Protein AF-0000000085018864 (afdb_homodimer)

Secondary structure (DSSP, 8-state):
-HHHHHHHHHTTSS-HHHHHHTS---TT--HHHHHHHHHHHHHHHHTTS---S------TTPPPGGGEEEESSHHHHHHHHHHHH--TT-EEEEEES--TTHHHHHHHTTPEEEEEEBPSEEE-TTSSEEEEEP-B-HHHHHHHHHTS----SEEEE--SS-TTT-----HHHHHHHHHHHHHHT-EEEEE-TTTT-B-SSSPPPPPGGGS--TTEEEEEESTTTT-GGG--EEEEE-HHHHHHHHT-HHHHHH-SSSHHHHHHHHHHHHTTHHHHHHHHHHHHHHHHHHHHHHHHHHTHHHH--EE-SSPPSBSSEEEEEPPTT--HHHHHHHHHHTT---EEGGGGS-TT-SS--GGGGEEEEE-SSS-HHHHHHHHHHHHHHHHHHH--/-HHHHHHHHHTTSS-HHHHHHTS---TT--HHHHHHHHHHHHHHHHTTS---S------TTPPPGGGEEEESSHHHHHHHHHHHH--TT-EEEEEES--TTHHHHHHHTTPEEEEEEBPSEEE-TTSSEEEEEP-B-HHHHHHHHHTS----SEEEE--SS-TTT-----HHHHHHHHHHHHHHT-EEEEE-TTTT-B-SSSPPPPPGGGS-STTEEEEEESTTTT-GGG--EEEEE-HHHHHHHHT-HHHHHH-SSSHHHHHHHHHHHHTTHHHHHHHHHHHHHHHHHHHHHHHHHHTHHHH--EE-SS--SBSSEEEEEPPTT--HHHHHHHHHHTT---EEGGGGS-TTSSSS-GGGGEEEEE-SSS-HHHHHHHHHHHHHHHHHHH--

Nearest PDB structures (foldseek):
  6t8q-assembly1_A  TM=7.999E-01  e=4.158E-24  Homo sapiens
  4ge4-assembly1_A  TM=7.899E-01  e=2.792E-24  Homo sapiens
  4gdy-assembly1_B  TM=7.959E-01  e=1.093E-23  Homo sapiens
  4gdy-assembly1_A  TM=8.057E-01  e=8.473E-23  Homo sapiens
  6t8p-assembly1_A  TM=7.926E-01  e=1.375E-21  Homo sapiens

Radius of gyration: 28.54 Å; Cα contacts (8 Å, |Δi|>4): 1666; chains: 2; bounding box: 64×83×63 Å

pLDDT: mean 85.65, std 16.69, range [29.11, 98.5]

Sequence (784 aa):
MVDAAERLRDTGVVGESATQELNYVARWGSPETLDAIARFLTDQYAFESEPTEPREKEASGVVRPESLMITNGVSHGIDLACAQLTKPGDIVVVELPTYFLAADVFRDNGLDVVGVDGLEEGIGPDGLPDGTPGYFDVGALERRLRVDGLRPRLVYLVPTHSNPRGGTLPERDRKRLVELAVEFNFYVLADEVYHLLHWGEEPPPPRIGRSSAARVVSVSSFTKILAPGLRVGWIETARSIVDTISDRGYVNSGGCVAPFAASIVVSAIENGSQARWLQRLRERYRGTSRALHDAASREKASTGWKVASCPPSGGYFLWIELPADCDERGVTRAAEDAGVAFLPGSRCVPGGTLEVPREERSCRLCFAYLDEEKIVEGVKRLAESVRNARGKMVDAAERLRDTGVVGESATQELNYVARWGSPETLDAIARFLTDQYAFESEPTEPREKEASGVVRPESLMITNGVSHGIDLACAQLTKPGDIVVVELPTYFLAADVFRDNGLDVVGVDGLEEGIGPDGLPDGTPGYFDVGALERRLRVDGLRPRLVYLVPTHSNPRGGTLPERDRKRLVELAVEFNFYVLADEVYHLLHWGEEPPPPRIGRSSAARVVSVSSFTKILAPGLRVGWIETARSIVDTISDRGYVNSGGCVAPFAASIVVSAIENGSQARWLQRLRERYRGTSRALHDAASREKASTGWKVASCPPSGGYFLWIELPADCDERGVTRAAEDAGVAFLPGSRCVPGGTLEVPREERSCRLCFAYLDEEKIVEGVKRLAESVRNARGK

Solvent-accessible surface area (backbone atoms only — not comparable to full-atom values): 38912 Å² total; per-residue (Å²): 110,66,56,56,28,44,50,46,28,68,55,50,44,36,59,78,68,37,35,61,24,29,33,80,37,48,42,43,40,43,71,69,48,32,46,49,51,18,50,53,48,19,54,63,40,41,73,52,54,71,80,76,71,87,61,78,69,76,61,77,38,66,48,55,40,71,25,42,29,50,24,55,16,41,45,44,35,51,42,44,46,47,62,59,73,52,51,69,70,37,31,32,34,34,32,35,64,24,52,61,52,53,54,48,34,42,45,72,54,39,32,43,81,41,78,41,60,34,37,82,48,20,66,36,97,85,70,38,75,59,39,36,34,14,28,68,34,57,67,59,51,49,46,36,42,73,70,72,63,52,72,42,48,31,40,38,42,40,49,34,27,17,51,44,46,26,6,54,50,48,61,71,52,46,54,48,48,52,52,48,24,64,76,65,65,22,32,38,39,35,42,41,56,28,59,82,40,48,60,44,97,62,65,75,66,72,65,76,41,64,48,83,51,85,36,33,41,29,21,20,36,40,38,79,58,61,36,41,10,51,22,36,15,32,36,38,28,40,48,72,55,46,56,53,42,40,60,39,27,32,35,58,62,58,18,24,64,39,41,34,49,40,43,54,52,40,50,32,51,74,71,43,53,40,61,54,45,40,52,51,49,27,55,52,41,49,51,18,28,42,40,42,39,52,44,48,58,69,42,26,80,80,47,54,36,46,63,54,75,44,56,58,49,32,45,49,36,46,38,34,35,49,29,88,77,43,52,46,67,53,29,50,52,41,13,48,75,64,73,37,85,67,46,57,26,50,56,18,42,64,83,88,54,76,72,91,47,80,39,49,23,24,38,34,40,71,34,73,87,49,54,52,68,59,38,39,51,43,44,51,44,42,44,51,17,45,47,56,37,50,78,100,108,66,56,54,27,44,49,45,28,69,54,51,43,36,58,78,70,36,33,61,24,31,34,78,39,48,41,45,42,43,68,69,48,32,45,47,50,17,50,51,47,20,53,61,42,40,71,52,54,70,79,75,70,86,59,77,69,75,62,77,38,65,47,57,39,70,26,44,29,51,23,55,17,41,48,44,34,51,41,42,45,46,62,58,75,52,52,68,70,38,31,32,34,33,32,35,65,25,51,61,52,52,54,47,32,42,45,72,53,40,30,44,81,40,76,42,60,34,36,83,47,19,65,38,97,86,69,39,75,60,40,36,34,15,27,68,33,55,67,59,49,49,46,35,40,73,72,72,63,53,72,43,49,32,39,38,42,38,48,34,28,17,50,45,48,27,6,54,49,48,61,72,52,46,53,49,48,51,51,49,24,66,77,64,64,22,32,38,39,35,42,42,57,27,60,83,38,49,60,45,97,61,64,75,64,73,66,73,40,65,47,84,53,86,37,31,42,27,22,20,36,40,38,80,58,62,38,42,10,51,22,35,16,32,34,39,27,40,47,72,54,46,54,52,41,42,58,39,27,33,34,59,62,58,18,26,62,40,40,36,50,39,43,52,52,38,51,31,51,75,72,43,52,42,60,55,45,40,50,51,48,25,54,52,41,49,52,18,28,41,40,42,40,52,44,49,58,69,42,25,82,78,48,55,37,46,64,54,76,44,57,58,47,31,44,47,37,45,40,34,34,50,29,88,76,40,52,46,67,52,29,51,53,41,13,48,75,65,73,36,86,67,46,57,26,50,55,18,44,67,83,91,51,82,69,93,44,81,39,47,23,25,36,36,40,72,35,73,86,50,54,50,68,58,37,39,52,42,43,52,45,41,44,50,17,44,45,56,36,50,78,97

Organism: Micromonas commoda (strain RCC299 / NOUM17 / CCMP2709) (NCBI:txid296587)

Structure (mmCIF, N/CA/C/O backbone):
data_AF-0000000085018864-model_v1
#
loop_
_entity.id
_entity.type
_entity.pdbx_description
1 polymer Aminotransferase
#
loop_
_atom_site.group_PDB
_atom_site.id
_atom_site.type_symbol
_atom_site.label_atom_id
_atom_site.label_alt_id
_atom_site.label_comp_id
_atom_site.label_asym_id
_atom_site.label_entity_id
_atom_site.label_seq_id
_atom_site.pdbx_PDB_ins_code
_atom_site.Cartn_x
_atom_site.Cartn_y
_atom_site.Cartn_z
_atom_site.occupancy
_atom_site.B_iso_or_equiv
_atom_site.auth_seq_id
_atom_site.auth_comp_id
_atom_site.auth_asym_id
_atom_site.auth_atom_id
_atom_site.pdbx_PDB_model_num
ATOM 1 N N . MET A 1 1 ? -6.48 21.312 -8.648 1 29.22 1 MET A N 1
ATOM 2 C CA . MET A 1 1 ? -6.625 19.891 -8.891 1 29.22 1 MET A CA 1
ATOM 3 C C . MET A 1 1 ? -6.98 19.625 -10.352 1 29.22 1 MET A C 1
ATOM 5 O O . MET A 1 1 ? -6.516 18.641 -10.938 1 29.22 1 MET A O 1
ATOM 9 N N . VAL A 1 2 ? -7.699 20.688 -10.914 1 32.72 2 VAL A N 1
ATOM 10 C CA . VAL A 1 2 ? -8.266 20.656 -12.258 1 32.72 2 VAL A CA 1
ATOM 11 C C . VAL A 1 2 ? -7.141 20.734 -13.289 1 32.72 2 VAL A C 1
ATOM 13 O O . VAL A 1 2 ? -7.129 19.969 -14.258 1 32.72 2 VAL A O 1
ATOM 16 N N . ASP A 1 3 ? -6.277 21.562 -12.812 1 34.09 3 ASP A N 1
ATOM 17 C CA . ASP A 1 3 ? -5.336 21.922 -13.875 1 34.09 3 ASP A CA 1
ATOM 18 C C . ASP A 1 3 ? -4.301 20.828 -14.086 1 34.09 3 ASP A C 1
ATOM 20 O O . ASP A 1 3 ? -3.918 20.531 -15.219 1 34.09 3 ASP A O 1
ATOM 24 N N . ALA A 1 4 ? -3.826 20.391 -13.039 1 33.25 4 ALA A N 1
ATOM 25 C CA . ALA A 1 4 ? -2.848 19.328 -13.266 1 33.25 4 ALA A CA 1
ATOM 26 C C . ALA A 1 4 ? -3.461 18.172 -14.055 1 33.25 4 ALA A C 1
ATOM 28 O O . ALA A 1 4 ? -2.811 17.594 -14.93 1 33.25 4 ALA A O 1
ATOM 29 N N . ALA A 1 5 ? -4.75 17.859 -13.773 1 37.75 5 ALA A N 1
ATOM 30 C CA . ALA A 1 5 ? -5.492 16.891 -14.578 1 37.75 5 ALA A CA 1
ATOM 31 C C . ALA A 1 5 ? -5.566 17.328 -16.031 1 37.75 5 ALA A C 1
ATOM 33 O O . ALA A 1 5 ? -5.402 16.516 -16.938 1 37.75 5 ALA A O 1
ATOM 34 N N . GLU A 1 6 ? -5.77 18.594 -16.125 1 38.78 6 GLU A N 1
ATOM 35 C CA . GLU A 1 6 ? -5.832 19.125 -17.484 1 38.78 6 GLU A CA 1
ATOM 36 C C . GLU A 1 6 ? -4.508 18.922 -18.219 1 38.78 6 GLU A C 1
ATOM 38 O O . GLU A 1 6 ? -4.492 18.531 -19.391 1 38.78 6 GLU A O 1
ATOM 43 N N . ARG A 1 7 ? -3.559 19.219 -17.484 1 36.56 7 ARG A N 1
ATOM 44 C CA . ARG A 1 7 ? -2.258 19.141 -18.156 1 36.56 7 ARG A CA 1
ATOM 45 C C . ARG A 1 7 ? -1.856 17.688 -18.391 1 36.56 7 ARG A C 1
ATOM 47 O O . ARG A 1 7 ? -1.23 17.375 -19.406 1 36.56 7 ARG A O 1
ATOM 54 N N . LEU A 1 8 ? -2.107 16.922 -17.359 1 40.69 8 LEU A N 1
ATOM 55 C CA . LEU A 1 8 ? -1.921 15.516 -17.672 1 40.69 8 LEU A CA 1
ATOM 56 C C . LEU A 1 8 ? -2.85 15.086 -18.812 1 40.69 8 LEU A C 1
ATOM 58 O O . LEU A 1 8 ? -2.49 14.227 -19.609 1 40.69 8 LEU A O 1
ATOM 62 N N . ARG A 1 9 ? -4.012 15.75 -18.891 1 41.19 9 ARG A N 1
ATOM 63 C CA . ARG A 1 9 ? -4.898 15.625 -20.047 1 41.19 9 ARG A CA 1
ATOM 64 C C . ARG A 1 9 ? -4.188 16.047 -21.328 1 41.19 9 ARG A C 1
ATOM 66 O O . ARG A 1 9 ? -4.34 15.406 -22.375 1 41.19 9 ARG A O 1
ATOM 73 N N . ASP A 1 10 ? -3.66 17.219 -21.125 1 40.31 10 ASP A N 1
ATOM 74 C CA . ASP A 1 10 ? -3.047 17.75 -22.328 1 40.31 10 ASP A CA 1
ATOM 75 C C . ASP A 1 10 ? -1.89 16.875 -22.797 1 40.31 10 ASP A C 1
ATOM 77 O O . ASP A 1 10 ? -1.41 17.016 -23.922 1 40.31 10 ASP A O 1
ATOM 81 N N . THR A 1 11 ? -1.381 16.266 -21.75 1 36.97 11 THR A N 1
ATOM 82 C CA . THR A 1 11 ? -0.326 15.383 -22.234 1 36.97 11 THR A CA 1
ATOM 83 C C . THR A 1 11 ? -0.916 14.227 -23.031 1 36.97 11 THR A C 1
ATOM 85 O O . THR A 1 11 ? -0.183 13.469 -23.672 1 36.97 11 THR A O 1
ATOM 88 N N . GLY A 1 12 ? -2.256 14.258 -23.266 1 37.62 12 GLY A N 1
ATOM 89 C CA . GLY A 1 12 ? -2.93 13.219 -24.016 1 37.62 12 GLY A CA 1
ATOM 90 C C . GLY A 1 12 ? -2.979 11.883 -23.297 1 37.62 12 GLY A C 1
ATOM 91 O O . GLY A 1 12 ? -3.385 10.875 -23.875 1 37.62 12 GLY A O 1
ATOM 92 N N . VAL A 1 13 ? -2.338 11.797 -22.312 1 38.72 13 VAL A N 1
ATOM 93 C CA . VAL A 1 13 ? -2.223 10.516 -21.625 1 38.72 13 VAL A CA 1
ATOM 94 C C . VAL A 1 13 ? -3.555 10.156 -20.969 1 38.72 13 VAL A C 1
ATOM 96 O O . VAL A 1 13 ? -3.9 8.977 -20.859 1 38.72 13 VAL A O 1
ATOM 99 N N . VAL A 1 14 ? -4.23 11.102 -20.297 1 43.47 14 VAL A N 1
ATOM 100 C CA . VAL A 1 14 ? -5.359 10.695 -19.469 1 43.47 14 VAL A CA 1
ATOM 101 C C . VAL A 1 14 ? -6.652 11.266 -20.031 1 43.47 14 VAL A C 1
ATOM 103 O O . VAL A 1 14 ? -6.691 12.43 -20.453 1 43.47 14 VAL A O 1
ATOM 106 N N . GLY A 1 15 ? -7.508 10.406 -20.5 1 40.38 15 GLY A N 1
ATOM 107 C CA . GLY A 1 15 ? -8.859 10.828 -20.844 1 40.38 15 GLY A CA 1
ATOM 108 C C . GLY A 1 15 ? -9.578 11.508 -19.703 1 40.38 15 GLY A C 1
ATOM 109 O O . GLY A 1 15 ? -9.008 11.711 -18.625 1 40.38 15 GLY A O 1
ATOM 110 N N . GLU A 1 16 ? -10.797 12.109 -19.938 1 44.62 16 GLU A N 1
ATOM 111 C CA . GLU A 1 16 ? -11.664 12.82 -19 1 44.62 16 GLU A CA 1
ATOM 112 C C . GLU A 1 16 ? -11.797 12.078 -17.688 1 44.62 16 GLU A C 1
ATOM 114 O O . GLU A 1 16 ? -11.758 12.688 -16.609 1 44.62 16 GLU A O 1
ATOM 119 N N . SER A 1 17 ? -11.961 10.789 -17.719 1 45.34 17 SER A N 1
ATOM 120 C CA . SER A 1 17 ? -12.133 9.977 -16.516 1 45.34 17 SER A CA 1
ATOM 121 C C . SER A 1 17 ? -10.883 10 -15.648 1 45.34 17 SER A C 1
ATOM 123 O O . SER A 1 17 ? -10.977 10.047 -14.414 1 45.34 17 SER A O 1
ATOM 125 N N . ALA A 1 18 ? -9.789 10.07 -16.297 1 54.5 18 ALA A N 1
ATOM 126 C CA . ALA A 1 18 ? -8.516 10.086 -15.586 1 54.5 18 ALA A CA 1
ATOM 127 C C . ALA A 1 18 ? -8.344 11.375 -14.781 1 54.5 18 ALA A C 1
ATOM 129 O O . ALA A 1 18 ? -7.715 11.375 -13.727 1 54.5 18 ALA A O 1
ATOM 130 N N . THR A 1 19 ? -9.039 12.352 -15.188 1 54.56 19 THR A N 1
ATOM 131 C CA . THR A 1 19 ? -8.922 13.633 -14.5 1 54.56 19 THR A CA 1
ATOM 132 C C . THR A 1 19 ? -9.57 13.562 -13.117 1 54.56 19 THR A C 1
ATOM 134 O O . THR A 1 19 ? -9.031 14.102 -12.148 1 54.56 19 THR A O 1
ATOM 137 N N . GLN A 1 20 ? -10.695 12.852 -13.023 1 59.97 20 GLN A N 1
ATOM 138 C CA . GLN A 1 20 ? -11.367 12.695 -11.742 1 59.97 20 GLN A CA 1
ATOM 139 C C . GLN A 1 20 ? -10.539 11.836 -10.789 1 59.97 20 GLN A C 1
ATOM 141 O O . GLN A 1 20 ? -10.484 12.102 -9.594 1 59.97 20 GLN A O 1
ATOM 146 N N . GLU A 1 21 ? -9.758 11.016 -11.492 1 67.81 21 GLU A N 1
ATOM 147 C CA . GLU A 1 21 ? -9.016 10.039 -10.703 1 67.81 21 GLU A CA 1
ATOM 148 C C . GLU A 1 21 ? -7.715 10.625 -10.172 1 67.81 21 GLU A C 1
ATOM 150 O O . GLU A 1 21 ? -7.023 10 -9.367 1 67.81 21 GLU A O 1
ATOM 155 N N . LEU A 1 22 ? -7.441 11.773 -10.586 1 68.69 22 LEU A N 1
ATOM 156 C CA . LEU A 1 22 ? -6.262 12.461 -10.07 1 68.69 22 LEU A CA 1
ATOM 157 C C . LEU A 1 22 ? -6.551 13.102 -8.719 1 68.69 22 LEU A C 1
ATOM 159 O O . LEU A 1 22 ? -5.633 13.531 -8.023 1 68.69 22 LEU A O 1
ATOM 163 N N . ASN A 1 23 ? -7.859 13 -8.328 1 70.44 23 ASN A N 1
ATOM 164 C CA . ASN A 1 23 ? -8.273 13.461 -7.004 1 70.44 23 ASN A CA 1
ATOM 165 C C . ASN A 1 23 ? -8.414 12.297 -6.023 1 70.44 23 ASN A C 1
ATOM 167 O O . ASN A 1 23 ? -8.086 11.156 -6.355 1 70.44 23 ASN A O 1
ATOM 171 N N . TYR A 1 24 ? -8.766 12.711 -4.809 1 69.25 24 TYR A N 1
ATOM 172 C CA . TYR A 1 24 ? -9.039 11.656 -3.838 1 69.25 24 TYR A CA 1
ATOM 173 C C . TYR A 1 24 ? -10.227 10.812 -4.277 1 69.25 24 TYR A C 1
ATOM 175 O O . TYR A 1 24 ? -11.219 11.336 -4.777 1 69.25 24 TYR A O 1
ATOM 183 N N . VAL A 1 25 ? -10.062 9.531 -4.23 1 80.12 25 VAL A N 1
ATOM 184 C CA . VAL A 1 25 ? -11.07 8.531 -4.586 1 80.12 25 VAL A CA 1
ATOM 185 C C . VAL A 1 25 ? -11.414 7.684 -3.363 1 80.12 25 VAL A C 1
ATOM 187 O O . VAL A 1 25 ? -10.57 7.492 -2.48 1 80.12 25 VAL A O 1
ATOM 190 N N . ALA A 1 26 ? -12.664 7.23 -3.33 1 80 26 ALA A N 1
ATOM 191 C CA . ALA A 1 26 ? -13.125 6.395 -2.225 1 80 26 ALA A CA 1
ATOM 192 C C . ALA A 1 26 ? -12.172 5.23 -1.977 1 80 26 ALA A C 1
ATOM 194 O O . ALA A 1 26 ? -11.555 4.715 -2.912 1 80 26 ALA A O 1
ATOM 195 N N . ARG A 1 27 ? -12.141 4.75 -0.759 1 84.19 27 ARG A N 1
ATOM 196 C CA . ARG A 1 27 ? -11.203 3.754 -0.249 1 84.19 27 ARG A CA 1
ATOM 197 C C . ARG A 1 27 ? -11.211 2.498 -1.112 1 84.19 27 ARG A C 1
ATOM 199 O O . ARG A 1 27 ? -10.172 1.863 -1.308 1 84.19 27 ARG A O 1
ATOM 206 N N . TRP A 1 28 ? -12.375 2.123 -1.613 1 87.12 28 TRP A N 1
ATOM 207 C CA . TRP A 1 28 ? -12.5 0.878 -2.363 1 87.12 28 TRP A CA 1
ATOM 208 C C . TRP A 1 28 ? -12.211 1.104 -3.844 1 87.12 28 TRP A C 1
ATOM 210 O O . TRP A 1 28 ? -11.984 0.15 -4.594 1 87.12 28 TRP A O 1
ATOM 220 N N . GLY A 1 29 ? -12.266 2.291 -4.312 1 90.81 29 GLY A N 1
ATOM 221 C CA . GLY A 1 29 ? -12.188 2.656 -5.719 1 90.81 29 GLY A CA 1
ATOM 222 C C . GLY A 1 29 ? -13.367 3.488 -6.188 1 90.81 29 GLY A C 1
ATOM 223 O O . GLY A 1 29 ? -14.398 3.555 -5.508 1 90.81 29 GLY A O 1
ATOM 224 N N . SER A 1 30 ? -13.227 4.141 -7.289 1 90.12 30 SER A N 1
ATOM 225 C CA . SER A 1 30 ? -14.336 4.918 -7.832 1 90.12 30 SER A CA 1
ATOM 226 C C . SER A 1 30 ? -15.438 4.012 -8.367 1 90.12 30 SER A C 1
ATOM 228 O O . SER A 1 30 ? -15.172 2.885 -8.797 1 90.12 30 SER A O 1
ATOM 230 N N . PRO A 1 31 ? -16.688 4.504 -8.32 1 90.81 31 PRO A N 1
ATOM 231 C CA . PRO A 1 31 ? -17.781 3.709 -8.875 1 90.81 31 PRO A CA 1
ATOM 232 C C . PRO A 1 31 ? -17.516 3.285 -10.32 1 90.81 31 PRO A C 1
ATOM 234 O O . PRO A 1 31 ? -17.797 2.143 -10.695 1 90.81 31 PRO A O 1
ATOM 237 N N . GLU A 1 32 ? -17 4.168 -11.109 1 88.81 32 GLU A N 1
ATOM 238 C CA . GLU A 1 32 ? -16.703 3.873 -12.508 1 88.81 32 GLU A CA 1
ATOM 239 C C . GLU A 1 32 ? -15.695 2.73 -12.625 1 88.81 32 GLU A C 1
ATOM 241 O O . GLU A 1 32 ? -15.867 1.83 -13.453 1 88.81 32 GLU A O 1
ATOM 246 N N . THR A 1 33 ? -14.688 2.811 -11.812 1 92.44 33 THR A N 1
ATOM 247 C CA . THR A 1 33 ? -13.641 1.792 -11.828 1 92.44 33 THR A CA 1
ATOM 248 C C . THR A 1 33 ? -14.203 0.443 -11.383 1 92.44 33 THR A C 1
ATOM 250 O O . THR A 1 33 ? -13.992 -0.572 -12.047 1 92.44 33 THR A O 1
ATOM 253 N N . LEU A 1 34 ? -14.906 0.448 -10.281 1 95.56 34 LEU A N 1
ATOM 254 C CA . LEU A 1 34 ? -15.453 -0.787 -9.727 1 95.56 34 LEU A CA 1
ATOM 255 C C . LEU A 1 34 ? -16.469 -1.406 -10.68 1 95.56 34 LEU A C 1
ATOM 257 O O . LEU A 1 34 ? -16.5 -2.627 -10.859 1 95.56 34 LEU A O 1
ATOM 261 N N . ASP A 1 35 ? -17.266 -0.565 -11.352 1 95.12 35 ASP A N 1
ATOM 262 C CA . ASP A 1 35 ? -18.25 -1.044 -12.312 1 95.12 35 ASP A CA 1
ATOM 263 C C . ASP A 1 35 ? -17.578 -1.688 -13.516 1 95.12 35 ASP A C 1
ATOM 265 O O . ASP A 1 35 ? -18 -2.752 -13.977 1 95.12 35 ASP A O 1
ATOM 269 N N . ALA A 1 36 ? -16.578 -1.052 -14.023 1 93.56 36 ALA A N 1
ATOM 270 C CA . ALA A 1 36 ? -15.859 -1.554 -15.195 1 93.56 36 ALA A CA 1
ATOM 271 C C . ALA A 1 36 ? -15.203 -2.896 -14.898 1 93.56 36 ALA A C 1
ATOM 273 O O . ALA A 1 36 ? -15.289 -3.83 -15.703 1 93.56 36 ALA A O 1
ATOM 274 N N . ILE A 1 37 ? -14.578 -3 -13.75 1 94.62 37 ILE A N 1
ATOM 275 C CA . ILE A 1 37 ? -13.883 -4.23 -13.391 1 94.62 37 ILE A CA 1
ATOM 276 C C . ILE A 1 37 ? -14.898 -5.34 -13.133 1 94.62 37 ILE A C 1
ATOM 278 O O . ILE A 1 37 ? -14.703 -6.48 -13.555 1 94.62 37 ILE A O 1
ATOM 282 N N . ALA A 1 38 ? -15.977 -4.965 -12.453 1 94.19 38 ALA A N 1
ATOM 283 C CA . ALA A 1 38 ? -17.031 -5.941 -12.203 1 94.19 38 ALA A CA 1
ATOM 284 C C . ALA A 1 38 ? -17.578 -6.504 -13.516 1 94.19 38 ALA A C 1
ATOM 286 O O . ALA A 1 38 ? -17.781 -7.715 -13.648 1 94.19 38 ALA A O 1
ATOM 287 N N . ARG A 1 39 ? -17.844 -5.652 -14.438 1 93.62 39 ARG A N 1
ATOM 288 C CA . ARG A 1 39 ? -18.344 -6.078 -15.742 1 93.62 39 ARG A CA 1
ATOM 289 C C . ARG A 1 39 ? -17.328 -6.977 -16.453 1 93.62 39 ARG A C 1
ATOM 291 O O . ARG A 1 39 ? -17.703 -8.008 -17.016 1 93.62 39 ARG A O 1
ATOM 298 N N . PHE A 1 40 ? -16.125 -6.566 -16.438 1 92.81 40 PHE A N 1
ATOM 299 C CA . PHE A 1 40 ? -15.07 -7.348 -17.062 1 92.81 40 PHE A CA 1
ATOM 300 C C . PHE A 1 40 ? -15.016 -8.75 -16.484 1 92.81 40 PHE A C 1
ATOM 302 O O . PHE A 1 40 ? -14.969 -9.734 -17.219 1 92.81 40 PHE A O 1
ATOM 309 N N . LEU A 1 41 ? -15.023 -8.836 -15.18 1 91.38 41 LEU A N 1
ATOM 310 C CA . LEU A 1 41 ? -14.93 -10.117 -14.5 1 91.38 41 LEU A CA 1
ATOM 311 C C . LEU A 1 41 ? -16.172 -10.969 -14.766 1 91.38 41 LEU A C 1
ATOM 313 O O . LEU A 1 41 ? -16.047 -12.172 -15.016 1 91.38 41 LEU A O 1
ATOM 317 N N . THR A 1 42 ? -17.312 -10.344 -14.719 1 90 42 THR A N 1
ATOM 318 C CA . THR A 1 42 ? -18.547 -11.047 -15.016 1 90 42 THR A CA 1
ATOM 319 C C . THR A 1 42 ? -18.5 -11.664 -16.406 1 90 42 THR A C 1
ATOM 321 O O . THR A 1 42 ? -18.875 -12.828 -16.594 1 90 42 THR A O 1
ATOM 324 N N . ASP A 1 43 ? -18.016 -10.883 -17.328 1 88.19 43 ASP A N 1
ATOM 325 C CA . ASP A 1 43 ? -17.891 -11.344 -18.703 1 88.19 43 ASP A CA 1
ATOM 326 C C . ASP A 1 43 ? -16.922 -12.523 -18.812 1 88.19 43 ASP A C 1
ATOM 328 O O . ASP A 1 43 ? -17.188 -13.492 -19.516 1 88.19 43 ASP A O 1
ATOM 332 N N . GLN A 1 44 ? -15.859 -12.43 -18.141 1 86.31 44 GLN A N 1
ATOM 333 C CA . GLN A 1 44 ? -14.852 -13.484 -18.188 1 86.31 44 GLN A CA 1
ATOM 334 C C . GLN A 1 44 ? -15.352 -14.758 -17.516 1 86.31 44 GLN A C 1
ATOM 336 O O . GLN A 1 44 ? -15.008 -15.867 -17.953 1 86.31 44 GLN A O 1
ATOM 341 N N . TYR A 1 45 ? -16.188 -14.555 -16.469 1 80.25 45 TYR A N 1
ATOM 342 C CA . TYR A 1 45 ? -16.688 -15.719 -15.734 1 80.25 45 TYR A CA 1
ATOM 343 C C . TYR A 1 45 ? -17.844 -16.375 -16.484 1 80.25 45 TYR A C 1
ATOM 345 O O . TYR A 1 45 ? -18.109 -17.562 -16.312 1 80.25 45 TYR A O 1
ATOM 353 N N . ALA A 1 46 ? -18.812 -15.641 -17.078 1 70.12 46 ALA A N 1
ATOM 354 C CA . ALA A 1 46 ? -19.938 -16.172 -17.859 1 70.12 46 ALA A CA 1
ATOM 355 C C . ALA A 1 46 ? -19.438 -17.078 -18.984 1 70.12 46 ALA A C 1
ATOM 357 O O . ALA A 1 46 ? -20.078 -18.078 -19.297 1 70.12 46 ALA A O 1
ATOM 358 N N . PHE A 1 47 ? -18.578 -16.531 -19.703 1 54.47 47 PHE A N 1
ATOM 359 C CA . PHE A 1 47 ? -18.094 -17.359 -20.797 1 54.47 47 PHE A CA 1
ATOM 360 C C . PHE A 1 47 ? -17.703 -18.75 -20.297 1 54.47 47 PHE A C 1
ATOM 362 O O . PHE A 1 47 ? -17.766 -19.719 -21.047 1 54.47 47 PHE A O 1
ATOM 369 N N . GLU A 1 48 ? -17.5 -18.797 -19.062 1 50.53 48 GLU A N 1
ATOM 370 C CA . GLU A 1 48 ? -17.016 -20.047 -18.5 1 50.53 48 GLU A CA 1
ATOM 371 C C . GLU A 1 48 ? -18.172 -20.984 -18.172 1 50.53 48 GLU A C 1
ATOM 373 O O . GLU A 1 48 ? -18 -22.203 -18.078 1 50.53 48 GLU A O 1
ATOM 378 N N . SER A 1 49 ? -19.359 -20.438 -17.938 1 46.75 49 SER A N 1
ATOM 379 C CA . SER A 1 49 ? -20.484 -21.297 -17.578 1 46.75 49 SER A CA 1
ATOM 380 C C . SER A 1 49 ? -21.375 -21.562 -18.797 1 46.75 49 SER A C 1
ATOM 382 O O . SER A 1 49 ? -21.938 -20.625 -19.375 1 46.75 49 SER A O 1
ATOM 384 N N . GLU A 1 50 ? -21.016 -22.438 -19.734 1 41.31 50 GLU A N 1
ATOM 385 C CA . GLU A 1 50 ? -22.016 -22.828 -20.719 1 41.31 50 GLU A CA 1
ATOM 386 C C . GLU A 1 50 ? -23.375 -23.062 -20.047 1 41.31 50 GLU A C 1
ATOM 388 O O . GLU A 1 50 ? -23.469 -23.766 -19.031 1 41.31 50 GLU A O 1
ATOM 393 N N . PRO A 1 51 ? -24.484 -22.297 -20.547 1 38.44 51 PRO A N 1
ATOM 394 C CA . PRO A 1 51 ? -25.812 -22.484 -19.969 1 38.44 51 PRO A CA 1
ATOM 395 C C . PRO A 1 51 ? -26.281 -23.938 -20.031 1 38.44 51 PRO A C 1
ATOM 397 O O . PRO A 1 51 ? -26.672 -24.422 -21.094 1 38.44 51 PRO A O 1
ATOM 400 N N . THR A 1 52 ? -25.656 -25 -19.688 1 36.09 52 THR A N 1
ATOM 401 C CA . THR A 1 52 ? -26.484 -26.188 -19.922 1 36.09 52 THR A CA 1
ATOM 402 C C . THR A 1 52 ? -27.922 -25.938 -19.484 1 36.09 52 THR A C 1
ATOM 404 O O . THR A 1 52 ? -28.859 -26.281 -20.188 1 36.09 52 THR A O 1
ATOM 407 N N . GLU A 1 53 ? -28.5 -26.484 -18.234 1 35.78 53 GLU A N 1
ATOM 408 C CA . GLU A 1 53 ? -29.891 -26.406 -17.766 1 35.78 53 GLU A CA 1
ATOM 409 C C . GLU A 1 53 ? -30.234 -25 -17.297 1 35.78 53 GLU A C 1
ATOM 411 O O . GLU A 1 53 ? -29.359 -24.266 -16.828 1 35.78 53 GLU A O 1
ATOM 416 N N . PRO A 1 54 ? -31.562 -24.547 -17.828 1 34.53 54 PRO A N 1
ATOM 417 C CA . PRO A 1 54 ? -32.094 -23.281 -17.328 1 34.53 54 PRO A CA 1
ATOM 418 C C . PRO A 1 54 ? -31.891 -23.094 -15.828 1 34.53 54 PRO A C 1
ATOM 420 O O . PRO A 1 54 ? -32.719 -22.453 -15.164 1 34.53 54 PRO A O 1
ATOM 423 N N . ARG A 1 55 ? -31.281 -23.938 -15.203 1 34.94 55 ARG A N 1
ATOM 424 C CA . ARG A 1 55 ? -31.312 -23.766 -13.75 1 34.94 55 ARG A CA 1
ATOM 425 C C . ARG A 1 55 ? -31.25 -22.297 -13.359 1 34.94 55 ARG A C 1
ATOM 427 O O . ARG A 1 55 ? -30.797 -21.453 -14.141 1 34.94 55 ARG A O 1
ATOM 434 N N . GLU A 1 56 ? -32.031 -21.984 -12.156 1 34.78 56 GLU A N 1
ATOM 435 C CA . GLU A 1 56 ? -32.188 -20.719 -11.453 1 34.78 56 GLU A CA 1
ATOM 436 C C . GLU A 1 56 ? -31 -19.781 -11.703 1 34.78 56 GLU A C 1
ATOM 438 O O . GLU A 1 56 ? -29.844 -20.188 -11.562 1 34.78 56 GLU A O 1
ATOM 443 N N . LYS A 1 57 ? -31.141 -18.875 -12.5 1 38.12 57 LYS A N 1
ATOM 444 C CA . LYS A 1 57 ? -30.453 -17.609 -12.766 1 38.12 57 LYS A CA 1
ATOM 445 C C . LYS A 1 57 ? -29.703 -17.109 -11.531 1 38.12 57 LYS A C 1
ATOM 447 O O . LYS A 1 57 ? -29.422 -15.922 -11.406 1 38.12 57 LYS A O 1
ATOM 452 N N . GLU A 1 58 ? -30.031 -17.688 -10.5 1 40.81 58 GLU A N 1
ATOM 453 C CA . GLU A 1 58 ? -29.141 -17.109 -9.5 1 40.81 58 GLU A CA 1
ATOM 454 C C . GLU A 1 58 ? -27.703 -17.062 -9.992 1 40.81 58 GLU A C 1
ATOM 456 O O . GLU A 1 58 ? -27.078 -18.109 -10.203 1 40.81 58 GLU A O 1
ATOM 461 N N . ALA A 1 59 ? -27.328 -16.156 -10.812 1 45.38 59 ALA A N 1
ATOM 462 C CA . ALA A 1 59 ? -26.359 -15.586 -11.734 1 45.38 59 ALA A CA 1
ATOM 463 C C . ALA A 1 59 ? -24.938 -15.789 -11.219 1 45.38 59 ALA A C 1
ATOM 465 O O . ALA A 1 59 ? -24.469 -15.062 -10.344 1 45.38 59 ALA A O 1
ATOM 466 N N . SER A 1 60 ? -24.359 -16.984 -11.078 1 54.88 60 SER A N 1
ATOM 467 C CA . SER A 1 60 ? -23.156 -17.578 -10.5 1 54.88 60 SER A CA 1
ATOM 468 C C . SER A 1 60 ? -21.922 -16.766 -10.867 1 54.88 60 SER A C 1
ATOM 470 O O . SER A 1 60 ? -20.938 -16.734 -10.117 1 54.88 60 SER A O 1
ATOM 472 N N . GLY A 1 61 ? -21.906 -16.016 -11.797 1 67.5 61 GLY A N 1
ATOM 473 C CA . GLY A 1 61 ? -20.672 -15.422 -12.273 1 67.5 61 GLY A CA 1
ATOM 474 C C . GLY A 1 61 ? -20.688 -13.898 -12.234 1 67.5 61 GLY A C 1
ATOM 475 O O . GLY A 1 61 ? -19.703 -13.258 -12.609 1 67.5 61 GLY A O 1
ATOM 476 N N . VAL A 1 62 ? -21.828 -13.469 -11.625 1 81.12 62 VAL A N 1
ATOM 477 C CA . VAL A 1 62 ? -21.922 -12.016 -11.664 1 81.12 62 VAL A CA 1
ATOM 478 C C . VAL A 1 62 ? -21.094 -11.422 -10.523 1 81.12 62 VAL A C 1
ATOM 480 O O . VAL A 1 62 ? -21.234 -11.836 -9.367 1 81.12 62 VAL A O 1
ATOM 483 N N . VAL A 1 63 ? -20.25 -10.602 -10.859 1 89.62 63 VAL A N 1
ATOM 484 C CA . VAL A 1 63 ? -19.453 -9.867 -9.883 1 89.62 63 VAL A CA 1
ATOM 485 C C . VAL A 1 63 ? -20.078 -8.5 -9.617 1 89.62 63 VAL A C 1
ATOM 487 O O . VAL A 1 63 ? -20.312 -7.727 -10.547 1 89.62 63 VAL A O 1
ATOM 490 N N . ARG A 1 64 ? -20.453 -8.18 -8.375 1 91.31 64 ARG A N 1
ATOM 491 C CA . ARG A 1 64 ? -21 -6.887 -7.984 1 91.31 64 ARG A CA 1
ATOM 492 C C . ARG A 1 64 ? -19.891 -5.902 -7.617 1 91.31 64 ARG A C 1
ATOM 494 O O . ARG A 1 64 ? -18.922 -6.273 -6.957 1 91.31 64 ARG A O 1
ATOM 501 N N . PRO A 1 65 ? -20.047 -4.699 -8.07 1 94.25 65 PRO A N 1
ATOM 502 C CA . PRO A 1 65 ? -19.016 -3.701 -7.75 1 94.25 65 PRO A CA 1
ATOM 503 C C . PRO A 1 65 ? -18.781 -3.562 -6.25 1 94.25 65 PRO A C 1
ATOM 505 O O . PRO A 1 65 ? -17.656 -3.312 -5.82 1 94.25 65 PRO A O 1
ATOM 508 N N . GLU A 1 66 ? -19.812 -3.725 -5.391 1 91.75 66 GLU A N 1
ATOM 509 C CA . GLU A 1 66 ? -19.734 -3.529 -3.947 1 91.75 66 GLU A CA 1
ATOM 510 C C . GLU A 1 66 ? -18.891 -4.629 -3.289 1 91.75 66 GLU A C 1
ATOM 512 O O . GLU A 1 66 ? -18.516 -4.512 -2.123 1 91.75 66 GLU A O 1
ATOM 517 N N . SER A 1 67 ? -18.609 -5.668 -4.086 1 92.75 67 SER A N 1
ATOM 518 C CA . SER A 1 67 ? -17.812 -6.773 -3.561 1 92.75 67 SER A CA 1
ATOM 519 C C . SER A 1 67 ? -16.328 -6.59 -3.871 1 92.75 67 SER A C 1
ATOM 521 O O . SER A 1 67 ? -15.508 -7.445 -3.537 1 92.75 67 SER A O 1
ATOM 523 N N . LEU A 1 68 ? -16.031 -5.445 -4.461 1 95.06 68 LEU A N 1
ATOM 524 C CA . LEU A 1 68 ? -14.664 -5.258 -4.941 1 95.06 68 LEU A CA 1
ATOM 525 C C . LEU A 1 68 ? -13.969 -4.145 -4.168 1 95.06 68 LEU A C 1
ATOM 527 O O . LEU A 1 68 ? -14.609 -3.188 -3.73 1 95.06 68 LEU A O 1
ATOM 531 N N . MET A 1 69 ? -12.648 -4.273 -4.016 1 96.31 69 MET A N 1
ATOM 532 C CA . MET A 1 69 ? -11.742 -3.232 -3.531 1 96.31 69 MET A CA 1
ATOM 533 C C . MET A 1 69 ? -10.438 -3.232 -4.324 1 96.31 69 MET A C 1
ATOM 535 O O . MET A 1 69 ? -9.812 -4.277 -4.492 1 96.31 69 MET A O 1
ATOM 539 N N . ILE A 1 70 ? -10.086 -2.086 -4.809 1 96.44 70 ILE A N 1
ATOM 540 C CA . ILE A 1 70 ? -8.852 -1.945 -5.578 1 96.44 70 ILE A CA 1
ATOM 541 C C . ILE A 1 70 ? -7.645 -2.066 -4.652 1 96.44 70 ILE A C 1
ATOM 543 O O . ILE A 1 70 ? -7.637 -1.506 -3.555 1 96.44 70 ILE A O 1
ATOM 547 N N . THR A 1 71 ? -6.68 -2.816 -5.066 1 96.81 71 THR A N 1
ATOM 548 C CA . THR A 1 71 ? -5.418 -2.967 -4.352 1 96.81 71 THR A CA 1
ATOM 549 C C . THR A 1 71 ? -4.234 -2.742 -5.289 1 96.81 71 THR A C 1
ATOM 551 O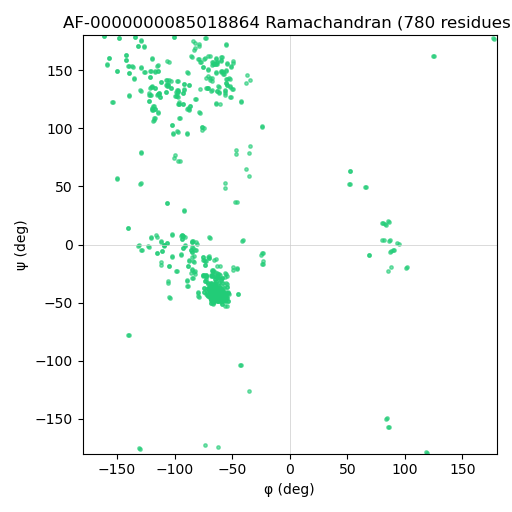 O . THR A 1 71 ? -4.418 -2.506 -6.484 1 96.81 71 THR A O 1
ATOM 554 N N . ASN A 1 72 ? -3.014 -2.766 -4.699 1 95.06 72 ASN A N 1
ATOM 555 C CA . ASN A 1 72 ? -1.788 -2.643 -5.48 1 95.06 72 ASN A CA 1
ATOM 556 C C . ASN A 1 72 ? -1.251 -4.008 -5.898 1 95.06 72 ASN A C 1
ATOM 558 O O . ASN A 1 72 ? -0.038 -4.199 -6 1 95.06 72 ASN A O 1
ATOM 562 N N . GLY A 1 73 ? -2.129 -4.977 -6.078 1 94.94 73 GLY A N 1
ATOM 563 C CA . GLY A 1 73 ? -1.741 -6.324 -6.465 1 94.94 73 GLY A CA 1
ATOM 564 C C . GLY A 1 73 ? -2.111 -7.371 -5.434 1 94.94 73 GLY A C 1
ATOM 565 O O . GLY A 1 73 ? -2.678 -7.043 -4.387 1 94.94 73 GLY A O 1
ATOM 566 N N . VAL A 1 74 ? -1.774 -8.562 -5.707 1 95.75 74 VAL A N 1
ATOM 567 C CA . VAL A 1 74 ? -2.182 -9.695 -4.887 1 95.75 74 VAL A CA 1
ATOM 568 C C . VAL A 1 74 ? -1.479 -9.633 -3.531 1 95.75 74 VAL A C 1
ATOM 570 O O . VAL A 1 74 ? -2.117 -9.781 -2.486 1 95.75 74 VAL A O 1
ATOM 573 N N . SER A 1 75 ? -0.15 -9.406 -3.516 1 95.88 75 SER A N 1
ATOM 574 C CA . SER A 1 75 ? 0.593 -9.391 -2.26 1 95.88 75 SER A CA 1
ATOM 575 C C . SER A 1 75 ? 0.069 -8.312 -1.321 1 95.88 75 SER A C 1
ATOM 577 O O . SER A 1 75 ? -0.049 -8.531 -0.114 1 95.88 75 SER A O 1
ATOM 579 N N . HIS A 1 76 ? -0.203 -7.164 -1.89 1 96.5 76 HIS A N 1
ATOM 580 C CA . HIS A 1 76 ? -0.802 -6.094 -1.1 1 96.5 76 HIS A CA 1
ATOM 581 C C . HIS A 1 76 ? -2.174 -6.504 -0.571 1 96.5 76 HIS A C 1
ATOM 583 O O . HIS A 1 76 ? -2.498 -6.246 0.591 1 96.5 76 HIS A O 1
ATOM 589 N N . GLY A 1 77 ? -3.02 -7.105 -1.432 1 97.31 77 GLY A N 1
ATOM 590 C CA . GLY A 1 77 ? -4.316 -7.598 -1 1 97.31 77 GLY A CA 1
ATOM 591 C C . GLY A 1 77 ? -4.227 -8.594 0.142 1 97.31 77 GLY A C 1
ATOM 592 O O . GLY A 1 77 ? -5.027 -8.547 1.08 1 97.31 77 GLY A O 1
ATOM 593 N N . ILE A 1 78 ? -3.248 -9.469 0.036 1 97.75 78 ILE A N 1
ATOM 594 C CA . ILE A 1 78 ? -3.012 -10.445 1.094 1 97.75 78 ILE A CA 1
ATOM 595 C C . ILE A 1 78 ? -2.645 -9.727 2.389 1 97.75 78 ILE A C 1
ATOM 597 O O . ILE A 1 78 ? -3.17 -10.047 3.457 1 97.75 78 ILE A O 1
ATOM 601 N N . ASP A 1 79 ? -1.772 -8.758 2.314 1 97.31 79 ASP A N 1
ATOM 602 C CA . ASP A 1 79 ? -1.339 -8 3.482 1 97.31 79 ASP A CA 1
ATOM 603 C C . ASP A 1 79 ? -2.518 -7.289 4.145 1 97.31 79 ASP A C 1
ATOM 605 O O . ASP A 1 79 ? -2.672 -7.34 5.367 1 97.31 79 ASP A O 1
ATOM 609 N N . LEU A 1 80 ? -3.357 -6.625 3.354 1 96.94 80 LEU A N 1
ATOM 610 C CA . LEU A 1 80 ? -4.527 -5.922 3.863 1 96.94 80 LEU A CA 1
ATOM 611 C C . LEU A 1 80 ? -5.484 -6.887 4.555 1 96.94 80 LEU A C 1
ATOM 613 O O . LEU A 1 80 ? -6.004 -6.59 5.633 1 96.94 80 LEU A O 1
ATOM 617 N N . ALA A 1 81 ? -5.738 -8 3.914 1 96.88 81 ALA A N 1
ATOM 618 C CA . ALA A 1 81 ? -6.629 -9.008 4.488 1 96.88 81 ALA A CA 1
ATOM 619 C C . ALA A 1 81 ? -6.105 -9.508 5.828 1 96.88 81 ALA A C 1
ATOM 621 O O . ALA A 1 81 ? -6.855 -9.602 6.801 1 96.88 81 ALA A O 1
ATOM 622 N N . CYS A 1 82 ? -4.785 -9.812 5.887 1 97.38 82 CYS A N 1
ATOM 623 C CA . CYS A 1 82 ? -4.184 -10.273 7.129 1 97.38 82 CYS A CA 1
ATOM 624 C C . CYS A 1 82 ? -4.301 -9.219 8.219 1 97.38 82 CYS A C 1
ATOM 626 O O . CYS A 1 82 ? -4.703 -9.523 9.344 1 97.38 82 CYS A O 1
ATOM 628 N N . ALA A 1 83 ? -4 -8.016 7.848 1 94.88 83 ALA A N 1
ATOM 629 C CA . ALA A 1 83 ? -3.959 -6.918 8.812 1 94.88 83 ALA A CA 1
ATOM 630 C C . ALA A 1 83 ? -5.328 -6.695 9.453 1 94.88 83 ALA A C 1
ATOM 632 O O . ALA A 1 83 ? -5.418 -6.309 10.617 1 94.88 83 ALA A O 1
ATOM 633 N N . GLN A 1 84 ? -6.371 -6.949 8.711 1 94.56 84 GLN A N 1
ATOM 634 C CA . GLN A 1 84 ? -7.695 -6.543 9.172 1 94.56 84 GLN A CA 1
ATOM 635 C C . GLN A 1 84 ? -8.5 -7.742 9.664 1 94.56 84 GLN A C 1
ATOM 637 O O . GLN A 1 84 ? -9.477 -7.582 10.406 1 94.56 84 GLN A O 1
ATOM 642 N N . LEU A 1 85 ? -8.125 -8.93 9.297 1 96.44 85 LEU A N 1
ATOM 643 C CA . LEU A 1 85 ? -8.953 -10.086 9.617 1 96.44 85 LEU A CA 1
ATOM 644 C C . LEU A 1 85 ? -8.281 -10.969 10.656 1 96.44 85 LEU A C 1
ATOM 646 O O . LEU A 1 85 ? -8.852 -11.977 11.086 1 96.44 85 LEU A O 1
ATOM 650 N N . THR A 1 86 ? -7.035 -10.633 11.008 1 97 86 THR A N 1
ATOM 651 C CA . THR A 1 86 ? -6.301 -11.461 11.961 1 97 86 THR A CA 1
ATOM 652 C C . THR A 1 86 ? -5.668 -10.602 13.047 1 97 86 THR A C 1
ATOM 654 O O . THR A 1 86 ? -5.758 -9.367 13.008 1 97 86 THR A O 1
ATOM 657 N N . LYS A 1 87 ? -5.148 -11.195 14.031 1 95.12 87 LYS A N 1
ATOM 658 C CA . LYS A 1 87 ? -4.332 -10.609 15.094 1 95.12 87 LYS A CA 1
ATOM 659 C C . LYS A 1 87 ? -3.029 -11.383 15.273 1 95.12 87 LYS A C 1
ATOM 661 O O . LYS A 1 87 ? -2.943 -12.562 14.922 1 95.12 87 LYS A O 1
ATOM 666 N N . PRO A 1 88 ? -1.977 -10.656 15.758 1 94.62 88 PRO A N 1
ATOM 667 C CA . PRO A 1 88 ? -0.734 -11.383 16.031 1 94.62 88 PRO A CA 1
ATOM 668 C C . PRO A 1 88 ? -0.954 -12.641 16.859 1 94.62 88 PRO A C 1
ATOM 670 O O . PRO A 1 88 ? -1.712 -12.609 17.844 1 94.62 88 PRO A O 1
ATOM 673 N N . GLY A 1 89 ? -0.347 -13.727 16.453 1 96.12 89 GLY A N 1
ATOM 674 C CA . GLY A 1 89 ? -0.5 -14.992 17.156 1 96.12 89 GLY A CA 1
ATOM 675 C C . GLY A 1 89 ? -1.481 -15.93 16.469 1 96.12 89 GLY A C 1
ATOM 676 O O . GLY A 1 89 ? -1.486 -17.125 16.75 1 96.12 89 GLY A O 1
ATOM 677 N N . ASP A 1 90 ? -2.381 -15.453 15.602 1 97.94 90 ASP A N 1
ATOM 678 C CA . ASP A 1 90 ? -3.303 -16.312 14.859 1 97.94 90 ASP A CA 1
ATOM 679 C C . ASP A 1 90 ? -2.545 -17.25 13.93 1 97.94 90 ASP A C 1
ATOM 681 O O . ASP A 1 90 ? -1.422 -16.953 13.516 1 97.94 90 ASP A O 1
ATOM 685 N N . ILE A 1 91 ? -3.164 -18.359 13.562 1 98.06 91 ILE A N 1
ATOM 686 C CA . ILE A 1 91 ? -2.572 -19.359 12.688 1 98.06 91 ILE A CA 1
ATOM 687 C C . ILE A 1 91 ? -3.072 -19.156 11.258 1 98.06 91 ILE A C 1
ATOM 689 O O . ILE A 1 91 ? -4.262 -18.938 11.039 1 98.06 91 ILE A O 1
ATOM 693 N N . VAL A 1 92 ? -2.172 -19.141 10.336 1 98.19 92 VAL A N 1
ATOM 694 C CA . VAL A 1 92 ? -2.502 -19.219 8.922 1 98.19 92 VAL A CA 1
ATOM 695 C C . VAL A 1 92 ? -1.998 -20.547 8.352 1 98.19 92 VAL A C 1
ATOM 697 O O . VAL A 1 92 ? -0.83 -20.891 8.523 1 98.19 92 VAL A O 1
ATOM 700 N N . VAL A 1 93 ? -2.883 -21.266 7.727 1 97.19 93 VAL A N 1
ATOM 701 C CA . VAL A 1 93 ? -2.512 -22.5 7.031 1 97.19 93 VAL A CA 1
ATOM 702 C C . VAL A 1 93 ? -2.186 -22.188 5.574 1 97.19 93 VAL A C 1
ATOM 704 O O . VAL A 1 93 ? -2.914 -21.453 4.91 1 97.19 93 VAL A O 1
ATOM 707 N N . VAL A 1 94 ? -1.103 -22.719 5.105 1 96.06 94 VAL A N 1
ATOM 708 C CA . VAL A 1 94 ? -0.746 -22.562 3.699 1 96.06 94 VAL A CA 1
ATOM 709 C C . VAL A 1 94 ? -0.623 -23.922 3.035 1 96.06 94 VAL A C 1
ATOM 711 O O . VAL A 1 94 ? -0.267 -24.906 3.689 1 96.06 94 VAL A O 1
ATOM 714 N N . GLU A 1 95 ? -0.944 -23.891 1.77 1 92 95 GLU A N 1
ATOM 715 C CA . GLU A 1 95 ? -0.682 -25.062 0.942 1 92 95 GLU A CA 1
ATOM 716 C C . GLU A 1 95 ? 0.817 -25.297 0.768 1 92 95 GLU A C 1
ATOM 718 O O . GLU A 1 95 ? 1.566 -24.359 0.5 1 92 95 GLU A O 1
ATOM 723 N N . LEU A 1 96 ? 1.269 -26.594 0.962 1 90.56 96 LEU A N 1
ATOM 724 C CA . LEU A 1 96 ? 2.672 -26.891 0.691 1 90.56 96 LEU A CA 1
ATOM 725 C C . LEU A 1 96 ? 2.816 -27.703 -0.588 1 90.56 96 LEU A C 1
ATOM 727 O O . LEU A 1 96 ? 2.107 -28.688 -0.782 1 90.56 96 LEU A O 1
ATOM 731 N N . PRO A 1 97 ? 3.717 -27.469 -1.46 1 91.94 97 PRO A N 1
ATOM 732 C CA . PRO A 1 97 ? 4.469 -26.219 -1.479 1 91.94 97 PRO A CA 1
ATOM 733 C C . PRO A 1 97 ? 3.594 -25.016 -1.813 1 91.94 97 PRO A C 1
ATOM 735 O O . PRO A 1 97 ? 2.467 -25.172 -2.289 1 91.94 97 PRO A O 1
ATOM 738 N N . THR A 1 98 ? 4.043 -23.812 -1.408 1 93.38 98 THR A N 1
ATOM 739 C CA . THR A 1 98 ? 3.248 -22.594 -1.579 1 93.38 98 THR A CA 1
ATOM 740 C C . THR A 1 98 ? 4.051 -21.516 -2.309 1 93.38 98 THR A C 1
ATOM 742 O O . THR A 1 98 ? 5.211 -21.734 -2.664 1 93.38 98 THR A O 1
ATOM 745 N N . TYR A 1 99 ? 3.414 -20.484 -2.689 1 93.75 99 TYR A N 1
ATOM 746 C CA . TYR A 1 99 ? 4.098 -19.312 -3.248 1 93.75 99 TYR A CA 1
ATOM 747 C C . TYR A 1 99 ? 5.227 -18.859 -2.332 1 93.75 99 TYR A C 1
ATOM 749 O O . TYR A 1 99 ? 4.988 -18.5 -1.174 1 93.75 99 TYR A O 1
ATOM 757 N N . PHE A 1 100 ? 6.391 -18.703 -2.777 1 90.06 100 PHE A N 1
ATOM 758 C CA . PHE A 1 100 ? 7.613 -18.641 -1.979 1 90.06 100 PHE A CA 1
ATOM 759 C C . PHE A 1 100 ? 7.703 -17.312 -1.233 1 90.06 100 PHE A C 1
ATOM 761 O O . PHE A 1 100 ? 8.484 -17.188 -0.288 1 90.06 100 PHE A O 1
ATOM 768 N N . LEU A 1 101 ? 6.902 -16.344 -1.589 1 89.94 101 LEU A N 1
ATOM 769 C CA . LEU A 1 101 ? 7.008 -15.055 -0.914 1 89.94 101 LEU A CA 1
ATOM 770 C C . LEU A 1 101 ? 5.805 -14.812 -0.003 1 89.94 101 LEU A C 1
ATOM 772 O O . LEU A 1 101 ? 5.734 -13.797 0.685 1 89.94 101 LEU A O 1
ATOM 776 N N . ALA A 1 102 ? 4.875 -15.727 0.034 1 92.31 102 ALA A N 1
ATOM 777 C CA . ALA A 1 102 ? 3.637 -15.555 0.789 1 92.31 102 ALA A CA 1
ATOM 778 C C . ALA A 1 102 ? 3.902 -15.578 2.291 1 92.31 102 ALA A C 1
ATOM 780 O O . ALA A 1 102 ? 3.33 -14.781 3.041 1 92.31 102 ALA A O 1
ATOM 781 N N . ALA A 1 103 ? 4.758 -16.453 2.734 1 92.94 103 ALA A N 1
ATOM 782 C CA . ALA A 1 103 ? 4.977 -16.672 4.16 1 92.94 103 ALA A CA 1
ATOM 783 C C . ALA A 1 103 ? 5.461 -15.391 4.84 1 92.94 103 ALA A C 1
ATOM 785 O O . ALA A 1 103 ? 5.078 -15.094 5.973 1 92.94 103 ALA A O 1
ATOM 786 N N . ASP A 1 104 ? 6.305 -14.672 4.176 1 92.69 104 ASP A N 1
ATOM 787 C CA . ASP A 1 104 ? 6.832 -13.445 4.758 1 92.69 104 ASP A CA 1
ATOM 788 C C . ASP A 1 104 ? 5.723 -12.422 4.977 1 92.69 104 ASP A C 1
ATOM 790 O O . ASP A 1 104 ? 5.762 -11.648 5.941 1 92.69 104 ASP A O 1
ATOM 794 N N . VAL A 1 105 ? 4.762 -12.352 4.105 1 95.69 105 VAL A N 1
ATOM 795 C CA . VAL A 1 105 ? 3.625 -11.453 4.273 1 95.69 105 VAL A CA 1
ATOM 796 C C . VAL A 1 105 ? 2.85 -11.828 5.535 1 95.69 105 VAL A C 1
ATOM 798 O O . VAL A 1 105 ? 2.439 -10.953 6.301 1 95.69 105 VAL A O 1
ATOM 801 N N . PHE A 1 106 ? 2.703 -13.133 5.785 1 96.88 106 PHE A N 1
ATOM 802 C CA . PHE A 1 106 ? 1.98 -13.609 6.957 1 96.88 106 PHE A CA 1
ATOM 803 C C . PHE A 1 106 ? 2.766 -13.328 8.234 1 96.88 106 PHE A C 1
ATOM 805 O O . PHE A 1 106 ? 2.207 -12.828 9.211 1 96.88 106 PHE A O 1
ATOM 812 N N . ARG A 1 107 ? 4.051 -13.602 8.188 1 95.12 107 ARG A N 1
ATOM 813 C CA . ARG A 1 107 ? 4.895 -13.398 9.359 1 95.12 107 ARG A CA 1
ATOM 814 C C . ARG A 1 107 ? 4.98 -11.922 9.727 1 95.12 107 ARG A C 1
ATOM 816 O O . ARG A 1 107 ? 5.027 -11.57 10.906 1 95.12 107 ARG A O 1
ATOM 823 N N . ASP A 1 108 ? 5.004 -11.125 8.734 1 94.5 108 ASP A N 1
ATOM 824 C CA . ASP A 1 108 ? 5.051 -9.68 8.953 1 94.5 108 ASP A CA 1
ATOM 825 C C . ASP A 1 108 ? 3.797 -9.195 9.68 1 94.5 108 ASP A C 1
ATOM 827 O O . ASP A 1 108 ? 3.799 -8.117 10.273 1 94.5 108 ASP A O 1
ATOM 831 N N . ASN A 1 109 ? 2.713 -9.875 9.602 1 95.38 109 ASN A N 1
ATOM 832 C CA . ASN A 1 109 ? 1.481 -9.555 10.312 1 95.38 109 ASN A CA 1
ATOM 833 C C . ASN A 1 109 ? 1.389 -10.312 11.641 1 95.38 109 ASN A C 1
ATOM 835 O O . ASN A 1 109 ? 0.338 -10.32 12.281 1 95.38 109 ASN A O 1
ATOM 839 N N . GLY A 1 110 ? 2.521 -11.016 12.031 1 94.75 110 GLY A N 1
ATOM 840 C CA . GLY A 1 110 ? 2.607 -11.695 13.32 1 94.75 110 GLY A CA 1
ATOM 841 C C . GLY A 1 110 ? 1.908 -13.039 13.328 1 94.75 110 GLY A C 1
ATOM 842 O O . GLY A 1 110 ? 1.562 -13.555 14.391 1 94.75 110 GLY A O 1
ATOM 843 N N . LEU A 1 111 ? 1.639 -13.633 12.164 1 96.5 111 LEU A N 1
ATOM 844 C CA . LEU A 1 111 ? 0.892 -14.883 12.102 1 96.5 111 LEU A CA 1
ATOM 845 C C . LEU A 1 111 ? 1.83 -16.078 12.203 1 96.5 111 LEU A C 1
ATOM 847 O O . LEU A 1 111 ? 2.98 -16.016 11.758 1 96.5 111 LEU A O 1
ATOM 851 N N . ASP A 1 112 ? 1.362 -17.125 12.781 1 96.38 112 ASP A N 1
ATOM 852 C CA . ASP A 1 112 ? 2.047 -18.422 12.789 1 96.38 112 ASP A CA 1
ATOM 853 C C . ASP A 1 112 ? 1.697 -19.234 11.547 1 96.38 112 ASP A C 1
ATOM 855 O O . ASP A 1 112 ? 0.55 -19.656 11.375 1 96.38 112 ASP A O 1
ATOM 859 N N . VAL A 1 113 ? 2.668 -19.562 10.742 1 96.12 113 VAL A N 1
ATOM 860 C CA . VAL A 1 113 ? 2.449 -20.219 9.461 1 96.12 113 VAL A CA 1
ATOM 861 C C . VAL A 1 113 ? 2.541 -21.734 9.641 1 96.12 113 VAL A C 1
ATOM 863 O O . VAL A 1 113 ? 3.562 -22.25 10.102 1 96.12 113 VAL A O 1
ATOM 866 N N . VAL A 1 114 ? 1.464 -22.406 9.297 1 95.12 114 VAL A N 1
ATOM 867 C CA . VAL A 1 114 ? 1.405 -23.859 9.375 1 95.12 114 VAL A CA 1
ATOM 868 C C . VAL A 1 114 ? 1.143 -24.453 7.988 1 95.12 114 VAL A C 1
ATOM 870 O O . VAL A 1 114 ? 0.264 -23.969 7.266 1 95.12 114 VAL A O 1
ATOM 873 N N . GLY A 1 115 ? 1.853 -25.469 7.664 1 93.56 115 GLY A N 1
ATOM 874 C CA . GLY A 1 115 ? 1.709 -26.078 6.352 1 93.56 115 GLY A CA 1
ATOM 875 C C . GLY A 1 115 ? 0.802 -27.297 6.352 1 93.56 115 GLY A C 1
ATOM 876 O O . GLY A 1 115 ? 0.803 -28.078 7.305 1 93.56 115 GLY A O 1
ATOM 877 N N . VAL A 1 116 ? 0.029 -27.406 5.32 1 92.12 116 VAL A N 1
ATOM 878 C CA . VAL A 1 116 ? -0.699 -28.625 4.984 1 92.12 116 VAL A CA 1
ATOM 879 C C . VAL A 1 116 ? -0.309 -29.078 3.58 1 92.12 116 VAL A C 1
ATOM 881 O O . VAL A 1 116 ? -0.334 -28.297 2.631 1 92.12 116 VAL A O 1
ATOM 884 N N . ASP A 1 117 ? 0.017 -30.281 3.471 1 84.56 117 ASP A N 1
ATOM 885 C CA . ASP A 1 117 ? 0.562 -30.781 2.217 1 84.56 117 ASP A CA 1
ATOM 886 C C . ASP A 1 117 ? -0.505 -30.812 1.124 1 84.56 117 ASP A C 1
ATOM 888 O O . ASP A 1 117 ? -1.673 -31.094 1.396 1 84.56 117 ASP A O 1
ATOM 892 N N . GLY A 1 118 ? -0.103 -30.484 -0.046 1 87.44 118 GLY A N 1
ATOM 893 C CA . GLY A 1 118 ? -0.926 -30.719 -1.221 1 87.44 118 GLY A CA 1
ATOM 894 C C . GLY A 1 118 ? -0.797 -32.125 -1.755 1 87.44 118 GLY A C 1
ATOM 895 O O . GLY A 1 118 ? 0.076 -32.906 -1.323 1 87.44 118 GLY A O 1
ATOM 896 N N . LEU A 1 119 ? -1.681 -32.438 -2.623 1 89.75 119 LEU A N 1
ATOM 897 C CA . LEU A 1 119 ? -1.616 -33.719 -3.316 1 89.75 119 LEU A CA 1
ATOM 898 C C . LEU A 1 119 ? -0.462 -33.75 -4.312 1 89.75 119 LEU A C 1
ATOM 900 O O . LEU A 1 119 ? -0.14 -32.719 -4.918 1 89.75 119 LEU A O 1
ATOM 904 N N . GLU A 1 120 ? 0.112 -34.844 -4.441 1 83.88 120 GLU A N 1
ATOM 905 C CA . GLU A 1 120 ? 1.195 -34.969 -5.406 1 83.88 120 GLU A CA 1
ATOM 906 C C . GLU A 1 120 ? 0.675 -34.875 -6.84 1 83.88 120 GLU A C 1
ATOM 908 O O . GLU A 1 120 ? 1.364 -34.344 -7.719 1 83.88 120 GLU A O 1
ATOM 913 N N . GLU A 1 121 ? -0.456 -35.438 -6.941 1 90.06 121 GLU A N 1
ATOM 914 C CA . GLU A 1 121 ? -1.118 -35.469 -8.242 1 90.06 121 GLU A CA 1
ATOM 915 C C . GLU A 1 121 ? -2.605 -35.156 -8.117 1 90.06 121 GLU A C 1
ATOM 917 O O . GLU A 1 121 ? -3.203 -35.406 -7.059 1 90.06 121 GLU A O 1
ATOM 922 N N . GLY A 1 122 ? -3.102 -34.625 -9.25 1 91.88 122 GLY A N 1
ATOM 923 C CA . GLY A 1 122 ? -4.535 -34.375 -9.258 1 91.88 122 GLY A CA 1
ATOM 924 C C . GLY A 1 122 ? -5.359 -35.656 -9.195 1 91.88 122 GLY A C 1
ATOM 925 O O . GLY A 1 122 ? -4.867 -36.719 -9.547 1 91.88 122 GLY A O 1
ATOM 926 N N . ILE A 1 123 ? -6.578 -35.469 -8.68 1 91.75 123 ILE A N 1
ATOM 927 C CA . ILE A 1 123 ? -7.496 -36.594 -8.57 1 91.75 123 ILE A CA 1
ATOM 928 C C . ILE A 1 123 ? -8.688 -36.375 -9.5 1 91.75 123 ILE A C 1
ATOM 930 O O . ILE A 1 123 ? -9.359 -35.344 -9.438 1 91.75 123 ILE A O 1
ATOM 934 N N . GLY A 1 124 ? -8.992 -37.375 -10.266 1 87.81 124 GLY A N 1
ATOM 935 C CA . GLY A 1 124 ? -10.102 -37.281 -11.195 1 87.81 124 GLY A CA 1
ATOM 936 C C . GLY A 1 124 ? -11.438 -37.594 -10.555 1 87.81 124 GLY A C 1
ATOM 937 O O . GLY A 1 124 ? -11.508 -37.906 -9.359 1 87.81 124 GLY A O 1
ATOM 938 N N . PRO A 1 125 ? -12.516 -37.438 -11.312 1 85.62 125 PRO A N 1
ATOM 939 C CA . PRO A 1 125 ? -13.859 -37.719 -10.812 1 85.62 125 PRO A CA 1
ATOM 940 C C . PRO A 1 125 ? -14.008 -39.156 -10.281 1 85.62 125 PRO A C 1
ATOM 942 O O . PRO A 1 125 ? -14.867 -39.406 -9.445 1 85.62 125 PRO A O 1
ATOM 945 N N . ASP A 1 126 ? -13.172 -40.031 -10.781 1 89.44 126 ASP A N 1
ATOM 946 C CA . ASP A 1 126 ? -13.242 -41.438 -10.367 1 89.44 126 ASP A CA 1
ATOM 947 C C . ASP A 1 126 ? -12.453 -41.656 -9.078 1 89.44 126 ASP A C 1
ATOM 949 O O . ASP A 1 126 ? -12.398 -42.781 -8.57 1 89.44 126 ASP A O 1
ATOM 953 N N . GLY A 1 127 ? -11.867 -40.594 -8.641 1 89.25 127 GLY A N 1
ATOM 954 C CA . GLY A 1 127 ? -11.141 -40.688 -7.391 1 89.25 127 GLY A CA 1
ATOM 955 C C . GLY A 1 127 ? -9.711 -41.156 -7.566 1 89.25 127 GLY A C 1
ATOM 956 O O . GLY A 1 127 ? -9 -41.406 -6.586 1 89.25 127 GLY A O 1
ATOM 957 N N . LEU A 1 128 ? -9.305 -41.344 -8.781 1 92.56 128 LEU A N 1
ATOM 958 C CA . LEU A 1 128 ? -7.957 -41.781 -9.078 1 92.56 128 LEU A CA 1
ATOM 959 C C . LEU A 1 128 ? -7.098 -40.656 -9.617 1 92.56 128 LEU A C 1
ATOM 961 O O . LEU A 1 128 ? -7.621 -39.656 -10.133 1 92.56 128 LEU A O 1
ATOM 965 N N . PRO A 1 129 ? -5.789 -40.844 -9.461 1 92.31 129 PRO A N 1
ATOM 966 C CA . PRO A 1 129 ? -4.914 -39.844 -10.055 1 92.31 129 PRO A CA 1
ATOM 967 C C . PRO A 1 129 ? -5.184 -39.625 -11.547 1 92.31 129 PRO A C 1
ATOM 969 O O . PRO A 1 129 ? -5.414 -40.594 -12.273 1 92.31 129 PRO A O 1
ATOM 972 N N . ASP A 1 130 ? -5.191 -38.375 -11.992 1 90.94 130 ASP A N 1
ATOM 973 C CA . ASP A 1 130 ? -5.609 -38.094 -13.367 1 90.94 130 ASP A CA 1
ATOM 974 C C . ASP A 1 130 ? -4.457 -37.531 -14.188 1 90.94 130 ASP A C 1
ATOM 976 O O . ASP A 1 130 ? -4.652 -37.094 -15.328 1 90.94 130 ASP A O 1
ATOM 980 N N . GLY A 1 131 ? -3.279 -37.5 -13.617 1 91.75 131 GLY A N 1
ATOM 981 C CA . GLY A 1 131 ? -2.102 -37.094 -14.359 1 91.75 131 GLY A CA 1
ATOM 982 C C . GLY A 1 131 ? -1.873 -35.594 -14.328 1 91.75 131 GLY A C 1
ATOM 983 O O . GLY A 1 131 ? -0.842 -35.094 -14.797 1 91.75 131 GLY A O 1
ATOM 984 N N . THR A 1 132 ? -2.785 -34.781 -13.758 1 91.69 132 THR A N 1
ATOM 985 C CA . THR A 1 132 ? -2.627 -33.344 -13.641 1 91.69 132 THR A CA 1
ATOM 986 C C . THR A 1 132 ? -1.839 -33 -12.383 1 91.69 132 THR A C 1
ATOM 988 O O . THR A 1 132 ? -1.638 -33.844 -11.508 1 91.69 132 THR A O 1
ATOM 991 N N . PRO A 1 133 ? -1.301 -31.797 -12.32 1 92.06 133 PRO A N 1
ATOM 992 C CA . PRO A 1 133 ? -0.546 -31.391 -11.133 1 92.06 133 PRO A CA 1
ATOM 993 C C . PRO A 1 133 ? -1.389 -31.438 -9.859 1 92.06 133 PRO A C 1
ATOM 995 O O . PRO A 1 133 ? -2.602 -31.203 -9.914 1 92.06 133 PRO A O 1
ATOM 998 N N . GLY A 1 134 ? -0.698 -31.719 -8.797 1 90.62 134 GLY A N 1
ATOM 999 C CA . GLY A 1 134 ? -1.364 -31.766 -7.504 1 90.62 134 GLY A CA 1
ATOM 1000 C C . GLY A 1 134 ? -1.866 -30.422 -7.031 1 90.62 134 GLY A C 1
ATOM 1001 O O . GLY A 1 134 ? -1.398 -29.375 -7.5 1 90.62 134 GLY A O 1
ATOM 1002 N N . TYR A 1 135 ? -2.84 -30.391 -6.215 1 93.25 135 TYR A N 1
ATOM 1003 C CA . TYR A 1 135 ? -3.451 -29.203 -5.621 1 93.25 135 TYR A CA 1
ATOM 1004 C C . TYR A 1 135 ? -3.672 -29.406 -4.125 1 93.25 135 TYR A C 1
ATOM 1006 O O . TYR A 1 135 ? -3.289 -30.422 -3.561 1 93.25 135 TYR A O 1
ATOM 1014 N N . PHE A 1 136 ? -4.184 -28.391 -3.463 1 95.31 136 PHE A N 1
ATOM 1015 C CA . PHE A 1 136 ? -4.383 -28.375 -2.02 1 95.31 136 PHE A CA 1
ATOM 1016 C C . PHE A 1 136 ? -5.23 -29.547 -1.568 1 95.31 136 PHE A C 1
ATOM 1018 O O . PHE A 1 136 ? -6.262 -29.859 -2.174 1 95.31 136 PHE A O 1
ATOM 1025 N N . ASP A 1 137 ? -4.801 -30.25 -0.535 1 95.62 137 ASP A N 1
ATOM 1026 C CA . ASP A 1 137 ? -5.516 -31.406 -0.005 1 95.62 137 ASP A CA 1
ATOM 1027 C C . ASP A 1 137 ? -6.523 -30.984 1.061 1 95.62 137 ASP A C 1
ATOM 1029 O O . ASP A 1 137 ? -6.203 -30.953 2.25 1 95.62 137 ASP A O 1
ATOM 1033 N N . VAL A 1 138 ? -7.746 -30.797 0.667 1 96.62 138 VAL A N 1
ATOM 1034 C CA . VAL A 1 138 ? -8.805 -30.375 1.57 1 96.62 138 VAL A CA 1
ATOM 1035 C C . VAL A 1 138 ? -9.07 -31.453 2.611 1 96.62 138 VAL A C 1
ATOM 1037 O O . VAL A 1 138 ? -9.383 -31.156 3.766 1 96.62 138 VAL A O 1
ATOM 1040 N N . GLY A 1 139 ? -8.914 -32.75 2.209 1 96.19 139 GLY A N 1
ATOM 1041 C CA . GLY A 1 139 ? -9.047 -33.844 3.162 1 96.19 139 GLY A CA 1
ATOM 1042 C C . GLY A 1 139 ? -8.016 -33.781 4.277 1 96.19 139 GLY A C 1
ATOM 1043 O O . GLY A 1 139 ? -8.344 -34 5.441 1 96.19 139 GLY A O 1
ATOM 1044 N N . ALA A 1 140 ? -6.789 -33.5 3.92 1 96.12 140 ALA A N 1
ATOM 1045 C CA . ALA A 1 140 ? -5.738 -33.375 4.926 1 96.12 140 ALA A CA 1
ATOM 1046 C C . ALA A 1 140 ? -6.047 -32.219 5.879 1 96.12 140 ALA A C 1
ATOM 1048 O O . ALA A 1 140 ? -5.84 -32.344 7.09 1 96.12 140 ALA A O 1
ATOM 1049 N N . LEU A 1 141 ? -6.508 -31.078 5.375 1 97.69 141 LEU A N 1
ATOM 1050 C CA . LEU A 1 141 ? -6.914 -29.969 6.219 1 97.69 141 LEU A CA 1
ATOM 1051 C C . LEU A 1 141 ? -8.016 -30.391 7.188 1 97.69 141 LEU A C 1
ATOM 1053 O O . LEU A 1 141 ? -7.945 -30.094 8.383 1 97.69 141 LEU A O 1
ATOM 1057 N N . GLU A 1 142 ? -8.992 -31.047 6.656 1 98.12 142 GLU A N 1
ATOM 1058 C CA . GLU A 1 142 ? -10.117 -31.484 7.48 1 98.12 142 GLU A CA 1
ATOM 1059 C C . GLU A 1 142 ? -9.648 -32.375 8.625 1 98.12 142 GLU A C 1
ATOM 1061 O O . GLU A 1 142 ? -10.109 -32.219 9.766 1 98.12 142 GLU A O 1
ATOM 1066 N N . ARG A 1 143 ? -8.773 -33.281 8.305 1 97.56 143 ARG A N 1
ATOM 1067 C CA . ARG A 1 143 ? -8.227 -34.156 9.336 1 97.56 143 ARG A CA 1
ATOM 1068 C C . ARG A 1 143 ? -7.527 -33.344 10.43 1 97.56 143 ARG A C 1
ATOM 1070 O O . ARG A 1 143 ? -7.699 -33.625 11.617 1 97.56 143 ARG A O 1
ATOM 1077 N N . ARG A 1 144 ? -6.738 -32.375 10.023 1 97.5 144 ARG A N 1
ATOM 1078 C CA . ARG A 1 144 ? -6.02 -31.547 10.984 1 97.5 144 ARG A CA 1
ATOM 1079 C C . ARG A 1 144 ? -6.992 -30.75 11.852 1 97.5 144 ARG A C 1
ATOM 1081 O O . ARG A 1 144 ? -6.727 -30.516 13.031 1 97.5 144 ARG A O 1
ATOM 1088 N N . LEU A 1 145 ? -8.078 -30.297 11.273 1 98.06 145 LEU A N 1
ATOM 1089 C CA . LEU A 1 145 ? -9.094 -29.547 12 1 98.06 145 LEU A CA 1
ATOM 1090 C C . LEU A 1 145 ? -9.82 -30.422 13 1 98.06 145 LEU A C 1
ATOM 1092 O O . LEU A 1 145 ? -10.031 -30.031 14.148 1 98.06 145 LEU A O 1
ATOM 1096 N N . ARG A 1 146 ? -10.156 -31.609 12.602 1 97.94 146 ARG A N 1
ATOM 1097 C CA . ARG A 1 146 ? -11.047 -32.469 13.375 1 97.94 146 ARG A CA 1
ATOM 1098 C C . ARG A 1 146 ? -10.258 -33.312 14.375 1 97.94 146 ARG A C 1
ATOM 1100 O O . ARG A 1 146 ? -10.734 -33.594 15.477 1 97.94 146 ARG A O 1
ATOM 1107 N N . VAL A 1 147 ? -9.078 -33.719 13.984 1 97.62 147 VAL A N 1
ATOM 1108 C CA . VAL A 1 147 ? -8.352 -34.719 14.773 1 97.62 147 VAL A CA 1
ATOM 1109 C C . VAL A 1 147 ? -7.227 -34.062 15.555 1 97.62 147 VAL A C 1
ATOM 1111 O O . VAL A 1 147 ? -7.074 -34.281 16.75 1 97.62 147 VAL A O 1
ATOM 1114 N N . ASP A 1 148 ? -6.469 -33.188 14.922 1 96.5 148 ASP A N 1
ATOM 1115 C CA . ASP A 1 148 ? -5.277 -32.594 15.539 1 96.5 148 ASP A CA 1
ATOM 1116 C C . ASP A 1 148 ? -5.625 -31.344 16.328 1 96.5 148 ASP A C 1
ATOM 1118 O O . ASP A 1 148 ? -4.777 -30.797 17.031 1 96.5 148 ASP A O 1
ATOM 1122 N N . GLY A 1 149 ? -6.805 -30.797 16.156 1 97.19 149 GLY A N 1
ATOM 1123 C CA . GLY A 1 149 ? -7.242 -29.641 16.906 1 97.19 149 GLY A CA 1
ATOM 1124 C C . GLY A 1 149 ? -6.746 -28.312 16.344 1 97.19 149 GLY A C 1
ATOM 1125 O O . GLY A 1 149 ? -6.73 -27.297 17.031 1 97.19 149 GLY A O 1
ATOM 1126 N N . LEU A 1 150 ? -6.328 -28.391 15.086 1 97.31 150 LEU A N 1
ATOM 1127 C CA . LEU A 1 150 ? -5.895 -27.172 14.406 1 97.31 150 LEU A CA 1
ATOM 1128 C C . LEU A 1 150 ? -7.039 -26.172 14.305 1 97.31 150 LEU A C 1
ATOM 1130 O O . LEU A 1 150 ? -8.156 -26.531 13.922 1 97.31 150 LEU A O 1
ATOM 1134 N N . ARG A 1 151 ? -6.781 -24.906 14.695 1 98.5 151 ARG A N 1
ATOM 1135 C CA . ARG A 1 151 ? -7.773 -23.844 14.617 1 98.5 151 ARG A CA 1
ATOM 1136 C C . ARG A 1 151 ? -7.207 -22.609 13.914 1 98.5 151 ARG A C 1
ATOM 1138 O O . ARG A 1 151 ? -6.848 -21.625 14.562 1 98.5 151 ARG A O 1
ATOM 1145 N N . PRO A 1 152 ? -7.168 -22.672 12.609 1 98.44 152 PRO A N 1
ATOM 1146 C CA . PRO A 1 152 ? -6.625 -21.531 11.867 1 98.44 152 PRO A CA 1
ATOM 1147 C C . PRO A 1 152 ? -7.594 -20.344 11.82 1 98.44 152 PRO A C 1
ATOM 1149 O O . PRO A 1 152 ? -8.805 -20.531 11.969 1 98.44 152 PRO A O 1
ATOM 1152 N N . ARG A 1 153 ? -7.043 -19.172 11.695 1 98.5 153 ARG A N 1
ATOM 1153 C CA . ARG A 1 153 ? -7.836 -17.984 11.383 1 98.5 153 ARG A CA 1
ATOM 1154 C C . ARG A 1 153 ? -7.953 -17.781 9.875 1 98.5 153 ARG A C 1
ATOM 1156 O O . ARG A 1 153 ? -8.961 -17.266 9.391 1 98.5 153 ARG A O 1
ATOM 1163 N N . LEU A 1 154 ? -6.922 -18.203 9.148 1 98.12 154 LEU A N 1
ATOM 1164 C CA . LEU A 1 154 ? -6.855 -18.094 7.695 1 98.12 154 LEU A CA 1
ATOM 1165 C C . LEU A 1 154 ? -6.348 -19.391 7.07 1 98.12 154 LEU A C 1
ATOM 1167 O O . LEU A 1 154 ? -5.469 -20.047 7.629 1 98.12 154 LEU A O 1
ATOM 1171 N N . VAL A 1 155 ? -6.871 -19.75 5.949 1 97.75 155 VAL A N 1
ATOM 1172 C CA . VAL A 1 155 ? -6.312 -20.766 5.059 1 97.75 155 VAL A CA 1
ATOM 1173 C C . VAL A 1 155 ? -5.984 -20.141 3.707 1 97.75 155 VAL A C 1
ATOM 1175 O O . VAL A 1 155 ? -6.883 -19.688 2.994 1 97.75 155 VAL A O 1
ATOM 1178 N N . TYR A 1 156 ? -4.711 -20.141 3.412 1 97.5 156 TYR A N 1
ATOM 1179 C CA . TYR A 1 156 ? -4.23 -19.547 2.172 1 97.5 156 TYR A CA 1
ATOM 1180 C C . TYR A 1 156 ? -3.898 -20.625 1.144 1 97.5 156 TYR A C 1
ATOM 1182 O O . TYR A 1 156 ? -3.209 -21.594 1.455 1 97.5 156 TYR A O 1
ATOM 1190 N N . LEU A 1 157 ? -4.352 -20.375 -0.075 1 96.19 157 LEU A N 1
ATOM 1191 C CA . LEU A 1 157 ? -4.008 -21.266 -1.186 1 96.19 157 LEU A CA 1
ATOM 1192 C C . LEU A 1 157 ? -4.137 -20.531 -2.518 1 96.19 157 LEU A C 1
ATOM 1194 O O . LEU A 1 157 ? -4.75 -19.469 -2.59 1 96.19 157 LEU A O 1
ATOM 1198 N N . VAL A 1 158 ? -3.529 -21.016 -3.49 1 96.12 158 VAL A N 1
ATOM 1199 C CA . VAL A 1 158 ? -3.729 -20.625 -4.883 1 96.12 158 VAL A CA 1
ATOM 1200 C C . VAL A 1 158 ? -4.594 -21.672 -5.586 1 96.12 158 VAL A C 1
ATOM 1202 O O . VAL A 1 158 ? -4.078 -22.656 -6.129 1 96.12 158 VAL A O 1
ATOM 1205 N N . PRO A 1 159 ? -5.891 -21.453 -5.66 1 95.06 159 PRO A N 1
ATOM 1206 C CA . PRO A 1 159 ? -6.824 -22.516 -6.016 1 95.06 159 PRO A CA 1
ATOM 1207 C C . PRO A 1 159 ? -6.797 -22.859 -7.504 1 95.06 159 PRO A C 1
ATOM 1209 O O . PRO A 1 159 ? -7.242 -23.938 -7.902 1 95.06 159 PRO A O 1
ATOM 1212 N N . THR A 1 160 ? -6.441 -21.938 -8.305 1 94.69 160 THR A N 1
ATOM 1213 C CA . THR A 1 160 ? -6.43 -22.141 -9.75 1 94.69 160 THR A CA 1
ATOM 1214 C C . THR A 1 160 ? -5.02 -22 -10.305 1 94.69 160 THR A C 1
ATOM 1216 O O . THR A 1 160 ? -4.418 -20.922 -10.203 1 94.69 160 THR A O 1
ATOM 1219 N N . HIS A 1 161 ? -4.551 -23.141 -10.914 1 94.69 161 HIS A N 1
ATOM 1220 C CA . HIS A 1 161 ? -3.195 -23.156 -11.461 1 94.69 161 HIS A CA 1
ATOM 1221 C C . HIS A 1 161 ? -2.182 -22.703 -10.414 1 94.69 161 HIS A C 1
ATOM 1223 O O . HIS A 1 161 ? -1.445 -21.734 -10.633 1 94.69 161 HIS A O 1
ATOM 1229 N N . SER A 1 162 ? -2.092 -23.438 -9.414 1 94.5 162 SER A N 1
ATOM 1230 C CA . SER A 1 162 ? -1.377 -23.078 -8.195 1 94.5 162 SER A CA 1
ATOM 1231 C C . SER A 1 162 ? 0.089 -22.766 -8.492 1 94.5 162 SER A C 1
ATOM 1233 O O . SER A 1 162 ? 0.641 -23.234 -9.484 1 94.5 162 SER A O 1
ATOM 1235 N N . ASN A 1 163 ? 0.642 -21.922 -7.762 1 94.31 163 ASN A N 1
ATOM 1236 C CA . ASN A 1 163 ? 2.068 -21.641 -7.652 1 94.31 163 ASN A CA 1
ATOM 1237 C C . ASN A 1 163 ? 2.67 -22.266 -6.395 1 94.31 163 ASN A C 1
ATOM 1239 O O . ASN A 1 163 ? 2.393 -21.812 -5.281 1 94.31 163 ASN A O 1
ATOM 1243 N N . PRO A 1 164 ? 3.338 -23.297 -6.477 1 92.94 164 PRO A N 1
ATOM 1244 C CA . PRO A 1 164 ? 4.195 -23.562 -7.637 1 92.94 164 PRO A CA 1
ATOM 1245 C C . PRO A 1 164 ? 3.738 -24.766 -8.453 1 92.94 164 PRO A C 1
ATOM 1247 O O . PRO A 1 164 ? 4.246 -25 -9.555 1 92.94 164 PRO A O 1
ATOM 1250 N N . ARG A 1 165 ? 2.809 -25.562 -8.102 1 92.06 165 ARG A N 1
ATOM 1251 C CA . ARG A 1 165 ? 2.617 -26.906 -8.648 1 92.06 165 ARG A CA 1
ATOM 1252 C C . ARG A 1 165 ? 1.813 -26.859 -9.945 1 92.06 165 ARG A C 1
ATOM 1254 O O . ARG A 1 165 ? 1.88 -27.781 -10.758 1 92.06 165 ARG A O 1
ATOM 1261 N N . GLY A 1 166 ? 0.995 -25.875 -10.023 1 93.94 166 GLY A N 1
ATOM 1262 C CA . GLY A 1 166 ? 0.236 -25.703 -11.25 1 93.94 166 GLY A CA 1
ATOM 1263 C C . GLY A 1 166 ? -1.126 -26.375 -11.203 1 93.94 166 GLY A C 1
ATOM 1264 O O . GLY A 1 166 ? -1.888 -26.312 -12.172 1 93.94 166 GLY A O 1
ATOM 1265 N N . GLY A 1 167 ? -1.463 -26.969 -10.125 1 93.56 167 GLY A N 1
ATOM 1266 C CA . GLY A 1 167 ? -2.729 -27.672 -10 1 93.56 167 GLY A CA 1
ATOM 1267 C C . GLY A 1 167 ? -3.906 -26.75 -9.758 1 93.56 167 GLY A C 1
ATOM 1268 O O . GLY A 1 167 ? -3.727 -25.594 -9.352 1 93.56 167 GLY A O 1
ATOM 1269 N N . THR A 1 168 ? -5.133 -27.203 -10.031 1 94.31 168 THR A N 1
ATOM 1270 C CA . THR A 1 168 ? -6.387 -26.484 -9.836 1 94.31 168 THR A CA 1
ATOM 1271 C C . THR A 1 168 ? -7.328 -27.266 -8.922 1 94.31 168 THR A C 1
ATOM 1273 O O . THR A 1 168 ? -7.609 -28.438 -9.172 1 94.31 168 THR A O 1
ATOM 1276 N N . LEU A 1 169 ? -7.707 -26.641 -7.898 1 93.94 169 LEU A N 1
ATOM 1277 C CA . LEU A 1 169 ? -8.656 -27.234 -6.965 1 93.94 169 LEU A CA 1
ATOM 1278 C C . LEU A 1 169 ? -10 -27.469 -7.641 1 93.94 169 LEU A C 1
ATOM 1280 O O . LEU A 1 169 ? -10.617 -26.547 -8.164 1 93.94 169 LEU A O 1
ATOM 1284 N N . PRO A 1 170 ? -10.438 -28.703 -7.645 1 91.38 170 PRO A N 1
ATOM 1285 C CA . PRO A 1 170 ? -11.711 -28.984 -8.32 1 91.38 170 PRO A CA 1
ATOM 1286 C C . PRO A 1 170 ? -12.914 -28.422 -7.57 1 91.38 170 PRO A C 1
ATOM 1288 O O . PRO A 1 170 ? -12.812 -28.094 -6.387 1 91.38 170 PRO A O 1
ATOM 1291 N N . GLU A 1 171 ? -14.031 -28.297 -8.219 1 88.38 171 GLU A N 1
ATOM 1292 C CA . GLU A 1 171 ? -15.25 -27.688 -7.68 1 88.38 171 GLU A CA 1
ATOM 1293 C C . GLU A 1 171 ? -15.672 -28.375 -6.383 1 88.38 171 GLU A C 1
ATOM 1295 O O . GLU A 1 171 ? -16.078 -27.703 -5.43 1 88.38 171 GLU A O 1
ATOM 1300 N N . ARG A 1 172 ? -15.625 -29.688 -6.395 1 88.94 172 ARG A N 1
ATOM 1301 C CA . ARG A 1 172 ? -16.016 -30.453 -5.215 1 88.94 172 ARG A CA 1
ATOM 1302 C C . ARG A 1 172 ? -15.195 -30.031 -3.998 1 88.94 172 ARG A C 1
ATOM 1304 O O . ARG A 1 172 ? -15.75 -29.844 -2.91 1 88.94 172 ARG A O 1
ATOM 1311 N N . ASP A 1 173 ? -13.914 -29.938 -4.152 1 92.44 173 ASP A N 1
ATOM 1312 C CA . ASP A 1 173 ? -13.031 -29.578 -3.047 1 92.44 173 ASP A CA 1
ATOM 1313 C C . ASP A 1 173 ? -13.195 -28.109 -2.652 1 92.44 173 ASP A C 1
ATOM 1315 O O . ASP A 1 173 ? -13.055 -27.766 -1.48 1 92.44 173 ASP A O 1
ATOM 1319 N N . ARG A 1 174 ? -13.492 -27.188 -3.584 1 92.31 174 ARG A N 1
ATOM 1320 C CA . ARG A 1 174 ? -13.781 -25.797 -3.279 1 92.31 174 ARG A CA 1
ATOM 1321 C C . ARG A 1 174 ? -14.984 -25.672 -2.352 1 92.31 174 ARG A C 1
ATOM 1323 O O . ARG A 1 174 ? -14.945 -24.938 -1.365 1 92.31 174 ARG A O 1
ATOM 1330 N N . LYS A 1 175 ? -16.031 -26.359 -2.717 1 89.94 175 LYS A N 1
ATOM 1331 C CA . LYS A 1 175 ? -17.234 -26.344 -1.904 1 89.94 175 LYS A CA 1
ATOM 1332 C C . LYS A 1 175 ? -16.953 -26.859 -0.492 1 89.94 175 LYS A C 1
ATOM 1334 O O . LYS A 1 175 ? -17.391 -26.25 0.489 1 89.94 175 LYS A O 1
ATOM 1339 N N . ARG A 1 176 ? -16.234 -27.938 -0.491 1 93.31 176 ARG A N 1
ATOM 1340 C CA . ARG A 1 176 ? -15.922 -28.516 0.812 1 93.31 176 ARG A CA 1
ATOM 1341 C C . ARG A 1 176 ? -15.086 -27.562 1.651 1 93.31 176 ARG A C 1
ATOM 1343 O O . ARG A 1 176 ? -15.297 -27.438 2.859 1 93.31 176 ARG A O 1
ATOM 1350 N N . LEU A 1 177 ? -14.133 -26.938 1.056 1 94.81 177 LEU A N 1
ATOM 1351 C CA . LEU A 1 177 ? -13.281 -25.969 1.75 1 94.81 177 LEU A CA 1
ATOM 1352 C C . LEU A 1 177 ? -14.125 -24.844 2.361 1 94.81 177 LEU A C 1
ATOM 1354 O O . LEU A 1 177 ? -13.898 -24.453 3.508 1 94.81 177 LEU A O 1
ATOM 1358 N N . VAL A 1 178 ? -15.117 -24.312 1.68 1 93.25 178 VAL A N 1
ATOM 1359 C CA . VAL A 1 178 ? -15.992 -23.25 2.162 1 93.25 178 VAL A CA 1
ATOM 1360 C C . VAL A 1 178 ? -16.828 -23.766 3.328 1 93.25 178 VAL A C 1
ATOM 1362 O O . VAL A 1 178 ? -17.031 -23.047 4.316 1 93.25 178 VAL A O 1
ATOM 1365 N N . GLU A 1 179 ? -17.312 -24.984 3.156 1 94.06 179 GLU A N 1
ATOM 1366 C CA . GLU A 1 179 ? -18.062 -25.594 4.25 1 94.06 179 GLU A CA 1
ATOM 1367 C C . GLU A 1 179 ? -17.234 -25.656 5.523 1 94.06 179 GLU A C 1
ATOM 1369 O O . GLU A 1 179 ? -17.719 -25.344 6.613 1 94.06 179 GLU A O 1
ATOM 1374 N N . LEU A 1 180 ? -16.016 -26.125 5.375 1 96.19 180 LEU A N 1
ATOM 1375 C CA . LEU A 1 180 ? -15.109 -26.203 6.52 1 96.19 180 LEU A CA 1
ATOM 1376 C C . LEU A 1 180 ? -14.844 -24.828 7.102 1 96.19 180 LEU A C 1
ATOM 1378 O O . LEU A 1 180 ? -14.75 -24.672 8.32 1 96.19 180 LEU A O 1
ATOM 1382 N N . ALA A 1 181 ? -14.711 -23.828 6.25 1 96.31 181 ALA A N 1
ATOM 1383 C CA . ALA A 1 181 ? -14.477 -22.453 6.699 1 96.31 181 ALA A CA 1
ATOM 1384 C C . ALA A 1 181 ? -15.609 -21.969 7.602 1 96.31 181 ALA A C 1
ATOM 1386 O O . ALA A 1 181 ? -15.367 -21.328 8.625 1 96.31 181 ALA A O 1
ATOM 1387 N N . VAL A 1 182 ? -16.828 -22.25 7.254 1 93.69 182 VAL A N 1
ATOM 1388 C CA . VAL A 1 182 ? -17.984 -21.859 8.039 1 93.69 182 VAL A CA 1
ATOM 1389 C C . VAL A 1 182 ? -18.031 -22.641 9.344 1 93.69 182 VAL A C 1
ATOM 1391 O O . VAL A 1 182 ? -18.219 -22.078 10.414 1 93.69 182 VAL A O 1
ATOM 1394 N N . GLU A 1 183 ? -17.812 -23.922 9.219 1 95.56 183 GLU A N 1
ATOM 1395 C CA . GLU A 1 183 ? -17.906 -24.812 10.375 1 95.56 183 GLU A CA 1
ATOM 1396 C C . GLU A 1 183 ? -16.859 -24.469 11.422 1 95.56 183 GLU A C 1
ATOM 1398 O O . GLU A 1 183 ? -17.141 -24.484 12.625 1 95.56 183 GLU A O 1
ATOM 1403 N N . PHE A 1 184 ? -15.672 -24.172 10.984 1 97.56 184 PHE A N 1
ATOM 1404 C CA . PHE A 1 184 ? -14.562 -24 11.914 1 97.56 184 PHE A CA 1
ATOM 1405 C C . PHE A 1 184 ? -14.195 -22.531 12.055 1 97.56 184 PHE A C 1
ATOM 1407 O O . PHE A 1 184 ? -13.211 -22.188 12.711 1 97.56 184 PHE A O 1
ATOM 1414 N N . ASN A 1 185 ? -14.883 -21.641 11.391 1 95.62 185 ASN A N 1
ATOM 1415 C CA . ASN A 1 185 ? -14.836 -20.203 11.547 1 95.62 185 ASN A CA 1
ATOM 1416 C C . ASN A 1 185 ? -13.477 -19.625 11.148 1 95.62 185 ASN A C 1
ATOM 1418 O O . ASN A 1 185 ? -12.859 -18.891 11.914 1 95.62 185 ASN A O 1
ATOM 1422 N N . PHE A 1 186 ? -12.977 -19.984 10.008 1 97.31 186 PHE A N 1
ATOM 1423 C CA . PHE A 1 186 ? -11.789 -19.359 9.438 1 97.31 186 PHE A CA 1
ATOM 1424 C C . PHE A 1 186 ? -12.109 -18.719 8.086 1 97.31 186 PHE A C 1
ATOM 1426 O O . PHE A 1 186 ? -13.18 -18.953 7.527 1 97.31 186 PHE A O 1
ATOM 1433 N N . TYR A 1 187 ? -11.258 -17.797 7.664 1 96.88 187 TYR A N 1
ATOM 1434 C CA . TYR A 1 187 ? -11.375 -17.219 6.332 1 96.88 187 TYR A CA 1
ATOM 1435 C C . TYR A 1 187 ? -10.531 -18 5.324 1 96.88 187 TYR A C 1
ATOM 1437 O O . TYR A 1 187 ? -9.422 -18.422 5.633 1 96.88 187 TYR A O 1
ATOM 1445 N N . VAL A 1 188 ? -11.094 -18.219 4.148 1 96.69 188 VAL A N 1
ATOM 1446 C CA . VAL A 1 188 ? -10.305 -18.688 3.014 1 96.69 188 VAL A CA 1
ATOM 1447 C C . VAL A 1 188 ? -9.703 -17.484 2.271 1 96.69 188 VAL A C 1
ATOM 1449 O O . VAL A 1 188 ? -10.43 -16.609 1.813 1 96.69 188 VAL A O 1
ATOM 1452 N N . LEU A 1 189 ? -8.461 -17.391 2.248 1 96.94 189 LEU A N 1
ATOM 1453 C CA . LEU A 1 189 ? -7.742 -16.391 1.451 1 96.94 189 LEU A CA 1
ATOM 1454 C C . LEU A 1 189 ? -7.27 -17 0.136 1 96.94 189 LEU A C 1
ATOM 1456 O O . LEU A 1 189 ? -6.227 -17.656 0.091 1 96.94 189 LEU A O 1
ATOM 1460 N N . ALA A 1 190 ? -8.008 -16.781 -0.894 1 96 190 ALA A N 1
ATOM 1461 C CA . ALA A 1 190 ? -7.773 -17.406 -2.195 1 96 190 ALA A CA 1
ATOM 1462 C C . ALA A 1 190 ? -6.965 -16.484 -3.104 1 96 190 ALA A C 1
ATOM 1464 O O . ALA A 1 190 ? -7.445 -15.438 -3.52 1 96 190 ALA A O 1
ATOM 1465 N N . ASP A 1 191 ? -5.746 -16.828 -3.342 1 96.5 191 ASP A N 1
ATOM 1466 C CA . ASP A 1 191 ? -4.906 -16.156 -4.328 1 96.5 191 ASP A CA 1
ATOM 1467 C C . ASP A 1 191 ? -5.285 -16.562 -5.746 1 96.5 191 ASP A C 1
ATOM 1469 O O . ASP A 1 191 ? -4.848 -17.625 -6.23 1 96.5 191 ASP A O 1
ATOM 1473 N N . GLU A 1 192 ? -6.023 -15.719 -6.41 1 94.19 192 GLU A N 1
ATOM 1474 C CA . GLU A 1 192 ? -6.602 -16.031 -7.711 1 94.19 192 GLU A CA 1
ATOM 1475 C C . GLU A 1 192 ? -5.875 -15.297 -8.836 1 94.19 192 GLU A C 1
ATOM 1477 O O . GLU A 1 192 ? -6.5 -14.852 -9.797 1 94.19 192 GLU A O 1
ATOM 1482 N N . VAL A 1 193 ? -4.629 -15.156 -8.68 1 94.25 193 VAL A N 1
ATOM 1483 C CA . VAL A 1 193 ? -3.844 -14.328 -9.586 1 94.25 193 VAL A CA 1
ATOM 1484 C C . VAL A 1 193 ? -3.811 -14.961 -10.977 1 94.25 193 VAL A C 1
ATOM 1486 O O . VAL A 1 193 ? -3.695 -14.258 -11.984 1 94.25 193 VAL A O 1
ATOM 1489 N N . TYR A 1 194 ? -4.043 -16.297 -11.148 1 94.88 194 TYR A N 1
ATOM 1490 C CA . TYR A 1 194 ? -3.877 -16.984 -12.422 1 94.88 194 TYR A CA 1
ATOM 1491 C C . TYR A 1 194 ? -5.223 -17.438 -12.977 1 94.88 194 TYR A C 1
ATOM 1493 O O . TYR A 1 194 ? -5.289 -18.062 -14.039 1 94.88 194 TYR A O 1
ATOM 1501 N N . HIS A 1 195 ? -6.328 -17.125 -12.328 1 91.44 195 HIS A N 1
ATOM 1502 C CA . HIS A 1 195 ? -7.605 -17.75 -12.641 1 91.44 195 HIS A CA 1
ATOM 1503 C C . HIS A 1 195 ? -8.086 -17.359 -14.031 1 91.44 195 HIS A C 1
ATOM 1505 O O . HIS A 1 195 ? -8.836 -18.109 -14.664 1 91.44 195 HIS A O 1
ATOM 1511 N N . LEU A 1 196 ? -7.629 -16.281 -14.547 1 91.94 196 LEU A N 1
ATOM 1512 C CA . LEU A 1 196 ? -8.07 -15.852 -15.875 1 91.94 196 LEU A CA 1
ATOM 1513 C C . LEU A 1 196 ? -7.102 -16.328 -16.953 1 91.94 196 LEU A C 1
ATOM 1515 O O . LEU A 1 196 ? -7.383 -16.219 -18.141 1 91.94 196 LEU A O 1
ATOM 1519 N N . LEU A 1 197 ? -5.988 -16.875 -16.562 1 93.44 197 LEU A N 1
ATOM 1520 C CA . LEU A 1 197 ? -4.977 -17.359 -17.5 1 93.44 197 LEU A CA 1
ATOM 1521 C C . LEU A 1 197 ? -5.133 -18.859 -17.719 1 93.44 197 LEU A C 1
ATOM 1523 O O . LEU A 1 197 ? -4.301 -19.656 -17.266 1 93.44 197 LEU A O 1
ATOM 1527 N N . HIS A 1 198 ? -6.133 -19.234 -18.406 1 92.62 198 HIS A N 1
ATOM 1528 C CA . HIS A 1 198 ? -6.406 -20.625 -18.719 1 92.62 198 HIS A CA 1
ATOM 1529 C C . HIS A 1 198 ? -6.582 -20.828 -20.219 1 92.62 198 HIS A C 1
ATOM 1531 O O . HIS A 1 198 ? -7.051 -19.938 -20.922 1 92.62 198 HIS A O 1
ATOM 1537 N N . TRP A 1 199 ? -6.227 -21.938 -20.719 1 90.38 199 TRP A N 1
ATOM 1538 C CA . TRP A 1 199 ? -6.352 -22.25 -22.141 1 90.38 199 TRP A CA 1
ATOM 1539 C C . TRP A 1 199 ? -6.801 -23.703 -22.344 1 90.38 199 TRP A C 1
ATOM 1541 O O . TRP A 1 199 ? -6.668 -24.25 -23.438 1 90.38 199 TRP A O 1
ATOM 1551 N N . GLY A 1 200 ? -7.254 -24.297 -21.281 1 76.44 200 GLY A N 1
ATOM 1552 C CA . GLY A 1 200 ? -7.75 -25.656 -21.391 1 76.44 200 GLY A CA 1
ATOM 1553 C C . GLY A 1 200 ? -9.094 -25.75 -22.094 1 76.44 200 GLY A C 1
ATOM 1554 O O . GLY A 1 200 ? -9.625 -24.75 -22.562 1 76.44 200 GLY A O 1
ATOM 1555 N N . GLU A 1 201 ? -9.516 -26.984 -22.234 1 69.69 201 GLU A N 1
ATOM 1556 C CA . GLU A 1 201 ? -10.781 -27.266 -22.906 1 69.69 201 GLU A CA 1
ATOM 1557 C C . GLU A 1 201 ? -11.945 -26.594 -22.188 1 69.69 201 GLU A C 1
ATOM 1559 O O . GLU A 1 201 ? -12.836 -26.031 -22.828 1 69.69 201 GLU A O 1
ATOM 1564 N N . GLU A 1 202 ? -11.836 -26.688 -20.812 1 72.06 202 GLU A N 1
ATOM 1565 C CA . GLU A 1 202 ? -12.852 -26.062 -19.984 1 72.06 202 GLU A CA 1
ATOM 1566 C C . GLU A 1 202 ? -12.219 -25.031 -19.031 1 72.06 202 GLU A C 1
ATOM 1568 O O . GLU A 1 202 ? -11.102 -25.219 -18.562 1 72.06 202 GLU A O 1
ATOM 1573 N N . PRO A 1 203 ? -13.016 -23.969 -18.859 1 75.31 203 PRO A N 1
ATOM 1574 C CA . PRO A 1 203 ? -12.523 -23.016 -17.875 1 75.31 203 PRO A CA 1
ATOM 1575 C C . PRO A 1 203 ? -12.469 -23.609 -16.469 1 75.31 203 PRO A C 1
ATOM 1577 O O . PRO A 1 203 ? -13.203 -24.562 -16.156 1 75.31 203 PRO A O 1
ATOM 1580 N N . PRO A 1 204 ? -11.477 -23.125 -15.703 1 76.88 204 PRO A N 1
ATOM 1581 C CA . PRO A 1 204 ? -11.484 -23.578 -14.305 1 76.88 204 PRO A CA 1
ATOM 1582 C C . PRO A 1 204 ? -12.766 -23.203 -13.57 1 76.88 204 PRO A C 1
ATOM 1584 O O . PRO A 1 204 ? -13.539 -22.375 -14.047 1 76.88 204 PRO A O 1
ATOM 1587 N N . PRO A 1 205 ? -13.016 -24 -12.453 1 71.38 205 PRO A N 1
ATOM 1588 C CA . PRO A 1 205 ? -14.18 -23.609 -11.656 1 71.38 205 PRO A CA 1
ATOM 1589 C C . PRO A 1 205 ? -14.141 -22.156 -11.219 1 71.38 205 PRO A C 1
ATOM 1591 O O . PRO A 1 205 ? -13.07 -21.547 -11.156 1 71.38 205 PRO A O 1
ATOM 1594 N N . PRO A 1 206 ? -15.312 -21.672 -10.977 1 64.06 206 PRO A N 1
ATOM 1595 C CA . PRO A 1 206 ? -15.383 -20.281 -10.531 1 64.06 206 PRO A CA 1
ATOM 1596 C C . PRO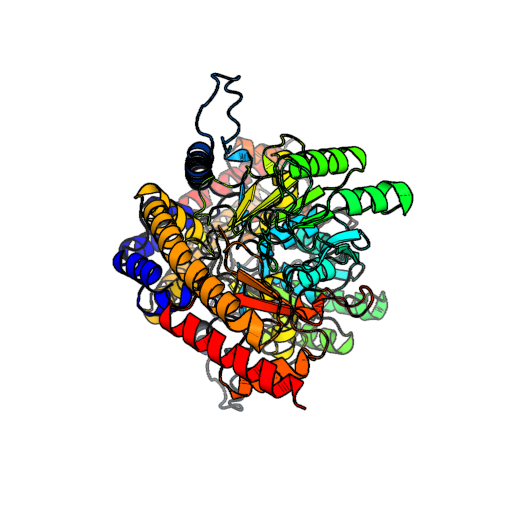 A 1 206 ? -14.594 -20.031 -9.242 1 64.06 206 PRO A C 1
ATOM 1598 O O . PRO A 1 206 ? -14.273 -20.984 -8.523 1 64.06 206 PRO A O 1
ATOM 1601 N N . ARG A 1 207 ? -14.367 -18.828 -9.094 1 69 207 ARG A N 1
ATOM 1602 C CA . ARG A 1 207 ? -13.703 -18.406 -7.863 1 69 207 ARG A CA 1
ATOM 1603 C C . ARG A 1 207 ? -14.43 -18.953 -6.641 1 69 207 ARG A C 1
ATOM 1605 O O . ARG A 1 207 ? -15.633 -19.203 -6.684 1 69 207 ARG A O 1
ATOM 1612 N N . ILE A 1 208 ? -13.602 -19.312 -5.688 1 61.12 208 ILE A N 1
ATOM 1613 C CA . ILE A 1 208 ? -14.188 -19.844 -4.461 1 61.12 208 ILE A CA 1
ATOM 1614 C C . ILE A 1 208 ? -15.203 -18.844 -3.902 1 61.12 208 ILE A C 1
ATOM 1616 O O . ILE A 1 208 ? -16.188 -19.25 -3.275 1 61.12 208 ILE A O 1
ATOM 1620 N N . GLY A 1 209 ? -14.984 -17.484 -4.23 1 56.97 209 GLY A N 1
ATOM 1621 C CA . GLY A 1 209 ? -15.672 -16.344 -3.627 1 56.97 209 GLY A CA 1
ATOM 1622 C C . GLY A 1 209 ? -17.156 -16.312 -3.953 1 56.97 209 GLY A C 1
ATOM 1623 O O . GLY A 1 209 ? -17.875 -15.43 -3.477 1 56.97 209 GLY A O 1
ATOM 1624 N N . ARG A 1 210 ? -17.594 -17.141 -4.953 1 53.66 210 ARG A N 1
ATOM 1625 C CA . ARG A 1 210 ? -19.016 -17.016 -5.285 1 53.66 210 ARG A CA 1
ATOM 1626 C C . ARG A 1 210 ? -19.891 -17.344 -4.082 1 53.66 210 ARG A C 1
ATOM 1628 O O . ARG A 1 210 ? -21.109 -17.094 -4.105 1 53.66 210 ARG A O 1
ATOM 1635 N N . SER A 1 211 ? -19.188 -18 -3.223 1 48.41 211 SER A N 1
ATOM 1636 C CA . SER A 1 211 ? -20.047 -18.406 -2.109 1 48.41 211 SER A CA 1
ATOM 1637 C C . SER A 1 211 ? -20.328 -17.219 -1.179 1 48.41 211 SER A C 1
ATOM 1639 O O . SER A 1 211 ? -19.438 -16.406 -0.933 1 48.41 211 SER A O 1
ATOM 1641 N N . SER A 1 212 ? -21.484 -16.656 -1.411 1 50.28 212 SER A N 1
ATOM 1642 C CA . SER A 1 212 ? -22.094 -15.688 -0.521 1 50.28 212 SER A CA 1
ATOM 1643 C C . SER A 1 212 ? -21.562 -15.82 0.902 1 50.28 212 SER A C 1
ATOM 1645 O O . SER A 1 212 ? -21.922 -15.023 1.778 1 50.28 212 SER A O 1
ATOM 1647 N N . ALA A 1 213 ? -20.75 -16.875 1.15 1 58.28 213 ALA A N 1
ATOM 1648 C CA . ALA A 1 213 ? -20.453 -17.047 2.568 1 58.28 213 ALA A CA 1
ATOM 1649 C C . ALA A 1 213 ? -19.391 -16.031 3.018 1 58.28 213 ALA A C 1
ATOM 1651 O O . ALA A 1 213 ? -18.406 -15.812 2.312 1 58.28 213 ALA A O 1
ATOM 1652 N N . ALA A 1 214 ? -19.672 -15.141 3.809 1 77.31 214 ALA A N 1
ATOM 1653 C CA . ALA A 1 214 ? -18.875 -14.109 4.473 1 77.31 214 ALA A CA 1
ATOM 1654 C C . ALA A 1 214 ? -17.594 -14.68 5.051 1 77.31 214 ALA A C 1
ATOM 1656 O O . ALA A 1 214 ? -17.219 -14.367 6.18 1 77.31 214 ALA A O 1
ATOM 1657 N N . ARG A 1 215 ? -16.922 -15.805 4.172 1 91.38 215 ARG A N 1
ATOM 1658 C CA . ARG A 1 215 ? -15.695 -16.375 4.723 1 91.38 215 ARG A CA 1
ATOM 1659 C C . ARG A 1 215 ? -14.594 -16.422 3.662 1 91.38 215 ARG A C 1
ATOM 1661 O O . ARG A 1 215 ? -13.484 -16.891 3.936 1 91.38 215 ARG A O 1
ATOM 1668 N N . VAL A 1 216 ? -14.891 -15.984 2.432 1 94.12 216 VAL A N 1
ATOM 1669 C CA . VAL A 1 216 ? -13.898 -16.109 1.367 1 94.12 216 VAL A CA 1
ATOM 1670 C C . VAL A 1 216 ? -13.43 -14.727 0.931 1 94.12 216 VAL A C 1
ATOM 1672 O O . VAL A 1 216 ? -14.242 -13.836 0.67 1 94.12 216 VAL A O 1
ATOM 1675 N N . VAL A 1 217 ? -12.172 -14.562 0.878 1 95.5 217 VAL A N 1
ATOM 1676 C CA . VAL A 1 217 ? -11.516 -13.375 0.339 1 95.5 217 VAL A CA 1
ATOM 1677 C C . VAL A 1 217 ? -10.648 -13.766 -0.859 1 95.5 217 VAL A C 1
ATOM 1679 O O . VAL A 1 217 ? -9.602 -14.391 -0.698 1 95.5 217 VAL A O 1
ATOM 1682 N N . SER A 1 218 ? -11.133 -13.406 -2.02 1 94.75 218 SER A N 1
ATOM 1683 C CA . SER A 1 218 ? -10.352 -13.633 -3.23 1 94.75 218 SER A CA 1
ATOM 1684 C C . SER A 1 218 ? -9.5 -12.414 -3.584 1 94.75 218 SER A C 1
ATOM 1686 O O . SER A 1 218 ? -10 -11.289 -3.578 1 94.75 218 SER A O 1
ATOM 1688 N N . VAL A 1 219 ? -8.25 -12.648 -3.83 1 96.12 219 VAL A N 1
ATOM 1689 C CA . VAL A 1 219 ? -7.355 -11.578 -4.262 1 96.12 219 VAL A CA 1
ATOM 1690 C C . VAL A 1 219 ? -6.828 -11.875 -5.66 1 96.12 219 VAL A C 1
ATOM 1692 O O . VAL A 1 219 ? -6.508 -13.023 -5.977 1 96.12 219 VAL A O 1
ATOM 1695 N N . SER A 1 220 ? -6.836 -10.906 -6.5 1 96 220 SER A N 1
ATOM 1696 C CA . SER A 1 220 ? -6.336 -11.055 -7.859 1 96 220 SER A CA 1
ATOM 1697 C C . SER A 1 220 ? -5.738 -9.742 -8.375 1 96 220 SER A C 1
ATOM 1699 O O . SER A 1 220 ? -5.621 -8.773 -7.621 1 96 220 SER A O 1
ATOM 1701 N N . SER A 1 221 ? -5.215 -9.797 -9.578 1 95.31 221 SER A N 1
ATOM 1702 C CA . SER A 1 221 ? -4.484 -8.625 -10.047 1 95.31 221 SER A CA 1
ATOM 1703 C C . SER A 1 221 ? -4.387 -8.609 -11.57 1 95.31 221 SER A C 1
ATOM 1705 O O . SER A 1 221 ? -4.484 -9.656 -12.211 1 95.31 221 SER A O 1
ATOM 1707 N N . PHE A 1 222 ? -4.234 -7.461 -12.102 1 92.75 222 PHE A N 1
ATOM 1708 C CA . PHE A 1 222 ? -3.963 -7.27 -13.516 1 92.75 222 PHE A CA 1
ATOM 1709 C C . PHE A 1 222 ? -2.471 -7.383 -13.805 1 92.75 222 PHE A C 1
ATOM 1711 O O . PHE A 1 222 ? -2.047 -7.301 -14.961 1 92.75 222 PHE A O 1
ATOM 1718 N N . THR A 1 223 ? -1.668 -7.668 -12.805 1 87.19 223 THR A N 1
ATOM 1719 C CA . THR A 1 223 ? -0.214 -7.656 -12.93 1 87.19 223 THR A CA 1
ATOM 1720 C C . THR A 1 223 ? 0.258 -8.781 -13.852 1 87.19 223 THR A C 1
ATOM 1722 O O . THR A 1 223 ? 1.304 -8.664 -14.492 1 87.19 223 THR A O 1
ATOM 1725 N N . LYS A 1 224 ? -0.542 -9.852 -13.922 1 88.69 224 LYS A N 1
ATOM 1726 C CA . LYS A 1 224 ? -0.154 -11 -14.734 1 88.69 224 LYS A CA 1
ATOM 1727 C C . LYS A 1 224 ? -0.908 -11.008 -16.062 1 88.69 224 LYS A C 1
ATOM 1729 O O . LYS A 1 224 ? -0.569 -11.773 -16.969 1 88.69 224 LYS A O 1
ATOM 1734 N N . ILE A 1 225 ? -1.893 -10.172 -16.203 1 90.12 225 ILE A N 1
ATOM 1735 C CA . ILE A 1 225 ? -2.74 -10.273 -17.391 1 90.12 225 ILE A CA 1
ATOM 1736 C C . ILE A 1 225 ? -2.727 -8.953 -18.141 1 90.12 225 ILE A C 1
ATOM 1738 O O . ILE A 1 225 ? -3.406 -8.812 -19.172 1 90.12 225 ILE A O 1
ATOM 1742 N N . LEU A 1 226 ? -2.045 -7.953 -17.641 1 88 226 LEU A N 1
ATOM 1743 C CA . LEU A 1 226 ? -1.899 -6.68 -18.328 1 88 226 LEU A CA 1
ATOM 1744 C C . LEU A 1 226 ? -0.484 -6.133 -18.188 1 88 226 LEU A C 1
ATOM 1746 O O . LEU A 1 226 ? 0.355 -6.316 -19.062 1 88 226 LEU A O 1
ATOM 1750 N N . ALA A 1 227 ? -0.134 -5.523 -16.984 1 81.69 227 ALA A N 1
ATOM 1751 C CA . ALA A 1 227 ? 1.199 -4.977 -16.75 1 81.69 227 ALA A CA 1
ATOM 1752 C C . ALA A 1 227 ? 1.527 -4.945 -15.266 1 81.69 227 ALA A C 1
ATOM 1754 O O . ALA A 1 227 ? 0.847 -4.273 -14.492 1 81.69 227 ALA A O 1
ATOM 1755 N N . PRO A 1 228 ? 2.643 -5.629 -14.922 1 78.38 228 PRO A N 1
ATOM 1756 C CA . PRO A 1 228 ? 2.98 -5.68 -13.5 1 78.38 228 PRO A CA 1
ATOM 1757 C C . PRO A 1 228 ? 3.275 -4.301 -12.914 1 78.38 228 PRO A C 1
ATOM 1759 O O . PRO A 1 228 ? 2.961 -4.039 -11.75 1 78.38 228 PRO A O 1
ATOM 1762 N N . GLY A 1 229 ? 3.758 -3.381 -13.68 1 82.94 229 GLY A N 1
ATOM 1763 C CA . GLY A 1 229 ? 4.164 -2.07 -13.203 1 82.94 229 GLY A CA 1
ATOM 1764 C C . GLY A 1 229 ? 2.994 -1.158 -12.891 1 82.94 229 GLY A C 1
ATOM 1765 O O . GLY A 1 229 ? 3.16 -0.126 -12.242 1 82.94 229 GLY A O 1
ATOM 1766 N N . LEU A 1 230 ? 1.78 -1.505 -13.32 1 85.44 230 LEU A N 1
ATOM 1767 C CA . LEU A 1 230 ? 0.599 -0.717 -12.992 1 85.44 230 LEU A CA 1
ATOM 1768 C C . LEU A 1 230 ? 0.219 -0.899 -11.523 1 85.44 230 LEU A C 1
ATOM 1770 O O . LEU A 1 230 ? -0.395 -0.014 -10.922 1 85.44 230 LEU A O 1
ATOM 1774 N N . ARG A 1 231 ? 0.592 -2.029 -11.008 1 90.69 231 ARG A N 1
ATOM 1775 C CA . ARG A 1 231 ? 0.301 -2.363 -9.617 1 90.69 231 ARG A CA 1
ATOM 1776 C C . ARG A 1 231 ? -1.183 -2.189 -9.312 1 90.69 231 ARG A C 1
ATOM 1778 O O . ARG A 1 231 ? -1.547 -1.547 -8.32 1 90.69 231 ARG A O 1
ATOM 1785 N N . VAL A 1 232 ? -2.037 -2.797 -10.133 1 93.5 232 VAL A N 1
ATOM 1786 C CA . VAL A 1 232 ? -3.477 -2.744 -9.906 1 93.5 232 VAL A CA 1
ATOM 1787 C C . VAL A 1 232 ? -4.02 -4.156 -9.703 1 93.5 232 VAL A C 1
ATOM 1789 O O . VAL A 1 232 ? -3.852 -5.023 -10.562 1 93.5 232 VAL A O 1
ATOM 1792 N N . GLY A 1 233 ? -4.523 -4.414 -8.609 1 96.38 233 GLY A N 1
ATOM 1793 C CA . GLY A 1 233 ? -5.238 -5.633 -8.258 1 96.38 233 GLY A CA 1
ATOM 1794 C C . GLY A 1 233 ? -6.574 -5.371 -7.594 1 96.38 233 GLY A C 1
ATOM 1795 O O . GLY A 1 233 ? -7.043 -4.234 -7.555 1 96.38 233 GLY A O 1
ATOM 1796 N N . TRP A 1 234 ? -7.23 -6.441 -7.168 1 96.44 234 TRP A N 1
ATOM 1797 C CA . TRP A 1 234 ? -8.508 -6.277 -6.477 1 96.44 234 TRP A CA 1
ATOM 1798 C C . TRP A 1 234 ? -8.727 -7.406 -5.477 1 96.44 234 TRP A C 1
ATOM 1800 O O . TRP A 1 234 ? -8.148 -8.492 -5.613 1 96.44 234 TRP A O 1
ATOM 1810 N N . ILE A 1 235 ? -9.422 -7.055 -4.449 1 95.94 235 ILE A N 1
ATOM 1811 C CA . ILE A 1 235 ? -10.047 -8.023 -3.553 1 95.94 235 ILE A CA 1
ATOM 1812 C C . ILE A 1 235 ? -11.516 -8.203 -3.938 1 95.94 235 ILE A C 1
ATOM 1814 O O . ILE A 1 235 ? -12.211 -7.23 -4.246 1 95.94 235 ILE A O 1
ATOM 1818 N N . GLU A 1 236 ? -12 -9.391 -4.043 1 93.94 236 GLU A N 1
ATOM 1819 C CA . GLU A 1 236 ? -13.406 -9.734 -4.211 1 93.94 236 GLU A CA 1
ATOM 1820 C C . GLU A 1 236 ? -13.922 -10.547 -3.023 1 93.94 236 GLU A C 1
ATOM 1822 O O . GLU A 1 236 ? -13.414 -11.633 -2.738 1 93.94 236 GLU A O 1
ATOM 1827 N N . THR A 1 237 ? -14.836 -10.047 -2.299 1 93.5 237 THR A N 1
ATOM 1828 C CA . THR A 1 237 ? -15.375 -10.695 -1.107 1 93.5 237 THR A CA 1
ATOM 1829 C C . THR A 1 237 ? -16.719 -10.094 -0.729 1 93.5 237 THR A C 1
ATOM 1831 O O . THR A 1 237 ? -17.281 -9.297 -1.481 1 93.5 237 THR A O 1
ATOM 1834 N N . ALA A 1 238 ? -17.312 -10.625 0.352 1 92 238 ALA A N 1
ATOM 1835 C CA . ALA A 1 238 ? -18.562 -10.047 0.845 1 92 238 ALA A CA 1
ATOM 1836 C C . ALA A 1 238 ? -18.391 -8.57 1.182 1 92 238 ALA A C 1
ATOM 1838 O O . ALA A 1 238 ? -17.344 -8.156 1.678 1 92 238 ALA A O 1
ATOM 1839 N N . ARG A 1 239 ? -19.453 -7.816 0.975 1 90.31 239 ARG A N 1
ATOM 1840 C CA . ARG A 1 239 ? -19.438 -6.375 1.197 1 90.31 239 ARG A CA 1
ATOM 1841 C C . ARG A 1 239 ? -18.984 -6.043 2.613 1 90.31 239 ARG A C 1
ATOM 1843 O O . ARG A 1 239 ? -18.219 -5.102 2.82 1 90.31 239 ARG A O 1
ATOM 1850 N N . SER A 1 240 ? -19.438 -6.777 3.531 1 91.94 240 SER A N 1
ATOM 1851 C CA . SER A 1 240 ? -19.094 -6.523 4.926 1 91.94 240 SER A CA 1
ATOM 1852 C C . SER A 1 240 ? -17.594 -6.676 5.152 1 91.94 240 SER A C 1
ATOM 1854 O O . SER A 1 240 ? -17 -5.934 5.941 1 91.94 240 SER A O 1
ATOM 1856 N N . ILE A 1 241 ? -16.969 -7.609 4.504 1 93.88 241 ILE A N 1
ATOM 1857 C CA . ILE A 1 241 ? -15.523 -7.832 4.645 1 93.88 241 ILE A CA 1
ATOM 1858 C C . ILE A 1 241 ? -14.758 -6.738 3.906 1 93.88 241 ILE A C 1
ATOM 1860 O O . ILE A 1 241 ? -13.719 -6.277 4.379 1 93.88 241 ILE A O 1
ATOM 1864 N N . VAL A 1 242 ? -15.305 -6.301 2.725 1 93.75 242 VAL A N 1
ATOM 1865 C CA . VAL A 1 242 ? -14.711 -5.176 2.012 1 93.75 242 VAL A CA 1
ATOM 1866 C C . VAL A 1 242 ? -14.648 -3.957 2.932 1 93.75 242 VAL A C 1
ATOM 1868 O O . VAL A 1 242 ? -13.609 -3.293 3.018 1 93.75 242 VAL A O 1
ATOM 1871 N N . ASP A 1 243 ? -15.719 -3.686 3.643 1 92.69 243 ASP A N 1
ATOM 1872 C CA . ASP A 1 243 ? -15.781 -2.559 4.57 1 92.69 243 ASP A CA 1
ATOM 1873 C C . ASP A 1 243 ? -14.727 -2.693 5.668 1 92.69 243 ASP A C 1
ATOM 1875 O O . ASP A 1 243 ? -14.055 -1.719 6.008 1 92.69 243 ASP A O 1
ATOM 1879 N N . THR A 1 244 ? -14.586 -3.889 6.117 1 93.81 244 THR A N 1
ATOM 1880 C CA . THR A 1 244 ? -13.625 -4.156 7.18 1 93.81 244 THR A CA 1
ATOM 1881 C C . THR A 1 244 ? -12.203 -3.928 6.684 1 93.81 244 THR A C 1
ATOM 1883 O O . THR A 1 244 ? -11.414 -3.234 7.332 1 93.81 244 THR A O 1
ATOM 1886 N N . ILE A 1 245 ? -11.883 -4.465 5.543 1 94.75 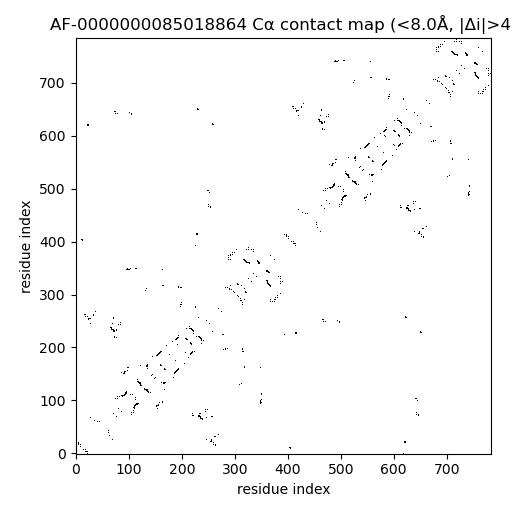245 ILE A N 1
ATOM 1887 C CA . ILE A 1 245 ? -10.523 -4.391 5.012 1 94.75 245 ILE A CA 1
ATOM 1888 C C . ILE A 1 245 ? -10.195 -2.949 4.629 1 94.75 245 ILE A C 1
ATOM 1890 O O . ILE A 1 245 ? -9.086 -2.473 4.871 1 94.75 245 ILE A O 1
ATOM 1894 N N . SER A 1 246 ? -11.172 -2.248 4.102 1 93.38 246 SER A N 1
ATOM 1895 C CA . SER A 1 246 ? -10.953 -0.892 3.609 1 93.38 246 SER A CA 1
ATOM 1896 C C . SER A 1 246 ? -10.836 0.102 4.762 1 93.38 246 SER A C 1
ATOM 1898 O O . SER A 1 246 ? -10.43 1.247 4.559 1 93.38 246 SER A O 1
ATOM 1900 N N . ASP A 1 247 ? -11.141 -0.271 5.953 1 91.62 247 ASP A N 1
ATOM 1901 C CA . ASP A 1 247 ? -11.086 0.619 7.105 1 91.62 247 ASP A CA 1
ATOM 1902 C C . ASP A 1 247 ? -9.68 0.685 7.688 1 91.62 247 ASP A C 1
ATOM 1904 O O . ASP A 1 247 ? -9.461 1.307 8.734 1 91.62 247 ASP A O 1
ATOM 1908 N N . ARG A 1 248 ? -8.727 -0.008 7.035 1 92.12 248 ARG A N 1
ATOM 1909 C CA . ARG A 1 248 ? -7.336 0.14 7.441 1 92.12 248 ARG A CA 1
ATOM 1910 C C . ARG A 1 248 ? -6.93 1.609 7.488 1 92.12 248 ARG A C 1
ATOM 1912 O O . ARG A 1 248 ? -7.277 2.383 6.594 1 92.12 248 ARG A O 1
ATOM 1919 N N . GLY A 1 249 ? -6.238 2.031 8.508 1 89.56 249 GLY A N 1
ATOM 1920 C CA . GLY A 1 249 ? -5.969 3.426 8.82 1 89.56 249 GLY A CA 1
ATOM 1921 C C . GLY A 1 249 ? -5.348 4.188 7.664 1 89.56 249 GLY A C 1
ATOM 1922 O O . GLY A 1 249 ? -5.809 5.273 7.312 1 89.56 249 GLY A O 1
ATOM 1923 N N . TYR A 1 250 ? -4.297 3.629 7.047 1 89.81 250 TYR A N 1
ATOM 1924 C CA . TYR A 1 250 ? -3.629 4.395 6 1 89.81 250 TYR A CA 1
ATOM 1925 C C . TYR A 1 250 ? -4.484 4.461 4.742 1 89.81 250 TYR A C 1
ATOM 1927 O O . TYR A 1 250 ? -4.375 5.406 3.957 1 89.81 250 TYR A O 1
ATOM 1935 N N . VAL A 1 251 ? -5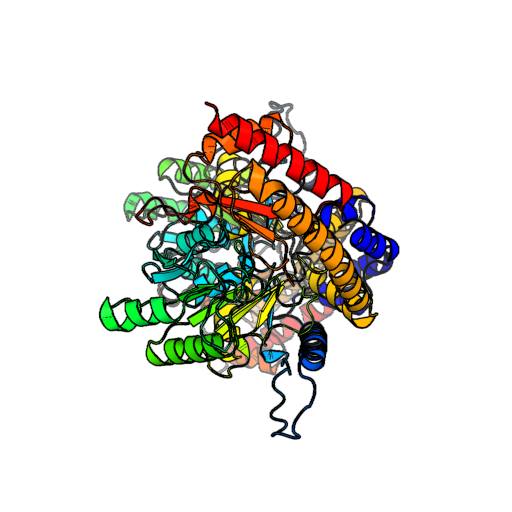.359 3.428 4.551 1 90.38 251 VAL A N 1
ATOM 1936 C CA . VAL A 1 251 ? -6.285 3.447 3.424 1 90.38 251 VAL A CA 1
ATOM 1937 C C . VAL A 1 251 ? -7.371 4.492 3.664 1 90.38 251 VAL A C 1
ATOM 1939 O O . VAL A 1 251 ? -7.73 5.242 2.756 1 90.38 251 VAL A O 1
ATOM 1942 N N . ASN A 1 252 ? -7.836 4.527 4.895 1 86.44 252 ASN A N 1
ATOM 1943 C CA . ASN A 1 252 ? -8.805 5.551 5.266 1 86.44 252 ASN A CA 1
ATOM 1944 C C . ASN A 1 252 ? -8.227 6.953 5.086 1 86.44 252 ASN A C 1
ATOM 1946 O O . ASN A 1 252 ? -8.922 7.859 4.621 1 86.44 252 ASN A O 1
ATOM 1950 N N . SER A 1 253 ? -7.016 7.102 5.383 1 85.25 253 SER A N 1
ATOM 1951 C CA . SER A 1 253 ? -6.332 8.391 5.32 1 85.25 253 SER A CA 1
ATOM 1952 C C . SER A 1 253 ? -6.039 8.789 3.877 1 85.25 253 SER A C 1
ATOM 1954 O O . SER A 1 253 ? -6.27 9.938 3.486 1 85.25 253 SER A O 1
ATOM 1956 N N . GLY A 1 254 ? -5.641 7.898 3.051 1 84.06 254 GLY A N 1
ATOM 1957 C CA . GLY A 1 254 ? -5.195 8.203 1.7 1 84.06 254 GLY A CA 1
ATOM 1958 C C . GLY A 1 254 ? -6.27 7.98 0.652 1 84.06 254 GLY A C 1
ATOM 1959 O O . GLY A 1 254 ? -6.191 8.523 -0.451 1 84.06 254 GLY A O 1
ATOM 1960 N N . GLY A 1 255 ? -7.238 7.117 1.008 1 87.56 255 GLY A N 1
ATOM 1961 C CA . GLY A 1 255 ? -8.211 6.703 0.011 1 87.56 255 GLY A CA 1
ATOM 1962 C C . GLY A 1 255 ? -7.75 5.523 -0.822 1 87.56 255 GLY A C 1
ATOM 1963 O O . GLY A 1 255 ? -6.945 4.707 -0.361 1 87.56 255 GLY A O 1
ATOM 1964 N N . CYS A 1 256 ? -8.391 5.469 -2.008 1 88.94 256 CYS A N 1
ATOM 1965 C CA . CYS A 1 256 ? -8.023 4.383 -2.908 1 88.94 256 CYS A CA 1
ATOM 1966 C C . CYS A 1 256 ? -6.52 4.383 -3.168 1 88.94 256 CYS A C 1
ATOM 1968 O O . CYS A 1 256 ? -5.918 5.438 -3.373 1 88.94 256 CYS A O 1
ATOM 1970 N N . VAL A 1 257 ? -5.953 3.223 -3.254 1 91.25 257 VAL A N 1
ATOM 1971 C CA . VAL A 1 257 ? -4.5 3.078 -3.229 1 91.25 257 VAL A CA 1
ATOM 1972 C C . VAL A 1 257 ? -3.936 3.281 -4.633 1 91.25 257 VAL A C 1
ATOM 1974 O O . VAL A 1 257 ? -2.742 3.547 -4.793 1 91.25 257 VAL A O 1
ATOM 1977 N N . ALA A 1 258 ? -4.707 3.123 -5.676 1 90.94 258 ALA A N 1
ATOM 1978 C CA . ALA A 1 258 ? -4.176 3.256 -7.027 1 90.94 258 ALA A CA 1
ATOM 1979 C C . ALA A 1 258 ? -5.246 3.762 -7.992 1 90.94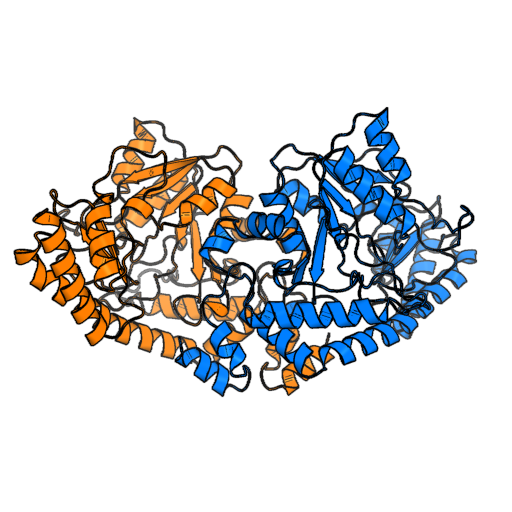 258 ALA A C 1
ATOM 1981 O O . ALA A 1 258 ? -5.469 3.168 -9.047 1 90.94 258 ALA A O 1
ATOM 1982 N N . PRO A 1 259 ? -5.832 4.91 -7.691 1 87.19 259 PRO A N 1
ATOM 1983 C CA . PRO A 1 259 ? -6.965 5.344 -8.516 1 87.19 259 PRO A CA 1
ATOM 1984 C C . PRO A 1 259 ? -6.551 5.715 -9.938 1 87.19 259 PRO A C 1
ATOM 1986 O O . PRO A 1 259 ? -7.242 5.367 -10.898 1 87.19 259 PRO A O 1
ATOM 1989 N N . PHE A 1 260 ? -5.457 6.371 -10.125 1 84.81 260 PHE A N 1
ATOM 199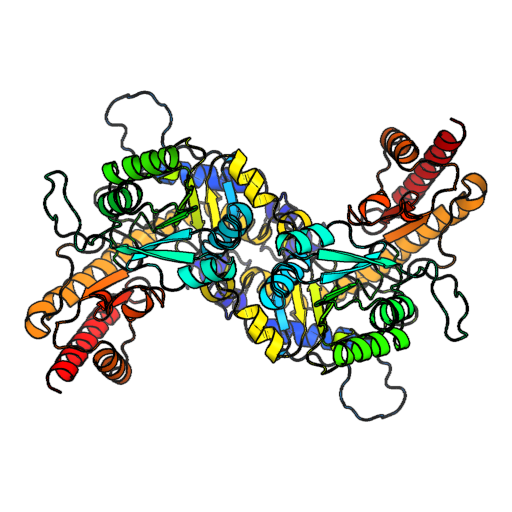0 C CA . PHE A 1 260 ? -5.008 6.766 -11.461 1 84.81 260 PHE A CA 1
ATOM 1991 C C . PHE A 1 260 ? -4.641 5.539 -12.289 1 84.81 260 PHE A C 1
ATOM 1993 O O . PHE A 1 260 ? -5.066 5.41 -13.438 1 84.81 260 PHE A O 1
ATOM 2000 N N . ALA A 1 261 ? -3.809 4.66 -11.734 1 87.06 261 ALA A N 1
ATOM 2001 C CA . ALA A 1 261 ? -3.434 3.438 -12.445 1 87.06 261 ALA A CA 1
ATOM 2002 C C . ALA A 1 261 ? -4.664 2.609 -12.797 1 87.06 261 ALA A C 1
ATOM 2004 O O . ALA A 1 261 ? -4.734 2.021 -13.875 1 87.06 261 ALA A O 1
ATOM 2005 N N . ALA A 1 262 ? -5.633 2.537 -11.867 1 89.44 262 ALA A N 1
ATOM 2006 C CA . ALA A 1 262 ? -6.867 1.797 -12.117 1 89.44 262 ALA A CA 1
ATOM 2007 C C . ALA A 1 262 ? -7.633 2.387 -13.297 1 89.44 262 ALA A C 1
ATOM 2009 O O . ALA A 1 262 ? -8.273 1.658 -14.055 1 89.44 262 ALA A O 1
ATOM 2010 N N . SER A 1 263 ? -7.582 3.689 -13.438 1 84.25 263 SER A N 1
ATOM 2011 C CA . SER A 1 263 ? -8.266 4.328 -14.555 1 84.25 263 SER A CA 1
ATOM 2012 C C . SER A 1 263 ? -7.656 3.912 -15.891 1 84.25 263 SER A C 1
ATOM 2014 O O . SER A 1 263 ? -8.359 3.842 -16.906 1 84.25 263 SER A O 1
ATOM 2016 N N . ILE A 1 264 ? -6.375 3.619 -15.852 1 82.06 264 ILE A N 1
ATOM 2017 C CA . ILE A 1 264 ? -5.707 3.119 -17.047 1 82.06 264 ILE A CA 1
ATOM 2018 C C . ILE A 1 264 ? -6.223 1.722 -17.391 1 82.06 264 ILE A C 1
ATOM 2020 O O . ILE A 1 264 ? -6.492 1.415 -18.547 1 82.06 264 ILE A O 1
ATOM 2024 N N . VAL A 1 265 ? -6.375 0.931 -16.406 1 86.75 265 VAL A N 1
ATOM 2025 C CA . VAL A 1 265 ? -6.926 -0.409 -16.578 1 86.75 265 VAL A CA 1
ATOM 2026 C C . VAL A 1 265 ? -8.344 -0.316 -17.141 1 86.75 265 VAL A C 1
ATOM 2028 O O . VAL A 1 265 ? -8.703 -1.059 -18.062 1 86.75 265 VAL A O 1
ATOM 2031 N N . VAL A 1 266 ? -9.141 0.625 -16.594 1 86.44 266 VAL A N 1
ATOM 2032 C CA . VAL A 1 266 ? -10.523 0.814 -17.031 1 86.44 266 VAL A CA 1
ATOM 2033 C C . VAL A 1 266 ? -10.547 1.19 -18.516 1 86.44 266 VAL A C 1
ATOM 2035 O O . VAL A 1 266 ? -11.375 0.679 -19.281 1 86.44 266 VAL A O 1
ATOM 2038 N N . SER A 1 267 ? -9.672 2.021 -18.875 1 82.38 267 SER A N 1
ATOM 2039 C CA . SER A 1 267 ? -9.594 2.41 -20.281 1 82.38 267 SER A CA 1
ATOM 2040 C C . SER A 1 267 ? -9.312 1.206 -21.172 1 82.38 267 SER A C 1
ATOM 2042 O O . SER A 1 267 ? -9.914 1.062 -22.234 1 82.38 267 SER A O 1
ATOM 2044 N N . ALA A 1 268 ? -8.406 0.384 -20.734 1 83.69 268 ALA A N 1
ATOM 2045 C CA . ALA A 1 268 ? -8.07 -0.82 -21.484 1 83.69 268 ALA A CA 1
ATOM 2046 C C . ALA A 1 268 ? -9.25 -1.778 -21.547 1 83.69 268 ALA A C 1
ATOM 2048 O O . ALA A 1 268 ? -9.445 -2.459 -22.562 1 83.69 268 ALA A O 1
ATOM 2049 N N . ILE A 1 269 ? -10.023 -1.85 -20.531 1 88.75 269 ILE A N 1
ATOM 2050 C CA . ILE A 1 269 ? -11.211 -2.695 -20.5 1 88.75 269 ILE A CA 1
ATOM 2051 C C . ILE A 1 269 ? -12.258 -2.154 -21.469 1 88.75 269 ILE A C 1
ATOM 2053 O O . ILE A 1 269 ? -12.797 -2.9 -22.281 1 88.75 269 ILE A O 1
ATOM 2057 N N . GLU A 1 270 ? -12.492 -0.892 -21.391 1 84.56 270 GLU A N 1
ATOM 2058 C CA . GLU A 1 270 ? -13.578 -0.263 -22.125 1 84.56 270 GLU A CA 1
ATOM 2059 C C . GLU A 1 270 ? -13.312 -0.273 -23.625 1 84.56 270 GLU A C 1
ATOM 2061 O O . GLU A 1 270 ? -14.234 -0.409 -24.422 1 84.56 270 GLU A O 1
ATOM 2066 N N . ASN A 1 271 ? -12.086 -0.158 -23.984 1 83.19 271 ASN A N 1
ATOM 2067 C CA . ASN A 1 271 ? -11.789 -0.129 -25.406 1 83.19 271 ASN A CA 1
ATOM 2068 C C . ASN A 1 271 ? -11.523 -1.528 -25.953 1 83.19 271 ASN A C 1
ATOM 2070 O O . ASN A 1 271 ? -11.188 -1.688 -27.125 1 83.19 271 ASN A O 1
ATOM 2074 N N . GLY A 1 272 ? -11.57 -2.557 -25.109 1 85.5 272 GLY A N 1
ATOM 2075 C CA . GLY A 1 272 ? -11.484 -3.941 -25.547 1 85.5 272 GLY A CA 1
ATOM 2076 C C . GLY A 1 272 ? -10.062 -4.465 -25.594 1 85.5 272 GLY A C 1
ATOM 2077 O O . GLY A 1 272 ? -9.836 -5.66 -25.797 1 85.5 272 GLY A O 1
ATOM 2078 N N . SER A 1 273 ? -9.102 -3.604 -25.344 1 84.81 273 SER A N 1
ATOM 2079 C CA . SER A 1 273 ? -7.703 -3.996 -25.438 1 84.81 273 SER A CA 1
ATOM 2080 C C . SER A 1 273 ? -7.34 -5.031 -24.375 1 84.81 273 SER A C 1
ATOM 2082 O O . SER A 1 273 ? -6.527 -5.922 -24.625 1 84.81 273 SER A O 1
ATOM 2084 N N . GLN A 1 274 ? -7.922 -4.906 -23.203 1 87.5 274 GLN A N 1
ATOM 2085 C CA . GLN A 1 274 ? -7.629 -5.855 -22.141 1 87.5 274 GLN A CA 1
ATOM 2086 C C . GLN A 1 274 ? -8.07 -7.266 -22.516 1 87.5 274 GLN A C 1
ATOM 2088 O O . GLN A 1 274 ? -7.324 -8.227 -22.344 1 87.5 274 GLN A O 1
ATOM 2093 N N . ALA A 1 275 ? -9.25 -7.395 -23.047 1 88.38 275 ALA A N 1
ATOM 2094 C CA . ALA A 1 275 ? -9.766 -8.703 -23.453 1 88.38 275 ALA A CA 1
ATOM 2095 C C . ALA A 1 275 ? -8.93 -9.305 -24.578 1 88.38 275 ALA A C 1
ATOM 2097 O O . ALA A 1 275 ? -8.617 -10.492 -24.547 1 88.38 275 ALA A O 1
ATOM 2098 N N . ARG A 1 276 ? -8.578 -8.492 -25.516 1 88.88 276 ARG A N 1
ATOM 2099 C CA . ARG A 1 276 ? -7.754 -8.953 -26.641 1 88.88 276 ARG A CA 1
ATOM 2100 C C . ARG A 1 276 ? -6.383 -9.406 -26.156 1 88.88 276 ARG A C 1
ATOM 2102 O O . ARG A 1 276 ? -5.871 -10.438 -26.594 1 88.88 276 ARG A O 1
ATOM 2109 N N . TRP A 1 277 ? -5.883 -8.648 -25.25 1 87.44 277 TRP A N 1
ATOM 2110 C CA . TRP A 1 277 ? -4.57 -8.984 -24.703 1 87.44 277 TRP A CA 1
ATOM 2111 C C . TRP A 1 277 ? -4.609 -10.297 -23.938 1 87.44 277 TRP A C 1
ATOM 2113 O O . TRP A 1 277 ? -3.725 -11.141 -24.094 1 87.44 277 TRP A O 1
ATOM 2123 N N . LEU A 1 278 ? -5.582 -10.469 -23.156 1 90.44 278 LEU A N 1
ATOM 2124 C CA . LEU A 1 278 ? -5.742 -11.695 -22.375 1 90.44 278 LEU A CA 1
ATOM 2125 C C . LEU A 1 278 ? -5.828 -12.906 -23.297 1 90.44 278 LEU A C 1
ATOM 2127 O O . LEU A 1 278 ? -5.203 -13.938 -23.031 1 90.44 278 LEU A O 1
ATOM 2131 N N . GLN A 1 279 ? -6.535 -12.75 -24.375 1 91.56 279 GLN A N 1
ATOM 2132 C CA . GLN A 1 279 ? -6.652 -13.836 -25.328 1 91.56 279 GLN A CA 1
ATOM 2133 C C . GLN A 1 279 ? -5.301 -14.148 -25.969 1 91.56 279 GLN A C 1
ATOM 2135 O O . GLN A 1 279 ? -4.953 -15.312 -26.172 1 91.56 279 GLN A O 1
ATOM 2140 N N . ARG A 1 280 ? -4.598 -13.133 -26.281 1 90.69 280 ARG A N 1
ATOM 2141 C CA . ARG A 1 280 ? -3.268 -13.328 -26.844 1 90.69 280 ARG A CA 1
ATOM 2142 C C . ARG A 1 280 ? -2.354 -14.047 -25.859 1 90.69 280 ARG A C 1
ATOM 2144 O O . ARG A 1 280 ? -1.573 -14.922 -26.266 1 90.69 280 ARG A O 1
ATOM 2151 N N . LEU A 1 281 ? -2.457 -13.664 -24.609 1 91 281 LEU A N 1
ATOM 2152 C CA . LEU A 1 281 ? -1.662 -14.328 -23.578 1 91 281 LEU A CA 1
ATOM 2153 C C . LEU A 1 281 ? -2.021 -15.805 -23.469 1 91 281 LEU A C 1
ATOM 2155 O O . LEU A 1 281 ? -1.136 -16.656 -23.391 1 91 281 LEU A O 1
ATOM 2159 N N . ARG A 1 282 ? -3.301 -16.109 -23.5 1 93.75 282 ARG A N 1
ATOM 2160 C CA . ARG A 1 282 ? -3.756 -17.484 -23.406 1 93.75 282 ARG A CA 1
ATOM 2161 C C . ARG A 1 282 ? -3.199 -18.328 -24.562 1 93.75 282 ARG A C 1
ATOM 2163 O O . ARG A 1 282 ? -2.721 -19.438 -24.344 1 93.75 282 ARG A O 1
ATOM 2170 N N . GLU A 1 283 ? -3.201 -17.781 -25.719 1 93.69 283 GLU A N 1
ATOM 2171 C CA . GLU A 1 283 ? -2.693 -18.5 -26.875 1 93.69 283 GLU A CA 1
ATOM 2172 C C . GLU A 1 283 ? -1.184 -18.703 -26.781 1 93.69 283 GLU A C 1
ATOM 2174 O O . GLU A 1 283 ? -0.686 -19.797 -27.047 1 93.69 283 GLU A O 1
ATOM 2179 N N . ARG A 1 284 ? -0.535 -17.656 -26.453 1 93.94 284 ARG A N 1
ATOM 2180 C CA . ARG A 1 284 ? 0.917 -17.734 -26.328 1 93.94 284 ARG A CA 1
ATOM 2181 C C . ARG A 1 284 ? 1.326 -18.734 -25.266 1 93.94 284 ARG A C 1
ATOM 2183 O O . ARG A 1 284 ? 2.213 -19.562 -25.484 1 93.94 284 ARG A O 1
ATOM 2190 N N . TYR A 1 285 ? 0.663 -18.672 -24.141 1 95.19 285 TYR A N 1
ATOM 2191 C CA . TYR A 1 285 ? 1.062 -19.516 -23.031 1 95.19 285 TYR A CA 1
ATOM 2192 C C . TYR A 1 285 ? 0.635 -20.969 -23.25 1 95.19 285 TYR A C 1
ATOM 2194 O O . TYR A 1 285 ? 1.26 -21.891 -22.734 1 95.19 285 TYR A O 1
ATOM 2202 N N . ARG A 1 286 ? -0.428 -21.188 -24.047 1 95.5 286 ARG A N 1
ATOM 2203 C CA . ARG A 1 286 ? -0.756 -22.547 -24.469 1 95.5 286 ARG A CA 1
ATOM 2204 C C . ARG A 1 286 ? 0.417 -23.172 -25.203 1 95.5 286 ARG A C 1
ATOM 2206 O O . ARG A 1 286 ? 0.771 -24.328 -24.938 1 95.5 286 ARG A O 1
ATOM 2213 N N . GLY A 1 287 ? 1.009 -22.453 -26.062 1 96 287 GLY A N 1
ATOM 2214 C CA . GLY A 1 287 ? 2.152 -22.938 -26.828 1 96 287 GLY A CA 1
ATOM 2215 C C . GLY A 1 287 ? 3.385 -23.156 -25.969 1 96 287 GLY A C 1
ATOM 2216 O O . GLY A 1 287 ? 3.994 -24.219 -26.016 1 96 287 GLY A O 1
ATOM 2217 N N . THR A 1 288 ? 3.734 -22.125 -25.172 1 96.44 288 THR A N 1
ATOM 2218 C CA . THR A 1 288 ? 4.965 -22.188 -24.391 1 96.44 288 THR A CA 1
ATOM 2219 C C . THR A 1 288 ? 4.848 -23.234 -23.297 1 96.44 288 THR A C 1
ATOM 2221 O O . THR A 1 288 ? 5.828 -23.906 -22.953 1 96.44 288 THR A O 1
ATOM 2224 N N . SER A 1 289 ? 3.666 -23.375 -22.719 1 96.5 289 SER A N 1
ATOM 2225 C CA . SER A 1 289 ? 3.457 -24.406 -21.703 1 96.5 289 SER A CA 1
ATOM 2226 C C . SER A 1 289 ? 3.621 -25.797 -22.297 1 96.5 289 SER A C 1
ATOM 2228 O O . SER A 1 289 ? 4.223 -26.672 -21.672 1 96.5 289 SER A O 1
ATOM 2230 N N . ARG A 1 290 ? 3.104 -26.047 -23.438 1 96.81 290 ARG A N 1
ATOM 2231 C CA . ARG A 1 290 ? 3.244 -27.328 -24.125 1 96.81 290 ARG A CA 1
ATOM 2232 C C . ARG A 1 290 ? 4.699 -27.594 -24.484 1 96.81 290 ARG A C 1
ATOM 2234 O O . ARG A 1 290 ? 5.188 -28.719 -24.312 1 96.81 290 ARG A O 1
ATOM 2241 N N . ALA A 1 291 ? 5.32 -26.594 -24.969 1 97.69 291 ALA A N 1
ATOM 2242 C CA . ALA A 1 291 ? 6.727 -26.75 -25.328 1 97.69 291 ALA A CA 1
ATOM 2243 C C . ALA A 1 291 ? 7.566 -27.141 -24.125 1 97.69 291 ALA A C 1
ATOM 2245 O O . ALA A 1 291 ? 8.43 -28.016 -24.219 1 97.69 291 ALA A O 1
ATOM 2246 N N . LEU A 1 292 ? 7.336 -26.469 -23.047 1 97.88 292 LEU A N 1
ATOM 2247 C CA . LEU A 1 292 ? 8.062 -26.766 -21.812 1 97.88 292 LEU A CA 1
ATOM 2248 C C . LEU A 1 292 ? 7.773 -28.188 -21.344 1 97.88 292 LEU A C 1
ATOM 2250 O O . LEU A 1 292 ? 8.695 -28.938 -21 1 97.88 292 LEU A O 1
ATOM 2254 N N . HIS A 1 293 ? 6.527 -28.531 -21.312 1 97.62 293 HIS A N 1
ATOM 2255 C CA . HIS A 1 293 ? 6.117 -29.859 -20.859 1 97.62 293 HIS A CA 1
ATOM 2256 C C . HIS A 1 293 ? 6.703 -30.938 -21.75 1 97.62 293 HIS A C 1
ATOM 2258 O O . HIS A 1 293 ? 7.23 -31.938 -21.25 1 97.62 293 HIS A O 1
ATOM 2264 N N . ASP A 1 294 ? 6.582 -30.75 -23.047 1 98.12 294 ASP A N 1
ATOM 2265 C CA . ASP A 1 294 ? 7.094 -31.734 -23.984 1 98.12 294 ASP A CA 1
ATOM 2266 C C . ASP A 1 294 ? 8.602 -31.922 -23.828 1 98.12 294 ASP A C 1
ATOM 2268 O O . ASP A 1 294 ? 9.102 -33.031 -23.828 1 98.12 294 ASP A O 1
ATOM 2272 N N . ALA A 1 295 ? 9.25 -30.812 -23.766 1 98.12 295 ALA A N 1
ATOM 2273 C CA . ALA A 1 295 ? 10.703 -30.875 -23.578 1 98.12 295 ALA A CA 1
ATOM 2274 C C . ALA A 1 295 ? 11.07 -31.594 -22.297 1 98.12 295 ALA A C 1
ATOM 2276 O O . ALA A 1 295 ? 11.961 -32.438 -22.281 1 98.12 295 ALA A O 1
ATOM 2277 N N . ALA A 1 296 ? 10.438 -31.281 -21.234 1 97.88 296 ALA A N 1
ATOM 2278 C CA . ALA A 1 296 ? 10.703 -31.922 -19.953 1 97.88 296 ALA A CA 1
ATOM 2279 C C . ALA A 1 296 ? 10.391 -33.406 -20 1 97.88 296 ALA A C 1
ATOM 2281 O O . ALA A 1 296 ? 11.117 -34.219 -19.438 1 97.88 296 ALA A O 1
ATOM 2282 N N . SER A 1 297 ? 9.297 -33.719 -20.641 1 97.62 297 SER A N 1
ATOM 2283 C CA . SER A 1 297 ? 8.867 -35.125 -20.75 1 97.62 297 SER A CA 1
ATOM 2284 C C . SER A 1 297 ? 9.883 -35.969 -21.531 1 97.62 297 SER A C 1
ATOM 2286 O O . SER A 1 297 ? 10.125 -37.125 -21.188 1 97.62 297 SER A O 1
ATOM 2288 N N . ARG A 1 298 ? 10.43 -35.375 -22.5 1 97.12 298 ARG A N 1
ATOM 2289 C CA . ARG A 1 298 ? 11.422 -36.094 -23.312 1 97.12 298 ARG A CA 1
ATOM 2290 C C . ARG A 1 298 ? 12.664 -36.438 -22.5 1 97.12 298 ARG A C 1
ATOM 2292 O O . ARG A 1 298 ? 13.344 -37.406 -22.781 1 97.12 298 ARG A O 1
ATOM 2299 N N . GLU A 1 299 ? 12.898 -35.656 -21.531 1 96.88 299 GLU A N 1
ATOM 2300 C CA . GLU A 1 299 ? 14.125 -35.812 -20.75 1 96.88 299 GLU A CA 1
ATOM 2301 C C . GLU A 1 299 ? 13.898 -36.719 -19.531 1 96.88 299 GLU A C 1
ATOM 2303 O O . GLU A 1 299 ? 14.828 -37 -18.781 1 96.88 299 GLU A O 1
ATOM 2308 N N . LYS A 1 300 ? 12.695 -37.156 -19.328 1 96 300 LYS A N 1
ATOM 2309 C CA . LYS A 1 300 ? 12.359 -37.969 -18.156 1 96 300 LYS A CA 1
ATOM 2310 C C . LYS A 1 300 ? 13.258 -39.188 -18.047 1 96 300 LYS A C 1
ATOM 2312 O O . LYS A 1 300 ? 13.789 -39.5 -16.969 1 96 300 LYS A O 1
ATOM 2317 N N . ALA A 1 301 ? 13.461 -39.875 -19.156 1 94.56 301 ALA A N 1
ATOM 2318 C CA . ALA A 1 301 ? 14.219 -41.125 -19.156 1 94.56 301 ALA A CA 1
ATOM 2319 C C . ALA A 1 301 ? 15.68 -40.875 -18.781 1 94.56 301 ALA A C 1
ATOM 2321 O O . ALA A 1 301 ? 16.281 -41.656 -18.031 1 94.56 301 ALA A O 1
ATOM 2322 N N . SER A 1 302 ? 16.219 -39.875 -19.266 1 94 302 SER A N 1
ATOM 2323 C CA . SER A 1 302 ? 17.641 -39.625 -19.078 1 94 302 SER A CA 1
ATOM 2324 C C . SER A 1 302 ? 17.906 -38.969 -17.719 1 94 302 SER A C 1
ATOM 2326 O O . SER A 1 302 ? 19 -39.125 -17.172 1 94 302 SER A O 1
ATOM 2328 N N . THR A 1 303 ? 16.984 -38.312 -17.094 1 94.44 303 THR A N 1
ATOM 2329 C CA . THR A 1 303 ? 17.219 -37.562 -15.859 1 94.44 303 THR A CA 1
ATOM 2330 C C . THR A 1 303 ? 16.625 -38.312 -14.664 1 94.44 303 THR A C 1
ATOM 2332 O O . THR A 1 303 ? 17.078 -38.125 -13.531 1 94.44 303 THR A O 1
ATOM 2335 N N . GLY A 1 304 ? 15.516 -39 -14.969 1 93.88 304 GLY A N 1
ATOM 2336 C CA . GLY A 1 304 ? 14.781 -39.656 -13.898 1 93.88 304 GLY A CA 1
ATOM 2337 C C . GLY A 1 304 ? 13.859 -38.719 -13.148 1 93.88 304 GLY A C 1
ATOM 2338 O O . GLY A 1 304 ? 13.266 -39.094 -12.133 1 93.88 304 GLY A O 1
ATOM 2339 N N . TRP A 1 305 ? 13.766 -37.406 -13.602 1 94.19 305 TRP A N 1
ATOM 2340 C CA . TRP A 1 305 ? 12.883 -36.5 -12.898 1 94.19 305 TRP A CA 1
ATOM 2341 C C . TRP A 1 305 ? 11.422 -36.812 -13.211 1 94.19 305 TRP A C 1
ATOM 2343 O O . TRP A 1 305 ? 11.125 -37.625 -14.094 1 94.19 305 TRP A O 1
ATOM 2353 N N . LYS A 1 306 ? 10.523 -36.344 -12.359 1 93 306 LYS A N 1
ATOM 2354 C CA . LYS A 1 306 ? 9.086 -36.531 -12.523 1 93 306 LYS A CA 1
ATOM 2355 C C . LYS A 1 306 ? 8.398 -35.25 -12.961 1 93 306 LYS A C 1
ATOM 2357 O O . LYS A 1 306 ? 8.742 -34.156 -12.477 1 93 306 LYS A O 1
ATOM 2362 N N . VAL A 1 307 ? 7.543 -35.375 -13.859 1 93.88 307 VAL A N 1
ATOM 2363 C CA . VAL A 1 307 ? 6.707 -34.281 -14.352 1 93.88 307 VAL A CA 1
ATOM 2364 C C . VAL A 1 307 ? 5.285 -34.781 -14.578 1 93.88 307 VAL A C 1
ATOM 2366 O O . VAL A 1 307 ? 5.074 -35.969 -14.875 1 93.88 307 VAL A O 1
ATOM 2369 N N . ALA A 1 308 ? 4.324 -33.906 -14.375 1 93.19 308 ALA A N 1
ATOM 2370 C CA . ALA A 1 308 ? 2.932 -34.281 -14.609 1 93.19 308 ALA A CA 1
ATOM 2371 C C . ALA A 1 308 ? 2.734 -34.812 -16.031 1 93.19 308 ALA A C 1
ATOM 2373 O O . ALA A 1 308 ? 3.445 -34.375 -16.953 1 93.19 308 ALA A O 1
ATOM 2374 N N . SER A 1 309 ? 1.762 -35.719 -16.172 1 94.31 309 SER A N 1
ATOM 2375 C CA . SER A 1 309 ? 1.538 -36.344 -17.469 1 94.31 309 SER A CA 1
ATOM 2376 C C . SER A 1 309 ? 0.89 -35.344 -18.438 1 94.31 309 SER A C 1
ATOM 2378 O O . SER A 1 309 ? 1.083 -35.438 -19.656 1 94.31 309 SER A O 1
ATOM 2380 N N . CYS A 1 310 ? 0.149 -34.469 -17.891 1 92.25 310 CYS A N 1
ATOM 2381 C CA . CYS A 1 310 ? -0.525 -33.469 -18.719 1 92.25 310 CYS A CA 1
ATOM 2382 C C . CYS A 1 310 ? 0.188 -32.125 -18.641 1 92.25 310 CYS A C 1
ATOM 2384 O O . CYS A 1 310 ? 0.695 -31.75 -17.578 1 92.25 310 CYS A O 1
ATOM 2386 N N . PRO A 1 311 ? 0.274 -31.406 -19.812 1 93.38 311 PRO A N 1
ATOM 2387 C CA . PRO A 1 311 ? 0.806 -30.047 -19.734 1 93.38 311 PRO A CA 1
ATOM 2388 C C . PRO A 1 311 ? -0.07 -29.125 -18.891 1 93.38 311 PRO A C 1
ATOM 2390 O O . PRO A 1 311 ? -1.263 -29.391 -18.719 1 93.38 311 PRO A O 1
ATOM 2393 N N . PRO A 1 312 ? 0.54 -28.078 -18.344 1 93.38 312 PRO A N 1
ATOM 2394 C CA . PRO A 1 312 ? -0.29 -27.094 -17.656 1 93.38 312 PRO A CA 1
ATOM 2395 C C . PRO A 1 312 ? -1.406 -26.531 -18.531 1 93.38 312 PRO A C 1
ATOM 2397 O O . PRO A 1 312 ? -1.197 -26.312 -19.734 1 93.38 312 PRO A O 1
ATOM 2400 N N . SER A 1 313 ? -2.553 -26.375 -17.969 1 93.25 313 SER A N 1
ATOM 2401 C CA . SER A 1 313 ? -3.701 -25.828 -18.688 1 93.25 313 SER A CA 1
ATOM 2402 C C . SER A 1 313 ? -3.947 -24.375 -18.328 1 93.25 313 SER A C 1
ATOM 2404 O O . SER A 1 313 ? -4.969 -23.797 -18.703 1 93.25 313 SER A O 1
ATOM 2406 N N . GLY A 1 314 ? -3.084 -23.766 -17.609 1 95.19 314 GLY A N 1
ATOM 2407 C CA . GLY A 1 314 ? -3.127 -22.391 -17.188 1 95.19 314 GLY A CA 1
ATOM 2408 C C . GLY A 1 314 ? -1.965 -22 -16.281 1 95.19 314 GLY A C 1
ATOM 2409 O O . GLY A 1 314 ? -1.052 -22.797 -16.062 1 95.19 314 GLY A O 1
ATOM 2410 N N . GLY A 1 315 ? -1.904 -20.703 -15.891 1 95.06 315 GLY A N 1
ATOM 2411 C CA . GLY A 1 315 ? -0.889 -20.219 -14.969 1 95.06 315 GLY A CA 1
ATOM 2412 C C . GLY A 1 315 ? 0.417 -19.859 -15.648 1 95.06 315 GLY A C 1
ATOM 2413 O O . GLY A 1 315 ? 0.416 -19.344 -16.766 1 95.06 315 GLY A O 1
ATOM 2414 N N . TYR A 1 316 ? 1.508 -20.047 -14.859 1 95.56 316 TYR A N 1
ATOM 2415 C CA . TYR A 1 316 ? 2.805 -19.594 -15.336 1 95.56 316 TYR A CA 1
ATOM 2416 C C . TYR A 1 316 ? 3.85 -20.688 -15.234 1 95.56 316 TYR A C 1
ATOM 2418 O O . TYR A 1 316 ? 4.949 -20.578 -15.773 1 95.56 316 TYR A O 1
ATOM 2426 N N . PHE A 1 317 ? 3.492 -21.938 -14.609 1 95.69 317 PHE A N 1
ATOM 2427 C CA . PHE A 1 317 ? 4.625 -22.703 -14.109 1 95.69 317 PHE A CA 1
ATOM 2428 C C . PHE A 1 317 ? 4.43 -24.188 -14.367 1 95.69 317 PHE A C 1
ATOM 2430 O O . PHE A 1 317 ? 3.301 -24.656 -14.523 1 95.69 317 PHE A O 1
ATOM 2437 N N . LEU A 1 318 ? 5.52 -24.859 -14.461 1 96.25 318 LEU A N 1
ATOM 2438 C CA . LEU A 1 318 ? 5.625 -26.312 -14.445 1 96.25 318 LEU A CA 1
ATOM 2439 C C . LEU A 1 318 ? 6.512 -26.781 -13.297 1 96.25 318 LEU A C 1
ATOM 2441 O O . LEU A 1 318 ? 7.594 -26.219 -13.07 1 96.25 318 LEU A O 1
ATOM 2445 N N . TRP A 1 319 ? 6.008 -27.672 -12.547 1 95.06 319 TRP A N 1
ATOM 2446 C CA . TRP A 1 319 ? 6.715 -28.219 -11.391 1 95.06 319 TRP A CA 1
ATOM 2447 C C . TRP A 1 319 ? 7.391 -29.547 -11.742 1 95.06 319 TRP A C 1
ATOM 2449 O O . TRP A 1 319 ? 6.75 -30.453 -12.281 1 95.06 319 TRP A O 1
ATOM 2459 N N . ILE A 1 320 ? 8.703 -29.672 -11.461 1 93.81 320 ILE A N 1
ATOM 2460 C CA . ILE A 1 320 ? 9.461 -30.891 -11.711 1 93.81 320 ILE A CA 1
ATOM 2461 C C . ILE A 1 320 ? 10.062 -31.406 -10.398 1 93.81 320 ILE A C 1
ATOM 2463 O O . ILE A 1 320 ? 10.57 -30.609 -9.594 1 93.81 320 ILE A O 1
ATOM 2467 N N . GLU A 1 321 ? 9.938 -32.625 -10.219 1 91.75 321 GLU A N 1
ATOM 2468 C CA . GLU A 1 321 ? 10.594 -33.25 -9.086 1 91.75 321 GLU A CA 1
ATOM 2469 C C . GLU A 1 321 ? 11.891 -33.938 -9.516 1 91.75 321 GLU A C 1
ATOM 2471 O O . GLU A 1 321 ? 11.891 -34.781 -10.43 1 91.75 321 GLU A O 1
ATOM 2476 N N . LEU A 1 322 ? 12.898 -33.625 -8.852 1 91.62 322 LEU A N 1
ATOM 2477 C CA . LEU A 1 322 ? 14.203 -34.188 -9.156 1 91.62 322 LEU A CA 1
ATOM 2478 C C . LEU A 1 322 ? 14.32 -35.625 -8.633 1 91.62 322 LEU A C 1
ATOM 2480 O O . LEU A 1 322 ? 13.602 -36 -7.703 1 91.62 322 LEU A O 1
ATOM 2484 N N . PRO A 1 323 ? 15.219 -36.344 -9.25 1 88.81 323 PRO A N 1
ATOM 2485 C CA . PRO A 1 323 ? 15.414 -37.688 -8.742 1 88.81 323 PRO A CA 1
ATOM 2486 C C . PRO A 1 323 ? 15.945 -37.719 -7.316 1 88.81 323 PRO A C 1
ATOM 2488 O O . PRO A 1 323 ? 16.547 -36.75 -6.859 1 88.81 323 PRO A O 1
ATOM 2491 N N . ALA A 1 324 ? 15.758 -38.844 -6.68 1 82.12 324 ALA A N 1
ATOM 2492 C CA . ALA A 1 324 ? 16.062 -39 -5.258 1 82.12 324 ALA A CA 1
ATOM 2493 C C . ALA A 1 324 ? 17.547 -38.812 -4.996 1 82.12 324 ALA A C 1
ATOM 2495 O O . ALA A 1 324 ? 17.953 -38.406 -3.906 1 82.12 324 ALA A O 1
ATOM 2496 N N . ASP A 1 325 ? 18.312 -39.094 -5.973 1 82.31 325 ASP A N 1
ATOM 2497 C CA . ASP A 1 325 ? 19.75 -39.062 -5.766 1 82.31 325 ASP A CA 1
ATOM 2498 C C . ASP A 1 325 ? 20.328 -37.719 -6.117 1 82.31 325 ASP A C 1
ATOM 2500 O O . ASP A 1 325 ? 21.547 -37.531 -6.137 1 82.31 325 ASP A O 1
ATOM 2504 N N . CYS A 1 326 ? 19.469 -36.812 -6.391 1 83.88 326 CYS A N 1
ATOM 2505 C CA . CYS A 1 326 ? 19.938 -35.469 -6.699 1 83.88 326 CYS A CA 1
ATOM 2506 C C . CYS A 1 326 ? 19.656 -34.5 -5.539 1 83.88 326 CYS A C 1
ATOM 2508 O O . CYS A 1 326 ? 18.641 -34.625 -4.859 1 83.88 326 CYS A O 1
ATOM 2510 N N . ASP A 1 327 ? 20.688 -33.688 -5.309 1 79.94 327 ASP A N 1
ATOM 2511 C CA . ASP A 1 327 ? 20.516 -32.594 -4.336 1 79.94 327 ASP A CA 1
ATOM 2512 C C . ASP A 1 327 ? 20.172 -31.297 -5.027 1 79.94 327 ASP A C 1
ATOM 2514 O O . ASP A 1 327 ? 20.75 -30.969 -6.066 1 79.94 327 ASP A O 1
ATOM 2518 N N . GLU A 1 328 ? 19.172 -30.625 -4.52 1 84.62 328 GLU A N 1
ATOM 2519 C CA . GLU A 1 328 ? 18.703 -29.359 -5.098 1 84.62 328 GLU A CA 1
ATOM 2520 C C . GLU A 1 328 ? 19.844 -28.359 -5.238 1 84.62 328 GLU A C 1
ATOM 2522 O O . GLU A 1 328 ? 19.938 -27.656 -6.246 1 84.62 328 GLU A O 1
ATOM 2527 N N . ARG A 1 329 ? 20.734 -28.266 -4.234 1 85.12 329 ARG A N 1
ATOM 2528 C CA . ARG A 1 329 ? 21.844 -27.312 -4.254 1 85.12 329 ARG A CA 1
ATOM 2529 C C . ARG A 1 329 ? 22.812 -27.625 -5.391 1 85.12 329 ARG A C 1
ATOM 2531 O O . ARG A 1 329 ? 23.297 -26.719 -6.074 1 85.12 329 ARG A O 1
ATOM 2538 N N . GLY A 1 330 ? 23.156 -28.906 -5.492 1 87.62 330 GLY A N 1
ATOM 2539 C CA . GLY A 1 330 ? 24.031 -29.328 -6.574 1 87.62 330 GLY A CA 1
ATOM 2540 C C . GLY A 1 330 ? 23.484 -29.016 -7.949 1 87.62 330 GLY A C 1
ATOM 2541 O O . GLY A 1 330 ? 24.188 -28.5 -8.812 1 87.62 330 GLY A O 1
ATOM 2542 N N . VAL A 1 331 ? 22.25 -29.312 -8.102 1 91.75 331 VAL A N 1
ATOM 2543 C CA . VAL A 1 331 ? 21.594 -29.062 -9.383 1 91.75 331 VAL A CA 1
ATOM 2544 C C . VAL A 1 331 ? 21.531 -27.562 -9.656 1 91.75 331 VAL A C 1
ATOM 2546 O O . VAL A 1 331 ? 21.75 -27.109 -10.781 1 91.75 331 VAL A O 1
ATOM 2549 N N . THR A 1 332 ? 21.203 -26.719 -8.633 1 91.81 332 THR A N 1
ATOM 2550 C CA . THR A 1 332 ? 21.109 -25.281 -8.773 1 91.81 332 THR A CA 1
ATOM 2551 C C . THR A 1 332 ? 22.453 -24.688 -9.242 1 91.81 332 THR A C 1
ATOM 2553 O O . THR A 1 332 ? 22.484 -23.875 -10.164 1 91.81 332 THR A O 1
ATOM 2556 N N . ARG A 1 333 ? 23.5 -25.109 -8.648 1 91.44 333 ARG A N 1
ATOM 2557 C CA . ARG A 1 333 ? 24.828 -24.625 -9.023 1 91.44 333 ARG A CA 1
ATOM 2558 C C . ARG A 1 333 ? 25.156 -25 -10.461 1 91.44 333 ARG A C 1
ATOM 2560 O O . ARG A 1 333 ? 25.641 -24.172 -11.234 1 91.44 333 ARG A O 1
ATOM 2567 N N . ALA A 1 334 ? 24.922 -26.266 -10.734 1 93.12 334 ALA A N 1
ATOM 2568 C CA . ALA A 1 334 ? 25.203 -26.766 -12.086 1 93.12 334 ALA A CA 1
ATOM 2569 C C . ALA A 1 334 ? 24.391 -26 -13.125 1 93.12 334 ALA A C 1
ATOM 2571 O O . ALA A 1 334 ? 24.891 -25.688 -14.203 1 93.12 334 ALA A O 1
ATOM 2572 N N . ALA A 1 335 ? 23.141 -25.781 -12.852 1 94.19 335 ALA A N 1
ATOM 2573 C CA . ALA A 1 335 ? 22.266 -25.062 -13.773 1 94.19 335 ALA A CA 1
ATOM 2574 C C . ALA A 1 335 ? 22.734 -23.625 -13.969 1 94.19 335 ALA A C 1
ATOM 2576 O O . ALA A 1 335 ? 22.719 -23.109 -15.086 1 94.19 335 ALA A O 1
ATOM 2577 N N . GLU A 1 336 ? 23.078 -22.984 -12.852 1 92.31 336 GLU A N 1
ATOM 2578 C CA . GLU A 1 336 ? 23.594 -21.625 -12.938 1 92.31 336 GLU A CA 1
ATOM 2579 C C . GLU A 1 336 ? 24.812 -21.547 -13.852 1 92.31 336 GLU A C 1
ATOM 2581 O O . GLU A 1 336 ? 24.922 -20.641 -14.672 1 92.31 336 GLU A O 1
ATOM 2586 N N . ASP A 1 337 ? 25.703 -22.422 -13.672 1 92.38 337 ASP A N 1
ATOM 2587 C CA . ASP A 1 337 ? 26.891 -22.5 -14.516 1 92.38 337 ASP A CA 1
ATOM 2588 C C . ASP A 1 337 ? 26.516 -22.688 -15.984 1 92.38 337 ASP A C 1
ATOM 2590 O O . ASP A 1 337 ? 27.219 -22.203 -16.875 1 92.38 337 ASP A O 1
ATOM 2594 N N . ALA A 1 338 ? 25.438 -23.375 -16.188 1 93.94 338 ALA A N 1
ATOM 2595 C CA . ALA A 1 338 ? 24.969 -23.672 -17.531 1 93.94 338 ALA A CA 1
ATOM 2596 C C . ALA A 1 338 ? 24.094 -22.531 -18.078 1 93.94 338 ALA A C 1
ATOM 2598 O O . ALA A 1 338 ? 23.578 -22.609 -19.188 1 93.94 338 ALA A O 1
ATOM 2599 N N . GLY A 1 339 ? 23.812 -21.516 -17.234 1 93.81 339 GLY A N 1
ATOM 2600 C CA . GLY A 1 339 ? 23.047 -20.359 -17.672 1 93.81 339 GLY A CA 1
ATOM 2601 C C . GLY A 1 339 ? 21.547 -20.562 -17.578 1 93.81 339 GLY A C 1
ATOM 2602 O O . GLY A 1 339 ? 20.781 -20 -18.375 1 93.81 339 GLY A O 1
ATOM 2603 N N . VAL A 1 340 ? 21.078 -21.516 -16.781 1 93.62 340 VAL A N 1
ATOM 2604 C CA . VAL A 1 340 ? 19.656 -21.781 -16.578 1 93.62 340 VAL A CA 1
ATOM 2605 C C . VAL A 1 340 ? 19.281 -21.484 -15.133 1 93.62 340 VAL A C 1
ATOM 2607 O O . VAL A 1 340 ? 19.969 -21.891 -14.203 1 93.62 340 VAL A O 1
ATOM 2610 N N . ALA A 1 341 ? 18.219 -20.688 -15.039 1 91.5 341 ALA A N 1
ATOM 2611 C CA . ALA A 1 341 ? 17.719 -20.375 -13.703 1 91.5 341 ALA A CA 1
ATOM 2612 C C . ALA A 1 341 ? 16.344 -21.016 -13.484 1 91.5 341 ALA A C 1
ATOM 2614 O O . ALA A 1 341 ? 15.523 -21.078 -14.406 1 91.5 341 ALA A O 1
ATOM 2615 N N . PHE A 1 342 ? 16.125 -21.531 -12.312 1 91.5 342 PHE A N 1
ATOM 2616 C CA . PHE A 1 342 ? 14.844 -22.047 -11.852 1 91.5 342 PHE A CA 1
ATOM 2617 C C . PHE A 1 342 ? 14.633 -21.719 -10.375 1 91.5 342 PHE A C 1
ATOM 2619 O O . PHE A 1 342 ? 15.555 -21.266 -9.695 1 91.5 342 PHE A O 1
ATOM 2626 N N . LEU A 1 343 ? 13.406 -21.797 -9.867 1 92.94 343 LEU A N 1
ATOM 2627 C CA . LEU A 1 343 ? 13.148 -21.641 -8.438 1 92.94 343 LEU A CA 1
ATOM 2628 C C . LEU A 1 343 ? 13.242 -22.969 -7.711 1 92.94 343 LEU A C 1
ATOM 2630 O O . LEU A 1 343 ? 12.461 -23.875 -7.977 1 92.94 343 LEU A O 1
ATOM 2634 N N . PRO A 1 344 ? 14.203 -23.094 -6.797 1 91.5 344 PRO A N 1
ATOM 2635 C CA . PRO A 1 344 ? 14.273 -24.328 -6.008 1 91.5 344 PRO A CA 1
ATOM 2636 C C . PRO A 1 344 ? 13.016 -24.562 -5.172 1 91.5 344 PRO A C 1
ATOM 2638 O O . PRO A 1 344 ? 12.477 -23.625 -4.582 1 91.5 344 PRO A O 1
ATOM 2641 N N . GLY A 1 345 ? 12.562 -25.781 -5.199 1 90.75 345 GLY A N 1
ATOM 2642 C CA . GLY A 1 345 ? 11.344 -26.125 -4.484 1 90.75 345 GLY A CA 1
ATOM 2643 C C . GLY A 1 345 ? 11.43 -25.844 -2.998 1 90.75 345 GLY A C 1
ATOM 2644 O O . GLY A 1 345 ? 10.414 -25.531 -2.363 1 90.75 345 GLY A O 1
ATOM 2645 N N . SER A 1 346 ? 12.609 -25.906 -2.432 1 89.06 346 SER A N 1
ATOM 2646 C CA . SER A 1 346 ? 12.805 -25.656 -1.007 1 89.06 346 SER A CA 1
ATOM 2647 C C . SER A 1 346 ? 12.367 -24.25 -0.623 1 89.06 346 SER A C 1
ATOM 2649 O O . SER A 1 346 ? 11.953 -24.016 0.515 1 89.06 346 SER A O 1
ATOM 2651 N N . ARG A 1 347 ? 12.398 -23.344 -1.565 1 89.81 347 ARG A N 1
ATOM 2652 C CA . ARG A 1 347 ? 12 -21.953 -1.314 1 89.81 347 ARG A CA 1
ATOM 2653 C C . ARG A 1 347 ? 10.492 -21.844 -1.172 1 89.81 347 ARG A C 1
ATOM 2655 O O . ARG A 1 347 ? 9.984 -20.828 -0.681 1 89.81 347 ARG A O 1
ATOM 2662 N N . CYS A 1 348 ? 9.781 -22.828 -1.619 1 92.5 348 CYS A N 1
ATOM 2663 C CA . CYS A 1 348 ? 8.32 -22.797 -1.622 1 92.5 348 CYS A CA 1
ATOM 2664 C C . CYS A 1 348 ? 7.758 -23.453 -0.368 1 92.5 348 CYS A C 1
ATOM 2666 O O . CYS A 1 348 ? 6.551 -23.672 -0.27 1 92.5 348 CYS A O 1
ATOM 2668 N N . VAL A 1 349 ? 8.625 -23.766 0.521 1 90.06 349 VAL A N 1
ATOM 2669 C CA . VAL A 1 349 ? 8.234 -24.312 1.814 1 90.06 349 VAL A CA 1
ATOM 2670 C C . VAL A 1 349 ? 8.672 -23.375 2.932 1 90.06 349 VAL A C 1
ATOM 2672 O O . VAL A 1 349 ? 9.867 -23.188 3.166 1 90.06 349 VAL A O 1
ATOM 2675 N N . PRO A 1 350 ? 7.672 -22.719 3.551 1 85.94 350 PRO A N 1
ATOM 2676 C CA . PRO A 1 350 ? 8.055 -21.797 4.625 1 85.94 350 PRO A CA 1
ATOM 2677 C C . PRO A 1 350 ? 8.867 -22.469 5.723 1 85.94 350 PRO A C 1
ATOM 2679 O O . PRO A 1 350 ? 8.617 -23.641 6.051 1 85.94 350 PRO A O 1
ATOM 2682 N N . GLY A 1 351 ? 10.141 -21.812 6.086 1 70.62 351 GLY A N 1
ATOM 2683 C CA . GLY A 1 351 ? 11.008 -22.328 7.133 1 70.62 351 GLY A CA 1
ATOM 2684 C C . GLY A 1 351 ? 10.266 -22.625 8.422 1 70.62 351 GLY A C 1
ATOM 2685 O O . GLY A 1 351 ? 9.219 -22.031 8.695 1 70.62 351 GLY A O 1
ATOM 2686 N N . GLY A 1 352 ? 10.82 -23.484 9.188 1 56.69 352 GLY A N 1
ATOM 2687 C CA . GLY A 1 352 ? 10.242 -23.891 10.461 1 56.69 352 GLY A CA 1
ATOM 2688 C C . GLY A 1 352 ? 9.266 -25.047 10.336 1 56.69 352 GLY A C 1
ATOM 2689 O O . GLY A 1 352 ? 8.742 -25.531 11.336 1 56.69 352 GLY A O 1
ATOM 2690 N N . THR A 1 353 ? 8.906 -25.094 9.102 1 51.22 353 THR A N 1
ATOM 2691 C CA . THR A 1 353 ? 8.055 -26.266 8.938 1 51.22 353 THR A CA 1
ATOM 2692 C C . THR A 1 353 ? 8.891 -27.531 8.867 1 51.22 353 THR A C 1
ATOM 2694 O O . THR A 1 353 ? 10.062 -27.5 8.492 1 51.22 353 THR A O 1
ATOM 2697 N N . LEU A 1 354 ? 8.57 -28.578 9.562 1 45.97 354 LEU A N 1
ATOM 2698 C CA . LEU A 1 354 ? 9.273 -29.812 9.875 1 45.97 354 LEU A CA 1
ATOM 2699 C C . LEU A 1 354 ? 10.133 -30.266 8.703 1 45.97 354 LEU A C 1
ATOM 2701 O O . LEU A 1 354 ? 10.578 -29.438 7.898 1 45.97 354 LEU A O 1
ATOM 2705 N N . GLU A 1 355 ? 9.859 -31.625 8.297 1 46.84 355 GLU A N 1
ATOM 2706 C CA . GLU A 1 355 ? 10.602 -32.656 7.574 1 46.84 355 GLU A CA 1
ATOM 2707 C C . GLU A 1 355 ? 10.953 -32.188 6.164 1 46.84 355 GLU A C 1
ATOM 2709 O O . GLU A 1 355 ? 10.195 -31.438 5.547 1 46.84 355 GLU A O 1
ATOM 2714 N N . VAL A 1 356 ? 12.281 -32.219 6.051 1 51.25 356 VAL A N 1
ATOM 2715 C CA . VAL A 1 356 ? 12.875 -31.969 4.742 1 51.25 356 VAL A CA 1
ATOM 2716 C C . VAL A 1 356 ? 11.969 -32.531 3.645 1 51.25 356 VAL A C 1
ATOM 2718 O O . VAL A 1 356 ? 11.922 -33.75 3.432 1 51.25 356 VAL A O 1
ATOM 2721 N N . PRO A 1 357 ? 10.945 -31.797 3.188 1 57.22 357 PRO A N 1
ATOM 2722 C CA . PRO A 1 357 ? 9.859 -32.25 2.312 1 57.22 357 PRO A CA 1
ATOM 2723 C C . PRO A 1 357 ? 10.336 -32.562 0.893 1 57.22 357 PRO A C 1
ATOM 2725 O O . PRO A 1 357 ? 11.43 -32.125 0.503 1 57.22 357 PRO A O 1
ATOM 2728 N N . ARG A 1 358 ? 9.75 -33.625 0.254 1 58.75 358 ARG A N 1
ATOM 2729 C CA . ARG A 1 358 ? 9.805 -33.906 -1.176 1 58.75 358 ARG A CA 1
ATOM 2730 C C . ARG A 1 358 ? 10.078 -32.625 -1.978 1 58.75 358 ARG A C 1
ATOM 2732 O O . ARG A 1 358 ? 10.727 -32.688 -3.021 1 58.75 358 ARG A O 1
ATOM 2739 N N . GLU A 1 359 ? 9.852 -31.547 -1.257 1 62.09 359 GLU A N 1
ATOM 2740 C CA . GLU A 1 359 ? 9.945 -30.281 -1.959 1 62.09 359 GLU A CA 1
ATOM 2741 C C . GLU A 1 359 ? 11.391 -29.797 -2.053 1 62.09 359 GLU A C 1
ATOM 2743 O O . GLU A 1 359 ? 11.719 -28.969 -2.9 1 62.09 359 GLU A O 1
ATOM 2748 N N . GLU A 1 360 ? 12.18 -30.516 -1.306 1 69.06 360 GLU A N 1
ATOM 2749 C CA . GLU A 1 360 ? 13.586 -30.109 -1.355 1 69.06 360 GLU A CA 1
ATOM 2750 C C . GLU A 1 360 ? 14.273 -30.688 -2.594 1 69.06 360 GLU A C 1
ATOM 2752 O O . GLU A 1 360 ? 15.453 -30.422 -2.83 1 69.06 360 GLU A O 1
ATOM 2757 N N . ARG A 1 361 ? 13.469 -31.344 -3.326 1 81.69 361 ARG A N 1
ATOM 2758 C CA . ARG A 1 361 ? 13.969 -31.891 -4.582 1 81.69 361 ARG A CA 1
ATOM 2759 C C . ARG A 1 361 ? 13.047 -31.531 -5.742 1 81.69 361 ARG A C 1
ATOM 2761 O O . ARG A 1 361 ? 12.656 -32.406 -6.52 1 81.69 361 ARG A O 1
ATOM 2768 N N . SER A 1 362 ? 12.789 -30.359 -5.848 1 90.12 362 SER A N 1
ATOM 2769 C CA . SER A 1 362 ? 11.891 -29.938 -6.914 1 90.12 362 SER A CA 1
ATOM 2770 C C . SER A 1 362 ? 12.336 -28.609 -7.52 1 90.12 362 SER A C 1
ATOM 2772 O O . SER A 1 362 ? 13.172 -27.906 -6.938 1 90.12 362 SER A O 1
ATOM 2774 N N . CYS A 1 363 ? 11.875 -28.375 -8.711 1 92.31 363 CYS A N 1
ATOM 2775 C CA . CYS A 1 363 ? 12.117 -27.141 -9.461 1 92.31 363 CYS A CA 1
ATOM 2776 C C . CYS A 1 363 ? 10.82 -26.578 -10.008 1 92.31 363 CYS A C 1
ATOM 2778 O O . CYS A 1 363 ? 9.992 -27.312 -10.547 1 92.31 363 CYS A O 1
ATOM 2780 N N . ARG A 1 364 ? 10.68 -25.312 -9.797 1 94.69 364 ARG A N 1
ATOM 2781 C CA . ARG A 1 364 ? 9.617 -24.609 -10.516 1 94.69 364 ARG A CA 1
ATOM 2782 C C . ARG A 1 364 ? 10.164 -23.938 -11.766 1 94.69 364 ARG A C 1
ATOM 2784 O O . ARG A 1 364 ? 11.086 -23.109 -11.688 1 94.69 364 ARG A O 1
ATOM 2791 N N . LEU A 1 365 ? 9.641 -24.266 -12.859 1 95.38 365 LEU A N 1
ATOM 2792 C CA . LEU A 1 365 ? 10.023 -23.672 -14.141 1 95.38 365 LEU A CA 1
ATOM 2793 C C . LEU A 1 365 ? 8.93 -22.734 -14.648 1 95.38 365 LEU A C 1
ATOM 2795 O O . LEU A 1 365 ? 7.742 -23.031 -14.508 1 95.38 365 LEU A O 1
ATOM 2799 N N . CYS A 1 366 ? 9.336 -21.641 -15.234 1 94.62 366 CYS A N 1
ATOM 2800 C CA . CYS A 1 366 ? 8.398 -20.641 -15.734 1 94.62 366 CYS A CA 1
ATOM 2801 C C . CYS A 1 366 ? 8.352 -20.656 -17.25 1 94.62 366 CYS A C 1
ATOM 2803 O O . CYS A 1 366 ? 9.391 -20.641 -17.922 1 94.62 366 CYS A O 1
ATOM 2805 N N . PHE A 1 367 ? 7.18 -20.688 -17.875 1 94.06 367 PHE A N 1
ATOM 2806 C CA . PHE A 1 367 ? 7.055 -20.703 -19.328 1 94.06 367 PHE A CA 1
ATOM 2807 C C . PHE A 1 367 ? 6.508 -19.375 -19.828 1 94.06 367 PHE A C 1
ATOM 2809 O O . PHE A 1 367 ? 6.316 -19.188 -21.031 1 94.06 367 PHE A O 1
ATOM 2816 N N . ALA A 1 368 ? 6.227 -18.422 -18.922 1 88.94 368 ALA A N 1
ATOM 2817 C CA . ALA A 1 368 ? 5.508 -17.203 -19.281 1 88.94 368 ALA A CA 1
ATOM 2818 C C . ALA A 1 368 ? 6.461 -16.141 -19.859 1 88.94 368 ALA A C 1
ATOM 2820 O O . ALA A 1 368 ? 6.023 -15.195 -20.516 1 88.94 368 ALA A O 1
ATOM 2821 N N . TYR A 1 369 ? 7.801 -16.266 -19.719 1 79.88 369 TYR A N 1
ATOM 2822 C CA . TYR A 1 369 ? 8.695 -15.164 -20.047 1 79.88 369 TYR A CA 1
ATOM 2823 C C . TYR A 1 369 ? 9.523 -15.5 -21.281 1 79.88 369 TYR A C 1
ATOM 2825 O O . TYR A 1 369 ? 10.07 -14.602 -21.938 1 79.88 369 TYR A O 1
ATOM 2833 N N . LEU A 1 370 ? 9.633 -16.734 -21.672 1 84.69 370 LEU A N 1
ATOM 2834 C CA . LEU A 1 370 ? 10.539 -17.156 -22.734 1 84.69 370 LEU A CA 1
ATOM 2835 C C . LEU A 1 370 ? 9.766 -17.672 -23.938 1 84.69 370 LEU A C 1
ATOM 2837 O O . LEU A 1 370 ? 8.609 -18.078 -23.812 1 84.69 370 LEU A O 1
ATOM 2841 N N . ASP A 1 371 ? 10.406 -17.562 -25.047 1 91.69 371 ASP A N 1
ATOM 2842 C CA . ASP A 1 371 ? 9.82 -18.172 -26.234 1 91.69 371 ASP A CA 1
ATOM 2843 C C . ASP A 1 371 ? 10.07 -19.688 -26.234 1 91.69 371 ASP A C 1
ATOM 2845 O O . ASP A 1 371 ? 10.812 -20.203 -25.406 1 91.69 371 ASP A O 1
ATOM 2849 N N . GLU A 1 372 ? 9.469 -20.359 -27.156 1 95.75 372 GLU A N 1
ATOM 2850 C CA . GLU A 1 372 ? 9.492 -21.828 -27.188 1 95.75 372 GLU A CA 1
ATOM 2851 C C . GLU A 1 372 ? 10.906 -22.344 -27.406 1 95.75 372 GLU A C 1
ATOM 2853 O O . GLU A 1 372 ? 11.32 -23.328 -26.781 1 95.75 372 GLU A O 1
ATOM 2858 N N . GLU A 1 373 ? 11.648 -21.672 -28.25 1 95.69 373 GLU A N 1
ATOM 2859 C CA . GLU A 1 373 ? 13.016 -22.109 -28.547 1 95.69 373 GLU A CA 1
ATOM 2860 C C . GLU A 1 373 ? 13.898 -22.047 -27.297 1 95.69 373 GLU A C 1
ATOM 2862 O O . GLU A 1 373 ? 14.641 -22.984 -27 1 95.69 373 GLU A O 1
ATOM 2867 N N . LYS A 1 374 ? 13.805 -20.891 -26.625 1 95.12 374 LYS A N 1
ATOM 2868 C CA . LYS A 1 374 ? 14.586 -20.703 -25.406 1 95.12 374 LYS A CA 1
ATOM 2869 C C . LYS A 1 374 ? 14.164 -21.688 -24.312 1 95.12 374 LYS A C 1
ATOM 2871 O O . LYS A 1 374 ? 14.984 -22.141 -23.516 1 95.12 374 LYS A O 1
ATOM 2876 N N . ILE A 1 375 ? 12.914 -22.047 -24.312 1 96.44 375 ILE A N 1
ATOM 2877 C CA . ILE A 1 375 ? 12.391 -22.984 -23.328 1 96.44 375 ILE A CA 1
ATOM 2878 C C . ILE A 1 375 ? 12.992 -24.375 -23.562 1 96.44 375 ILE A C 1
ATOM 2880 O O . ILE A 1 375 ? 13.492 -25 -22.641 1 96.44 375 ILE A O 1
ATOM 2884 N N . VAL A 1 376 ? 12.992 -24.797 -24.781 1 97.12 376 VAL A N 1
ATOM 2885 C CA . VAL A 1 376 ? 13.516 -26.109 -25.125 1 97.12 376 VAL A CA 1
ATOM 2886 C C . VAL A 1 376 ? 15.008 -26.188 -24.797 1 97.12 376 VAL A C 1
ATOM 2888 O O . VAL A 1 376 ? 15.469 -27.156 -24.188 1 97.12 376 VAL A O 1
ATOM 2891 N N . GLU A 1 377 ? 15.68 -25.109 -25.125 1 96.75 377 GLU A N 1
ATOM 2892 C CA . GLU A 1 377 ? 17.109 -25.031 -24.828 1 96.75 377 GLU A CA 1
ATOM 2893 C C . GLU A 1 377 ? 17.344 -25.047 -23.328 1 96.75 377 GLU A C 1
ATOM 2895 O O . GLU A 1 377 ? 18.266 -25.719 -22.844 1 96.75 377 GLU A O 1
ATOM 2900 N N . GLY A 1 378 ? 16.578 -24.281 -22.625 1 96.75 378 GLY A N 1
ATOM 2901 C CA . GLY A 1 378 ? 16.703 -24.25 -21.172 1 96.75 378 GLY A CA 1
ATOM 2902 C C . GLY A 1 378 ? 16.484 -25.594 -20.516 1 96.75 378 GLY A C 1
ATOM 2903 O O . GLY A 1 378 ? 17.203 -25.969 -19.578 1 96.75 378 GLY A O 1
ATOM 2904 N N . VAL A 1 379 ? 15.547 -26.328 -21.031 1 97.38 379 VAL A N 1
ATOM 2905 C CA . VAL A 1 379 ? 15.242 -27.641 -20.469 1 97.38 379 VAL A CA 1
ATOM 2906 C C . VAL A 1 379 ? 16.406 -28.594 -20.75 1 97.38 379 VAL A C 1
ATOM 2908 O O . VAL A 1 379 ? 16.781 -29.391 -19.875 1 97.38 379 VAL A O 1
ATOM 2911 N N . LYS A 1 380 ? 16.922 -28.516 -21.922 1 97.25 380 LYS A N 1
ATOM 2912 C CA . LYS A 1 380 ? 18.078 -29.359 -22.266 1 97.25 380 LYS A CA 1
ATOM 2913 C C . LYS A 1 380 ? 19.234 -29.094 -21.312 1 97.25 380 LYS A C 1
ATOM 2915 O O . LYS A 1 380 ? 19.859 -30.031 -20.812 1 97.25 380 LYS A O 1
ATOM 2920 N N . ARG A 1 381 ? 19.5 -27.859 -21.078 1 97 381 ARG A N 1
ATOM 2921 C CA . ARG A 1 381 ? 20.578 -27.469 -20.188 1 97 381 ARG A CA 1
ATOM 2922 C C . ARG A 1 381 ? 20.297 -27.922 -18.75 1 97 381 ARG A C 1
ATOM 2924 O O . ARG A 1 381 ? 21.203 -28.359 -18.047 1 97 381 ARG A O 1
ATOM 2931 N N . LEU A 1 382 ? 19.062 -27.781 -18.375 1 96.31 382 LEU A N 1
ATOM 2932 C CA . LEU A 1 382 ? 18.688 -28.234 -17.031 1 96.31 382 LEU A CA 1
ATOM 2933 C C . LEU A 1 382 ? 18.859 -29.75 -16.906 1 96.31 382 LEU A C 1
ATOM 2935 O O . LEU A 1 382 ? 19.375 -30.234 -15.891 1 96.31 382 LEU A O 1
ATOM 2939 N N . ALA A 1 383 ? 18.453 -30.469 -17.906 1 96.5 383 ALA A N 1
ATOM 2940 C CA . ALA A 1 383 ? 18.609 -31.922 -17.906 1 96.5 383 ALA A CA 1
ATOM 2941 C C . ALA A 1 383 ? 20.078 -32.312 -17.797 1 96.5 383 ALA A C 1
ATOM 2943 O O . ALA A 1 383 ? 20.422 -33.219 -17.047 1 96.5 383 ALA A O 1
ATOM 2944 N N . GLU A 1 384 ? 20.875 -31.656 -18.516 1 95.75 384 GLU A N 1
ATOM 2945 C CA . GLU A 1 384 ? 22.312 -31.922 -18.438 1 95.75 384 GLU A CA 1
ATOM 2946 C C . GLU A 1 384 ? 22.844 -31.641 -17.047 1 95.75 384 GLU A C 1
ATOM 2948 O O . GLU A 1 384 ? 23.688 -32.375 -16.547 1 95.75 384 GLU A O 1
ATOM 2953 N N . SER A 1 385 ? 22.391 -30.562 -16.5 1 94.81 385 SER A N 1
ATOM 2954 C CA . SER A 1 385 ? 22.812 -30.188 -15.141 1 94.81 385 SER A CA 1
ATOM 2955 C C . SER A 1 385 ? 22.422 -31.266 -14.133 1 94.81 385 SER A C 1
ATOM 2957 O O . SER A 1 385 ? 23.172 -31.547 -13.203 1 94.81 385 SER A O 1
ATOM 2959 N N . VAL A 1 386 ? 21.234 -31.828 -14.305 1 94.38 386 VAL A N 1
ATOM 2960 C CA . VAL A 1 386 ? 20.75 -32.906 -13.43 1 94.38 386 VAL A CA 1
ATOM 2961 C C . VAL A 1 386 ? 21.609 -34.125 -13.602 1 94.38 386 VAL A C 1
ATOM 2963 O O . VAL A 1 386 ? 22.016 -34.75 -12.617 1 94.38 386 VAL A O 1
ATOM 2966 N N . ARG A 1 387 ? 21.969 -34.438 -14.812 1 93 387 ARG A N 1
ATOM 2967 C CA . ARG A 1 387 ? 22.812 -35.625 -15.086 1 93 387 ARG A CA 1
ATOM 2968 C C . ARG A 1 387 ? 24.203 -35.438 -14.484 1 93 387 ARG A C 1
ATOM 2970 O O . ARG A 1 387 ? 24.766 -36.375 -13.914 1 93 387 ARG A O 1
ATOM 2977 N N . ASN A 1 388 ? 24.641 -34.25 -14.578 1 89.25 388 ASN A N 1
ATOM 2978 C CA . ASN A 1 388 ? 25.969 -33.969 -14.047 1 89.25 388 ASN A CA 1
ATOM 2979 C C . ASN A 1 388 ? 25.984 -34 -12.523 1 89.25 388 ASN A C 1
ATOM 2981 O O . ASN A 1 388 ? 27 -34.344 -11.922 1 89.25 388 ASN A O 1
ATOM 2985 N N . ALA A 1 389 ? 24.953 -33.594 -11.945 1 86 389 ALA A N 1
ATOM 2986 C CA . ALA A 1 389 ? 24.859 -33.562 -10.492 1 86 389 ALA A CA 1
ATOM 2987 C C . ALA A 1 389 ? 24.688 -34.969 -9.93 1 86 389 ALA A C 1
ATOM 2989 O O . ALA A 1 389 ? 25.047 -35.219 -8.781 1 86 389 ALA A O 1
ATOM 2990 N N . ARG A 1 390 ? 24.078 -35.844 -10.609 1 81.56 390 ARG A N 1
ATOM 2991 C CA . ARG A 1 390 ? 23.906 -37.25 -10.203 1 81.56 390 ARG A CA 1
ATOM 2992 C C . ARG A 1 390 ? 25.234 -38 -10.242 1 81.56 390 ARG A C 1
ATOM 2994 O O . ARG A 1 390 ? 25.453 -38.906 -9.445 1 81.56 390 ARG A O 1
ATOM 3001 N N . GLY A 1 391 ? 26.094 -37.812 -11.211 1 65.75 391 GLY A N 1
ATOM 3002 C CA . GLY A 1 391 ? 27.359 -38.5 -11.367 1 65.75 391 GLY A CA 1
ATOM 3003 C C . GLY A 1 391 ? 28.406 -38.094 -10.336 1 65.75 391 GLY A C 1
ATOM 3004 O O . GLY A 1 391 ? 29.484 -38.688 -10.266 1 65.75 391 GLY A O 1
ATOM 3005 N N . LYS A 1 392 ? 28.125 -37 -9.547 1 54.62 392 LYS A N 1
ATOM 3006 C CA . LYS A 1 392 ? 29.062 -36.625 -8.477 1 54.62 392 LYS A CA 1
ATOM 3007 C C . LYS A 1 392 ? 28.562 -37.125 -7.121 1 54.62 392 LYS A C 1
ATOM 3009 O O . LYS A 1 392 ? 27.359 -37.156 -6.879 1 54.62 392 LYS A O 1
ATOM 3014 N N . MET B 1 1 ? 5.191 -8.148 -22.062 1 29.11 1 MET B N 1
ATOM 3015 C CA . MET B 1 1 ? 5.426 -6.992 -21.203 1 29.11 1 MET B CA 1
ATOM 3016 C C . MET B 1 1 ? 5.68 -5.738 -22.047 1 29.11 1 MET B C 1
ATOM 3018 O O . MET B 1 1 ? 5.215 -4.652 -21.688 1 29.11 1 MET B O 1
ATOM 3022 N N . VAL B 1 2 ? 6.293 -6.059 -23.281 1 32.19 2 VAL B N 1
ATOM 3023 C CA . VAL B 1 2 ? 6.758 -5.035 -24.219 1 32.19 2 VAL B CA 1
ATOM 3024 C C . VAL B 1 2 ? 5.559 -4.363 -24.891 1 32.19 2 VAL B C 1
ATOM 3026 O O . VAL B 1 2 ? 5.5 -3.135 -24.984 1 32.19 2 VAL B O 1
ATOM 3029 N N . ASP B 1 3 ? 4.695 -5.305 -25.094 1 33.59 3 ASP B N 1
ATOM 3030 C CA . ASP B 1 3 ? 3.662 -4.801 -26 1 33.59 3 ASP B CA 1
ATOM 3031 C C . ASP B 1 3 ? 2.654 -3.932 -25.25 1 33.59 3 ASP B C 1
ATOM 3033 O O . ASP B 1 3 ? 2.148 -2.947 -25.797 1 33.59 3 ASP B O 1
ATOM 3037 N N . ALA B 1 4 ? 2.291 -4.406 -24.172 1 33.19 4 ALA B N 1
ATOM 3038 C CA . ALA B 1 4 ? 1.339 -3.555 -23.469 1 33.19 4 ALA B CA 1
ATOM 3039 C C . ALA B 1 4 ? 1.92 -2.164 -23.219 1 33.19 4 ALA B C 1
ATOM 3041 O O . ALA B 1 4 ? 1.215 -1.16 -23.344 1 33.19 4 ALA B O 1
ATOM 3042 N N . ALA B 1 5 ? 3.236 -2.104 -22.922 1 37.66 5 ALA B N 1
ATOM 3043 C CA . ALA B 1 5 ? 3.945 -0.828 -22.844 1 37.66 5 ALA B CA 1
ATOM 3044 C C . ALA B 1 5 ? 3.855 -0.069 -24.156 1 37.66 5 ALA B C 1
ATOM 3046 O O . ALA B 1 5 ? 3.645 1.146 -24.172 1 37.66 5 ALA B O 1
ATOM 3047 N N . GLU B 1 6 ? 4 -0.86 -25.172 1 38.62 6 GLU B N 1
ATOM 3048 C CA . GLU B 1 6 ? 3.908 -0.227 -26.484 1 38.62 6 GLU B CA 1
ATOM 3049 C C . GLU B 1 6 ? 2.531 0.39 -26.703 1 38.62 6 GLU B C 1
ATOM 3051 O O . GLU B 1 6 ? 2.418 1.504 -27.219 1 38.62 6 GLU B O 1
ATOM 3056 N N . ARG B 1 7 ? 1.633 -0.385 -26.328 1 36.25 7 ARG B N 1
ATOM 3057 C CA . ARG B 1 7 ? 0.281 0.096 -26.594 1 36.25 7 ARG B CA 1
ATOM 3058 C C . ARG B 1 7 ? -0.078 1.254 -25.672 1 36.25 7 ARG B C 1
ATOM 3060 O O . ARG B 1 7 ? -0.792 2.176 -26.062 1 36.25 7 ARG B O 1
ATOM 3067 N N . LEU B 1 8 ? 0.303 1.028 -24.438 1 40.31 8 LEU B N 1
ATOM 3068 C CA . LEU B 1 8 ? 0.159 2.219 -23.609 1 40.31 8 LEU B CA 1
ATOM 3069 C C . LEU B 1 8 ? 0.998 3.369 -24.156 1 40.31 8 LEU B C 1
ATOM 3071 O O . LEU B 1 8 ? 0.604 4.531 -24.047 1 40.31 8 LEU B O 1
ATOM 3075 N N . ARG B 1 9 ? 2.123 3.023 -24.812 1 40.91 9 ARG B N 1
ATOM 3076 C CA . ARG B 1 9 ? 2.904 3.977 -25.594 1 40.91 9 ARG B CA 1
ATOM 3077 C C . ARG B 1 9 ? 2.062 4.594 -26.703 1 40.91 9 ARG B C 1
ATOM 3079 O O . ARG B 1 9 ? 2.148 5.797 -26.953 1 40.91 9 ARG B O 1
ATOM 3086 N N . ASP B 1 10 ? 1.508 3.621 -27.359 1 40.22 10 ASP B N 1
ATOM 3087 C CA . ASP B 1 10 ? 0.765 4.121 -28.5 1 40.22 10 ASP B CA 1
ATOM 3088 C C . ASP B 1 10 ? -0.387 5.023 -28.062 1 40.22 10 ASP B C 1
ATOM 3090 O O . ASP B 1 10 ? -0.982 5.727 -28.891 1 40.22 10 ASP B O 1
ATOM 3094 N N . THR B 1 11 ? -0.76 4.664 -26.859 1 36.94 11 THR B N 1
ATOM 3095 C CA . THR B 1 11 ? -1.806 5.586 -26.438 1 36.94 11 THR B CA 1
ATOM 3096 C C . THR B 1 11 ? -1.23 6.977 -26.172 1 36.94 11 THR B C 1
ATOM 3098 O O . THR B 1 11 ? -1.978 7.938 -26 1 36.94 11 THR B O 1
ATOM 3101 N N . GLY B 1 12 ? 0.09 7.168 -26.484 1 37.91 12 GLY B N 1
ATOM 3102 C CA . GLY B 1 12 ? 0.756 8.453 -26.312 1 37.91 12 GLY B CA 1
ATOM 3103 C C . GLY B 1 12 ? 0.94 8.836 -24.859 1 37.91 12 GLY B C 1
ATOM 3104 O O . GLY B 1 12 ? 1.36 9.953 -24.562 1 37.91 12 GLY B O 1
ATOM 3105 N N . VAL B 1 13 ? 0.399 8.172 -24.047 1 38.88 13 VAL B N 1
ATOM 3106 C CA . VAL B 1 13 ? 0.419 8.555 -22.641 1 38.88 13 VAL B CA 1
ATOM 3107 C C . VAL B 1 13 ? 1.821 8.352 -22.062 1 38.88 13 VAL B C 1
ATOM 3109 O O . VAL B 1 13 ? 2.24 9.086 -21.172 1 38.88 13 VAL B O 1
ATOM 3112 N N . VAL B 1 14 ? 2.486 7.242 -22.344 1 43.38 14 VAL B N 1
ATOM 3113 C CA . VAL B 1 14 ? 3.701 6.945 -21.594 1 43.38 14 VAL B CA 1
ATOM 3114 C C . VAL B 1 14 ? 4.91 6.992 -22.516 1 43.38 14 VAL B C 1
ATOM 3116 O O . VAL B 1 14 ? 4.848 6.5 -23.641 1 43.38 14 VAL B O 1
ATOM 3119 N N . GLY B 1 15 ? 5.766 7.922 -22.297 1 40.31 15 GLY B N 1
ATOM 3120 C CA . GLY B 1 15 ? 7.055 7.918 -22.969 1 40.31 15 GLY B CA 1
ATOM 3121 C C . GLY B 1 15 ? 7.828 6.633 -22.766 1 40.31 15 GLY B C 1
ATOM 3122 O O . GLY B 1 15 ? 7.336 5.699 -22.125 1 40.31 15 GLY B O 1
ATOM 3123 N N . GLU B 1 16 ? 8.992 6.41 -23.453 1 44.53 16 GLU B N 1
ATOM 3124 C CA . GLU B 1 16 ? 9.898 5.27 -23.438 1 44.53 16 GLU B CA 1
ATOM 3125 C C . GLU B 1 16 ? 10.172 4.805 -22.016 1 44.53 16 GLU B C 1
ATOM 3127 O O . GLU B 1 16 ? 10.195 3.602 -21.734 1 44.53 16 GLU B O 1
ATOM 3132 N N . SER B 1 17 ? 10.383 5.703 -21.094 1 45.38 17 SER B N 1
ATOM 3133 C CA . SER B 1 17 ? 10.688 5.379 -19.703 1 45.38 17 SER B CA 1
ATOM 3134 C C . SER B 1 17 ? 9.516 4.676 -19.031 1 45.38 17 SER B C 1
ATOM 3136 O O . SER B 1 17 ? 9.711 3.76 -18.219 1 45.38 17 SER B O 1
ATOM 3138 N N . ALA B 1 18 ? 8.359 5.043 -19.422 1 54.72 18 ALA B N 1
ATOM 3139 C CA . ALA B 1 18 ? 7.141 4.465 -18.859 1 54.72 18 ALA B CA 1
ATOM 3140 C C . ALA B 1 18 ? 7.008 2.992 -19.234 1 54.72 18 ALA B C 1
ATOM 3142 O O . ALA B 1 18 ? 6.477 2.195 -18.453 1 54.72 18 ALA B O 1
ATOM 3143 N N . THR B 1 19 ? 7.629 2.645 -20.281 1 55.53 19 THR B N 1
ATOM 3144 C CA . THR B 1 19 ? 7.531 1.26 -20.719 1 55.53 19 THR B CA 1
ATOM 3145 C C . THR B 1 19 ? 8.297 0.333 -19.781 1 55.53 19 THR B C 1
ATOM 3147 O O . THR B 1 19 ? 7.828 -0.763 -19.469 1 55.53 19 THR B O 1
ATOM 3150 N N . GLN B 1 20 ? 9.445 0.808 -19.297 1 61.12 20 GLN B N 1
ATOM 3151 C CA . GLN B 1 20 ? 10.234 0.013 -18.359 1 61.12 20 GLN B CA 1
ATOM 3152 C C . GLN B 1 20 ? 9.516 -0.121 -17.016 1 61.12 20 GLN B C 1
ATOM 3154 O O . GLN B 1 20 ? 9.555 -1.182 -16.391 1 61.12 20 GLN B O 1
ATOM 3159 N N . GLU B 1 21 ? 8.719 0.925 -16.844 1 68.69 21 GLU B N 1
ATOM 3160 C CA . GLU B 1 21 ? 8.078 0.993 -15.523 1 68.69 21 GLU B CA 1
ATOM 3161 C C . GLU B 1 21 ? 6.805 0.151 -15.492 1 68.69 21 GLU B C 1
ATOM 3163 O O . GLU B 1 21 ? 6.211 -0.042 -14.43 1 68.69 21 GLU B O 1
ATOM 3168 N N . LEU B 1 22 ? 6.457 -0.337 -16.578 1 69.38 22 LEU B N 1
ATOM 3169 C CA . LEU B 1 22 ? 5.301 -1.225 -16.625 1 69.38 22 LEU B CA 1
ATOM 3170 C C . LEU B 1 22 ? 5.684 -2.643 -16.219 1 69.38 22 LEU B C 1
ATOM 3172 O O . LEU B 1 22 ? 4.812 -3.48 -15.984 1 69.38 22 LEU B O 1
ATOM 3176 N N . ASN B 1 23 ? 7.016 -2.812 -15.992 1 70.12 23 ASN B N 1
ATOM 3177 C CA . ASN B 1 23 ? 7.527 -4.078 -15.469 1 70.12 23 ASN B CA 1
ATOM 3178 C C . ASN B 1 23 ? 7.797 -3.996 -13.969 1 70.12 23 ASN B C 1
ATOM 3180 O O . ASN B 1 23 ? 7.48 -2.992 -13.328 1 70.12 23 ASN B O 1
ATOM 3184 N N . TYR B 1 24 ? 8.234 -5.148 -13.477 1 70.06 24 TYR B N 1
ATOM 3185 C CA . TYR B 1 24 ? 8.625 -5.129 -12.07 1 70.06 24 TYR B CA 1
ATOM 3186 C C . TYR B 1 24 ? 9.805 -4.184 -11.844 1 70.06 24 TYR B C 1
ATOM 3188 O O . TYR B 1 24 ? 10.734 -4.137 -12.648 1 70.06 24 TYR B O 1
ATOM 3196 N N . VAL B 1 25 ? 9.703 -3.348 -10.859 1 80.19 25 VAL B N 1
ATOM 3197 C CA . VAL B 1 25 ? 10.703 -2.371 -10.445 1 80.19 25 VAL B CA 1
ATOM 3198 C C . VAL B 1 25 ? 11.18 -2.68 -9.031 1 80.19 25 VAL B C 1
ATOM 3200 O O . VAL B 1 25 ? 10.422 -3.229 -8.227 1 80.19 25 VAL B O 1
ATOM 3203 N N . ALA B 1 26 ? 12.43 -2.357 -8.781 1 80.19 26 ALA B N 1
ATOM 3204 C CA . ALA B 1 26 ? 13.016 -2.586 -7.465 1 80.19 26 ALA B CA 1
ATOM 3205 C C . ALA B 1 26 ? 12.125 -2.01 -6.363 1 80.19 26 ALA B C 1
ATOM 3207 O O . ALA B 1 26 ? 11.453 -0.994 -6.566 1 80.19 26 ALA B O 1
ATOM 3208 N N . ARG B 1 27 ? 12.211 -2.582 -5.184 1 84.75 27 ARG B N 1
ATOM 3209 C CA . ARG B 1 27 ? 11.359 -2.312 -4.031 1 84.75 27 ARG B CA 1
ATOM 3210 C C . ARG B 1 27 ? 11.344 -0.825 -3.695 1 84.75 27 ARG B C 1
ATOM 3212 O O . ARG B 1 27 ? 10.32 -0.286 -3.27 1 84.75 27 ARG B O 1
ATOM 3219 N N . TRP B 1 28 ? 12.477 -0.15 -3.854 1 87.5 28 TRP B N 1
ATOM 3220 C CA . TRP B 1 28 ? 12.586 1.251 -3.461 1 87.5 28 TRP B CA 1
ATOM 3221 C C . TRP B 1 28 ? 12.172 2.17 -4.605 1 87.5 28 TRP B C 1
ATOM 3223 O O . TRP B 1 28 ? 11.914 3.359 -4.391 1 87.5 28 TRP B O 1
ATOM 3233 N N . GLY B 1 29 ? 12.148 1.703 -5.805 1 91 29 GLY B N 1
ATOM 3234 C CA . GLY B 1 29 ? 11.938 2.479 -7.016 1 91 29 GLY B CA 1
ATOM 3235 C C . GLY B 1 29 ? 13.039 2.293 -8.039 1 91 29 GLY B C 1
ATOM 3236 O O . GLY B 1 29 ? 14.117 1.79 -7.719 1 91 29 GLY B O 1
ATOM 3237 N N . SER B 1 30 ? 12.781 2.652 -9.25 1 90.25 30 SER B N 1
ATOM 3238 C CA . SER B 1 30 ? 13.812 2.562 -10.281 1 90.25 30 SER B CA 1
ATOM 3239 C C . SER B 1 30 ? 14.898 3.609 -10.07 1 90.25 30 SER B C 1
ATOM 3241 O O . SER B 1 30 ? 14.641 4.676 -9.508 1 90.25 30 SER B O 1
ATOM 3243 N N . PRO B 1 31 ? 16.125 3.279 -10.492 1 90.94 31 PRO B N 1
ATOM 3244 C CA . PRO B 1 31 ? 17.188 4.27 -10.383 1 90.94 31 PRO B CA 1
ATOM 3245 C C . PRO B 1 31 ? 16.828 5.602 -11.039 1 90.94 31 PRO B C 1
ATOM 3247 O O . PRO B 1 31 ? 17.125 6.664 -10.477 1 90.94 31 PRO B O 1
ATOM 3250 N N . GLU B 1 32 ? 16.203 5.562 -12.172 1 88.94 32 GLU B N 1
ATOM 3251 C CA . GLU B 1 32 ? 15.805 6.773 -12.883 1 88.94 32 GLU B CA 1
ATOM 3252 C C . GLU B 1 32 ? 14.836 7.605 -12.047 1 88.94 32 GLU B C 1
ATOM 3254 O O . GLU B 1 32 ? 14.977 8.828 -11.961 1 88.94 32 GLU B O 1
ATOM 3259 N N . THR B 1 33 ? 13.906 6.918 -11.461 1 92.56 33 THR B N 1
ATOM 3260 C CA . THR B 1 33 ? 12.906 7.586 -10.633 1 92.56 33 THR B CA 1
ATOM 3261 C C . THR B 1 33 ? 13.547 8.195 -9.391 1 92.56 33 THR B C 1
ATOM 3263 O O . THR B 1 33 ? 13.32 9.367 -9.086 1 92.56 33 THR B O 1
ATOM 3266 N N . LEU B 1 34 ? 14.344 7.414 -8.719 1 95.69 34 LEU B N 1
ATOM 3267 C CA . LEU B 1 34 ? 14.977 7.871 -7.488 1 95.69 34 LEU B CA 1
ATOM 3268 C C . LEU B 1 34 ? 15.938 9.023 -7.762 1 95.69 34 LEU B C 1
ATOM 3270 O O . LEU B 1 34 ? 15.992 9.984 -6.996 1 95.69 34 LEU B O 1
ATOM 3274 N N . ASP B 1 35 ? 16.641 8.969 -8.898 1 95.19 35 ASP B N 1
ATOM 3275 C CA . ASP B 1 35 ? 17.562 10.039 -9.281 1 95.19 35 ASP B CA 1
ATOM 3276 C C . ASP B 1 35 ? 16.797 11.336 -9.57 1 95.19 35 ASP B C 1
ATOM 3278 O O . ASP B 1 35 ? 17.219 12.414 -9.141 1 95.19 35 ASP B O 1
ATOM 3282 N N . ALA B 1 36 ? 15.742 11.234 -10.297 1 93.81 36 ALA B N 1
ATOM 3283 C CA . ALA B 1 36 ? 14.953 12.406 -10.664 1 93.81 36 ALA B CA 1
ATOM 3284 C C . ALA B 1 36 ? 14.367 13.078 -9.422 1 93.81 36 ALA B C 1
ATOM 3286 O O . ALA B 1 36 ? 14.422 14.305 -9.289 1 93.81 36 ALA B O 1
ATOM 3287 N N . ILE B 1 37 ? 13.844 12.289 -8.516 1 94.75 37 ILE B N 1
ATOM 3288 C CA . ILE B 1 37 ? 13.227 12.836 -7.309 1 94.75 37 ILE B CA 1
ATOM 3289 C C . ILE B 1 37 ? 14.297 13.438 -6.406 1 94.75 37 ILE B C 1
ATOM 3291 O O . ILE B 1 37 ? 14.109 14.523 -5.84 1 94.75 37 ILE B O 1
ATOM 3295 N N . ALA B 1 38 ? 15.422 12.734 -6.32 1 94.25 38 ALA B N 1
ATOM 3296 C CA . ALA B 1 38 ? 16.531 13.25 -5.527 1 94.25 38 ALA B CA 1
ATOM 3297 C C . ALA B 1 38 ? 16.984 14.609 -6.051 1 94.25 38 ALA B C 1
ATOM 3299 O O . ALA B 1 38 ? 17.219 15.539 -5.27 1 94.25 38 ALA B O 1
ATOM 3300 N N . ARG B 1 39 ? 17.125 14.719 -7.316 1 93.69 39 ARG B N 1
ATOM 3301 C CA . ARG B 1 39 ? 17.531 15.984 -7.926 1 93.69 39 ARG B CA 1
ATOM 3302 C C . ARG B 1 39 ? 16.5 17.078 -7.668 1 93.69 39 ARG B C 1
ATOM 3304 O O . ARG B 1 39 ? 16.859 18.203 -7.328 1 93.69 39 ARG B O 1
ATOM 3311 N N . PHE B 1 40 ? 15.289 16.734 -7.855 1 93 40 PHE B N 1
ATOM 3312 C CA . PHE B 1 40 ? 14.203 17.688 -7.621 1 93 40 PHE B CA 1
ATOM 3313 C C . PHE B 1 40 ? 14.25 18.219 -6.191 1 93 40 PHE B C 1
ATOM 3315 O O . PHE B 1 40 ? 14.172 19.422 -5.965 1 93 40 PHE B O 1
ATOM 3322 N N . LEU B 1 41 ? 14.383 17.312 -5.246 1 91.56 41 LEU B N 1
ATOM 3323 C CA . LEU B 1 41 ? 14.391 17.688 -3.836 1 91.56 41 LEU B CA 1
ATOM 3324 C C . LEU B 1 41 ? 15.625 18.516 -3.498 1 91.56 41 LEU B C 1
ATOM 3326 O O . LEU B 1 41 ? 15.539 19.516 -2.775 1 91.56 41 LEU B O 1
ATOM 3330 N N . THR B 1 42 ? 16.75 18.109 -4.02 1 90.12 42 THR B N 1
ATOM 3331 C CA . THR B 1 42 ? 17.984 18.844 -3.807 1 90.12 42 THR B CA 1
ATOM 3332 C C . THR B 1 42 ? 17.828 20.281 -4.297 1 90.12 42 THR B C 1
ATOM 3334 O O . THR B 1 42 ? 18.234 21.234 -3.605 1 90.12 42 THR B O 1
ATOM 3337 N N . ASP B 1 43 ? 17.25 20.406 -5.453 1 88.38 43 ASP B N 1
ATOM 3338 C CA . ASP B 1 43 ? 17.031 21.734 -6.035 1 88.38 43 ASP B CA 1
ATOM 3339 C C . ASP B 1 43 ? 16.094 22.562 -5.164 1 88.38 43 ASP B C 1
ATOM 3341 O O . ASP B 1 43 ? 16.328 23.766 -4.949 1 88.38 43 ASP B O 1
ATOM 3345 N N . GLN B 1 44 ? 15.086 21.969 -4.691 1 86.5 44 GLN B N 1
ATOM 3346 C CA . GLN B 1 44 ? 14.109 22.688 -3.877 1 86.5 44 GLN B CA 1
ATOM 3347 C C . GLN B 1 44 ? 14.703 23.094 -2.529 1 86.5 44 GLN B C 1
ATOM 3349 O O . GLN B 1 44 ? 14.367 24.141 -1.984 1 86.5 44 GLN B O 1
ATOM 3354 N N . TYR B 1 45 ? 15.609 22.219 -2.023 1 80.38 45 TYR B N 1
ATOM 3355 C CA . TYR B 1 45 ? 16.203 22.484 -0.721 1 80.38 45 TYR B CA 1
ATOM 3356 C C . TYR B 1 45 ? 17.312 23.516 -0.835 1 80.38 45 TYR B C 1
ATOM 3358 O O . TYR B 1 45 ? 17.625 24.219 0.133 1 80.38 45 TYR B O 1
ATOM 3366 N N . ALA B 1 46 ? 18.188 23.5 -1.865 1 69.88 46 ALA B N 1
ATOM 3367 C CA . ALA B 1 46 ? 19.25 24.469 -2.105 1 69.88 46 ALA B CA 1
ATOM 3368 C C . ALA B 1 46 ? 18.703 25.891 -2.182 1 69.88 46 ALA B C 1
ATOM 3370 O O . ALA B 1 46 ? 19.328 26.828 -1.701 1 69.88 46 ALA B O 1
ATOM 3371 N N . PHE B 1 47 ? 17.766 26 -3.006 1 54.5 47 PHE B N 1
ATOM 3372 C CA . PHE B 1 47 ? 17.203 27.344 -3.131 1 54.5 47 PHE B CA 1
ATOM 3373 C C . PHE B 1 47 ? 16.875 27.922 -1.762 1 54.5 47 PHE B C 1
ATOM 3375 O O . PHE B 1 47 ? 16.891 29.141 -1.574 1 54.5 47 PHE B O 1
ATOM 3382 N N . GLU B 1 48 ? 16.734 27.047 -0.884 1 50.53 48 GLU B N 1
ATOM 3383 C CA . GLU B 1 48 ? 16.344 27.484 0.454 1 50.53 48 GLU B CA 1
ATOM 3384 C C . GLU B 1 48 ? 17.547 27.938 1.269 1 50.53 48 GLU B C 1
ATOM 3386 O O . GLU B 1 48 ? 17.406 28.703 2.221 1 50.53 48 GLU B O 1
ATOM 3391 N N . SER B 1 49 ? 18.734 27.453 0.917 1 46.84 49 SER B N 1
ATOM 3392 C CA . SER B 1 49 ? 19.922 27.828 1.684 1 46.84 49 SER B CA 1
ATOM 3393 C C . SER B 1 49 ? 20.719 28.906 0.977 1 46.84 49 SER B C 1
ATOM 3395 O O . SER B 1 49 ? 21.203 28.703 -0.135 1 46.84 49 SER B O 1
ATOM 3397 N N . GLU B 1 50 ? 20.297 30.172 0.952 1 41.09 50 GLU B N 1
ATOM 3398 C CA . GLU B 1 50 ? 21.234 31.188 0.466 1 41.09 50 GLU B CA 1
ATOM 3399 C C . GLU B 1 50 ? 22.641 30.953 1.016 1 41.09 50 GLU B C 1
ATOM 3401 O O . GLU B 1 50 ? 22.812 30.766 2.221 1 41.09 50 GLU B O 1
ATOM 3406 N N . PRO B 1 51 ? 23.703 30.797 0.047 1 38.19 51 PRO B N 1
ATOM 3407 C CA . PRO B 1 51 ? 25.078 30.594 0.516 1 38.19 51 PRO B CA 1
ATOM 3408 C C . PRO B 1 51 ? 25.547 31.703 1.45 1 38.19 51 PRO B C 1
ATOM 3410 O O . PRO B 1 51 ? 25.828 32.812 1 1 38.19 51 PRO B O 1
ATOM 3413 N N . THR B 1 52 ? 25 32.156 2.504 1 35.78 52 THR B N 1
ATOM 3414 C CA . THR B 1 52 ? 25.828 33.219 3.109 1 35.78 52 THR B CA 1
ATOM 3415 C C . THR B 1 52 ? 27.297 32.812 3.104 1 35.78 52 THR B C 1
ATOM 3417 O O . THR B 1 52 ? 28.156 33.625 2.785 1 35.78 52 THR B O 1
ATOM 3420 N N . GLU B 1 53 ? 28 32.344 4.316 1 35.53 53 GLU B N 1
ATOM 3421 C CA . GLU B 1 53 ? 29.422 32 4.449 1 35.53 53 GLU B CA 1
ATOM 3422 C C . GLU B 1 53 ? 29.766 30.703 3.732 1 35.53 53 GLU B C 1
ATOM 3424 O O . GLU B 1 53 ? 28.906 29.812 3.617 1 35.53 53 GLU B O 1
ATOM 3429 N N . PRO B 1 54 ? 31.016 30.828 2.928 1 34.59 54 PRO B N 1
ATOM 3430 C CA . PRO B 1 54 ? 31.562 29.609 2.312 1 34.59 54 PRO B CA 1
ATOM 3431 C C . PRO B 1 54 ? 31.469 28.391 3.232 1 34.59 54 PRO B C 1
ATOM 3433 O O . PRO B 1 54 ? 32.312 27.5 3.174 1 34.59 54 PRO B O 1
ATOM 3436 N N . ARG B 1 55 ? 30.922 28.516 4.301 1 35.16 55 ARG B N 1
ATOM 3437 C CA . ARG B 1 55 ? 31.031 27.359 5.188 1 35.16 55 ARG B CA 1
ATOM 3438 C C . ARG B 1 55 ? 31.016 26.047 4.395 1 35.16 55 ARG B C 1
ATOM 3440 O O . ARG B 1 55 ? 30.484 26 3.285 1 35.16 55 ARG B O 1
ATOM 3447 N N . GLU B 1 56 ? 31.922 25.047 4.914 1 34.47 56 GLU B N 1
ATOM 3448 C CA . GLU B 1 56 ? 32.125 23.672 4.465 1 34.47 56 GLU B CA 1
ATOM 3449 C C . GLU B 1 56 ? 30.875 23.156 3.738 1 34.47 56 GLU B C 1
ATOM 3451 O O . GLU B 1 56 ? 29.766 23.234 4.258 1 34.47 56 GLU B O 1
ATOM 3456 N N . LYS B 1 57 ? 30.891 23.141 2.543 1 38.25 57 LYS B N 1
ATOM 3457 C CA . LYS B 1 57 ? 30.125 22.438 1.519 1 38.25 57 LYS B CA 1
ATOM 3458 C C . LYS B 1 57 ? 29.547 21.125 2.064 1 38.25 57 LYS B C 1
ATOM 3460 O O . LYS B 1 57 ? 29.266 20.203 1.303 1 38.25 57 LYS B O 1
ATOM 3465 N N . GLU B 1 58 ? 29.969 20.844 3.154 1 40.66 58 GLU B N 1
ATOM 3466 C CA . GLU B 1 58 ? 29.219 19.641 3.498 1 40.66 58 GLU B CA 1
ATOM 3467 C C . GLU B 1 58 ? 27.719 19.828 3.205 1 40.66 58 GLU B C 1
ATOM 3469 O O . GLU B 1 58 ? 27.078 20.703 3.787 1 40.66 58 GLU B O 1
ATOM 3474 N N . ALA B 1 59 ? 27.281 19.672 2.02 1 45.25 59 ALA B N 1
ATOM 3475 C CA . ALA B 1 59 ? 26.219 19.781 1.03 1 45.25 59 ALA B CA 1
ATOM 3476 C C . ALA B 1 59 ? 24.844 19.516 1.66 1 45.25 59 ALA B C 1
ATOM 3478 O O . ALA B 1 59 ? 24.438 18.359 1.809 1 45.25 59 ALA B O 1
ATOM 3479 N N . SER B 1 60 ? 24.359 20.219 2.652 1 54.5 60 SER B N 1
ATOM 3480 C CA . SER B 1 60 ? 23.234 20.156 3.586 1 54.5 60 SER B CA 1
ATOM 3481 C C . SER B 1 60 ? 21.938 19.812 2.863 1 54.5 60 SER B C 1
ATOM 3483 O O . SER B 1 60 ? 21.031 19.219 3.447 1 54.5 60 SER B O 1
ATOM 3485 N N . GLY B 1 61 ? 21.797 19.984 1.693 1 67.38 61 GLY B N 1
ATOM 3486 C CA . GLY B 1 61 ? 20.5 19.875 1.058 1 67.38 61 GLY B CA 1
ATOM 3487 C C . GLY B 1 61 ? 20.453 18.812 -0.029 1 67.38 61 GLY B C 1
ATOM 3488 O O . GLY B 1 61 ? 19.422 18.625 -0.673 1 67.38 61 GLY B O 1
ATOM 3489 N N . VAL B 1 62 ? 21.625 18.141 -0.032 1 81.38 62 VAL B N 1
ATOM 3490 C CA . VAL B 1 62 ? 21.656 17.172 -1.129 1 81.38 62 VAL B CA 1
ATOM 3491 C C . VAL B 1 62 ? 20.906 15.906 -0.722 1 81.38 62 VAL B C 1
ATOM 3493 O O . VAL B 1 62 ? 21.172 15.344 0.344 1 81.38 62 VAL B O 1
ATOM 3496 N N . VAL B 1 63 ? 20.016 15.57 -1.485 1 89.75 63 VAL B N 1
ATOM 3497 C CA . VAL B 1 63 ? 19.266 14.328 -1.291 1 89.75 63 VAL B CA 1
ATOM 3498 C C . VAL B 1 63 ? 19.859 13.227 -2.164 1 89.75 63 VAL B C 1
ATOM 3500 O O . VAL B 1 63 ? 20 13.391 -3.379 1 89.75 63 VAL B O 1
ATOM 3503 N N . ARG B 1 64 ? 20.328 12.102 -1.577 1 91.44 64 ARG B N 1
ATOM 3504 C CA . ARG B 1 64 ? 20.859 10.953 -2.305 1 91.44 64 ARG B CA 1
ATOM 3505 C C . ARG B 1 64 ? 19.75 9.977 -2.68 1 91.44 64 ARG B C 1
ATOM 3507 O O . ARG B 1 64 ? 18.859 9.711 -1.879 1 91.44 64 ARG B O 1
ATOM 3514 N N . PRO B 1 65 ? 19.812 9.492 -3.883 1 94.31 65 PRO B N 1
ATOM 3515 C CA . PRO B 1 65 ? 18.797 8.539 -4.309 1 94.31 65 PRO B CA 1
ATOM 3516 C C . PRO B 1 65 ? 18.672 7.336 -3.371 1 94.31 65 PRO B C 1
ATOM 3518 O O . PRO B 1 65 ? 17.578 6.809 -3.168 1 94.31 65 PRO B O 1
ATOM 3521 N N . GLU B 1 66 ? 19.781 6.859 -2.76 1 91.88 66 GLU B N 1
ATOM 3522 C CA . GLU B 1 66 ? 19.812 5.668 -1.917 1 91.88 66 GLU B CA 1
ATOM 3523 C C . GLU B 1 66 ? 19.078 5.906 -0.599 1 91.88 66 GLU B C 1
ATOM 3525 O O . GLU B 1 66 ? 18.797 4.957 0.138 1 91.88 66 GLU B O 1
ATOM 3530 N N . SER B 1 67 ? 18.766 7.188 -0.348 1 92.75 67 SER B N 1
ATOM 3531 C CA . SER B 1 67 ? 18.062 7.527 0.883 1 92.75 67 SER B CA 1
ATOM 3532 C C . SER B 1 67 ? 16.547 7.574 0.663 1 92.75 67 SER B C 1
ATOM 3534 O O . SER B 1 67 ? 15.797 7.879 1.586 1 92.75 67 SER B O 1
ATOM 3536 N N . LEU B 1 68 ? 16.172 7.215 -0.547 1 95.12 68 LEU B N 1
ATOM 3537 C CA . LEU B 1 68 ? 14.766 7.387 -0.896 1 95.12 68 LEU B CA 1
ATOM 3538 C C . LEU B 1 68 ? 14.094 6.035 -1.128 1 95.12 68 LEU B C 1
ATOM 3540 O O . LEU B 1 68 ? 14.734 5.09 -1.59 1 95.12 68 LEU B O 1
ATOM 3544 N N . MET B 1 69 ? 12.797 5.969 -0.822 1 96.38 69 MET B N 1
ATOM 3545 C CA . MET B 1 69 ? 11.898 4.875 -1.18 1 96.38 69 MET B CA 1
ATOM 3546 C C . MET B 1 69 ? 10.531 5.406 -1.611 1 96.38 69 MET B C 1
ATOM 3548 O O . MET B 1 69 ? 9.93 6.219 -0.91 1 96.38 69 MET B O 1
ATOM 3552 N N . ILE B 1 70 ? 10.094 4.965 -2.75 1 96.56 70 ILE B N 1
ATOM 3553 C CA . ILE B 1 70 ? 8.805 5.391 -3.271 1 96.56 70 ILE B CA 1
ATOM 3554 C C . ILE B 1 70 ? 7.68 4.75 -2.455 1 96.56 70 ILE B C 1
ATOM 3556 O O . ILE B 1 70 ? 7.746 3.564 -2.123 1 96.56 70 ILE B O 1
ATOM 3560 N N . THR B 1 71 ? 6.711 5.531 -2.102 1 96.81 71 THR B N 1
ATOM 3561 C CA . THR B 1 71 ? 5.52 5.062 -1.403 1 96.81 71 THR B CA 1
ATOM 3562 C C . THR B 1 71 ? 4.254 5.547 -2.105 1 96.81 71 THR B C 1
ATOM 3564 O O . THR B 1 71 ? 4.328 6.262 -3.109 1 96.81 71 THR B O 1
ATOM 3567 N N . ASN B 1 72 ? 3.084 5.098 -1.584 1 95.06 72 ASN B N 1
ATOM 3568 C CA . ASN B 1 72 ? 1.795 5.543 -2.104 1 95.06 72 ASN B CA 1
ATOM 3569 C C . ASN B 1 72 ? 1.274 6.762 -1.348 1 95.06 72 ASN B C 1
ATOM 3571 O O . ASN B 1 72 ? 0.064 6.934 -1.199 1 95.06 72 ASN B O 1
ATOM 3575 N N . GLY B 1 73 ? 2.162 7.574 -0.817 1 94.94 73 GLY B N 1
ATOM 3576 C CA . GLY B 1 73 ? 1.793 8.758 -0.06 1 94.94 73 GLY B CA 1
ATOM 3577 C C . GLY B 1 73 ? 2.285 8.727 1.375 1 94.94 73 GLY B C 1
ATOM 3578 O O . GLY B 1 73 ? 2.92 7.758 1.798 1 94.94 73 GLY B O 1
ATOM 3579 N N . VAL B 1 74 ? 1.978 9.734 2.084 1 95.75 74 VAL B N 1
ATOM 3580 C CA . VAL B 1 74 ? 2.492 9.922 3.438 1 95.75 74 VAL B CA 1
ATOM 3581 C C . VAL B 1 74 ? 1.903 8.859 4.363 1 95.75 74 VAL B C 1
ATOM 3583 O O . VAL B 1 74 ? 2.631 8.219 5.125 1 95.75 74 VAL B O 1
ATOM 3586 N N . SER B 1 75 ? 0.569 8.656 4.324 1 95.81 75 SER B N 1
ATOM 3587 C CA . SER B 1 75 ? -0.067 7.695 5.223 1 95.81 75 SER B CA 1
ATOM 3588 C C . SER B 1 75 ? 0.493 6.289 5.016 1 95.81 75 SER B C 1
ATOM 3590 O O . SER B 1 75 ? 0.716 5.559 5.984 1 95.81 75 SER B O 1
ATOM 3592 N N . HIS B 1 76 ? 0.681 5.93 3.775 1 96.5 76 HIS B N 1
ATOM 3593 C CA . HIS B 1 76 ? 1.304 4.645 3.477 1 96.5 76 HIS B CA 1
ATOM 3594 C C . HIS B 1 76 ? 2.727 4.582 4.023 1 96.5 76 HIS B C 1
ATOM 3596 O O . HIS B 1 76 ? 3.135 3.566 4.59 1 96.5 76 HIS B O 1
ATOM 3602 N N . GLY B 1 77 ? 3.525 5.656 3.811 1 97.31 77 GLY B N 1
ATOM 3603 C CA . GLY B 1 77 ? 4.871 5.719 4.355 1 97.31 77 GLY B CA 1
ATOM 3604 C C . GLY B 1 77 ? 4.91 5.559 5.863 1 97.31 77 GLY B C 1
ATOM 3605 O O . GLY B 1 77 ? 5.781 4.867 6.398 1 97.31 77 GLY B O 1
ATOM 3606 N N . ILE B 1 78 ? 3.959 6.199 6.516 1 97.75 78 ILE B N 1
ATOM 3607 C CA . ILE B 1 78 ? 3.848 6.082 7.965 1 97.75 78 ILE B CA 1
ATOM 3608 C C . ILE B 1 78 ? 3.561 4.633 8.344 1 97.75 78 ILE B C 1
ATOM 3610 O O . ILE B 1 78 ? 4.184 4.09 9.258 1 97.75 78 ILE B O 1
ATOM 3614 N N . ASP B 1 79 ? 2.652 3.998 7.656 1 97.25 79 ASP B N 1
ATOM 3615 C CA . ASP B 1 79 ? 2.291 2.611 7.926 1 97.25 79 ASP B CA 1
ATOM 3616 C C . ASP B 1 79 ? 3.494 1.687 7.758 1 97.25 79 ASP B C 1
ATOM 3618 O O . ASP B 1 79 ? 3.746 0.826 8.609 1 97.25 79 ASP B O 1
ATOM 3622 N N . LEU B 1 80 ? 4.242 1.837 6.672 1 97 80 LEU B N 1
ATOM 3623 C CA . LEU B 1 80 ? 5.426 1.028 6.402 1 97 80 LEU B CA 1
ATOM 3624 C C . LEU B 1 80 ? 6.469 1.211 7.5 1 97 80 LEU B C 1
ATOM 3626 O O . LEU B 1 80 ? 7.062 0.236 7.969 1 97 80 LEU B O 1
ATOM 3630 N N . ALA B 1 81 ? 6.711 2.455 7.855 1 96.94 81 ALA B N 1
ATOM 3631 C CA . ALA B 1 81 ? 7.688 2.75 8.906 1 96.94 81 ALA B CA 1
ATOM 3632 C C . ALA B 1 81 ? 7.293 2.09 10.219 1 96.94 81 ALA B C 1
ATOM 3634 O O . ALA B 1 81 ? 8.125 1.467 10.883 1 96.94 81 ALA B O 1
ATOM 3635 N N . CYS B 1 82 ? 5.992 2.201 10.594 1 97.38 82 CYS B N 1
ATOM 3636 C CA . CYS B 1 82 ? 5.512 1.582 11.828 1 97.38 82 CYS B CA 1
ATOM 3637 C C . CYS B 1 82 ? 5.684 0.068 11.773 1 97.38 82 CYS B C 1
ATOM 3639 O O . CYS B 1 82 ? 6.184 -0.536 12.727 1 97.38 82 CYS B O 1
ATOM 3641 N N . ALA B 1 83 ? 5.309 -0.49 10.672 1 94.94 83 ALA B N 1
ATOM 3642 C CA . ALA B 1 83 ? 5.309 -1.943 10.523 1 94.94 83 ALA B CA 1
ATOM 3643 C C . ALA B 1 83 ? 6.715 -2.512 10.68 1 94.94 83 ALA B C 1
ATOM 3645 O O . ALA B 1 83 ? 6.891 -3.627 11.172 1 94.94 83 ALA B O 1
ATOM 3646 N N . GLN B 1 84 ? 7.703 -1.762 10.266 1 94.62 84 GLN B N 1
ATOM 3647 C CA . GLN B 1 84 ? 9.047 -2.33 10.172 1 94.62 84 GLN B CA 1
ATOM 3648 C C . GLN B 1 84 ? 9.93 -1.844 11.312 1 94.62 84 GLN B C 1
ATOM 3650 O O . GLN B 1 84 ? 10.961 -2.453 11.609 1 94.62 84 GLN B O 1
ATOM 3655 N N . LEU B 1 85 ? 9.57 -0.777 11.969 1 96.5 85 LEU B N 1
ATOM 3656 C CA . LEU B 1 85 ? 10.469 -0.192 12.961 1 96.5 85 LEU B CA 1
ATOM 3657 C C . LEU B 1 85 ? 9.914 -0.374 14.367 1 96.5 85 LEU B C 1
ATOM 3659 O O . LEU B 1 85 ? 10.562 0.013 15.352 1 96.5 85 LEU B O 1
ATOM 3663 N N . THR B 1 86 ? 8.695 -0.916 14.469 1 97 86 THR B N 1
ATOM 3664 C CA . THR B 1 86 ? 8.07 -1.073 15.773 1 97 86 THR B CA 1
ATOM 3665 C C . THR B 1 86 ? 7.5 -2.479 15.938 1 97 86 THR B C 1
ATOM 3667 O O . THR B 1 86 ? 7.535 -3.281 15 1 97 86 THR B O 1
ATOM 3670 N N . LYS B 1 87 ? 7.082 -2.805 17.078 1 95.12 87 LYS B N 1
ATOM 3671 C CA . LYS B 1 87 ? 6.336 -4.008 17.438 1 95.12 87 LYS B CA 1
ATOM 3672 C C . LYS B 1 87 ? 5.082 -3.664 18.234 1 95.12 87 LYS B C 1
ATOM 3674 O O . LYS B 1 87 ? 5.012 -2.605 18.875 1 95.12 87 LYS B O 1
ATOM 3679 N N . PRO B 1 88 ? 4.055 -4.551 18.125 1 94.62 88 PRO B N 1
ATOM 3680 C CA . PRO B 1 88 ? 2.865 -4.297 18.938 1 94.62 88 PRO B CA 1
ATOM 3681 C C . PRO B 1 88 ? 3.201 -4.051 20.406 1 94.62 88 PRO B C 1
ATOM 3683 O O . PRO B 1 88 ? 4.039 -4.754 20.984 1 94.62 88 PRO B O 1
ATOM 3686 N N . GLY B 1 89 ? 2.605 -3.027 20.969 1 96.12 89 GLY B N 1
ATOM 3687 C CA . GLY B 1 89 ? 2.863 -2.676 22.359 1 96.12 89 GLY B CA 1
ATOM 3688 C C . GLY B 1 89 ? 3.816 -1.506 22.516 1 96.12 89 GLY B C 1
ATOM 3689 O O . GLY B 1 89 ? 3.889 -0.892 23.578 1 96.12 89 GLY B O 1
ATOM 3690 N N . ASP B 1 90 ? 4.621 -1.161 21.484 1 97.94 90 ASP B N 1
ATOM 3691 C CA . ASP B 1 90 ? 5.508 -0.003 21.531 1 97.94 90 ASP B CA 1
ATOM 3692 C C . ASP B 1 90 ? 4.711 1.294 21.656 1 97.94 90 ASP B C 1
ATOM 3694 O O . ASP B 1 90 ? 3.545 1.354 21.25 1 97.94 90 ASP B O 1
ATOM 3698 N N . ILE B 1 91 ? 5.34 2.338 22.172 1 98.06 91 ILE B N 1
ATOM 3699 C CA . ILE B 1 91 ? 4.719 3.643 22.359 1 98.06 91 ILE B CA 1
ATOM 3700 C C . ILE B 1 91 ? 5.086 4.566 21.203 1 98.06 91 ILE B C 1
ATOM 3702 O O . ILE B 1 91 ? 6.246 4.617 20.797 1 98.06 91 ILE B O 1
ATOM 3706 N N . VAL B 1 92 ? 4.105 5.191 20.641 1 98.19 92 VAL B N 1
ATOM 3707 C CA . VAL B 1 92 ? 4.316 6.297 19.719 1 98.19 92 VAL B CA 1
ATOM 3708 C C . VAL B 1 92 ? 3.814 7.598 20.344 1 98.19 92 VAL B C 1
ATOM 3710 O O . VAL B 1 92 ? 2.68 7.668 20.812 1 98.19 92 VAL B O 1
ATOM 3713 N N . VAL B 1 93 ? 4.676 8.586 20.375 1 97.25 93 VAL B N 1
ATOM 3714 C CA . VAL B 1 93 ? 4.297 9.914 20.844 1 97.25 93 VAL B CA 1
ATOM 3715 C C . VAL B 1 93 ? 3.832 10.758 19.656 1 97.25 93 VAL B C 1
ATOM 3717 O O . VAL B 1 93 ? 4.473 10.766 18.594 1 97.25 93 VAL B O 1
ATOM 3720 N N . VAL B 1 94 ? 2.732 11.422 19.812 1 96.06 94 VAL B N 1
ATOM 3721 C CA . VAL B 1 94 ? 2.25 12.328 18.781 1 96.06 94 VAL B CA 1
ATOM 3722 C C . VAL B 1 94 ? 2.123 13.734 19.344 1 96.06 94 VAL B C 1
ATOM 3724 O O . VAL B 1 94 ? 1.865 13.914 20.531 1 96.06 94 VAL B O 1
ATOM 3727 N N . GLU B 1 95 ? 2.336 14.656 18.422 1 92 95 GLU B N 1
ATOM 3728 C CA . GLU B 1 95 ? 2.049 16.047 18.75 1 92 95 GLU B CA 1
ATOM 3729 C C . GLU B 1 95 ? 0.55 16.281 18.922 1 92 95 GLU B C 1
ATOM 3731 O O . GLU B 1 95 ? -0.255 15.805 18.125 1 92 95 GLU B O 1
ATOM 3736 N N . LEU B 1 96 ? 0.159 16.984 20.047 1 90.56 96 LEU B N 1
ATOM 3737 C CA . LEU B 1 96 ? -1.249 17.328 20.203 1 90.56 96 LEU B CA 1
ATOM 3738 C C . LEU B 1 96 ? -1.471 18.828 19.953 1 90.56 96 LEU B C 1
ATOM 3740 O O . LEU B 1 96 ? -0.746 19.656 20.484 1 90.56 96 LEU B O 1
ATOM 3744 N N . PRO B 1 97 ? -2.441 19.281 19.266 1 92 97 PRO B N 1
ATOM 3745 C CA . PRO B 1 97 ? -3.236 18.406 18.391 1 92 97 PRO B CA 1
ATOM 3746 C C . PRO B 1 97 ? -2.436 17.875 17.203 1 92 97 PRO B C 1
ATOM 3748 O O . PRO B 1 97 ? -1.35 18.375 16.906 1 92 97 PRO B O 1
ATOM 3751 N N . THR B 1 98 ? -2.891 16.75 16.641 1 93.31 98 THR B N 1
ATOM 3752 C CA . THR B 1 98 ? -2.158 16.078 15.562 1 93.31 98 THR B CA 1
ATOM 3753 C C . THR B 1 98 ? -3.059 15.852 14.352 1 93.31 98 THR B C 1
ATOM 3755 O O . THR B 1 98 ? -4.234 16.219 14.367 1 93.31 98 THR B O 1
ATOM 3758 N N . TYR B 1 99 ? -2.488 15.445 13.289 1 93.62 99 TYR B N 1
ATOM 3759 C CA . TYR B 1 99 ? -3.26 15.039 12.117 1 93.62 99 TYR B CA 1
ATOM 3760 C C . TYR B 1 99 ? -4.324 14.016 12.492 1 93.62 99 TYR B C 1
ATOM 3762 O O . TYR B 1 99 ? -4.008 12.938 13 1 93.62 99 TYR B O 1
ATOM 3770 N N . PHE B 1 100 ? -5.531 14.195 12.18 1 89.94 100 PHE B N 1
ATOM 3771 C CA . PHE B 1 100 ? -6.684 13.523 12.773 1 89.94 100 PHE B CA 1
ATOM 3772 C C . PHE B 1 100 ? -6.758 12.07 12.32 1 89.94 100 PHE B C 1
ATOM 3774 O O . PHE B 1 100 ? -7.461 11.258 12.93 1 89.94 100 PHE B O 1
ATOM 3781 N N . LEU B 1 101 ? -6.027 11.688 11.297 1 89.75 101 LEU B N 1
ATOM 3782 C CA . LEU B 1 101 ? -6.121 10.312 10.828 1 89.75 101 LEU B CA 1
ATOM 3783 C C . LEU B 1 101 ? -4.855 9.531 11.164 1 89.75 101 LEU B C 1
ATOM 3785 O O . LEU B 1 101 ? -4.762 8.336 10.883 1 89.75 101 LEU B O 1
ATOM 3789 N N . ALA B 1 102 ? -3.893 10.164 11.781 1 92.25 102 ALA B N 1
ATOM 3790 C CA . ALA B 1 102 ? -2.602 9.539 12.062 1 92.25 102 ALA B CA 1
ATOM 3791 C C . ALA B 1 102 ? -2.738 8.438 13.109 1 92.25 102 ALA B C 1
ATOM 3793 O O . ALA B 1 102 ? -2.135 7.371 12.992 1 92.25 102 ALA B O 1
ATOM 3794 N N . ALA B 1 103 ? -3.518 8.68 14.133 1 92.75 103 ALA B N 1
ATOM 3795 C CA . ALA B 1 103 ? -3.611 7.773 15.273 1 92.75 103 ALA B CA 1
ATOM 3796 C C . ALA B 1 103 ? -4.09 6.391 14.828 1 92.75 103 ALA B C 1
ATOM 3798 O O . ALA B 1 103 ? -3.631 5.375 15.352 1 92.75 103 ALA B O 1
ATOM 3799 N N . ASP B 1 104 ? -5.008 6.371 13.922 1 92.62 104 ASP B N 1
ATOM 3800 C CA . ASP B 1 104 ? -5.535 5.09 13.461 1 92.62 104 ASP B CA 1
ATOM 3801 C C . ASP B 1 104 ? -4.449 4.266 12.773 1 92.62 104 ASP B C 1
ATOM 3803 O O . ASP B 1 104 ? -4.441 3.037 12.867 1 92.62 104 ASP B O 1
ATOM 3807 N N . VAL B 1 105 ? -3.572 4.879 12.062 1 95.75 105 VAL B N 1
ATOM 3808 C CA . VAL B 1 105 ? -2.459 4.188 11.422 1 95.75 105 VAL B CA 1
ATOM 3809 C C . VAL B 1 105 ? -1.57 3.545 12.484 1 95.75 105 VAL B C 1
ATOM 3811 O O . VAL B 1 105 ? -1.133 2.402 12.328 1 95.75 105 VAL B O 1
ATOM 3814 N N . PHE B 1 106 ? -1.348 4.27 13.594 1 96.94 106 PHE B N 1
ATOM 3815 C CA . PHE B 1 106 ? -0.515 3.768 14.68 1 96.94 106 PHE B CA 1
ATOM 3816 C C . PHE B 1 106 ? -1.201 2.609 15.398 1 96.94 106 PHE B C 1
ATOM 3818 O O . PHE B 1 106 ? -0.582 1.573 15.648 1 96.94 106 PHE B O 1
ATOM 3825 N N . ARG B 1 107 ? -2.473 2.777 15.672 1 95.12 107 ARG B N 1
ATOM 3826 C CA . ARG B 1 107 ? -3.227 1.751 16.375 1 95.12 107 ARG B CA 1
ATOM 3827 C C . ARG B 1 107 ? -3.336 0.476 15.555 1 95.12 107 ARG B C 1
ATOM 3829 O O . ARG B 1 107 ? -3.293 -0.63 16.094 1 95.12 107 ARG B O 1
ATOM 3836 N N . ASP B 1 108 ? -3.473 0.656 14.305 1 94.5 108 ASP B N 1
ATOM 3837 C CA . ASP B 1 108 ? -3.551 -0.484 13.398 1 94.5 108 ASP B CA 1
ATOM 3838 C C . ASP B 1 108 ? -2.26 -1.299 13.43 1 94.5 108 ASP B C 1
ATOM 3840 O O . ASP B 1 108 ? -2.25 -2.471 13.039 1 94.5 108 ASP B O 1
ATOM 3844 N N . ASN B 1 109 ? -1.155 -0.735 13.773 1 95.44 109 ASN B N 1
ATOM 3845 C CA . ASN B 1 109 ? 0.12 -1.429 13.922 1 95.44 109 ASN B CA 1
ATOM 3846 C C . ASN B 1 109 ? 0.35 -1.884 15.359 1 95.44 109 ASN B C 1
ATOM 3848 O O . ASN B 1 109 ? 1.45 -2.314 15.711 1 95.44 109 ASN B O 1
ATOM 3852 N N . GLY B 1 110 ? -0.723 -1.731 16.25 1 94.75 110 GLY B N 1
ATOM 3853 C CA . GLY B 1 110 ? -0.677 -2.219 17.609 1 94.75 110 GLY B CA 1
ATOM 3854 C C . GLY B 1 110 ? 0.069 -1.29 18.547 1 94.75 110 GLY B C 1
ATOM 3855 O O . GLY B 1 110 ? 0.522 -1.71 19.625 1 94.75 110 GLY B O 1
ATOM 3856 N N . LEU B 1 111 ? 0.257 -0.023 18.172 1 96.5 111 LEU B N 1
ATOM 3857 C CA . LEU B 1 111 ? 1.043 0.897 19 1 96.5 111 LEU B CA 1
ATOM 3858 C C . LEU B 1 111 ? 0.162 1.604 20.016 1 96.5 111 LEU B C 1
ATOM 3860 O O . LEU B 1 111 ? -1.023 1.835 19.766 1 96.5 111 LEU B O 1
ATOM 3864 N N . ASP B 1 112 ? 0.722 1.911 21.141 1 96.38 112 ASP B N 1
ATOM 3865 C CA . ASP B 1 112 ? 0.09 2.758 22.141 1 96.38 112 ASP B CA 1
ATOM 3866 C C . ASP B 1 112 ? 0.363 4.234 21.859 1 96.38 112 ASP B C 1
ATOM 3868 O O . ASP B 1 112 ? 1.507 4.688 21.953 1 96.38 112 ASP B O 1
ATOM 3872 N N . VAL B 1 113 ? -0.658 5.008 21.641 1 96.19 113 VAL B N 1
ATOM 3873 C CA . VAL B 1 113 ? -0.524 6.406 21.234 1 96.19 113 VAL B CA 1
ATOM 3874 C C . VAL B 1 113 ? -0.544 7.301 22.484 1 96.19 113 VAL B C 1
ATOM 3876 O O . VAL B 1 113 ? -1.504 7.281 23.25 1 96.19 113 VAL B O 1
ATOM 3879 N N . VAL B 1 114 ? 0.526 8.047 22.656 1 95.12 114 VAL B N 1
ATOM 3880 C CA . VAL B 1 114 ? 0.647 8.984 23.766 1 95.12 114 VAL B CA 1
ATOM 3881 C C . VAL B 1 114 ? 0.813 10.406 23.234 1 95.12 114 VAL B C 1
ATOM 3883 O O . VAL B 1 114 ? 1.611 10.641 22.312 1 95.12 114 VAL B O 1
ATOM 3886 N N . GLY B 1 115 ? 0.115 11.305 23.828 1 93.56 115 GLY B N 1
ATOM 3887 C CA . GLY B 1 115 ? 0.167 12.688 23.375 1 93.56 115 GLY B CA 1
ATOM 3888 C C . GLY B 1 115 ? 1.118 13.547 24.172 1 93.56 115 GLY B C 1
ATOM 3889 O O . GLY B 1 115 ? 1.234 13.383 25.391 1 93.56 115 GLY B O 1
ATOM 3890 N N . VAL B 1 116 ? 1.796 14.406 23.484 1 92.06 116 VAL B N 1
ATOM 3891 C CA . VAL B 1 116 ? 2.539 15.508 24.078 1 92.06 116 VAL B CA 1
ATOM 3892 C C . VAL B 1 116 ? 2.045 16.844 23.5 1 92.06 116 VAL B C 1
ATOM 3894 O O . VAL B 1 116 ? 1.962 17 22.281 1 92.06 116 VAL B O 1
ATOM 3897 N N . ASP B 1 117 ? 1.736 17.703 24.328 1 84.31 117 ASP B N 1
ATOM 3898 C CA . ASP B 1 117 ? 1.109 18.953 23.906 1 84.31 117 ASP B CA 1
ATOM 3899 C C . ASP B 1 117 ? 2.086 19.812 23.109 1 84.31 117 ASP B C 1
ATOM 3901 O O . ASP B 1 117 ? 3.279 19.844 23.406 1 84.31 117 ASP B O 1
ATOM 3905 N N . GLY B 1 118 ? 1.588 20.422 22.109 1 87.31 118 GLY B N 1
ATOM 3906 C CA . GLY B 1 118 ? 2.324 21.469 21.422 1 87.31 118 GLY B CA 1
ATOM 3907 C C . GLY B 1 118 ? 2.209 22.812 22.109 1 87.31 118 GLY B C 1
ATOM 3908 O O . GLY B 1 118 ? 1.415 22.984 23.031 1 87.31 118 GLY B O 1
ATOM 3909 N N . LEU B 1 119 ? 3.029 23.703 21.656 1 89.56 119 LEU B N 1
ATOM 3910 C CA . LEU B 1 119 ? 2.959 25.078 22.125 1 89.56 119 LEU B CA 1
ATOM 3911 C C . LEU B 1 119 ? 1.726 25.797 21.562 1 89.56 119 LEU B C 1
ATOM 3913 O O . LEU B 1 119 ? 1.313 25.531 20.438 1 89.56 119 LEU B O 1
ATOM 3917 N N . GLU B 1 120 ? 1.179 26.594 22.328 1 83.69 120 GLU B N 1
ATOM 3918 C CA . GLU B 1 120 ? 0.026 27.375 21.875 1 83.69 120 GLU B CA 1
ATOM 3919 C C . GLU B 1 120 ? 0.422 28.359 20.797 1 83.69 120 GLU B C 1
ATOM 3921 O O . GLU B 1 120 ? -0.36 28.641 19.875 1 83.69 120 GLU B O 1
ATOM 3926 N N . GLU B 1 121 ? 1.572 28.875 21.047 1 90.06 121 GLU B N 1
ATOM 3927 C CA . GLU B 1 121 ? 2.125 29.875 20.125 1 90.06 121 GLU B CA 1
ATOM 3928 C C . GLU B 1 121 ? 3.605 29.609 19.859 1 90.06 121 GLU B C 1
ATOM 3930 O O . GLU B 1 121 ? 4.297 29.016 20.688 1 90.06 121 GLU B O 1
ATOM 3935 N N . GLY B 1 122 ? 3.98 30.078 18.641 1 91.88 122 GLY B N 1
ATOM 3936 C CA . GLY B 1 122 ? 5.398 29.969 18.344 1 91.88 122 GLY B CA 1
ATOM 3937 C C . GLY B 1 122 ? 6.27 30.828 19.25 1 91.88 122 GLY B C 1
ATOM 3938 O O . GLY B 1 122 ? 5.793 31.797 19.844 1 91.88 122 GLY B O 1
ATOM 3939 N N . ILE B 1 123 ? 7.523 30.375 19.359 1 91.75 123 ILE B N 1
ATOM 3940 C CA . ILE B 1 123 ? 8.492 31.094 20.172 1 91.75 123 ILE B CA 1
ATOM 3941 C C . ILE B 1 123 ? 9.594 31.672 19.297 1 91.75 123 ILE B C 1
ATOM 3943 O O . ILE B 1 123 ? 10.227 30.938 18.516 1 91.75 123 ILE B O 1
ATOM 3947 N N . GLY B 1 124 ? 9.859 32.906 19.453 1 87.88 124 GLY B N 1
ATOM 3948 C CA . GLY B 1 124 ? 10.883 33.562 18.688 1 87.88 124 GLY B CA 1
ATOM 3949 C C . GLY B 1 124 ? 12.281 33.375 19.234 1 87.88 124 GLY B C 1
ATOM 3950 O O . GLY B 1 124 ? 12.461 32.719 20.25 1 87.88 124 GLY B O 1
ATOM 3951 N N . PRO B 1 125 ? 13.281 33.844 18.5 1 85.62 125 PRO B N 1
ATOM 3952 C CA . PRO B 1 125 ? 14.68 33.719 18.922 1 85.62 125 PRO B CA 1
ATOM 3953 C C . PRO B 1 125 ? 14.922 34.312 20.312 1 85.62 125 PRO B C 1
ATOM 3955 O O . PRO B 1 125 ? 15.859 33.906 21 1 85.62 125 PRO B O 1
ATOM 3958 N N . ASP B 1 126 ? 14.086 35.25 20.688 1 89.38 126 ASP B N 1
ATOM 3959 C CA . ASP B 1 126 ? 14.25 35.906 21.984 1 89.38 126 ASP B CA 1
ATOM 3960 C C . ASP B 1 126 ? 13.594 35.062 23.094 1 89.38 126 ASP B C 1
ATOM 3962 O O . ASP B 1 126 ? 13.633 35.469 24.266 1 89.38 126 ASP B O 1
ATOM 3966 N N . GLY B 1 127 ? 12.992 34 22.672 1 89.25 127 GLY B N 1
ATOM 3967 C CA . GLY B 1 127 ? 12.375 33.125 23.656 1 89.25 127 GLY B CA 1
ATOM 3968 C C . GLY B 1 127 ? 10.953 33.531 24 1 89.25 127 GLY B C 1
ATOM 3969 O O . GLY B 1 127 ? 10.344 32.969 24.906 1 89.25 127 GLY B O 1
ATOM 3970 N N . LEU B 1 128 ? 10.453 34.531 23.328 1 92.56 128 LEU B N 1
ATOM 3971 C CA . LEU B 1 128 ? 9.102 35 23.594 1 92.56 128 LEU B CA 1
ATOM 3972 C C . LEU B 1 128 ? 8.156 34.594 22.469 1 92.56 128 LEU B C 1
ATOM 3974 O O . LEU B 1 128 ? 8.594 34.312 21.359 1 92.56 128 LEU B O 1
ATOM 3978 N N . PRO B 1 129 ? 6.871 34.562 22.828 1 92.31 129 PRO B N 1
ATOM 3979 C CA . PRO B 1 129 ? 5.906 34.281 21.766 1 92.31 129 PRO B CA 1
ATOM 3980 C C . PRO B 1 129 ? 6.043 35.25 20.578 1 92.31 129 PRO B C 1
ATOM 3982 O O . PRO B 1 129 ? 6.254 36.438 20.781 1 92.31 129 PRO B O 1
ATOM 3985 N N . ASP B 1 130 ? 5.969 34.719 19.359 1 90.88 130 ASP B N 1
ATOM 3986 C CA . ASP B 1 130 ? 6.262 35.562 18.203 1 90.88 130 ASP B CA 1
ATOM 3987 C C . ASP B 1 130 ? 5.023 35.719 17.328 1 90.88 130 ASP B C 1
ATOM 3989 O O . ASP B 1 130 ? 5.105 36.281 16.219 1 90.88 130 ASP B O 1
ATOM 3993 N N . GLY B 1 131 ? 3.895 35.25 17.781 1 91.69 131 GLY B N 1
ATOM 3994 C CA . GLY B 1 131 ? 2.643 35.469 17.078 1 91.69 131 GLY B CA 1
ATOM 3995 C C . GLY B 1 131 ? 2.359 34.406 16.016 1 91.69 131 GLY B C 1
ATOM 3996 O O . GLY B 1 131 ? 1.274 34.375 15.43 1 91.69 131 GLY B O 1
ATOM 3997 N N . THR B 1 132 ? 3.281 33.5 15.742 1 91.69 132 THR B N 1
ATOM 3998 C CA . THR B 1 132 ? 3.076 32.406 14.789 1 91.69 132 THR B CA 1
ATOM 3999 C C . THR B 1 132 ? 2.381 31.219 15.445 1 91.69 132 THR B C 1
ATOM 4001 O O . THR B 1 132 ? 2.289 31.156 16.672 1 91.69 132 THR B O 1
ATOM 4004 N N . PRO B 1 133 ? 1.802 30.344 14.656 1 92.12 133 PRO B N 1
ATOM 4005 C CA . PRO B 1 133 ? 1.135 29.172 15.234 1 92.12 133 PRO B CA 1
ATOM 4006 C C . PRO B 1 133 ? 2.082 28.297 16.047 1 92.12 133 PRO B C 1
ATOM 4008 O O . PRO B 1 133 ? 3.275 28.219 15.742 1 92.12 133 PRO B O 1
ATOM 4011 N N . GLY B 1 134 ? 1.495 27.703 17.031 1 90.62 134 GLY B N 1
ATOM 4012 C CA . GLY B 1 134 ? 2.271 26.812 17.891 1 90.62 134 GLY B CA 1
ATOM 4013 C C . GLY B 1 134 ? 2.758 25.562 17.172 1 90.62 134 GLY B C 1
ATOM 4014 O O . GLY B 1 134 ? 2.217 25.188 16.125 1 90.62 134 GLY B O 1
ATOM 4015 N N . TYR B 1 135 ? 3.797 24.984 17.625 1 93.25 135 TYR B N 1
ATOM 4016 C CA . TYR B 1 135 ? 4.41 23.766 17.109 1 93.25 135 TYR B CA 1
ATOM 4017 C C . TYR B 1 135 ? 4.766 22.812 18.25 1 93.25 135 TYR B C 1
ATOM 4019 O O . TYR B 1 135 ? 4.461 23.078 19.406 1 93.25 135 TYR B O 1
ATOM 4027 N N . PHE B 1 136 ? 5.301 21.656 17.906 1 95.31 136 PHE B N 1
ATOM 4028 C CA . PHE B 1 136 ? 5.621 20.594 18.859 1 95.31 136 PHE B CA 1
ATOM 4029 C C . PHE B 1 136 ? 6.543 21.094 19.953 1 95.31 136 PHE B C 1
ATOM 4031 O O . PHE B 1 136 ? 7.531 21.781 19.688 1 95.31 136 PHE B O 1
ATOM 4038 N N . ASP B 1 137 ? 6.238 20.797 21.203 1 95.62 137 ASP B N 1
ATOM 4039 C CA . ASP B 1 137 ? 7.035 21.219 22.344 1 95.62 137 ASP B CA 1
ATOM 4040 C C . ASP B 1 137 ? 8.109 20.188 22.672 1 95.62 137 ASP B C 1
ATOM 4042 O O . ASP B 1 137 ? 7.891 19.297 23.484 1 95.62 137 ASP B O 1
ATOM 4046 N N . VAL B 1 138 ? 9.281 20.406 22.172 1 96.62 138 VAL B N 1
ATOM 4047 C CA . VAL B 1 138 ? 10.398 19.484 22.375 1 96.62 138 VAL B CA 1
ATOM 4048 C C . VAL B 1 138 ? 10.789 19.469 23.859 1 96.62 138 VAL B C 1
ATOM 4050 O O . VAL B 1 138 ? 11.188 18.438 24.391 1 96.62 138 VAL B O 1
ATOM 4053 N N . GLY B 1 139 ? 10.656 20.641 24.531 1 96.19 139 GLY B N 1
ATOM 4054 C CA . GLY B 1 139 ? 10.906 20.688 25.969 1 96.19 139 GLY B CA 1
ATOM 4055 C C . GLY B 1 139 ? 9.969 19.797 26.766 1 96.19 139 GLY B C 1
ATOM 4056 O O . GLY B 1 139 ? 10.406 19.125 27.703 1 96.19 139 GLY B O 1
ATOM 4057 N N . ALA B 1 140 ? 8.703 19.828 26.438 1 96.06 140 ALA B N 1
ATOM 4058 C CA . ALA B 1 140 ? 7.738 18.969 27.094 1 96.06 140 ALA B CA 1
ATOM 4059 C C . ALA B 1 140 ? 8.078 17.484 26.875 1 96.06 140 ALA B C 1
ATOM 4061 O O . ALA B 1 140 ? 7.98 16.688 27.797 1 96.06 140 ALA B O 1
ATOM 4062 N N . LEU B 1 141 ? 8.453 17.109 25.672 1 97.75 141 LEU B N 1
ATOM 4063 C CA . LEU B 1 141 ? 8.883 15.742 25.391 1 97.75 141 LEU B CA 1
ATOM 4064 C C . LEU B 1 141 ? 10.078 15.367 26.266 1 97.75 141 LEU B C 1
ATOM 4066 O O . LEU B 1 141 ? 10.102 14.281 26.859 1 97.75 141 LEU B O 1
ATOM 4070 N N . GLU B 1 142 ? 11.039 16.234 26.297 1 98.06 142 GLU B N 1
ATOM 4071 C CA . GLU B 1 142 ? 12.242 15.977 27.078 1 98.06 142 GLU B CA 1
ATOM 4072 C C . GLU B 1 142 ? 11.906 15.727 28.547 1 98.06 142 GLU B C 1
ATOM 4074 O O . GLU B 1 142 ? 12.461 14.812 29.172 1 98.06 142 GLU B O 1
ATOM 4079 N N . ARG B 1 143 ? 11.039 16.531 29.062 1 97.56 143 ARG B N 1
ATOM 4080 C CA . ARG B 1 143 ? 10.617 16.359 30.453 1 97.56 143 ARG B CA 1
ATOM 4081 C C . ARG B 1 143 ? 9.984 14.984 30.656 1 97.56 143 ARG B C 1
ATOM 4083 O O . ARG B 1 143 ? 10.266 14.305 31.641 1 97.56 143 ARG B O 1
ATOM 4090 N N . ARG B 1 144 ? 9.125 14.594 29.75 1 97.5 144 ARG B N 1
ATOM 4091 C CA . ARG B 1 144 ? 8.461 13.297 29.844 1 97.5 144 ARG B CA 1
ATOM 4092 C C . ARG B 1 144 ? 9.469 12.156 29.766 1 97.5 144 ARG B C 1
ATOM 4094 O O . ARG B 1 144 ? 9.297 11.125 30.422 1 97.5 144 ARG B O 1
ATOM 4101 N N . LEU B 1 145 ? 10.484 12.312 28.953 1 98.12 145 LEU B N 1
ATOM 4102 C CA . LEU B 1 145 ? 11.531 11.305 28.797 1 98.12 145 LEU B CA 1
ATOM 4103 C C . LEU B 1 145 ? 12.375 11.203 30.062 1 98.12 145 LEU B C 1
ATOM 4105 O O . LEU B 1 145 ? 12.664 10.102 30.531 1 98.12 145 LEU B O 1
ATOM 4109 N N . ARG B 1 146 ? 12.711 12.312 30.625 1 97.94 146 ARG B N 1
ATOM 4110 C CA . ARG B 1 146 ? 13.695 12.359 31.703 1 97.94 146 ARG B CA 1
ATOM 4111 C C . ARG B 1 146 ? 13.023 12.18 33.062 1 97.94 146 ARG B C 1
ATOM 4113 O O . ARG B 1 146 ? 13.602 11.57 33.969 1 97.94 146 ARG B O 1
ATOM 4120 N N . VAL B 1 147 ? 11.836 12.703 33.219 1 97.56 147 VAL B N 1
ATOM 4121 C CA . VAL B 1 147 ? 11.219 12.781 34.531 1 97.56 147 VAL B CA 1
ATOM 4122 C C . VAL B 1 147 ? 10.148 11.703 34.656 1 97.56 147 VAL B C 1
ATOM 4124 O O . VAL B 1 147 ? 10.102 10.977 35.656 1 97.56 147 VAL B O 1
ATOM 4127 N N . ASP B 1 148 ? 9.297 11.539 33.656 1 96.5 148 ASP B N 1
ATOM 4128 C CA . ASP B 1 148 ? 8.141 10.648 33.75 1 96.5 148 ASP B CA 1
ATOM 4129 C C . ASP B 1 148 ? 8.516 9.227 33.344 1 96.5 148 ASP B C 1
ATOM 4131 O O . ASP B 1 148 ? 7.711 8.305 33.5 1 96.5 148 ASP B O 1
ATOM 4135 N N . GLY B 1 149 ? 9.656 9.031 32.719 1 97.19 149 GLY B N 1
ATOM 4136 C CA . GLY B 1 149 ? 10.109 7.699 32.344 1 97.19 149 GLY B CA 1
ATOM 4137 C C . GLY B 1 149 ? 9.523 7.207 31.031 1 97.19 149 GLY B C 1
ATOM 4138 O O . GLY B 1 149 ? 9.523 6.004 30.766 1 97.19 149 GLY B O 1
ATOM 4139 N N . LEU B 1 150 ? 9 8.156 30.281 1 97.31 150 LEU B N 1
ATOM 4140 C CA . LEU B 1 150 ? 8.469 7.805 28.969 1 97.31 150 LEU B CA 1
ATOM 4141 C C . LEU B 1 150 ? 9.562 7.238 28.062 1 97.31 150 LEU B C 1
ATOM 4143 O O . LEU B 1 150 ? 10.656 7.801 27.984 1 97.31 150 LEU B O 1
ATOM 4147 N N . ARG B 1 151 ? 9.289 6.086 27.422 1 98.5 151 ARG B N 1
ATOM 4148 C CA . ARG B 1 151 ? 10.227 5.449 26.5 1 98.5 151 ARG B CA 1
ATOM 4149 C C . ARG B 1 151 ? 9.562 5.113 25.172 1 98.5 151 ARG B C 1
ATOM 4151 O O . ARG B 1 151 ? 9.219 3.957 24.922 1 98.5 151 ARG B O 1
ATOM 4158 N N . PRO B 1 152 ? 9.414 6.113 24.344 1 98.44 152 PRO B N 1
ATOM 4159 C CA . PRO B 1 152 ? 8.773 5.859 23.062 1 98.44 152 PRO B CA 1
ATOM 4160 C C . PRO B 1 152 ? 9.688 5.129 22.078 1 98.44 152 PRO B C 1
ATOM 4162 O O . PRO B 1 152 ? 10.906 5.188 22.203 1 98.44 152 PRO B O 1
ATOM 4165 N N . ARG B 1 153 ? 9.07 4.398 21.172 1 98.5 153 ARG B N 1
ATOM 4166 C CA . ARG B 1 153 ? 9.789 3.848 20.031 1 98.5 153 ARG B CA 1
ATOM 4167 C C . ARG B 1 153 ? 9.773 4.824 18.859 1 98.5 153 ARG B C 1
ATOM 4169 O O . ARG B 1 153 ? 10.711 4.859 18.062 1 98.5 153 ARG B O 1
ATOM 4176 N N . LEU B 1 154 ? 8.703 5.609 18.75 1 98.19 154 LEU B N 1
ATOM 4177 C CA . LEU B 1 154 ? 8.508 6.594 17.703 1 98.19 154 LEU B CA 1
ATOM 4178 C C . LEU B 1 154 ? 7.996 7.914 18.266 1 98.19 154 LEU B C 1
ATOM 4180 O O . LEU B 1 154 ? 7.191 7.922 19.203 1 98.19 154 LEU B O 1
ATOM 4184 N N . VAL B 1 155 ? 8.445 9 17.734 1 97.81 155 VAL B N 1
ATOM 4185 C CA . VAL B 1 155 ? 7.848 10.32 17.922 1 97.81 155 VAL B CA 1
ATOM 4186 C C . VAL B 1 155 ? 7.383 10.867 16.562 1 97.81 155 VAL B C 1
ATOM 4188 O O . VAL B 1 155 ? 8.203 11.102 15.68 1 97.81 155 VAL B O 1
ATOM 4191 N N . TYR B 1 156 ? 6.086 11.031 16.484 1 97.56 156 TYR B N 1
ATOM 4192 C CA . TYR B 1 156 ? 5.477 11.516 15.25 1 97.56 156 TYR B CA 1
ATOM 4193 C C . TYR B 1 156 ? 5.102 12.992 15.367 1 97.56 156 TYR B C 1
ATOM 4195 O O . TYR B 1 156 ? 4.48 13.398 16.344 1 97.56 156 TYR B O 1
ATOM 4203 N N . LEU B 1 157 ? 5.445 13.742 14.328 1 96.25 157 LEU B N 1
ATOM 4204 C CA . LEU B 1 157 ? 5.043 15.141 14.258 1 96.25 157 LEU B CA 1
ATOM 4205 C C . LEU B 1 157 ? 5.039 15.625 12.812 1 96.25 157 LEU B C 1
ATOM 4207 O O . LEU B 1 157 ? 5.609 14.977 11.93 1 96.25 157 LEU B O 1
ATOM 4211 N N . VAL B 1 158 ? 4.375 16.641 12.555 1 96.19 158 VAL B N 1
ATOM 4212 C CA . VAL B 1 158 ? 4.445 17.406 11.312 1 96.19 158 VAL B CA 1
ATOM 4213 C C . VAL B 1 158 ? 5.289 18.656 11.531 1 96.19 158 VAL B C 1
ATOM 4215 O O . VAL B 1 158 ? 4.766 19.703 11.922 1 96.19 158 VAL B O 1
ATOM 4218 N N . PRO B 1 159 ? 6.566 18.609 11.203 1 95.19 159 PRO B N 1
ATOM 4219 C CA . PRO B 1 159 ? 7.512 19.625 11.672 1 95.19 159 PRO B CA 1
ATOM 4220 C C . PRO B 1 159 ? 7.367 20.953 10.914 1 95.19 159 PRO B C 1
ATOM 4222 O O . PRO B 1 159 ? 7.816 21.984 11.398 1 95.19 159 PRO B O 1
ATOM 4225 N N . THR B 1 160 ? 6.906 20.906 9.734 1 94.75 160 THR B N 1
ATOM 4226 C CA . THR B 1 160 ? 6.781 22.094 8.906 1 94.75 160 THR B CA 1
ATOM 4227 C C . THR B 1 160 ? 5.32 22.344 8.539 1 94.75 160 THR B C 1
ATOM 4229 O O . THR B 1 160 ? 4.688 21.516 7.879 1 94.75 160 THR B O 1
ATOM 4232 N N . HIS B 1 161 ? 4.844 23.562 9.008 1 94.69 161 HIS B N 1
ATOM 4233 C CA . HIS B 1 161 ? 3.447 23.906 8.758 1 94.69 161 HIS B CA 1
ATOM 4234 C C . HIS B 1 161 ? 2.51 22.797 9.227 1 94.69 161 HIS B C 1
ATOM 4236 O O . HIS B 1 161 ? 1.718 22.281 8.438 1 94.69 161 HIS B O 1
ATOM 4242 N N . SER B 1 162 ? 2.539 22.578 10.445 1 94.56 162 SER B N 1
ATOM 4243 C CA . SER B 1 162 ? 1.915 21.406 11.062 1 94.56 162 SER B CA 1
ATOM 4244 C C . SER B 1 162 ? 0.421 21.359 10.758 1 94.56 162 SER B C 1
ATOM 4246 O O . SER B 1 162 ? -0.196 22.391 10.477 1 94.56 162 SER B O 1
ATOM 4248 N N . ASN B 1 163 ? -0.095 20.219 10.68 1 94.38 163 ASN B N 1
ATOM 4249 C CA . ASN B 1 163 ? -1.516 19.891 10.664 1 94.38 163 ASN B CA 1
ATOM 4250 C C . ASN B 1 163 ? -1.985 19.375 12.023 1 94.38 163 ASN B C 1
ATOM 4252 O O . ASN B 1 163 ? -1.633 18.266 12.43 1 94.38 163 ASN B O 1
ATOM 4256 N N . PRO B 1 164 ? -2.633 20.125 12.789 1 92.88 164 PRO B N 1
ATOM 4257 C CA . PRO B 1 164 ? -3.576 21.125 12.266 1 92.88 164 PRO B CA 1
ATOM 4258 C C . PRO B 1 164 ? -3.15 22.562 12.562 1 92.88 164 PRO B C 1
ATOM 4260 O O . PRO B 1 164 ? -3.742 23.5 12.039 1 92.88 164 PRO B O 1
ATOM 4263 N N . ARG B 1 165 ? -2.164 22.875 13.312 1 92.06 165 ARG B N 1
ATOM 4264 C CA . ARG B 1 165 ? -1.97 24.203 13.906 1 92.06 165 ARG B CA 1
ATOM 4265 C C . ARG B 1 165 ? -1.281 25.141 12.93 1 92.06 165 ARG B C 1
ATOM 4267 O O . ARG B 1 165 ? -1.392 26.359 13.055 1 92.06 165 ARG B O 1
ATOM 4274 N N . GLY B 1 166 ? -0.499 24.562 12.086 1 94 166 GLY B N 1
ATOM 4275 C CA . GLY B 1 166 ? 0.146 25.391 11.078 1 94 166 GLY B CA 1
ATOM 4276 C C . GLY B 1 166 ? 1.533 25.844 11.484 1 94 166 GLY B C 1
ATOM 4277 O O . GLY B 1 166 ? 2.211 26.531 10.719 1 94 166 GLY B O 1
ATOM 4278 N N . GLY B 1 167 ? 1.991 25.469 12.617 1 93.62 167 GLY B N 1
ATOM 4279 C CA . GLY B 1 167 ? 3.289 25.906 13.109 1 93.62 167 GLY B CA 1
ATOM 4280 C C . GLY B 1 167 ? 4.445 25.141 12.5 1 93.62 167 GLY B C 1
ATOM 4281 O O . GLY B 1 167 ? 4.254 24.062 11.93 1 93.62 167 GLY B O 1
ATOM 4282 N N . THR B 1 168 ? 5.656 25.703 12.539 1 94.38 168 THR B N 1
ATOM 4283 C CA . THR B 1 168 ? 6.891 25.109 12.031 1 94.38 168 THR B CA 1
ATOM 4284 C C . THR B 1 168 ? 7.934 25 13.133 1 94.38 168 THR B C 1
ATOM 4286 O O . THR B 1 168 ? 8.25 26 13.797 1 94.38 168 THR B O 1
ATOM 4289 N N . LEU B 1 169 ? 8.375 23.844 13.336 1 94 169 LEU B N 1
ATOM 4290 C CA . LEU B 1 169 ? 9.422 23.594 14.32 1 94 169 LEU B CA 1
ATOM 4291 C C . LEU B 1 169 ? 10.719 24.297 13.922 1 94 169 LEU B C 1
ATOM 4293 O O . LEU B 1 169 ? 11.25 24.062 12.836 1 94 169 LEU B O 1
ATOM 4297 N N . PRO B 1 170 ? 11.195 25.172 14.781 1 91.56 170 PRO B N 1
ATOM 4298 C CA . PRO B 1 170 ? 12.414 25.891 14.43 1 91.56 170 PRO B CA 1
ATOM 4299 C C . PRO B 1 170 ? 13.656 25 14.414 1 91.56 170 PRO B C 1
ATOM 4301 O O . PRO B 1 170 ? 13.633 23.906 14.984 1 91.56 170 PRO B O 1
ATOM 4304 N N . GLU B 1 171 ? 14.719 25.438 13.789 1 88.62 171 GLU B N 1
ATOM 4305 C CA . GLU B 1 171 ? 15.945 24.672 13.609 1 88.62 171 GLU B CA 1
ATOM 4306 C C . GLU B 1 171 ? 16.5 24.203 14.953 1 88.62 171 GLU B C 1
ATOM 4308 O O . GLU B 1 171 ? 16.969 23.078 15.078 1 88.62 171 GLU B O 1
ATOM 4313 N N . ARG B 1 172 ? 16.5 25.109 15.914 1 89.19 172 ARG B N 1
ATOM 4314 C CA . ARG B 1 172 ? 17.016 24.797 17.25 1 89.19 172 ARG B CA 1
ATOM 4315 C C . ARG B 1 172 ? 16.281 23.578 17.828 1 89.19 172 ARG B C 1
ATOM 4317 O O . ARG B 1 172 ? 16.922 22.688 18.391 1 89.19 172 ARG B O 1
ATOM 4324 N N . ASP B 1 173 ? 14.992 23.578 17.75 1 92.5 173 ASP B N 1
ATOM 4325 C CA . ASP B 1 173 ? 14.188 22.484 18.328 1 92.5 173 ASP B CA 1
ATOM 4326 C C . ASP B 1 173 ? 14.328 21.219 17.5 1 92.5 173 ASP B C 1
ATOM 4328 O O . ASP B 1 173 ? 14.273 20.109 18.047 1 92.5 173 ASP B O 1
ATOM 4332 N N . ARG B 1 174 ? 14.516 21.266 16.172 1 92.44 174 ARG B N 1
ATOM 4333 C CA . ARG B 1 174 ? 14.781 20.109 15.328 1 92.44 174 ARG B CA 1
ATOM 4334 C C . ARG B 1 174 ? 16.062 19.391 15.766 1 92.44 174 ARG B C 1
ATOM 4336 O O . ARG B 1 174 ? 16.062 18.156 15.898 1 92.44 174 ARG B O 1
ATOM 4343 N N . LYS B 1 175 ? 17.078 20.172 15.93 1 90.12 175 LYS B N 1
ATOM 4344 C CA . LYS B 1 175 ? 18.359 19.609 16.375 1 90.12 175 LYS B CA 1
ATOM 4345 C C . LYS B 1 175 ? 18.219 18.922 17.719 1 90.12 175 LYS B C 1
ATOM 4347 O O . LYS B 1 175 ? 18.719 17.812 17.906 1 90.12 175 LYS B O 1
ATOM 4352 N N . ARG B 1 176 ? 17.531 19.625 18.578 1 93.38 176 ARG B N 1
ATOM 4353 C CA . ARG B 1 176 ? 17.359 19.047 19.906 1 93.38 176 ARG B CA 1
ATOM 4354 C C . ARG B 1 176 ? 16.562 17.75 19.844 1 93.38 176 ARG B C 1
ATOM 4356 O O . ARG B 1 176 ? 16.859 16.797 20.562 1 93.38 176 ARG B O 1
ATOM 4363 N N . LEU B 1 177 ? 15.531 17.719 19.062 1 94.88 177 LEU B N 1
ATOM 4364 C CA . LEU B 1 177 ? 14.711 16.531 18.906 1 94.88 177 LEU B CA 1
ATOM 4365 C C . LEU B 1 177 ? 15.555 15.352 18.422 1 94.88 177 LEU B C 1
ATOM 4367 O O . LEU B 1 177 ? 15.406 14.234 18.938 1 94.88 177 LEU B O 1
ATOM 4371 N N . VAL B 1 178 ? 16.469 15.531 17.484 1 93.44 178 VAL B N 1
ATOM 4372 C CA . VAL B 1 178 ? 17.328 14.484 16.953 1 93.44 178 VAL B CA 1
ATOM 4373 C C . VAL B 1 178 ? 18.297 14.008 18.047 1 93.44 178 VAL B C 1
ATOM 4375 O O . VAL B 1 178 ? 18.547 12.805 18.172 1 93.44 178 VAL B O 1
ATOM 4378 N N . GLU B 1 179 ? 18.797 14.977 18.781 1 94.12 179 GLU B N 1
ATOM 4379 C CA . GLU B 1 179 ? 19.672 14.617 19.906 1 94.12 179 GLU B CA 1
ATOM 4380 C C . GLU B 1 179 ? 18.953 13.703 20.891 1 94.12 179 GLU B C 1
ATOM 4382 O O . GLU B 1 179 ? 19.516 12.711 21.359 1 94.12 179 GLU B O 1
ATOM 4387 N N . LEU B 1 180 ? 17.734 14.078 21.234 1 96.25 180 LEU B N 1
ATOM 4388 C CA . LEU B 1 180 ? 16.938 13.258 22.141 1 96.25 180 LEU B CA 1
ATOM 4389 C C . LEU B 1 180 ? 16.672 11.883 21.547 1 96.25 180 LEU B C 1
ATOM 4391 O O . LEU B 1 180 ? 16.672 10.883 22.266 1 96.25 180 LEU B O 1
ATOM 4395 N N . ALA B 1 181 ? 16.422 11.82 20.25 1 96.38 181 ALA B N 1
ATOM 4396 C CA . ALA B 1 181 ? 16.172 10.555 19.578 1 96.38 181 ALA B CA 1
ATOM 4397 C C . ALA B 1 181 ? 17.359 9.602 19.734 1 96.38 181 ALA B C 1
ATOM 4399 O O . ALA B 1 181 ? 17.172 8.406 19.984 1 96.38 181 ALA B O 1
ATOM 4400 N N . VAL B 1 182 ? 18.562 10.094 19.594 1 93.75 182 VAL B N 1
ATOM 4401 C CA . VAL B 1 182 ? 19.766 9.297 19.734 1 93.75 182 VAL B CA 1
ATOM 4402 C C . VAL B 1 182 ? 19.938 8.875 21.203 1 93.75 182 VAL B C 1
ATOM 4404 O O . VAL B 1 182 ? 20.203 7.703 21.484 1 93.75 182 VAL B O 1
ATOM 4407 N N . GLU B 1 183 ? 19.766 9.828 22.062 1 95.56 183 GLU B N 1
ATOM 4408 C CA . GLU B 1 183 ? 20 9.594 23.484 1 95.56 183 GLU B CA 1
ATOM 4409 C C . GLU B 1 183 ? 19.031 8.555 24.047 1 95.56 183 GLU B C 1
ATOM 4411 O O . GLU B 1 183 ? 19.406 7.691 24.828 1 95.56 183 GLU B O 1
ATOM 4416 N N . PHE B 1 184 ? 17.797 8.641 23.625 1 97.56 184 PHE B N 1
ATOM 4417 C CA . PHE B 1 184 ? 16.766 7.801 24.234 1 97.56 184 PHE B CA 1
ATOM 4418 C C . PHE B 1 184 ? 16.359 6.684 23.281 1 97.56 184 PHE B C 1
ATOM 4420 O O . PHE B 1 184 ? 15.414 5.938 23.562 1 97.56 184 PHE B O 1
ATOM 4427 N N . ASN B 1 185 ? 16.938 6.586 22.125 1 95.62 185 ASN B N 1
ATOM 4428 C CA . ASN B 1 185 ? 16.844 5.48 21.172 1 95.62 185 ASN B CA 1
ATOM 4429 C C . ASN B 1 185 ? 15.445 5.34 20.594 1 95.62 185 ASN B C 1
ATOM 4431 O O . ASN B 1 185 ? 14.859 4.258 20.625 1 95.62 185 ASN B O 1
ATOM 4435 N N . PHE B 1 186 ? 14.867 6.395 20.125 1 97.31 186 PHE B N 1
ATOM 4436 C CA . PHE B 1 186 ? 13.617 6.348 19.375 1 97.31 186 PHE B CA 1
ATOM 4437 C C . PHE B 1 186 ? 13.789 6.914 17.984 1 97.31 186 PHE B C 1
ATOM 4439 O O . PHE B 1 186 ? 14.82 7.52 17.672 1 97.31 186 PHE B O 1
ATOM 4446 N N . TYR B 1 187 ? 12.875 6.562 17.094 1 96.94 187 TYR B N 1
ATOM 4447 C CA . TYR B 1 187 ? 12.867 7.145 15.758 1 96.94 187 TYR B CA 1
ATOM 4448 C C . TYR B 1 187 ? 11.969 8.383 15.703 1 96.94 187 TYR B C 1
ATOM 4450 O O . TYR B 1 187 ? 10.906 8.406 16.328 1 96.94 187 TYR B O 1
ATOM 4458 N N . VAL B 1 188 ? 12.445 9.414 15.023 1 96.75 188 VAL B N 1
ATOM 4459 C CA . VAL B 1 188 ? 11.586 10.539 14.672 1 96.75 188 VAL B CA 1
ATOM 4460 C C . VAL B 1 188 ? 10.875 10.25 13.344 1 96.75 188 VAL B C 1
ATOM 4462 O O . VAL B 1 188 ? 11.531 10.008 12.328 1 96.75 188 VAL B O 1
ATOM 4465 N N . LEU B 1 189 ? 9.633 10.148 13.359 1 96.94 189 LEU B N 1
ATOM 4466 C CA . LEU B 1 189 ? 8.812 10.031 12.156 1 96.94 189 LEU B CA 1
ATOM 4467 C C . LEU B 1 189 ? 8.25 11.391 11.75 1 96.94 189 LEU B C 1
ATOM 4469 O O . LEU B 1 189 ? 7.234 11.836 12.289 1 96.94 189 LEU B O 1
ATOM 4473 N N . ALA B 1 190 ? 8.906 12.031 10.836 1 96.06 190 ALA B N 1
ATOM 4474 C CA . ALA B 1 190 ? 8.586 13.398 10.43 1 96.06 190 ALA B CA 1
ATOM 4475 C C . ALA B 1 190 ? 7.672 13.406 9.211 1 96.06 190 ALA B C 1
ATOM 4477 O O . ALA B 1 190 ? 8.078 13.016 8.117 1 96.06 190 ALA B O 1
ATOM 4478 N N . ASP B 1 191 ? 6.445 13.766 9.391 1 96.56 191 ASP B N 1
ATOM 4479 C CA . ASP B 1 191 ? 5.5 14 8.305 1 96.56 191 ASP B CA 1
ATOM 4480 C C . ASP B 1 191 ? 5.773 15.336 7.621 1 96.56 191 ASP B C 1
ATOM 4482 O O . ASP B 1 191 ? 5.344 16.391 8.102 1 96.56 191 ASP B O 1
ATOM 4486 N N . GLU B 1 192 ? 6.422 15.266 6.488 1 94.25 192 GLU B N 1
ATOM 4487 C CA . GLU B 1 192 ? 6.902 16.453 5.793 1 94.25 192 GLU B CA 1
ATOM 4488 C C . GLU B 1 192 ? 6.059 16.75 4.559 1 94.25 192 GLU B C 1
ATOM 4490 O O . GLU B 1 192 ? 6.586 17.188 3.531 1 94.25 192 GLU B O 1
ATOM 4495 N N . VAL B 1 193 ? 4.816 16.5 4.66 1 94.31 193 VAL B N 1
ATOM 4496 C CA . VAL B 1 193 ? 3.932 16.562 3.502 1 94.31 193 VAL B CA 1
ATOM 4497 C C . VAL B 1 193 ? 3.801 18 3.031 1 94.31 193 VAL B C 1
ATOM 4499 O O . VAL B 1 193 ? 3.57 18.266 1.847 1 94.31 193 VAL B O 1
ATOM 4502 N N . TYR B 1 194 ? 4.066 19.047 3.877 1 95 194 TYR B N 1
ATOM 4503 C CA . TYR B 1 194 ? 3.82 20.438 3.529 1 95 194 TYR B CA 1
ATOM 4504 C C . TYR B 1 194 ? 5.133 21.203 3.367 1 95 194 TYR B C 1
ATOM 4506 O O . TYR B 1 194 ? 5.129 22.406 3.107 1 95 194 TYR B O 1
ATOM 4514 N N . HIS B 1 195 ? 6.277 20.562 3.496 1 91.62 195 HIS B N 1
ATOM 4515 C CA . HIS B 1 195 ? 7.551 21.25 3.635 1 91.62 195 HIS B CA 1
ATOM 4516 C C . HIS B 1 195 ? 7.895 22.031 2.369 1 91.62 195 HIS B C 1
ATOM 4518 O O . HIS B 1 195 ? 8.617 23.031 2.428 1 91.62 195 HIS B O 1
ATOM 4524 N N . LEU B 1 196 ? 7.355 21.656 1.26 1 92.12 196 LEU B N 1
ATOM 4525 C CA . LEU B 1 196 ? 7.664 22.359 0.018 1 92.12 196 LEU B CA 1
ATOM 4526 C C . LEU B 1 196 ? 6.625 23.438 -0.272 1 92.12 196 LEU B C 1
ATOM 4528 O O . LEU B 1 196 ? 6.801 24.25 -1.188 1 92.12 196 LEU B O 1
ATOM 4532 N N . LEU B 1 197 ? 5.566 23.469 0.476 1 93.56 197 LEU B N 1
ATOM 4533 C CA . LEU B 1 197 ? 4.5 24.453 0.299 1 93.56 197 LEU B CA 1
ATOM 4534 C C . LEU B 1 197 ? 4.688 25.641 1.235 1 93.56 197 LEU B C 1
ATOM 4536 O O . LEU B 1 197 ? 3.922 25.812 2.186 1 93.56 197 LEU B O 1
ATOM 4540 N N . HIS B 1 198 ? 5.645 26.438 0.966 1 92.69 198 HIS B N 1
ATOM 4541 C CA . HIS B 1 198 ? 5.941 27.625 1.751 1 92.69 198 HIS B CA 1
ATOM 4542 C C . HIS B 1 198 ? 5.992 28.875 0.866 1 92.69 198 HIS B C 1
ATOM 4544 O O . HIS B 1 198 ? 6.363 28.781 -0.306 1 92.69 198 HIS B O 1
ATOM 4550 N N . TRP B 1 199 ? 5.633 29.969 1.364 1 90.56 199 TRP B N 1
ATOM 4551 C CA . TRP B 1 199 ? 5.645 31.234 0.625 1 90.56 199 TRP B CA 1
ATOM 4552 C C . TRP B 1 199 ? 6.117 32.375 1.511 1 90.56 199 TRP B C 1
ATOM 4554 O O . TRP B 1 199 ? 5.91 33.562 1.186 1 90.56 199 TRP B O 1
ATOM 4564 N N . GLY B 1 200 ? 6.684 32.031 2.621 1 76.69 200 GLY B N 1
ATOM 4565 C CA . GLY B 1 200 ? 7.211 33.062 3.506 1 76.69 200 GLY B CA 1
ATOM 4566 C C . GLY B 1 200 ? 8.484 33.688 2.99 1 76.69 200 GLY B C 1
ATOM 4567 O O . GLY B 1 200 ? 8.938 33.406 1.885 1 76.69 200 GLY B O 1
ATOM 4568 N N . GLU B 1 201 ? 8.938 34.656 3.773 1 70.31 201 GLU B N 1
ATOM 4569 C CA . GLU B 1 201 ? 10.148 35.406 3.41 1 70.31 201 GLU B CA 1
ATOM 4570 C C . GLU B 1 201 ? 11.352 34.469 3.314 1 70.31 201 GLU B C 1
ATOM 4572 O O . GLU B 1 201 ? 12.172 34.594 2.404 1 70.31 201 GLU B O 1
ATOM 4577 N N . GLU B 1 202 ? 11.359 33.531 4.312 1 73.19 202 GLU B N 1
ATOM 4578 C CA . GLU B 1 202 ? 12.422 32.531 4.328 1 73.19 202 GLU B CA 1
ATOM 4579 C C . GLU B 1 202 ? 11.844 31.109 4.266 1 73.19 202 GLU B C 1
ATOM 4581 O O . GLU B 1 202 ? 10.773 30.844 4.82 1 73.19 202 GLU B O 1
ATOM 4586 N N . PRO B 1 203 ? 12.617 30.297 3.555 1 76.44 203 PRO B N 1
ATOM 4587 C CA . PRO B 1 203 ? 12.18 28.891 3.57 1 76.44 203 PRO B CA 1
ATOM 4588 C C . PRO B 1 203 ? 12.258 28.266 4.961 1 76.44 203 PRO B C 1
ATOM 4590 O O . PRO B 1 203 ? 13.039 28.719 5.801 1 76.44 203 PRO B O 1
ATOM 4593 N N . PRO B 1 204 ? 11.336 27.328 5.191 1 77.69 204 PRO B N 1
ATOM 4594 C CA . PRO B 1 204 ? 11.469 26.609 6.461 1 77.69 204 PRO B CA 1
ATOM 4595 C C . PRO B 1 204 ? 12.797 25.875 6.578 1 77.69 204 PRO B C 1
ATOM 4597 O O . PRO B 1 204 ? 13.508 25.703 5.582 1 77.69 204 PRO B O 1
ATOM 4600 N N . PRO B 1 205 ? 13.148 25.594 7.891 1 73.12 205 PRO B N 1
ATOM 4601 C CA . PRO B 1 205 ? 14.359 24.797 8.055 1 73.12 205 PRO B CA 1
ATOM 4602 C C . PRO B 1 205 ? 14.312 23.484 7.277 1 73.12 205 PRO B C 1
ATOM 4604 O O . PRO B 1 205 ? 13.227 22.984 6.957 1 73.12 205 PRO B O 1
ATOM 4607 N N . PRO B 1 206 ? 15.484 23.016 7.004 1 65.44 206 PRO B N 1
ATOM 4608 C CA . PRO B 1 206 ? 15.539 21.75 6.277 1 65.44 206 PRO B CA 1
ATOM 4609 C C . PRO B 1 206 ? 14.852 20.609 7.027 1 65.44 206 PRO B C 1
ATOM 4611 O O . PRO B 1 206 ? 14.617 20.719 8.234 1 65.44 206 PRO B O 1
ATOM 4614 N N . ARG B 1 207 ? 14.586 19.688 6.277 1 70.56 207 ARG B N 1
ATOM 4615 C CA . ARG B 1 207 ? 14.008 18.484 6.855 1 70.56 207 ARG B CA 1
ATOM 4616 C C . ARG B 1 207 ? 14.852 17.969 8.008 1 70.56 207 ARG B C 1
ATOM 4618 O O . ARG B 1 207 ? 16.062 18.203 8.055 1 70.56 207 ARG B O 1
ATOM 4625 N N . ILE B 1 208 ? 14.141 17.469 8.984 1 62.53 208 ILE B N 1
ATOM 4626 C CA . ILE B 1 208 ? 14.852 16.922 10.133 1 62.53 208 ILE B CA 1
ATOM 4627 C C . ILE B 1 208 ? 15.836 15.852 9.68 1 62.53 208 ILE B C 1
ATOM 4629 O O . ILE B 1 208 ? 16.891 15.664 10.297 1 62.53 208 ILE B O 1
ATOM 4633 N N . GLY B 1 209 ? 15.477 15.164 8.484 1 56.94 209 GLY B N 1
ATOM 4634 C CA . GLY B 1 209 ? 16.156 13.977 7.984 1 56.94 209 GLY B CA 1
ATOM 4635 C C . GLY B 1 209 ? 17.594 14.227 7.594 1 56.94 209 GLY B C 1
ATOM 4636 O O . GLY B 1 209 ? 18.312 13.297 7.219 1 56.94 209 GLY B O 1
ATOM 4637 N N . ARG B 1 210 ? 18 15.516 7.5 1 53.81 210 ARG B N 1
ATOM 4638 C CA . ARG B 1 210 ? 19.375 15.734 7.062 1 53.81 210 ARG B CA 1
ATOM 4639 C C . ARG B 1 210 ? 20.375 15.141 8.055 1 53.81 210 ARG B C 1
ATOM 4641 O O . ARG B 1 210 ? 21.562 15.055 7.766 1 53.81 210 ARG B O 1
ATOM 4648 N N . SER B 1 211 ? 19.766 14.961 9.188 1 48.94 211 SER B N 1
ATOM 4649 C CA . SER B 1 211 ? 20.734 14.469 10.156 1 48.94 211 SER B CA 1
ATOM 4650 C C . SER B 1 211 ? 21.078 13 9.906 1 48.94 211 SER B C 1
ATOM 4652 O O . SER B 1 211 ? 20.203 12.211 9.531 1 48.94 211 SER B O 1
ATOM 4654 N N . SER B 1 212 ? 22.219 12.828 9.258 1 50.47 212 SER B N 1
ATOM 4655 C CA . SER B 1 212 ? 22.906 11.555 9.086 1 50.47 212 SER B CA 1
ATOM 4656 C C . SER B 1 212 ? 22.516 10.57 10.18 1 50.47 212 SER B C 1
ATOM 4658 O O . SER B 1 212 ? 22.938 9.406 10.156 1 50.47 212 SER B O 1
ATOM 4660 N N . ALA B 1 213 ? 21.734 11.078 11.203 1 58.81 213 ALA B N 1
ATOM 4661 C CA . ALA B 1 213 ? 21.562 10.133 12.297 1 58.81 213 ALA B CA 1
ATOM 4662 C C . ALA B 1 213 ? 20.516 9.078 11.953 1 58.81 213 ALA B C 1
ATOM 4664 O O . ALA B 1 213 ? 19.469 9.398 11.391 1 58.81 213 ALA B O 1
ATOM 4665 N N . ALA B 1 214 ? 20.828 7.895 11.82 1 77.88 214 ALA B N 1
ATOM 4666 C CA . ALA B 1 214 ? 20.062 6.68 11.562 1 77.88 214 ALA B CA 1
ATOM 4667 C C . ALA B 1 214 ? 18.844 6.598 12.492 1 77.88 214 ALA B C 1
ATOM 4669 O O . ALA B 1 214 ? 18.562 5.539 13.047 1 77.88 214 ALA B O 1
ATOM 4670 N N . ARG B 1 215 ? 18.156 7.961 12.797 1 91.44 215 ARG B N 1
ATOM 4671 C CA . ARG B 1 215 ? 16.984 7.902 13.68 1 91.44 215 ARG B CA 1
ATOM 4672 C C . ARG B 1 215 ? 15.812 8.68 13.094 1 91.44 215 ARG B C 1
ATOM 4674 O O . ARG B 1 215 ? 14.75 8.758 13.711 1 91.44 215 ARG B O 1
ATOM 4681 N N . VAL B 1 216 ? 16 9.281 11.914 1 94.31 216 VAL B N 1
ATOM 4682 C CA . VAL B 1 216 ? 14.93 10.117 11.375 1 94.31 216 VAL B CA 1
ATOM 4683 C C . VAL B 1 216 ? 14.375 9.484 10.102 1 94.31 216 VAL B C 1
ATOM 4685 O O . VAL B 1 216 ? 15.125 9.102 9.211 1 94.31 216 VAL B O 1
ATOM 4688 N N . VAL B 1 217 ? 13.109 9.359 10.055 1 95.56 217 VAL B N 1
ATOM 4689 C CA . VAL B 1 217 ? 12.367 8.93 8.875 1 95.56 217 VAL B CA 1
ATOM 4690 C C . VAL B 1 217 ? 11.422 10.039 8.422 1 95.56 217 VAL B C 1
ATOM 4692 O O . VAL B 1 217 ? 10.422 10.32 9.078 1 95.56 217 VAL B O 1
ATOM 4695 N N . SER B 1 218 ? 11.789 10.664 7.332 1 94.81 218 SER B N 1
ATOM 4696 C CA . SER B 1 218 ? 10.922 11.68 6.746 1 94.81 218 SER B CA 1
ATOM 4697 C C . SER B 1 218 ? 10.008 11.078 5.688 1 94.81 218 SER B C 1
ATOM 4699 O O . SER B 1 218 ? 10.453 10.328 4.824 1 94.81 218 SER B O 1
ATOM 4701 N N . VAL B 1 219 ? 8.742 11.367 5.801 1 96.19 219 VAL B N 1
ATOM 4702 C CA . VAL B 1 219 ? 7.777 10.922 4.797 1 96.19 219 VAL B CA 1
ATOM 4703 C C . VAL B 1 219 ? 7.141 12.133 4.117 1 96.19 219 VAL B C 1
ATOM 4705 O O . VAL B 1 219 ? 6.832 13.133 4.77 1 96.19 219 VAL B O 1
ATOM 4708 N N . SER B 1 220 ? 7.047 12.086 2.842 1 96 220 SER B N 1
ATOM 4709 C CA . SER B 1 220 ? 6.438 13.164 2.068 1 96 220 SER B CA 1
ATOM 4710 C C . SER B 1 220 ? 5.75 12.625 0.82 1 96 220 SER B C 1
ATOM 4712 O O . SER B 1 220 ? 5.664 11.414 0.626 1 96 220 SER B O 1
ATOM 4714 N N . SER B 1 221 ? 5.125 13.523 0.088 1 95.38 221 SER B N 1
ATOM 4715 C CA . SER B 1 221 ? 4.316 13.047 -1.027 1 95.38 221 SER B CA 1
ATOM 4716 C C . SER B 1 221 ? 4.086 14.148 -2.059 1 95.38 221 SER B C 1
ATOM 4718 O O . SER B 1 221 ? 4.168 15.336 -1.735 1 95.38 221 SER B O 1
ATOM 4720 N N . PHE B 1 222 ? 3.85 13.742 -3.246 1 92.69 222 PHE B N 1
ATOM 4721 C CA . PHE B 1 222 ? 3.451 14.641 -4.324 1 92.69 222 PHE B CA 1
ATOM 4722 C C . PHE B 1 222 ? 1.945 14.875 -4.309 1 92.69 222 PHE B C 1
ATOM 4724 O O . PHE B 1 222 ? 1.42 15.641 -5.117 1 92.69 222 PHE B O 1
ATOM 4731 N N . THR B 1 223 ? 1.239 14.305 -3.35 1 87.06 223 THR B N 1
ATOM 4732 C CA . THR B 1 223 ? -0.219 14.336 -3.32 1 87.06 223 THR B CA 1
ATOM 4733 C C . THR B 1 223 ? -0.728 15.75 -3.078 1 87.06 223 THR B C 1
ATOM 4735 O O . THR B 1 223 ? -1.827 16.109 -3.51 1 87.06 223 THR B O 1
ATOM 4738 N N . LYS B 1 224 ? 0.105 16.578 -2.406 1 88.5 224 LYS B N 1
ATOM 4739 C CA . LYS B 1 224 ? -0.309 17.938 -2.09 1 88.5 224 LYS B CA 1
ATOM 4740 C C . LYS B 1 224 ? 0.331 18.938 -3.045 1 88.5 224 LYS B C 1
ATOM 4742 O O . LYS B 1 224 ? -0.048 20.109 -3.064 1 88.5 224 LYS B O 1
ATOM 4747 N N . ILE B 1 225 ? 1.27 18.5 -3.84 1 90.06 225 ILE B N 1
ATOM 4748 C CA . ILE B 1 225 ? 2.018 19.469 -4.633 1 90.06 225 ILE B CA 1
ATOM 4749 C C . ILE B 1 225 ? 1.899 19.109 -6.117 1 90.06 225 ILE B C 1
ATOM 4751 O O . ILE B 1 225 ? 2.502 19.781 -6.965 1 90.06 225 ILE B O 1
ATOM 4755 N N . LEU B 1 226 ? 1.22 18.047 -6.449 1 87.88 226 LEU B N 1
ATOM 4756 C CA . LEU B 1 226 ? 0.968 17.688 -7.84 1 87.88 226 LEU B CA 1
ATOM 4757 C C . LEU B 1 226 ? -0.449 17.141 -8.016 1 87.88 226 LEU B C 1
ATOM 4759 O O . LEU B 1 226 ? -1.36 17.891 -8.375 1 87.88 226 LEU B O 1
ATOM 4763 N N . ALA B 1 227 ? -0.716 15.844 -7.641 1 80.75 227 ALA B N 1
ATOM 4764 C CA . ALA B 1 227 ? -2.045 15.25 -7.77 1 80.75 227 ALA B CA 1
ATOM 4765 C C . ALA B 1 227 ? -2.246 14.133 -6.754 1 80.75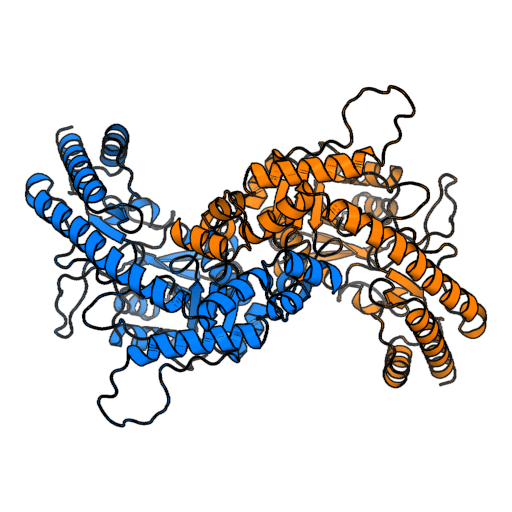 227 ALA B C 1
ATOM 4767 O O . ALA B 1 227 ? -1.535 13.125 -6.785 1 80.75 227 ALA B O 1
ATOM 4768 N N . PRO B 1 228 ? -3.303 14.312 -5.926 1 78.12 228 PRO B N 1
ATOM 4769 C CA . PRO B 1 228 ? -3.52 13.297 -4.895 1 78.12 228 PRO B CA 1
ATOM 4770 C C . PRO B 1 228 ? -3.816 11.914 -5.484 1 78.12 228 PRO B C 1
ATOM 4772 O O . PRO B 1 228 ? -3.416 10.898 -4.914 1 78.12 228 PRO B O 1
ATOM 4775 N N . GLY B 1 229 ? -4.395 11.844 -6.633 1 82.62 229 GLY B N 1
ATOM 4776 C CA . GLY B 1 229 ? -4.812 10.586 -7.23 1 82.62 229 GLY B CA 1
ATOM 4777 C C . GLY B 1 229 ? -3.654 9.773 -7.789 1 82.62 229 GLY B C 1
ATOM 4778 O O . GLY B 1 229 ? -3.805 8.586 -8.086 1 82.62 229 GLY B O 1
ATOM 4779 N N . LEU B 1 230 ? -2.463 10.367 -7.93 1 85.19 230 LEU B N 1
ATOM 4780 C CA . LEU B 1 230 ? -1.288 9.633 -8.383 1 85.19 230 LEU B CA 1
ATOM 4781 C C . LEU B 1 230 ? -0.781 8.695 -7.285 1 85.19 230 LEU B C 1
ATOM 4783 O O . LEU B 1 230 ? -0.156 7.672 -7.574 1 85.19 230 LEU B O 1
ATOM 4787 N N . ARG B 1 231 ? -1.066 9.062 -6.078 1 90.56 231 ARG B N 1
ATOM 4788 C CA . ARG B 1 231 ? -0.647 8.289 -4.914 1 90.56 231 ARG B CA 1
ATOM 4789 C C . ARG B 1 231 ? 0.85 7.996 -4.961 1 90.56 231 ARG B C 1
ATOM 4791 O O . ARG B 1 231 ? 1.271 6.852 -4.797 1 90.56 231 ARG B O 1
ATOM 4798 N N . VAL B 1 232 ? 1.652 9.047 -5.141 1 93.56 232 VAL B N 1
ATOM 4799 C CA . VAL B 1 232 ? 3.104 8.898 -5.148 1 93.56 232 VAL B CA 1
ATOM 4800 C C . VAL B 1 232 ? 3.715 9.727 -4.023 1 93.56 232 VAL B C 1
ATOM 4802 O O . VAL B 1 232 ? 3.508 10.945 -3.957 1 93.56 232 VAL B O 1
ATOM 4805 N N . GLY B 1 233 ? 4.32 9.125 -3.139 1 96.44 233 GLY B N 1
ATOM 4806 C CA . GLY B 1 233 ? 5.109 9.727 -2.074 1 96.44 233 GLY B CA 1
ATOM 4807 C C . GLY B 1 233 ? 6.484 9.109 -1.926 1 96.44 233 GLY B C 1
ATOM 4808 O O . GLY B 1 233 ? 6.914 8.328 -2.777 1 96.44 233 GLY B O 1
ATOM 4809 N N . TRP B 1 234 ? 7.215 9.547 -0.917 1 96.5 234 TRP B N 1
ATOM 4810 C CA . TRP B 1 234 ? 8.539 8.977 -0.675 1 96.5 234 TRP B CA 1
ATOM 4811 C C . TRP B 1 234 ? 8.883 9.023 0.81 1 96.5 234 TRP B C 1
ATOM 4813 O O . TRP B 1 234 ? 8.336 9.836 1.558 1 96.5 234 TRP B O 1
ATOM 4823 N N . ILE B 1 235 ? 9.656 8.055 1.191 1 96 235 ILE B N 1
ATOM 4824 C CA . ILE B 1 235 ? 10.391 8.078 2.451 1 96 235 ILE B CA 1
ATOM 4825 C C . ILE B 1 235 ? 11.82 8.539 2.203 1 96 235 ILE B C 1
ATOM 4827 O O . ILE B 1 235 ? 12.453 8.125 1.224 1 96 235 ILE B O 1
ATOM 4831 N N . GLU B 1 236 ? 12.328 9.438 2.955 1 94 236 GLU B N 1
ATOM 4832 C CA . GLU B 1 236 ? 13.734 9.844 2.977 1 94 236 GLU B CA 1
ATOM 4833 C C . GLU B 1 236 ? 14.375 9.547 4.328 1 94 236 GLU B C 1
ATOM 4835 O O . GLU B 1 236 ? 13.93 10.055 5.359 1 94 236 GLU B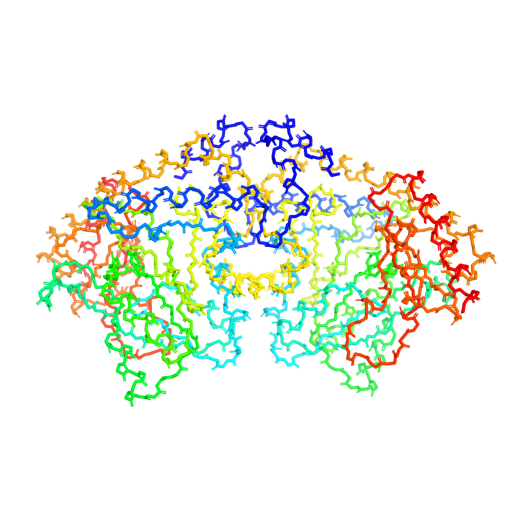 O 1
ATOM 4840 N N . THR B 1 237 ? 15.328 8.711 4.375 1 93.56 237 THR B N 1
ATOM 4841 C CA . THR B 1 237 ? 15.984 8.297 5.613 1 93.56 237 THR B CA 1
ATOM 4842 C C . THR B 1 237 ? 17.344 7.66 5.316 1 93.56 237 THR B C 1
ATOM 4844 O O . THR B 1 237 ? 17.812 7.691 4.176 1 93.56 237 THR B O 1
ATOM 4847 N N . ALA B 1 238 ? 18.031 7.262 6.375 1 92.12 238 ALA B N 1
ATOM 4848 C CA . ALA B 1 238 ? 19.297 6.555 6.188 1 92.12 238 ALA B CA 1
ATOM 4849 C C . ALA B 1 238 ? 19.109 5.297 5.348 1 92.12 238 ALA B C 1
ATOM 4851 O O . ALA B 1 238 ? 18.094 4.613 5.465 1 92.12 238 ALA B O 1
ATOM 4852 N N . ARG B 1 239 ? 20.125 4.969 4.562 1 90.44 239 ARG B N 1
ATOM 4853 C CA . ARG B 1 239 ? 20.062 3.826 3.658 1 90.44 239 ARG B CA 1
ATOM 4854 C C . ARG B 1 239 ? 19.719 2.547 4.414 1 90.44 239 ARG B C 1
ATOM 4856 O O . ARG B 1 239 ? 18.938 1.729 3.928 1 90.44 239 ARG B O 1
ATOM 4863 N N . SER B 1 240 ? 20.281 2.393 5.535 1 92.06 240 SER B N 1
ATOM 4864 C CA . SER B 1 240 ? 20.031 1.188 6.32 1 92.06 240 SER B CA 1
ATOM 4865 C C . SER B 1 240 ? 18.562 1.069 6.711 1 92.06 240 SER B C 1
ATOM 4867 O O . SER B 1 240 ? 18.016 -0.033 6.754 1 92.06 240 SER B O 1
ATOM 4869 N N . ILE B 1 241 ? 17.922 2.152 7.012 1 93.94 241 ILE B N 1
ATOM 4870 C CA . ILE B 1 241 ? 16.516 2.15 7.391 1 93.94 241 ILE B CA 1
ATOM 4871 C C . ILE B 1 241 ? 15.648 1.919 6.152 1 93.94 241 ILE B C 1
ATOM 4873 O O . ILE B 1 241 ? 14.633 1.227 6.223 1 93.94 241 ILE B O 1
ATOM 4877 N N . VAL B 1 242 ? 16.078 2.506 4.996 1 93.81 242 VAL B N 1
ATOM 4878 C CA . VAL B 1 242 ? 15.391 2.24 3.74 1 93.81 242 VAL B CA 1
ATOM 4879 C C . VAL B 1 242 ? 15.352 0.737 3.477 1 93.81 242 VAL B C 1
ATOM 4881 O O . VAL B 1 242 ? 14.305 0.185 3.135 1 93.81 242 VAL B O 1
ATOM 4884 N N . ASP B 1 243 ? 16.469 0.078 3.664 1 92.88 243 ASP B N 1
ATOM 4885 C CA . ASP B 1 243 ? 16.562 -1.363 3.459 1 92.88 243 ASP B CA 1
ATOM 4886 C C . ASP B 1 243 ? 15.617 -2.115 4.387 1 92.88 243 ASP B C 1
ATOM 4888 O O . ASP B 1 243 ? 14.945 -3.059 3.965 1 92.88 243 ASP B O 1
ATOM 4892 N N . THR B 1 244 ? 15.555 -1.641 5.578 1 93.88 244 THR B N 1
ATOM 4893 C CA . THR B 1 244 ? 14.695 -2.273 6.57 1 93.88 244 THR B CA 1
ATOM 4894 C C . THR B 1 244 ? 13.227 -2.119 6.191 1 93.88 244 THR B C 1
ATOM 4896 O O . THR B 1 244 ? 12.477 -3.094 6.188 1 93.88 244 THR B O 1
ATOM 4899 N N . ILE B 1 245 ? 12.828 -0.926 5.844 1 94.88 245 ILE B N 1
ATOM 4900 C CA . ILE B 1 245 ? 11.43 -0.637 5.547 1 94.88 245 ILE B CA 1
ATOM 4901 C C . ILE B 1 245 ? 11.023 -1.348 4.262 1 94.88 245 ILE B C 1
ATOM 4903 O O . ILE B 1 245 ? 9.914 -1.891 4.172 1 94.88 245 ILE B O 1
ATOM 4907 N N . SER B 1 246 ? 11.922 -1.405 3.309 1 93.5 246 SER B N 1
ATOM 4908 C CA . SER B 1 246 ? 11.609 -1.974 2.002 1 93.5 246 SER B CA 1
ATOM 4909 C C . SER B 1 246 ? 11.555 -3.496 2.059 1 93.5 246 SER B C 1
ATOM 4911 O O . SER B 1 246 ? 11.086 -4.141 1.12 1 93.5 246 SER B O 1
ATOM 4913 N N . ASP B 1 247 ? 11.969 -4.105 3.107 1 91.88 247 ASP B N 1
ATOM 4914 C CA . ASP B 1 247 ? 11.984 -5.559 3.24 1 91.88 247 ASP B CA 1
ATOM 4915 C C . ASP B 1 247 ? 10.625 -6.082 3.705 1 91.88 247 ASP B C 1
ATOM 4917 O O . ASP B 1 247 ? 10.477 -7.273 3.975 1 91.88 247 ASP B O 1
ATOM 4921 N N . ARG B 1 248 ? 9.648 -5.164 3.857 1 92.31 248 ARG B N 1
ATOM 4922 C CA . ARG B 1 248 ? 8.289 -5.613 4.141 1 92.31 248 ARG B CA 1
ATOM 4923 C C . ARG B 1 248 ? 7.84 -6.664 3.135 1 92.31 248 ARG B C 1
ATOM 4925 O O . ARG B 1 248 ? 8.078 -6.523 1.934 1 92.31 248 ARG B O 1
ATOM 4932 N N . GLY B 1 249 ? 7.215 -7.719 3.578 1 90.06 249 GLY B N 1
ATOM 4933 C CA . GLY B 1 249 ? 6.922 -8.906 2.791 1 90.06 249 GLY B CA 1
ATOM 4934 C C . GLY B 1 249 ? 6.18 -8.602 1.505 1 90.06 249 GLY B C 1
ATOM 4935 O O . GLY B 1 249 ? 6.57 -9.07 0.432 1 90.06 249 GLY B O 1
ATOM 4936 N N . TYR B 1 250 ? 5.105 -7.812 1.572 1 90.44 250 TYR B N 1
ATOM 4937 C CA . TYR B 1 250 ? 4.324 -7.594 0.359 1 90.44 250 TYR B CA 1
ATOM 4938 C C . TYR B 1 250 ? 5.07 -6.688 -0.612 1 90.44 250 TYR B C 1
ATOM 4940 O O . TYR B 1 250 ? 4.863 -6.766 -1.826 1 90.44 250 TYR B O 1
ATOM 4948 N N . VAL B 1 251 ? 5.965 -5.812 -0.057 1 90.88 251 VAL B N 1
ATOM 4949 C CA . VAL B 1 251 ? 6.789 -4.965 -0.911 1 90.88 251 VAL B CA 1
ATOM 4950 C C . VAL B 1 251 ? 7.855 -5.812 -1.604 1 90.88 251 VAL B C 1
ATOM 4952 O O . VAL B 1 251 ? 8.109 -5.648 -2.801 1 90.88 251 VAL B O 1
ATOM 4955 N N . ASN B 1 252 ? 8.422 -6.719 -0.833 1 87.19 252 ASN B N 1
ATOM 4956 C CA . ASN B 1 252 ? 9.383 -7.648 -1.416 1 87.19 252 ASN B CA 1
ATOM 4957 C C . ASN B 1 252 ? 8.742 -8.5 -2.514 1 87.19 252 ASN B C 1
ATOM 4959 O O . ASN B 1 252 ? 9.359 -8.742 -3.551 1 87.19 252 ASN B O 1
ATOM 4963 N N . SER B 1 253 ? 7.551 -8.867 -2.32 1 86.06 253 SER B N 1
ATOM 4964 C CA . SER B 1 253 ? 6.82 -9.727 -3.248 1 86.06 253 SER B CA 1
ATOM 4965 C C . SER B 1 253 ? 6.395 -8.953 -4.496 1 86.06 253 SER B C 1
ATOM 4967 O O . SER B 1 253 ? 6.547 -9.445 -5.613 1 86.06 253 SER B O 1
ATOM 4969 N N . GLY B 1 254 ? 5.953 -7.762 -4.363 1 84.75 254 GLY B N 1
ATOM 4970 C CA . GLY B 1 254 ? 5.387 -6.996 -5.465 1 84.75 254 GLY B CA 1
ATOM 4971 C C . GLY B 1 254 ? 6.375 -6.035 -6.094 1 84.75 254 GLY B C 1
ATOM 4972 O O . GLY B 1 254 ? 6.188 -5.598 -7.23 1 84.75 254 GLY B O 1
ATOM 4973 N N . GLY B 1 255 ? 7.406 -5.668 -5.301 1 88 255 GLY B N 1
ATOM 4974 C CA . GLY B 1 255 ? 8.305 -4.621 -5.75 1 88 255 GLY B CA 1
ATOM 4975 C C . GLY B 1 255 ? 7.816 -3.227 -5.418 1 88 255 GLY B C 1
ATOM 4976 O O . GLY B 1 255 ? 7.086 -3.037 -4.441 1 88 255 GLY B O 1
ATOM 4977 N N . CYS B 1 256 ? 8.352 -2.301 -6.234 1 89.38 256 CYS B N 1
ATOM 4978 C CA . CYS B 1 256 ? 7.949 -0.917 -6.02 1 89.38 256 CYS B CA 1
ATOM 4979 C C . CYS B 1 256 ? 6.43 -0.779 -6.066 1 89.38 256 CYS B C 1
ATOM 4981 O O . CYS B 1 256 ? 5.777 -1.371 -6.93 1 89.38 256 CYS B O 1
ATOM 4983 N N . VAL B 1 257 ? 5.906 0.057 -5.23 1 91.38 257 VAL B N 1
ATOM 4984 C CA . VAL B 1 257 ? 4.469 0.081 -4.988 1 91.38 257 VAL B CA 1
ATOM 4985 C C . VAL B 1 257 ? 3.779 0.952 -6.035 1 91.38 257 VAL B C 1
ATOM 4987 O O . VAL B 1 257 ? 2.568 0.85 -6.238 1 91.38 257 VAL B O 1
ATOM 4990 N N . ALA B 1 258 ? 4.461 1.846 -6.695 1 91.12 258 ALA B N 1
ATOM 4991 C CA . ALA B 1 258 ? 3.812 2.729 -7.66 1 91.12 258 ALA B CA 1
ATOM 4992 C C . ALA B 1 258 ? 4.781 3.129 -8.773 1 91.12 258 ALA B C 1
ATOM 4994 O O . ALA B 1 258 ? 4.938 4.312 -9.07 1 91.12 258 ALA B O 1
ATOM 4995 N N . PRO B 1 259 ? 5.348 2.152 -9.469 1 87.44 259 PRO B N 1
ATOM 4996 C CA . PRO B 1 259 ? 6.387 2.502 -10.438 1 87.44 259 PRO B CA 1
ATOM 4997 C C . PRO B 1 259 ? 5.84 3.277 -11.633 1 87.44 259 PRO B C 1
ATOM 4999 O O . PRO B 1 259 ? 6.461 4.242 -12.086 1 87.44 259 PRO B O 1
ATOM 5002 N N . PHE B 1 260 ? 4.707 2.938 -12.148 1 84.88 260 PHE B N 1
ATOM 5003 C CA . PHE B 1 260 ? 4.133 3.631 -13.297 1 84.88 260 PHE B CA 1
ATOM 5004 C C . PHE B 1 260 ? 3.744 5.055 -12.93 1 84.88 260 PHE B C 1
ATOM 5006 O O . PHE B 1 260 ? 4.074 6.004 -13.648 1 84.88 260 PHE B O 1
ATOM 5013 N N . ALA B 1 261 ? 3 5.207 -11.828 1 87.06 261 ALA B N 1
ATOM 5014 C CA . ALA B 1 261 ? 2.609 6.539 -11.383 1 87.06 261 ALA B CA 1
ATOM 5015 C C . ALA B 1 261 ? 3.836 7.41 -11.117 1 87.06 261 ALA B C 1
ATOM 5017 O O . ALA B 1 261 ? 3.836 8.602 -11.43 1 87.06 261 ALA B O 1
ATOM 5018 N N . ALA B 1 262 ? 4.879 6.82 -10.523 1 89.56 262 ALA B N 1
ATOM 5019 C CA . ALA B 1 262 ? 6.113 7.551 -10.258 1 89.56 262 ALA B CA 1
ATOM 5020 C C . ALA B 1 262 ? 6.754 8.047 -11.547 1 89.56 262 ALA B C 1
ATOM 5022 O O . ALA B 1 262 ? 7.355 9.117 -11.586 1 89.56 262 ALA B O 1
ATOM 5023 N N . SER B 1 263 ? 6.645 7.262 -12.594 1 84.31 263 SER B N 1
ATOM 5024 C CA . SER B 1 263 ? 7.207 7.672 -13.875 1 84.31 263 SER B CA 1
ATOM 5025 C C . SER B 1 263 ? 6.5 8.914 -14.422 1 84.31 263 SER B C 1
ATOM 5027 O O . SER B 1 263 ? 7.109 9.727 -15.117 1 84.31 263 SER B O 1
ATOM 5029 N N . ILE B 1 264 ? 5.238 9.039 -14.078 1 81.94 264 ILE B N 1
ATOM 5030 C CA . ILE B 1 264 ? 4.488 10.227 -14.461 1 81.94 264 ILE B CA 1
ATOM 5031 C C . ILE B 1 264 ? 5.031 11.445 -13.711 1 81.94 264 ILE B C 1
ATOM 5033 O O . ILE B 1 264 ? 5.211 12.516 -14.297 1 81.94 264 ILE B O 1
ATOM 5037 N N . VAL B 1 265 ? 5.305 11.266 -12.469 1 86.88 265 VAL B N 1
ATOM 5038 C CA . VAL B 1 265 ? 5.891 12.328 -11.656 1 86.88 265 VAL B CA 1
ATOM 5039 C C . VAL B 1 265 ? 7.25 12.727 -12.227 1 86.88 265 VAL B C 1
ATOM 5041 O O . VAL B 1 265 ? 7.562 13.914 -12.336 1 86.88 265 VAL B O 1
ATOM 5044 N N . VAL B 1 266 ? 8.047 11.719 -12.633 1 86.5 266 VAL B N 1
ATOM 5045 C CA . VAL B 1 266 ? 9.383 11.953 -13.18 1 86.5 266 VAL B CA 1
ATOM 5046 C C . VAL B 1 266 ? 9.266 12.781 -14.461 1 86.5 266 VAL B C 1
ATOM 5048 O O . VAL B 1 266 ? 10.047 13.711 -14.672 1 86.5 266 VAL B O 1
ATOM 5051 N N . SER B 1 267 ? 8.328 12.453 -15.234 1 82.44 267 SER B N 1
ATOM 5052 C CA . SER B 1 267 ? 8.117 13.211 -16.469 1 82.44 267 SER B CA 1
ATOM 5053 C C . SER B 1 267 ? 7.809 14.672 -16.156 1 82.44 267 SER B C 1
ATOM 5055 O O . SER B 1 267 ? 8.32 15.57 -16.828 1 82.44 267 SER B O 1
ATOM 5057 N N . ALA B 1 268 ? 6.977 14.875 -15.18 1 83.62 268 ALA B N 1
ATOM 5058 C CA . ALA B 1 268 ? 6.621 16.234 -14.781 1 83.62 268 ALA B CA 1
ATOM 5059 C C . ALA B 1 268 ? 7.832 16.969 -14.234 1 83.62 268 ALA B C 1
ATOM 5061 O O . ALA B 1 268 ? 7.969 18.188 -14.438 1 83.62 268 ALA B O 1
ATOM 5062 N N . ILE B 1 269 ? 8.688 16.312 -13.562 1 88.88 269 ILE B N 1
ATOM 5063 C CA . ILE B 1 269 ? 9.906 16.891 -13.016 1 88.88 269 ILE B CA 1
ATOM 5064 C C . ILE B 1 269 ? 10.844 17.281 -14.156 1 88.88 269 ILE B C 1
ATOM 5066 O O . ILE B 1 269 ? 11.336 18.406 -14.211 1 88.88 269 ILE B O 1
ATOM 5070 N N . GLU B 1 270 ? 11.031 16.375 -15.047 1 84.62 270 GLU B N 1
ATOM 5071 C CA . GLU B 1 270 ? 12.031 16.516 -16.094 1 84.62 270 GLU B CA 1
ATOM 5072 C C . GLU B 1 270 ? 11.641 17.625 -17.078 1 84.62 270 GLU B C 1
ATOM 5074 O O . GLU B 1 270 ? 12.5 18.328 -17.594 1 84.62 270 GLU B O 1
ATOM 5079 N N . ASN B 1 271 ? 10.375 17.766 -17.297 1 83.12 271 ASN B N 1
ATOM 5080 C CA . ASN B 1 271 ? 9.961 18.781 -18.266 1 83.12 271 ASN B CA 1
ATOM 5081 C C . ASN B 1 271 ? 9.703 20.125 -17.578 1 83.12 271 ASN B C 1
ATOM 5083 O O . ASN B 1 271 ? 9.273 21.078 -18.219 1 83.12 271 ASN B O 1
ATOM 5087 N N . GLY B 1 272 ? 9.859 20.203 -16.266 1 85.56 272 GLY B N 1
ATOM 5088 C CA . GLY B 1 272 ? 9.789 21.453 -15.531 1 85.56 272 GLY B CA 1
ATOM 5089 C C . GLY B 1 272 ? 8.391 21.781 -15.055 1 85.56 272 GLY B C 1
ATOM 5090 O O . GLY B 1 272 ? 8.203 22.734 -14.297 1 85.56 272 GLY B O 1
ATOM 5091 N N . SER B 1 273 ? 7.426 20.984 -15.43 1 84.69 273 SER B N 1
ATOM 5092 C CA . SER B 1 273 ? 6.039 21.281 -15.094 1 84.69 273 SER B CA 1
ATOM 5093 C C . SER B 1 273 ? 5.805 21.188 -13.586 1 84.69 273 SER B C 1
ATOM 5095 O O . SER B 1 273 ? 5.004 21.938 -13.031 1 84.69 273 SER B O 1
ATOM 5097 N N . GLN B 1 274 ? 6.48 20.25 -12.938 1 87.38 274 GLN B N 1
ATOM 5098 C CA . GLN B 1 274 ? 6.312 20.109 -11.492 1 87.38 274 GLN B CA 1
ATOM 5099 C C . GLN B 1 274 ? 6.773 21.359 -10.75 1 87.38 274 GLN B C 1
ATOM 5101 O O . GLN B 1 274 ? 6.074 21.844 -9.867 1 87.38 274 GLN B O 1
ATOM 5106 N N . ALA B 1 275 ? 7.906 21.891 -11.117 1 88.5 275 ALA B N 1
ATOM 5107 C CA . ALA B 1 275 ? 8.43 23.094 -10.477 1 88.5 275 ALA B CA 1
ATOM 5108 C C . ALA B 1 275 ? 7.52 24.297 -10.719 1 88.5 275 ALA B C 1
ATOM 5110 O O . ALA B 1 275 ? 7.262 25.078 -9.805 1 88.5 275 ALA B O 1
ATOM 5111 N N . ARG B 1 276 ? 7.066 24.422 -11.93 1 88.88 276 ARG B N 1
ATOM 5112 C CA . ARG B 1 276 ? 6.172 25.516 -12.281 1 88.88 276 ARG B CA 1
ATOM 5113 C C . ARG B 1 276 ? 4.863 25.422 -11.5 1 88.88 276 ARG B C 1
ATOM 5115 O O . ARG B 1 276 ? 4.352 26.422 -11.008 1 88.88 276 ARG B O 1
ATOM 5122 N N . TRP B 1 277 ? 4.422 24.219 -11.391 1 87.38 277 TRP B N 1
ATOM 5123 C CA . TRP B 1 277 ? 3.168 24 -10.68 1 87.38 277 TRP B CA 1
ATOM 5124 C C . TRP B 1 277 ? 3.324 24.344 -9.195 1 87.38 277 TRP B C 1
ATOM 5126 O O . TRP B 1 277 ? 2.459 25 -8.609 1 87.38 277 TRP B O 1
ATOM 5136 N N . LEU B 1 278 ? 4.363 23.906 -8.625 1 90.5 278 LEU B N 1
ATOM 5137 C CA . LEU B 1 278 ? 4.629 24.188 -7.215 1 90.5 278 LEU B CA 1
ATOM 5138 C C . LEU B 1 278 ? 4.688 25.688 -6.953 1 90.5 278 LEU B C 1
ATOM 5140 O O . LEU B 1 278 ? 4.133 26.172 -5.965 1 90.5 278 LEU B O 1
ATOM 5144 N N . GLN B 1 279 ? 5.301 26.391 -7.863 1 91.62 279 GLN B N 1
ATOM 5145 C CA . GLN B 1 279 ? 5.375 27.844 -7.73 1 91.62 279 GLN B CA 1
ATOM 5146 C C . GLN B 1 279 ? 3.99 28.469 -7.82 1 91.62 279 GLN B C 1
ATOM 5148 O O . GLN B 1 279 ? 3.674 29.406 -7.07 1 91.62 279 GLN B O 1
ATOM 5153 N N . ARG B 1 280 ? 3.223 27.984 -8.703 1 90.69 280 ARG B N 1
ATOM 5154 C CA . ARG B 1 280 ? 1.855 28.484 -8.836 1 90.69 280 ARG B CA 1
ATOM 5155 C C . ARG B 1 280 ? 1.056 28.219 -7.562 1 90.69 280 ARG B C 1
ATOM 5157 O O . ARG B 1 280 ? 0.279 29.078 -7.129 1 90.69 280 ARG B O 1
ATOM 5164 N N . LEU B 1 281 ? 1.253 27.031 -7.004 1 90.88 281 LEU B N 1
ATOM 5165 C CA . LEU B 1 281 ? 0.573 26.703 -5.754 1 90.88 281 LEU B CA 1
ATOM 5166 C C . LEU B 1 281 ? 0.995 27.656 -4.637 1 90.88 281 LEU B C 1
ATOM 5168 O O . LEU B 1 281 ? 0.152 28.141 -3.881 1 90.88 281 LEU B O 1
ATOM 5172 N N . ARG B 1 282 ? 2.277 27.922 -4.539 1 93.81 282 ARG B N 1
ATOM 5173 C CA . ARG B 1 282 ? 2.793 28.812 -3.504 1 93.81 282 ARG B CA 1
ATOM 5174 C C . ARG B 1 282 ? 2.176 30.203 -3.625 1 93.81 282 ARG B C 1
ATOM 5176 O O . ARG B 1 282 ? 1.762 30.797 -2.623 1 93.81 282 ARG B O 1
ATOM 5183 N N . GLU B 1 283 ? 2.062 30.672 -4.801 1 93.81 283 GLU B N 1
ATOM 5184 C CA . GLU B 1 283 ? 1.485 32 -5.031 1 93.81 283 GLU B CA 1
ATOM 5185 C C . GLU B 1 283 ? -0.002 32.031 -4.691 1 93.81 283 GLU B C 1
ATOM 5187 O O . GLU B 1 283 ? -0.48 32.938 -4.027 1 93.81 283 GLU B O 1
ATOM 5192 N N . ARG B 1 284 ? -0.656 31.031 -5.168 1 93.94 284 ARG B N 1
ATOM 5193 C CA . ARG B 1 284 ? -2.09 30.938 -4.91 1 93.94 284 ARG B CA 1
ATOM 5194 C C . ARG B 1 284 ? -2.371 30.844 -3.414 1 93.94 284 ARG B C 1
ATOM 5196 O O . ARG B 1 284 ? -3.238 31.531 -2.891 1 93.94 284 ARG B O 1
ATOM 5203 N N . TYR B 1 285 ? -1.622 30 -2.77 1 95.19 285 TYR B N 1
ATOM 5204 C CA . TYR B 1 285 ? -1.896 29.734 -1.358 1 95.19 285 TYR B CA 1
ATOM 5205 C C . TYR B 1 285 ? -1.435 30.906 -0.494 1 95.19 285 TYR B C 1
ATOM 5207 O O . TYR B 1 285 ? -1.975 31.141 0.592 1 95.19 285 TYR B O 1
ATOM 5215 N N . ARG B 1 286 ? -0.438 31.688 -0.954 1 95.56 286 ARG B N 1
ATOM 5216 C CA . ARG B 1 286 ? -0.097 32.938 -0.284 1 95.56 286 ARG B CA 1
ATOM 5217 C C . ARG B 1 286 ? -1.304 33.875 -0.214 1 95.56 286 ARG B C 1
ATOM 5219 O O . ARG B 1 286 ? -1.588 34.438 0.836 1 95.56 286 ARG B O 1
ATOM 5226 N N . GLY B 1 287 ? -1.994 33.969 -1.29 1 96.06 287 GLY B N 1
ATOM 5227 C CA . GLY B 1 287 ? -3.18 34.812 -1.354 1 96.06 287 GLY B CA 1
ATOM 5228 C C . GLY B 1 287 ? -4.328 34.281 -0.511 1 96.06 287 GLY B C 1
ATOM 5229 O O . GLY B 1 287 ? -4.902 35.031 0.292 1 96.06 287 GLY B O 1
ATOM 5230 N N . THR B 1 288 ? -4.637 33 -0.692 1 96.44 288 THR B N 1
ATOM 5231 C CA . THR B 1 288 ? -5.793 32.438 -0.011 1 96.44 288 THR B CA 1
ATOM 5232 C C . THR B 1 288 ? -5.547 32.344 1.492 1 96.44 288 THR B C 1
ATOM 5234 O O . THR B 1 288 ? -6.469 32.5 2.289 1 96.44 288 THR B O 1
ATOM 5237 N N . SER B 1 289 ? -4.32 32.062 1.879 1 96.5 289 SER B N 1
ATOM 5238 C CA . SER B 1 289 ? -3.99 32 3.299 1 96.5 289 SER B CA 1
ATOM 5239 C C . SER B 1 289 ? -4.148 33.375 3.939 1 96.5 289 SER B C 1
ATOM 5241 O O . SER B 1 289 ? -4.66 33.5 5.055 1 96.5 289 SER B O 1
ATOM 5243 N N . ARG B 1 290 ? -3.721 34.406 3.291 1 96.81 290 ARG B N 1
ATOM 5244 C CA . ARG B 1 290 ? -3.869 35.781 3.783 1 96.81 290 ARG B CA 1
ATOM 5245 C C . ARG B 1 290 ? -5.34 36.188 3.861 1 96.81 290 ARG B C 1
ATOM 5247 O O . ARG B 1 290 ? -5.766 36.812 4.836 1 96.81 290 ARG B O 1
ATOM 5254 N N . ALA B 1 291 ? -6.039 35.844 2.852 1 97.69 291 ALA B N 1
ATOM 5255 C CA . ALA B 1 291 ? -7.469 36.156 2.838 1 97.69 291 ALA B CA 1
ATOM 5256 C C . ALA B 1 291 ? -8.18 35.5 4.02 1 97.69 291 ALA B C 1
ATOM 5258 O O . ALA B 1 291 ? -9.023 36.125 4.668 1 97.69 291 ALA B O 1
ATOM 5259 N N . LEU B 1 292 ? -7.879 34.25 4.25 1 97.88 292 LEU B N 1
ATOM 5260 C CA . LEU B 1 292 ? -8.484 33.531 5.359 1 97.88 292 LEU B CA 1
ATOM 5261 C C . LEU B 1 292 ? -8.109 34.156 6.695 1 97.88 292 LEU B C 1
ATOM 5263 O O . LEU B 1 292 ? -8.969 34.406 7.547 1 97.88 292 LEU B O 1
ATOM 5267 N N . HIS B 1 293 ? -6.852 34.438 6.848 1 97.69 293 HIS B N 1
ATOM 5268 C CA . HIS B 1 293 ? -6.352 35 8.086 1 97.69 293 HIS B CA 1
ATOM 5269 C C . HIS B 1 293 ? -6.969 36.375 8.336 1 97.69 293 HIS B C 1
ATOM 5271 O O . HIS B 1 293 ? -7.406 36.688 9.453 1 97.69 293 HIS B O 1
ATOM 5277 N N . ASP B 1 294 ? -6.973 37.219 7.305 1 98.12 294 ASP B N 1
ATOM 5278 C CA . ASP B 1 294 ? -7.527 38.562 7.43 1 98.12 294 ASP B CA 1
ATOM 5279 C C . ASP B 1 294 ? -9.008 38.5 7.797 1 98.12 294 ASP B C 1
ATOM 5281 O O . ASP B 1 294 ? -9.461 39.25 8.664 1 98.12 294 ASP B O 1
ATOM 5285 N N . ALA B 1 295 ? -9.688 37.656 7.105 1 98.19 295 ALA B N 1
ATOM 5286 C CA . ALA B 1 295 ? -11.109 37.531 7.387 1 98.19 295 ALA B CA 1
ATOM 5287 C C . ALA B 1 295 ? -11.344 37.062 8.828 1 98.19 295 ALA B C 1
ATOM 5289 O O . ALA B 1 295 ? -12.203 37.625 9.523 1 98.19 295 ALA B O 1
ATOM 5290 N N . ALA B 1 296 ? -10.641 36.094 9.258 1 97.94 296 ALA B N 1
ATOM 5291 C CA . ALA B 1 296 ? -10.773 35.562 10.617 1 97.94 296 ALA B CA 1
ATOM 5292 C C . ALA B 1 296 ? -10.406 36.656 11.648 1 97.94 296 ALA B C 1
ATOM 5294 O O . ALA B 1 296 ? -11.047 36.75 12.695 1 97.94 296 ALA B O 1
ATOM 5295 N N . SER B 1 297 ? -9.359 37.375 11.352 1 97.62 297 SER B N 1
ATOM 5296 C CA . SER B 1 297 ? -8.883 38.438 12.25 1 97.62 297 SER B CA 1
ATOM 5297 C C . SER B 1 297 ? -9.93 39.531 12.422 1 97.62 297 SER B C 1
ATOM 5299 O O . SER B 1 297 ? -10.102 40.062 13.523 1 97.62 297 SER B O 1
ATOM 5301 N N . ARG B 1 298 ? -10.586 39.812 11.398 1 97.19 298 ARG B N 1
ATOM 5302 C CA . ARG B 1 298 ? -11.609 40.875 11.438 1 97.19 298 ARG B CA 1
ATOM 5303 C C . ARG B 1 298 ? -12.766 40.469 12.344 1 97.19 298 ARG B C 1
ATOM 5305 O O . ARG B 1 298 ? -13.43 41.312 12.93 1 97.19 298 ARG B O 1
ATOM 5312 N N . GLU B 1 299 ? -12.953 39.188 12.461 1 96.94 299 GLU B N 1
ATOM 5313 C CA . GLU B 1 299 ? -14.102 38.688 13.203 1 96.94 299 GLU B CA 1
ATOM 5314 C C . GLU B 1 299 ? -13.742 38.438 14.664 1 96.94 299 GLU B C 1
ATOM 5316 O O . GLU B 1 299 ? -14.602 38.031 15.461 1 96.94 299 GLU B O 1
ATOM 5321 N N . LYS B 1 300 ? -12.516 38.625 15.047 1 96.06 300 LYS B N 1
ATOM 5322 C CA . LYS B 1 300 ? -12.047 38.344 16.391 1 96.06 300 LYS B CA 1
ATOM 5323 C C . LYS B 1 300 ? -12.891 39.062 17.438 1 96.06 300 LYS B C 1
ATOM 5325 O O . LYS B 1 300 ? -13.312 38.469 18.422 1 96.06 300 LYS B O 1
ATOM 5330 N N . ALA B 1 301 ? -13.164 40.344 17.219 1 94.69 301 ALA B N 1
ATOM 5331 C CA . ALA B 1 301 ? -13.883 41.156 18.188 1 94.69 301 ALA B CA 1
ATOM 5332 C C . ALA B 1 301 ? -15.312 40.656 18.375 1 94.69 301 ALA B C 1
ATOM 5334 O O . ALA B 1 301 ? -15.82 40.625 19.5 1 94.69 301 ALA B O 1
ATOM 5335 N N . SER B 1 302 ? -15.906 40.281 17.359 1 94.12 302 SER B N 1
ATOM 5336 C CA . SER B 1 302 ? -17.328 39.906 17.406 1 94.12 302 SER B CA 1
ATOM 5337 C C . SER B 1 302 ? -17.5 38.5 17.891 1 94.12 302 SER B C 1
ATOM 5339 O O . SER B 1 302 ? -18.547 38.125 18.453 1 94.12 302 SER B O 1
ATOM 5341 N N . THR B 1 303 ? -16.547 37.594 17.75 1 94.62 303 THR B N 1
ATOM 5342 C CA . THR B 1 303 ? -16.703 36.188 18.062 1 94.62 303 THR B CA 1
ATOM 5343 C C . THR B 1 303 ? -15.969 35.844 19.359 1 94.62 303 THR B C 1
ATOM 5345 O O . THR B 1 303 ? -16.328 34.875 20.047 1 94.62 303 THR B O 1
ATOM 5348 N N . GLY B 1 304 ? -14.875 36.594 19.578 1 94 304 GLY B N 1
ATOM 5349 C CA . GLY B 1 304 ? -14.031 36.25 20.719 1 94 304 GLY B CA 1
ATOM 5350 C C . GLY B 1 304 ? -13.086 35.094 20.453 1 94 304 GLY B C 1
ATOM 5351 O O . GLY B 1 304 ? -12.383 34.656 21.359 1 94 304 GLY B O 1
ATOM 5352 N N . TRP B 1 305 ? -13.07 34.562 19.188 1 94.38 305 TRP B N 1
ATOM 5353 C CA . TRP B 1 305 ? -12.164 33.438 18.906 1 94.38 305 TRP B CA 1
ATOM 5354 C C . TRP B 1 305 ? -10.719 33.938 18.797 1 94.38 305 TRP B C 1
ATOM 5356 O O . TRP B 1 305 ? -10.469 35.156 18.766 1 94.38 305 TRP B O 1
ATOM 5366 N N . LYS B 1 306 ? -9.781 33.031 18.969 1 93.12 306 LYS B N 1
ATOM 5367 C CA . LYS B 1 306 ? -8.359 33.344 18.875 1 93.12 306 LYS B CA 1
ATOM 5368 C C . LYS B 1 306 ? -7.758 32.812 17.578 1 93.12 306 LYS B C 1
ATOM 5370 O O . LYS B 1 306 ? -8.102 31.703 17.141 1 93.12 306 LYS B O 1
ATOM 5375 N N . VAL B 1 307 ? -6.977 33.594 17 1 93.94 307 VAL B N 1
ATOM 5376 C CA . VAL B 1 307 ? -6.227 33.25 15.797 1 93.94 307 VAL B CA 1
ATOM 5377 C C . VAL B 1 307 ? -4.812 33.812 15.883 1 93.94 307 VAL B C 1
ATOM 5379 O O . VAL B 1 307 ? -4.582 34.812 16.531 1 93.94 307 VAL B O 1
ATOM 5382 N N . ALA B 1 308 ? -3.875 33.094 15.297 1 93.25 308 ALA B N 1
ATOM 5383 C CA . ALA B 1 308 ? -2.494 33.562 15.289 1 93.25 308 ALA B CA 1
ATOM 5384 C C . ALA B 1 308 ? -2.398 34.969 14.688 1 93.25 308 ALA B C 1
ATOM 5386 O O . ALA B 1 308 ? -3.197 35.312 13.82 1 93.25 308 ALA B O 1
ATOM 5387 N N . SER B 1 309 ? -1.405 35.719 15.195 1 94.19 309 SER B N 1
ATOM 5388 C CA . SER B 1 309 ? -1.269 37.094 14.75 1 94.19 309 SER B CA 1
ATOM 5389 C C . SER B 1 309 ? -0.741 37.188 13.32 1 94.19 309 SER B C 1
ATOM 5391 O O . SER B 1 309 ? -1.029 38.125 12.586 1 94.19 309 SER B O 1
ATOM 5393 N N . CYS B 1 310 ? -0.001 36.188 12.969 1 92.19 310 CYS B N 1
ATOM 5394 C CA . CYS B 1 310 ? 0.565 36.156 11.625 1 92.19 310 CYS B CA 1
ATOM 5395 C C . CYS B 1 310 ? -0.19 35.156 10.75 1 92.19 310 CYS B C 1
ATOM 5397 O O . CYS B 1 310 ? -0.626 34.094 11.234 1 92.19 310 CYS B O 1
ATOM 5399 N N . PRO B 1 311 ? -0.385 35.531 9.445 1 93.38 311 PRO B N 1
ATOM 5400 C CA . PRO B 1 311 ? -0.958 34.5 8.547 1 93.38 311 PRO B CA 1
ATOM 5401 C C . PRO B 1 311 ? -0.051 33.312 8.367 1 93.38 311 PRO B C 1
ATOM 5403 O O . PRO B 1 311 ? 1.162 33.406 8.57 1 93.38 311 PRO B O 1
ATOM 5406 N N . PRO B 1 312 ? -0.663 32.156 8.016 1 93.38 312 PRO B N 1
ATOM 5407 C CA . PRO B 1 312 ? 0.183 31.016 7.691 1 93.38 312 PRO B CA 1
ATOM 5408 C C . PRO B 1 312 ? 1.199 31.328 6.594 1 93.38 312 PRO B C 1
ATOM 5410 O O . PRO B 1 312 ? 0.884 32.031 5.641 1 93.38 312 PRO B O 1
ATOM 5413 N N . SER B 1 313 ? 2.387 30.844 6.762 1 93.31 313 SER B N 1
ATOM 5414 C CA . SER B 1 313 ? 3.447 31.031 5.781 1 93.31 313 SER B CA 1
ATOM 5415 C C . SER B 1 313 ? 3.668 29.781 4.945 1 93.31 313 SER B C 1
ATOM 5417 O O . SER B 1 313 ? 4.633 29.703 4.184 1 93.31 313 SER B O 1
ATOM 5419 N N . GLY B 1 314 ? 2.834 28.828 5.059 1 95.25 314 GLY B N 1
ATOM 5420 C CA . GLY B 1 314 ? 2.859 27.562 4.332 1 95.25 314 GLY B CA 1
ATOM 5421 C C . GLY B 1 314 ? 1.763 26.609 4.754 1 95.25 314 GLY B C 1
ATOM 5422 O O . GLY B 1 314 ? 0.901 26.953 5.562 1 95.25 314 GLY B O 1
ATOM 5423 N N . GLY B 1 315 ? 1.701 25.422 4.078 1 95.06 315 GLY B N 1
ATOM 5424 C CA . GLY B 1 315 ? 0.747 24.391 4.434 1 95.06 315 GLY B CA 1
ATOM 5425 C C . GLY B 1 315 ? -0.623 24.609 3.816 1 95.06 315 GLY B C 1
ATOM 5426 O O . GLY B 1 315 ? -0.733 25.078 2.682 1 95.06 315 GLY B O 1
ATOM 5427 N N . TYR B 1 316 ? -1.643 24.109 4.582 1 95.5 316 TYR B N 1
ATOM 5428 C CA . TYR B 1 316 ? -2.992 24.109 4.031 1 95.5 316 TYR B CA 1
ATOM 5429 C C . TYR B 1 316 ? -3.982 24.75 5 1 95.5 316 TYR B C 1
ATOM 5431 O O . TYR B 1 316 ? -5.125 25.016 4.633 1 95.5 316 TYR B O 1
ATOM 5439 N N . PHE B 1 317 ? -3.529 25.141 6.289 1 95.62 317 PHE B N 1
ATOM 5440 C CA . PHE B 1 317 ? -4.586 25.25 7.289 1 95.62 317 PHE B CA 1
ATOM 5441 C C . PHE B 1 317 ? -4.359 26.469 8.188 1 95.62 317 PHE B C 1
ATOM 5443 O O . PHE B 1 317 ? -3.229 26.938 8.32 1 95.62 317 PHE B O 1
ATOM 5450 N N . LEU B 1 318 ? -5.43 26.953 8.711 1 96.25 318 LEU B N 1
ATOM 5451 C CA . LEU B 1 318 ? -5.48 27.922 9.789 1 96.25 318 LEU B CA 1
ATOM 5452 C C . LEU B 1 318 ? -6.246 27.359 10.992 1 96.25 318 LEU B C 1
ATOM 5454 O O . LEU B 1 318 ? -7.324 26.797 10.828 1 96.25 318 LEU B O 1
ATOM 5458 N N . TRP B 1 319 ? -5.637 27.438 12.109 1 95.06 319 TRP B N 1
ATOM 5459 C CA . TRP B 1 319 ? -6.219 26.953 13.352 1 95.06 319 TRP B CA 1
ATOM 5460 C C . TRP B 1 319 ? -6.871 28.078 14.141 1 95.06 319 TRP B C 1
ATOM 5462 O O . TRP B 1 319 ? -6.246 29.109 14.391 1 95.06 319 TRP B O 1
ATOM 5472 N N . ILE B 1 320 ? -8.148 27.906 14.531 1 93.88 320 ILE B N 1
ATOM 5473 C CA . ILE B 1 320 ? -8.883 28.891 15.32 1 93.88 320 ILE B CA 1
ATOM 5474 C C . ILE B 1 320 ? -9.344 28.266 16.625 1 93.88 320 ILE B C 1
ATOM 5476 O O . ILE B 1 320 ? -9.82 27.125 16.641 1 93.88 320 ILE B O 1
ATOM 5480 N N . GLU B 1 321 ? -9.164 28.969 17.625 1 91.81 321 GLU B N 1
ATOM 5481 C CA . GLU B 1 321 ? -9.695 28.562 18.922 1 91.81 321 GLU B CA 1
ATOM 5482 C C . GLU B 1 321 ? -11 29.281 19.234 1 91.81 321 GLU B C 1
ATOM 5484 O O . GLU B 1 321 ? -11.039 30.516 19.234 1 91.81 321 GLU B O 1
ATOM 5489 N N . LEU B 1 322 ? -11.953 28.547 19.547 1 91.75 322 LEU B N 1
ATOM 5490 C CA . LEU B 1 322 ? -13.266 29.109 19.859 1 91.75 322 LEU B CA 1
ATOM 5491 C C . LEU B 1 322 ? -13.281 29.688 21.266 1 91.75 322 LEU B C 1
ATOM 5493 O O . LEU B 1 322 ? -12.469 29.297 22.109 1 91.75 322 LEU B O 1
ATOM 5497 N N . PRO B 1 323 ? -14.203 30.609 21.453 1 88.81 323 PRO B N 1
ATOM 5498 C CA . PRO B 1 323 ? -14.305 31.156 22.812 1 88.81 323 PRO B CA 1
ATOM 5499 C C . PRO B 1 323 ? -14.719 30.109 23.844 1 88.81 323 PRO B C 1
ATOM 5501 O O . PRO B 1 323 ? -15.32 29.078 23.484 1 88.81 323 PRO B O 1
ATOM 5504 N N . ALA B 1 324 ? -14.422 30.406 25.078 1 82.19 324 ALA B N 1
ATOM 5505 C CA . ALA B 1 324 ? -14.609 29.453 26.172 1 82.19 324 ALA B CA 1
ATOM 5506 C C . ALA B 1 324 ? -16.078 29.078 26.328 1 82.19 324 ALA B C 1
ATOM 5508 O O . ALA B 1 324 ? -16.406 27.984 26.797 1 82.19 324 ALA B O 1
ATOM 5509 N N . ASP B 1 325 ? -16.906 29.969 25.953 1 82.44 325 ASP B N 1
ATOM 5510 C CA . ASP B 1 325 ? -18.328 29.75 26.188 1 82.44 325 ASP B CA 1
ATOM 5511 C C . ASP B 1 325 ? -18.969 29.047 24.984 1 82.44 325 ASP B C 1
ATOM 5513 O O . ASP B 1 325 ? -20.203 28.891 24.953 1 82.44 325 ASP B O 1
ATOM 5517 N N . CYS B 1 326 ? -18.188 28.672 24.078 1 84.19 326 CYS B N 1
ATOM 5518 C CA . CYS B 1 326 ? -18.719 27.969 22.922 1 84.19 326 CYS B CA 1
ATOM 5519 C C . CYS B 1 326 ? -18.391 26.484 23 1 84.19 326 CYS B C 1
ATOM 5521 O O . CYS B 1 326 ? -17.312 26.094 23.453 1 84.19 326 CYS B O 1
ATOM 5523 N N . ASP B 1 327 ? -19.422 25.719 22.641 1 80.12 327 ASP B N 1
ATOM 5524 C CA . ASP B 1 327 ? -19.234 24.281 22.484 1 80.12 327 ASP B CA 1
ATOM 5525 C C . ASP B 1 327 ? -19 23.906 21.031 1 80.12 327 ASP B C 1
ATOM 5527 O O . ASP B 1 327 ? -19.672 24.422 20.125 1 80.12 327 ASP B O 1
ATOM 5531 N N . GLU B 1 328 ? -17.969 23.109 20.797 1 84.75 328 GLU B N 1
ATOM 5532 C CA . GLU B 1 328 ? -17.594 22.688 19.453 1 84.75 328 GLU B CA 1
ATOM 5533 C C . GLU B 1 328 ? -18.797 22.078 18.719 1 84.75 328 GLU B C 1
ATOM 5535 O O . GLU B 1 328 ? -19 22.344 17.531 1 84.75 328 GLU B O 1
ATOM 5540 N N . ARG B 1 329 ? -19.594 21.25 19.391 1 85.25 329 ARG B N 1
ATOM 5541 C CA . ARG B 1 329 ? -20.734 20.578 18.781 1 85.25 329 ARG B CA 1
ATOM 5542 C C . ARG B 1 329 ? -21.781 21.594 18.328 1 85.25 329 ARG B C 1
ATOM 5544 O O . ARG B 1 329 ? -22.344 21.453 17.234 1 85.25 329 ARG B O 1
ATOM 5551 N N . GLY B 1 330 ? -22.078 22.516 19.234 1 87.81 330 GLY B N 1
ATOM 5552 C CA . GLY B 1 330 ? -23.031 23.562 18.875 1 87.81 330 GLY B CA 1
ATOM 5553 C C . GLY B 1 330 ? -22.594 24.375 17.672 1 87.81 330 GLY B C 1
ATOM 5554 O O . GLY B 1 330 ? -23.406 24.641 16.781 1 87.81 330 GLY B O 1
ATOM 5555 N N . VAL B 1 331 ? -21.375 24.734 17.672 1 91.81 331 VAL B N 1
ATOM 5556 C CA . VAL B 1 331 ? -20.844 25.531 16.578 1 91.81 331 VAL B CA 1
ATOM 5557 C C . VAL B 1 331 ? -20.859 24.703 15.281 1 91.81 331 VAL B C 1
ATOM 5559 O O . VAL B 1 331 ? -21.188 25.219 14.219 1 91.81 331 VAL B O 1
ATOM 5562 N N . THR B 1 332 ? -20.484 23.406 15.336 1 91.81 332 THR B N 1
ATOM 5563 C CA . THR B 1 332 ? -20.469 22.516 14.172 1 91.81 332 THR B CA 1
ATOM 5564 C C . THR B 1 332 ? -21.844 22.422 13.547 1 91.81 332 THR B C 1
ATOM 5566 O O . THR B 1 332 ? -22 22.531 12.32 1 91.81 332 THR B O 1
ATOM 5569 N N . ARG B 1 333 ? -22.828 22.234 14.336 1 91.38 333 ARG B N 1
ATOM 5570 C CA . ARG B 1 333 ? -24.203 22.141 13.852 1 91.38 333 ARG B CA 1
ATOM 5571 C C . ARG B 1 333 ? -24.641 23.438 13.188 1 91.38 333 ARG B C 1
ATOM 5573 O O . ARG B 1 333 ? -25.219 23.422 12.094 1 91.38 333 ARG B O 1
ATOM 5580 N N . ALA B 1 334 ? -24.375 24.5 13.898 1 93 334 ALA B N 1
ATOM 5581 C CA . ALA B 1 334 ? -24.75 25.812 13.375 1 93 334 ALA B CA 1
ATOM 5582 C C . ALA B 1 334 ? -24.062 26.094 12.047 1 93 334 ALA B C 1
ATOM 5584 O O . ALA B 1 334 ? -24.656 26.641 11.125 1 93 334 ALA B O 1
ATOM 5585 N N . ALA B 1 335 ? -22.797 25.781 11.961 1 94.06 335 ALA B N 1
ATOM 5586 C CA . ALA B 1 335 ? -22.031 26 10.742 1 94.06 335 ALA B CA 1
ATOM 5587 C C . ALA B 1 335 ? -22.562 25.156 9.594 1 94.06 335 ALA B C 1
ATOM 5589 O O . ALA B 1 335 ? -22.656 25.625 8.461 1 94.06 335 ALA B O 1
ATOM 5590 N N . GLU B 1 336 ? -22.844 23.891 9.906 1 92.06 336 GLU B N 1
ATOM 5591 C CA . GLU B 1 336 ? -23.422 23 8.898 1 92.06 336 GLU B CA 1
ATOM 5592 C C . GLU B 1 336 ? -24.703 23.594 8.328 1 92.06 336 GLU B C 1
ATOM 5594 O O . GLU B 1 336 ? -24.922 23.562 7.113 1 92.06 336 GLU B O 1
ATOM 5599 N N . ASP B 1 337 ? -25.531 24.016 9.156 1 92.19 337 ASP B N 1
ATOM 5600 C CA . ASP B 1 337 ? -26.797 24.641 8.742 1 92.19 337 ASP B CA 1
ATOM 5601 C C . ASP B 1 337 ? -26.531 25.859 7.863 1 92.19 337 ASP B C 1
ATOM 5603 O O . ASP B 1 337 ? -27.312 26.172 6.965 1 92.19 337 ASP B O 1
ATOM 5607 N N . ALA B 1 338 ? -25.453 26.516 8.148 1 93.69 338 ALA B N 1
ATOM 5608 C CA . ALA B 1 338 ? -25.094 27.719 7.41 1 93.69 338 ALA B CA 1
ATOM 5609 C C . ALA B 1 338 ? -24.312 27.375 6.145 1 93.69 338 ALA B C 1
ATOM 5611 O O . ALA B 1 338 ? -23.875 28.266 5.414 1 93.69 338 ALA B O 1
ATOM 5612 N N . GLY B 1 339 ? -23.984 26.078 5.941 1 93.62 339 GLY B N 1
ATOM 5613 C CA . GLY B 1 339 ? -23.297 25.641 4.734 1 93.62 339 GLY B CA 1
ATOM 5614 C C . GLY B 1 339 ? -21.797 25.75 4.824 1 93.62 339 GLY B C 1
ATOM 5615 O O . GLY B 1 339 ? -21.125 25.984 3.812 1 93.62 339 GLY B O 1
ATOM 5616 N N . VAL B 1 340 ? -21.234 25.828 6.027 1 93.44 340 VAL B N 1
ATOM 5617 C CA . VAL B 1 340 ? -19.797 25.922 6.234 1 93.44 340 VAL B CA 1
ATOM 5618 C C . VAL B 1 340 ? -19.297 24.672 6.961 1 93.44 340 VAL B C 1
ATOM 5620 O O . VAL B 1 340 ? -19.906 24.234 7.941 1 93.44 340 VAL B O 1
ATOM 5623 N N . ALA B 1 341 ? -18.266 24.094 6.352 1 91.38 341 ALA B N 1
ATOM 5624 C CA . ALA B 1 341 ? -17.672 22.922 6.984 1 91.38 341 ALA B CA 1
ATOM 5625 C C . ALA B 1 341 ? -16.266 23.234 7.48 1 91.38 341 ALA B C 1
ATOM 5627 O O . ALA B 1 341 ? -15.523 23.984 6.84 1 91.38 341 ALA B O 1
ATOM 5628 N N . PHE B 1 342 ? -15.93 22.734 8.633 1 91.38 342 PHE B N 1
ATOM 5629 C CA . PHE B 1 342 ? -14.594 22.781 9.203 1 91.38 342 PHE B CA 1
ATOM 5630 C C . PHE B 1 342 ? -14.273 21.5 9.945 1 91.38 342 PHE B C 1
ATOM 5632 O O . PHE B 1 342 ? -15.148 20.656 10.156 1 91.38 342 PHE B O 1
ATOM 5639 N N . LEU B 1 343 ? -13 21.219 10.234 1 92.81 343 LEU B N 1
ATOM 5640 C CA . LEU B 1 343 ? -12.633 20.078 11.055 1 92.81 343 LEU B CA 1
ATOM 5641 C C . LEU B 1 343 ? -12.617 20.453 12.539 1 92.81 343 LEU B C 1
ATOM 5643 O O . LEU B 1 343 ? -11.82 21.297 12.961 1 92.81 343 LEU B O 1
ATOM 5647 N N . PRO B 1 344 ? -13.484 19.828 13.336 1 91.44 344 PRO B N 1
ATOM 5648 C CA . PRO B 1 344 ? -13.445 20.094 14.773 1 91.44 344 PRO B CA 1
ATOM 5649 C C . PRO B 1 344 ? -12.117 19.688 15.414 1 91.44 344 PRO B C 1
ATOM 5651 O O . PRO B 1 344 ? -11.562 18.641 15.078 1 91.44 344 PRO B O 1
ATOM 5654 N N . GLY B 1 345 ? -11.625 20.547 16.25 1 90.69 345 GLY B N 1
ATOM 5655 C CA . GLY B 1 345 ? -10.336 20.297 16.891 1 90.69 345 GLY B CA 1
ATOM 5656 C C . GLY B 1 345 ? -10.305 19.016 17.688 1 90.69 345 GLY B C 1
ATOM 5657 O O . GLY B 1 345 ? -9.25 18.375 17.797 1 90.69 345 GLY B O 1
ATOM 5658 N N . SER B 1 346 ? -11.438 18.594 18.203 1 89.06 346 SER B N 1
ATOM 5659 C CA . SER B 1 346 ? -11.523 17.375 19 1 89.06 346 SER B CA 1
ATOM 5660 C C . SER B 1 346 ? -11.109 16.156 18.188 1 89.06 346 SER B C 1
ATOM 5662 O O . SER B 1 346 ? -10.609 15.18 18.75 1 89.06 346 SER B O 1
ATOM 5664 N N . ARG B 1 347 ? -11.25 16.234 16.891 1 89.81 347 ARG B N 1
ATOM 5665 C CA . ARG B 1 347 ? -10.883 15.125 16.016 1 89.81 347 ARG B CA 1
ATOM 5666 C C . ARG B 1 347 ? -9.367 14.992 15.898 1 89.81 347 ARG B C 1
ATOM 5668 O O . ARG B 1 347 ? -8.859 13.961 15.445 1 89.81 347 ARG B O 1
ATOM 5675 N N . CYS B 1 348 ? -8.656 16.031 16.266 1 92.44 348 CYS B N 1
ATOM 5676 C CA . CYS B 1 348 ? -7.207 16.062 16.109 1 92.44 348 CYS B CA 1
ATOM 5677 C C . CYS B 1 348 ? -6.516 15.602 17.391 1 92.44 348 CYS B C 1
ATOM 5679 O O . CYS B 1 348 ? -5.293 15.719 17.516 1 92.44 348 CYS B O 1
ATOM 5681 N N . VAL B 1 349 ? -7.297 15.141 18.297 1 89.94 349 VAL B N 1
ATOM 5682 C CA . VAL B 1 349 ? -6.781 14.578 19.547 1 89.94 349 VAL B CA 1
ATOM 5683 C C . VAL B 1 349 ? -7.156 13.102 19.641 1 89.94 349 VAL B C 1
ATOM 5685 O O . VAL B 1 349 ? -8.336 12.766 19.781 1 89.94 349 VAL B O 1
ATOM 5688 N N . PRO B 1 350 ? -6.129 12.227 19.5 1 85.69 350 PRO B N 1
ATOM 5689 C CA . PRO B 1 350 ? -6.453 10.797 19.594 1 85.69 350 PRO B CA 1
ATOM 5690 C C . PRO B 1 350 ? -7.148 10.438 20.906 1 85.69 350 PRO B C 1
ATOM 5692 O O . PRO B 1 350 ? -6.828 11 21.953 1 85.69 350 PRO B O 1
ATOM 5695 N N . GLY B 1 351 ? -8.398 9.633 20.797 1 70.25 351 GLY B N 1
ATOM 5696 C CA . GLY B 1 351 ? -9.156 9.195 21.953 1 70.25 351 GLY B CA 1
ATOM 5697 C C . GLY B 1 351 ? -8.305 8.531 23.016 1 70.25 351 GLY B C 1
ATOM 5698 O O . GLY B 1 351 ? -7.242 7.98 22.719 1 70.25 351 GLY B O 1
ATOM 5699 N N . GLY B 1 352 ? -8.773 8.508 24.234 1 56.66 352 GLY B N 1
ATOM 5700 C CA . GLY B 1 352 ? -8.102 7.895 25.359 1 56.66 352 GLY B CA 1
ATOM 5701 C C . GLY B 1 352 ? -7.094 8.812 26.031 1 56.66 352 GLY B C 1
ATOM 5702 O O . GLY B 1 352 ? -6.488 8.453 27.031 1 56.66 352 GLY B O 1
ATOM 5703 N N . THR B 1 353 ? -6.785 9.672 25.156 1 51.72 353 THR B N 1
ATOM 5704 C CA . THR B 1 353 ? -5.836 10.57 25.797 1 51.72 353 THR B CA 1
ATOM 5705 C C . THR B 1 353 ? -6.543 11.484 26.797 1 51.72 353 THR B C 1
ATOM 5707 O O . THR B 1 353 ? -7.773 11.586 26.781 1 51.72 353 THR B O 1
ATOM 5710 N N . LEU B 1 354 ? -5.953 12.469 27.406 1 46.09 354 LEU B N 1
ATOM 5711 C CA . LEU B 1 354 ? -6.305 13.273 28.578 1 46.09 354 LEU B CA 1
ATOM 5712 C C . LEU B 1 354 ? -7.605 14.039 28.328 1 46.09 354 LEU B C 1
ATOM 5714 O O . LEU B 1 354 ? -8.078 14.117 27.203 1 46.09 354 LEU B O 1
ATOM 5718 N N . GLU B 1 355 ? -7.902 14.938 29.406 1 47.44 355 GLU B N 1
ATOM 5719 C CA . GLU B 1 355 ? -8.891 15.961 29.734 1 47.44 355 GLU B CA 1
ATOM 5720 C C . GLU B 1 355 ? -9.258 16.781 28.5 1 47.44 355 GLU B C 1
ATOM 5722 O O . GLU B 1 355 ? -8.453 16.922 27.578 1 47.44 355 GLU B O 1
ATOM 5727 N N . VAL B 1 356 ? -10.539 16.969 28.531 1 52.03 356 VAL B N 1
ATOM 5728 C CA . VAL B 1 356 ? -11.203 17.797 27.516 1 52.03 356 VAL B CA 1
ATOM 5729 C C . VAL B 1 356 ? -10.297 18.953 27.109 1 52.03 356 VAL B C 1
ATOM 5731 O O . VAL B 1 356 ? -10.188 19.938 27.828 1 52.03 356 VAL B O 1
ATOM 5734 N N . PRO B 1 357 ? -9.258 18.75 26.234 1 57.84 357 PRO B N 1
ATOM 5735 C CA . PRO B 1 357 ? -8.203 19.703 25.891 1 57.84 357 PRO B CA 1
ATOM 5736 C C . PRO B 1 357 ? -8.727 20.906 25.109 1 57.84 357 PRO B C 1
ATOM 5738 O O . PRO B 1 357 ? -9.852 20.891 24.609 1 57.84 357 PRO B O 1
ATOM 5741 N N . ARG B 1 358 ? -8.133 22.109 25.391 1 59.53 358 ARG B N 1
ATOM 5742 C CA . ARG B 1 358 ? -8.258 23.328 24.594 1 59.53 358 ARG B CA 1
ATOM 5743 C C . ARG B 1 358 ? -8.625 23 23.156 1 59.53 358 ARG B C 1
ATOM 5745 O O . ARG B 1 358 ? -9.352 23.75 22.5 1 59.53 358 ARG B O 1
ATOM 5752 N N . GLU B 1 359 ? -8.406 21.734 22.875 1 62.72 359 GLU B N 1
ATOM 5753 C CA . GLU B 1 359 ? -8.594 21.344 21.484 1 62.72 359 GLU B CA 1
ATOM 5754 C C . GLU B 1 359 ? -10.055 21.016 21.188 1 62.72 359 GLU B C 1
ATOM 5756 O O . GLU B 1 359 ? -10.477 21.047 20.031 1 62.72 359 GLU B O 1
ATOM 5761 N N . GLU B 1 360 ? -10.734 20.938 22.297 1 70.12 360 GLU B N 1
ATOM 5762 C CA . GLU B 1 360 ? -12.148 20.641 22.094 1 70.12 360 GLU B CA 1
ATOM 5763 C C . GLU B 1 360 ? -12.922 21.906 21.719 1 70.12 360 GLU B C 1
ATOM 5765 O O . GLU B 1 360 ? -14.117 21.859 21.453 1 70.12 360 GLU B O 1
ATOM 5770 N N . ARG B 1 361 ? -12.172 22.938 21.656 1 81.94 361 ARG B N 1
ATOM 5771 C CA . ARG B 1 361 ? -12.758 24.203 21.25 1 81.94 361 ARG B CA 1
ATOM 5772 C C . ARG B 1 361 ? -11.945 24.844 20.141 1 81.94 361 ARG B C 1
ATOM 5774 O O . ARG B 1 361 ? -11.578 26.031 20.219 1 81.94 361 ARG B O 1
ATOM 5781 N N . SER B 1 362 ? -11.734 24.125 19.172 1 90.12 362 SER B N 1
ATOM 5782 C CA . SER B 1 362 ? -10.945 24.656 18.062 1 90.12 362 SER B CA 1
ATOM 5783 C C . SER B 1 362 ? -11.492 24.172 16.719 1 90.12 362 SER B C 1
ATOM 5785 O O . SER B 1 362 ? -12.297 23.25 16.672 1 90.12 362 SER B O 1
ATOM 5787 N N . CYS B 1 363 ? -11.141 24.922 15.711 1 92.38 363 CYS B N 1
ATOM 5788 C CA . CYS B 1 363 ? -11.492 24.625 14.32 1 92.38 363 CYS B CA 1
ATOM 5789 C C . CYS B 1 363 ? -10.266 24.672 13.422 1 92.38 363 CYS B C 1
ATOM 5791 O O . CYS B 1 363 ? -9.453 25.609 13.523 1 92.38 363 CYS B O 1
ATOM 5793 N N . ARG B 1 364 ? -10.141 23.656 12.633 1 94.62 364 ARG B N 1
ATOM 5794 C CA . ARG B 1 364 ? -9.172 23.75 11.539 1 94.62 364 ARG B CA 1
ATOM 5795 C C . ARG B 1 364 ? -9.844 24.172 10.242 1 94.62 364 ARG B C 1
ATOM 5797 O O . ARG B 1 364 ? -10.789 23.531 9.781 1 94.62 364 ARG B O 1
ATOM 5804 N N . LEU B 1 365 ? -9.414 25.234 9.711 1 95.31 365 LEU B N 1
ATOM 5805 C CA . LEU B 1 365 ? -9.922 25.75 8.445 1 95.31 365 LEU B CA 1
ATOM 5806 C C . LEU B 1 365 ? -8.914 25.531 7.324 1 95.31 365 LEU B C 1
ATOM 5808 O O . LEU B 1 365 ? -7.707 25.656 7.531 1 95.31 365 LEU B O 1
ATOM 5812 N N . CYS B 1 366 ? -9.414 25.188 6.152 1 94.44 366 CYS B N 1
ATOM 5813 C CA . CYS B 1 366 ? -8.562 24.906 5 1 94.44 366 CYS B CA 1
ATOM 5814 C C . CYS B 1 366 ? -8.641 26.031 3.979 1 94.44 366 CYS B C 1
ATOM 5816 O O . CYS B 1 366 ? -9.734 26.469 3.617 1 94.44 366 CYS B O 1
ATOM 5818 N N . PHE B 1 367 ? -7.516 26.547 3.492 1 94 367 PHE B N 1
ATOM 5819 C CA . PHE B 1 367 ? -7.52 27.625 2.512 1 94 367 PHE B CA 1
ATOM 5820 C C . PHE B 1 367 ? -7.062 27.109 1.148 1 94 367 PHE B C 1
ATOM 5822 O O . PHE B 1 367 ? -6.98 27.891 0.189 1 94 367 PHE B O 1
ATOM 5829 N N . ALA B 1 368 ? -6.738 25.828 1.029 1 89 368 ALA B N 1
ATOM 5830 C CA . ALA B 1 368 ? -6.102 25.281 -0.168 1 89 368 ALA B CA 1
ATOM 5831 C C . ALA B 1 368 ? -7.137 24.953 -1.24 1 89 368 ALA B C 1
ATOM 5833 O O . ALA B 1 368 ? -6.793 24.797 -2.416 1 89 368 ALA B O 1
ATOM 5834 N N . TYR B 1 369 ? -8.461 24.875 -0.952 1 80.25 369 TYR B N 1
ATOM 5835 C CA . TYR B 1 369 ? -9.422 24.344 -1.916 1 80.25 369 TYR B CA 1
ATOM 5836 C C . TYR B 1 369 ? -10.352 25.438 -2.416 1 80.25 369 TYR B C 1
ATOM 5838 O O . TYR B 1 369 ? -11.016 25.281 -3.445 1 80.25 369 TYR B O 1
ATOM 5846 N N . LEU B 1 370 ? -10.414 26.562 -1.784 1 84.56 370 LEU B N 1
ATOM 5847 C CA . LEU B 1 370 ? -11.391 27.609 -2.1 1 84.56 370 LEU B CA 1
ATOM 5848 C C . LEU B 1 370 ? -10.703 28.859 -2.609 1 84.56 370 LEU B C 1
ATOM 5850 O O . LEU B 1 370 ? -9.523 29.094 -2.332 1 84.56 370 LEU B O 1
ATOM 5854 N N . ASP B 1 371 ? -11.445 29.562 -3.383 1 91.69 371 ASP B N 1
ATOM 5855 C CA . ASP B 1 371 ? -10.938 30.875 -3.775 1 91.69 371 ASP B CA 1
ATOM 5856 C C . ASP B 1 371 ? -11.133 31.906 -2.658 1 91.69 371 ASP B C 1
ATOM 5858 O O . ASP B 1 371 ? -11.781 31.609 -1.652 1 91.69 371 ASP B O 1
ATOM 5862 N N . GLU B 1 372 ? -10.57 33.031 -2.822 1 95.69 372 GLU B N 1
ATOM 5863 C CA . GLU B 1 372 ? -10.539 34.062 -1.778 1 95.69 372 GLU B CA 1
ATOM 5864 C C . GLU B 1 372 ? -11.953 34.531 -1.425 1 95.69 372 GLU B C 1
ATOM 5866 O O . GLU B 1 372 ? -12.266 34.719 -0.25 1 95.69 372 GLU B O 1
ATOM 5871 N N . GLU B 1 373 ? -12.781 34.656 -2.422 1 95.62 373 GLU B N 1
ATOM 5872 C CA . GLU B 1 373 ? -14.141 35.125 -2.188 1 95.62 373 GLU B CA 1
ATOM 5873 C C . GLU B 1 373 ? -14.922 34.156 -1.328 1 95.62 373 GLU B C 1
ATOM 5875 O O . GLU B 1 373 ? -15.602 34.531 -0.38 1 95.62 373 GLU B O 1
ATOM 5880 N N . LYS B 1 374 ? -14.812 32.875 -1.701 1 95 374 LYS B N 1
ATOM 5881 C CA . LYS B 1 374 ? -15.508 31.812 -0.955 1 95 374 LYS B CA 1
ATOM 5882 C C . LYS B 1 374 ? -14.953 31.703 0.463 1 95 374 LYS B C 1
ATOM 5884 O O . LYS B 1 374 ? -15.695 31.391 1.399 1 95 374 LYS B O 1
ATOM 5889 N N . ILE B 1 375 ? -13.703 31.984 0.618 1 96.38 375 ILE B N 1
ATOM 5890 C CA . ILE B 1 375 ? -13.055 31.922 1.926 1 96.38 375 ILE B CA 1
ATOM 5891 C C . ILE B 1 375 ? -13.625 33 2.83 1 96.38 375 ILE B C 1
ATOM 5893 O O . ILE B 1 375 ? -14.023 32.75 3.967 1 96.38 375 ILE B O 1
ATOM 5897 N N . VAL B 1 376 ? -13.711 34.188 2.324 1 97.12 376 VAL B N 1
ATOM 5898 C CA . VAL B 1 376 ? -14.211 35.312 3.102 1 97.12 376 VAL B CA 1
ATOM 5899 C C . VAL B 1 376 ? -15.664 35.062 3.5 1 97.12 376 VAL B C 1
ATOM 5901 O O . VAL B 1 376 ? -16.047 35.281 4.656 1 97.12 376 VAL B O 1
ATOM 5904 N N . GLU B 1 377 ? -16.406 34.562 2.539 1 96.69 377 GLU B N 1
ATOM 5905 C CA . GLU B 1 377 ? -17.797 34.25 2.811 1 96.69 377 GLU B CA 1
ATOM 5906 C C . GLU B 1 377 ? -17.922 33.156 3.855 1 96.69 377 GLU B C 1
ATOM 5908 O O . GLU B 1 377 ? -18.766 33.219 4.75 1 96.69 377 GLU B O 1
ATOM 5913 N N . GLY B 1 378 ? -17.125 32.156 3.705 1 96.75 378 GLY B N 1
ATOM 5914 C CA . GLY B 1 378 ? -17.125 31.047 4.664 1 96.75 378 GLY B CA 1
ATOM 5915 C C . GLY B 1 378 ? -16.797 31.5 6.078 1 96.75 378 GLY B C 1
ATOM 5916 O O . GLY B 1 378 ? -17.422 31.031 7.039 1 96.75 378 GLY B O 1
ATOM 5917 N N . VAL B 1 379 ? -15.883 32.406 6.195 1 97.38 379 VAL B N 1
ATOM 5918 C CA . VAL B 1 379 ? -15.484 32.906 7.508 1 97.38 379 VAL B CA 1
ATOM 5919 C C . VAL B 1 379 ? -16.625 33.719 8.117 1 97.38 379 VAL B C 1
ATOM 5921 O O . VAL B 1 379 ? -16.891 33.594 9.32 1 97.38 379 VAL B O 1
ATOM 5924 N N . LYS B 1 380 ? -17.25 34.5 7.312 1 97.25 380 LYS B N 1
ATOM 5925 C CA . LYS B 1 380 ? -18.391 35.281 7.785 1 97.25 380 LYS B CA 1
ATOM 5926 C C . LYS B 1 380 ? -19.484 34.375 8.336 1 97.25 380 LYS B C 1
ATOM 5928 O O . LYS B 1 380 ? -20.047 34.625 9.406 1 97.25 380 LYS B O 1
ATOM 5933 N N . ARG B 1 381 ? -19.766 33.344 7.605 1 97 381 ARG B N 1
ATOM 5934 C CA . ARG B 1 381 ? -20.781 32.375 8.023 1 97 381 ARG B CA 1
ATOM 5935 C C . ARG B 1 381 ? -20.375 31.656 9.297 1 97 381 ARG B C 1
ATOM 5937 O O . ARG B 1 381 ? -21.203 31.391 10.172 1 97 381 ARG B O 1
ATOM 5944 N N . LEU B 1 382 ? -19.125 31.328 9.352 1 96.38 382 LEU B N 1
ATOM 5945 C CA . LEU B 1 382 ? -18.609 30.672 10.555 1 96.38 382 LEU B CA 1
ATOM 5946 C C . LEU B 1 382 ? -18.719 31.594 11.766 1 96.38 382 LEU B C 1
ATOM 5948 O O . LEU B 1 382 ? -19.125 31.156 12.844 1 96.38 382 LEU B O 1
ATOM 5952 N N . ALA B 1 383 ? -18.375 32.844 11.57 1 96.5 383 ALA B N 1
ATOM 5953 C CA . ALA B 1 383 ? -18.469 33.812 12.648 1 96.5 383 ALA B CA 1
ATOM 5954 C C . ALA B 1 383 ? -19.906 33.938 13.141 1 96.5 383 ALA B C 1
ATOM 5956 O O . ALA B 1 383 ? -20.156 34 14.344 1 96.5 383 ALA B O 1
ATOM 5957 N N . GLU B 1 384 ? -20.797 34 12.242 1 95.75 384 GLU B N 1
ATOM 5958 C CA . GLU B 1 384 ? -22.203 34.062 12.602 1 95.75 384 GLU B CA 1
ATOM 5959 C C . GLU B 1 384 ? -22.625 32.844 13.391 1 95.75 384 GLU B C 1
ATOM 5961 O O . GLU B 1 384 ? -23.406 32.938 14.344 1 95.75 384 GLU B O 1
ATOM 5966 N N . SER B 1 385 ? -22.156 31.719 12.93 1 94.81 385 SER B N 1
ATOM 5967 C CA . SER B 1 385 ? -22.484 30.469 13.609 1 94.81 385 SER B CA 1
ATOM 5968 C C . SER B 1 385 ? -21.969 30.469 15.047 1 94.81 385 SER B C 1
ATOM 5970 O O . SER B 1 385 ? -22.625 29.953 15.953 1 94.81 385 SER B O 1
ATOM 5972 N N . VAL B 1 386 ? -20.781 31.031 15.25 1 94.38 386 VAL B N 1
ATOM 5973 C CA . VAL B 1 386 ? -20.188 31.125 16.578 1 94.38 386 VAL B CA 1
ATOM 5974 C C . VAL B 1 386 ? -21.016 32.062 17.453 1 94.38 386 VAL B C 1
ATOM 5976 O O . VAL B 1 386 ? -21.312 31.75 18.609 1 94.38 386 VAL B O 1
ATOM 5979 N N . ARG B 1 387 ? -21.469 33.156 16.891 1 93.19 387 ARG B N 1
ATOM 5980 C CA . ARG B 1 387 ? -22.297 34.094 17.625 1 93.19 387 ARG B CA 1
ATOM 5981 C C . ARG B 1 387 ? -23.625 33.5 18.016 1 93.19 387 ARG B C 1
ATOM 5983 O O . ARG B 1 387 ? -24.109 33.688 19.125 1 93.19 387 ARG B O 1
ATOM 5990 N N . ASN B 1 388 ? -24.109 32.75 17.125 1 89.25 388 ASN B N 1
ATOM 5991 C CA . ASN B 1 388 ? -25.391 32.094 17.375 1 89.25 388 ASN B CA 1
ATOM 5992 C C . ASN B 1 388 ? -25.281 31.016 18.438 1 89.25 388 ASN B C 1
ATOM 5994 O O . ASN B 1 388 ? -26.234 30.781 19.188 1 89.25 388 ASN B O 1
ATOM 5998 N N . ALA B 1 389 ? -24.219 30.359 18.422 1 85.94 389 ALA B N 1
ATOM 5999 C CA . ALA B 1 389 ? -24.016 29.281 19.391 1 85.94 389 ALA B CA 1
ATOM 6000 C C . ALA B 1 389 ? -23.734 29.828 20.781 1 85.94 389 ALA B C 1
ATOM 6002 O O . ALA B 1 389 ? -24 29.172 21.781 1 85.94 389 ALA B O 1
ATOM 6003 N N . ARG B 1 390 ? -23.125 30.953 20.922 1 81.62 390 ARG B N 1
ATOM 6004 C CA . ARG B 1 390 ? -22.875 31.609 22.188 1 81.62 390 ARG B CA 1
ATOM 6005 C C . ARG B 1 390 ? -24.172 32.094 22.828 1 81.62 390 ARG B C 1
ATOM 6007 O O . ARG B 1 390 ? -24.297 32.125 24.047 1 81.62 390 ARG B O 1
ATOM 6014 N N . GLY B 1 391 ? -25.078 32.656 22.094 1 65.38 391 GLY B N 1
ATOM 6015 C CA . GLY B 1 391 ? -26.328 33.188 22.594 1 65.38 391 GLY B CA 1
ATOM 6016 C C . GLY B 1 391 ? -27.297 32.125 23.062 1 65.38 391 GLY B C 1
ATOM 6017 O O . GLY B 1 391 ? -28.359 32.438 23.609 1 65.38 391 GLY B O 1
ATOM 6018 N N . LYS B 1 392 ? -26.953 30.859 22.75 1 52.84 392 LYS B N 1
ATOM 6019 C CA . LYS B 1 392 ? -27.828 29.812 23.281 1 52.84 392 LYS B CA 1
ATOM 6020 C C . LYS B 1 392 ? -27.219 29.172 24.531 1 52.84 392 LYS B C 1
ATOM 6022 O O . LYS B 1 392 ? -26 29.109 24.672 1 52.84 392 LYS B O 1
#

InterPro domains:
  IPR004839 Aminotransferase, class I/classII, large domain [PF00155] (21-382)
  IPR015421 Pyridoxal phosphate-dependent transferase, major domain [G3DSA:3.40.640.10] (23-273)
  IPR015422 Pyridoxal phosphate-dependent transferase, small domain [G3DSA:3.90.1150.10] (13-385)
  IPR015424 Pyridoxal phosphate-dependent transferase [SSF53383] (20-387)

Foldseek 3Di:
DQVVLVVVVVVVPADPQLSVLVDFAALQFHPLLLVLVQVVQLVLVVVQDDCDDPPDCPPLRGADSLQKGKFLFQLRLLLLLLLQQHAAAFEEEEEPLADLCNVVSNVVRNYHYHYDYWDQADADPVRHGDLHWTAGDLVSVVCCVPPVVDQGQEYEFAQALGPFGGDHPAPVSLVSNVVVCVVRVHAYEYEPAWQSFFQDPHRGDDDSQSPLPQRYKYKYACCQQPNVVLSIIMIGHHSVSSVRSSVPPVSVVRPRPRHSSSSVVSVCSVVCVSVVSSVVLNVQLVVLQVLLQVLLVVLCVVFVKDFGPDGRRIDWKTKIFGDPLFFLVQLQVQLVVLVAHWDQQVSSDDPPHDDPDSSRGMTIDTRSPDHSVVSSVNSVSSSVSSNVRNVD/DQVVLVVVVVVVPADPQLSVLVDFAALQFHPLLLVLVQVLQLVLVVVQDDCPDPPPCPPLRGADSLQKGKFLFQLRLLLLLLLQQHAAAFEEEEEPLADLCNVVSNVVRNYHYAYDYWDQADADPVRHGDLHWTARDLVSVVCCVPPVVDQGQEYEFAQALGPFGGDHPAPVSLVVNVVVCVVRVHAYEYEPAWQSFFQDPHRGDDDSQSPLPQRYKYKYACCQQPNVVLSIIMIGHHSVSVVRSSVPPVSVVRPRPRHSSSSVVSVCSVVCVSVVSNVVLNVQLVVLQVLLQVLLVVLCVVFVKDFGPDTRRIDWKTKIFGDPLFFLVQLQVQLVVLVADWDQQVSSDDPPYDDPDSSRGMTIDTRSPDHSVVSSVNSVSSSVSSNVRNVD